Protein AF-A0A1B8G2D7-F1 (afdb_monomer_lite)

Radius of gyration: 38.78 Å; chains: 1; bounding box: 129×129×98 Å

Secondary structure (DSSP, 8-state):
--GGG-------EE-SS-EEEEEE-SS-TTEEEEEE-EE----------------------------EEEEEEEEEEETTEEEEEEEEEESS-EEEEEE-SSSTTEEEEEETTSEEEEEEEE-SSS-EEEEEEEEE-S-TT--EEEEEE-TT-TTEEEEEETTS-EEEEEE-TTSS-EEEEEEEES--TTS-EEEEEEPPPPTTS-S---EEEEEETTS-EEEEE-S-GGGGTS-SSSS----TTGGG-B---SS-EEEEEEE----STT--EEEEEETTSEEEEEEPP-TTT------EEEEEEE-SS-EEEEEESSSSPEE-GGG-EEEEEEEEETTTEEEEEEEEE-SSS-EEEEEEEEE---SS-EEEEEEPPP--S-TT----------TT------EEEEETTT-EE-----SSS-HHHHHHTPPP--PPPTTTT-----HHHHHHHH----TTSSSS-S------------------------------PPPPPPSS-PPPHHHHHHHHHHHHH-B--TTS---SSSTTHHHHHHS-TT-HHHHHHHHHHHHHHHHTSTT-THHHHHHHHHHHHHHHHHHHHTTSTTGGGSHHHHHHHHHHHHHHHHH--TTHHHHHHHHHHHHHHHHHHH-GGGGGSHHHHHHHHHHHHHHHHHHHHH-PPPSS-TGGG-----TT-HHHHHHHHHHHHHHHHHHHHHHTT--S--HHHHHHHHHHHHHHHHHHHHHHHHHHH--GGGS-EEEEEE----TTTTTT-SS-SEEEEE-SSHHHHHHHHHHHHHHHHHHHHHHHHHHHH-TTTTGGGSHHHHHHHHHHHHHHHHHHHHHHHHHT----S-TT-PPP-TTTT-BSS---TT---HHHHHHHHHHHHHHHTBTTS-HHHHHHHHHHHHHHHHTT--HHHHHHHT----BTHHHHHHHHHHHHHHHHTT------PPPP-----------------------------------------------------------------PPPPPGGGGGSS---PPPPHHHHHHHHHHHHHHHHHHHHHHHHHHHHHHHHHHHHTTS-HHHHHHHHHHHHH--------

Foldseek 3Di:
DPQVPDDQLWDKDFDPAFFQEKDAQPVQLQKMKTFGKDFDPPDPDDDDDDDDDDDDDDDDDDDDDGFMKIKIWMWGADPSDIDGFDIDIGRFGWQEKDAQPVHSQWMWTWGLQQKIWIWGFDPPPHTDTHTDDMDNADGGNKGFNYKDDFQQDRQWMKTWIQQQWIWIWGADPSRPDIDTLDTHHDGLPRFGWRDKDFADQAPVSPDGGQWMWTWTFSQAIAIAGHPDPVQSNDDDPPRPRLPLVPNPHQHDGLFTWAEWDWDRQNDPQQKTWIFTWFLLQKTWIKIDDRSVVSDCPDIDTLDMDRQPAGFHYKDWPDPDWDQDPPRKTWTWIWTFGFQFGIWTWIWIDHPPGGIDIDTPYGDRPQLGTFNYKDKRDPDDPDPVPDPDDDDDDDPPPPDDIDMWIAGGQSSMTTFQDDPPAGPVCVVVVHDGPGDDDNVSRPDDPCSVVRSVVRNDDPPPPPDPPPDDDDDDDDDDDDDDDDDDDDDDDDDDDPDDDDDDDDPDDDDDVLVVLLVLCQQFAAWAAPPPLALLQHPLLVVVVVVDPPLLLLSLLSSLLSLLQQLLPPVNVVSNVVSVVSLVVNVVSLVVLCPDLPSLLDLSSLNSLSSSLSSCQLNPDLVNVVVNLVSLVVSLVSDVSNACVLLVDPSSVSSLSNSLVVQLLSLLVVLPQDPPDLPSSQDPDDPLSLSRLLSSLSNVLSNLSNQLLVLLLDQDPDVVSLVSLVVSLVVLVVSVVSLVVSVVVDDPLLDKDWDDAAQDDDLVCLLQDLAHGGTAIDGNELSSLLSQLSNLLSQLSSLLSQLLSLLVNDDVDPSCPDPSNVVSLVSNLVSLVSLRNSLSQLQVHFDPPDPPDTDHHNNPPIRPDDDDPDHHRLNSVVSSLSSLLSSLQEQSDDVSSVSNSLSSLVCSCNPSSRPNSPSSSPDDHYPPVVVSVVSVVSSVVVVVVPDDDPDDDDDDDDDDDDDDDDDDDDDDDDDDDDDDDDDDDDDDDDDDDDDDDDDDDDDDDDDDDDDDDDDDDDDDDDDDDDPPPPPPPDDDDDPDPVVVVVVVVVVVVVVVVVVVVVVVVVVVVVLVVVVVVPPPRPVVVVVVVCVPPVDDDDDDD

Sequence (1097 aa):
MDEGSLKNNAIATTLDLPPSCIEFSQASPEYFVVGTYNLEKGEAGETTHDQENDEDDKPKNEVKAQERNGSLVLYKLENDELSLTYTVTHPAAILDLHFSPFLPQIIAVASSTGSISLYKLEQTPRPHLALLQTFQLFPESTLVLSLAWHPSHSQLLGCTLNTSTVALLSLSPDFTQCTVLRDELSPHDDLEAWTLAFSPARPDGKTMPQALYSGGDDSKLRCLAFSSLASLSHPLPEITAASPGGSRGMRGHEAGVTAILPLPLGTEAGKDILLTGSYDDTVRVFTTYDYRSGQNSNFKVLAEKKLGGGVWRLKFMDKESEKVADGERCFRVLASCMHAGARILEIRGSKEGEWAIEVLARFEEHKSMNYGSDVQPLKKKDWRGNKNLDGEGGDDDAKERIIVSTSFYDRLLCCDETKPTCSQCRKSRRECPGYKDDFDLVFRNETQATEKRAKKPTAKARKAASQAAAPSSRQWNSSAAPPGTNHPDSAMVPSSRPAQVPATISIPVEQVASHYFFTNFVATSDNGASIGLTDYIIPLANASPANKHLTLAFSAASLAAFGNRPSGKALLTKAQEQYSKAIRHVNDALRDPVAQKTDETLASVMLLGMYETILSRPVAMAAWGSHIDGAVMLVKLRGKKQLRTRVGSALFVAVRNLMSINCLSTGKKPDWGIDPWRYDGKDGDIREVVNQLALEMAELRYEINGLMTLAERTPENVSKVQDAMRRAWEMEHKFQDWTAKLPNALRFTTVAWVKSISSDELLDSEVYPGRIDTFPDVWIASVWTLLRVTRMFISGAVVRCAAWLNTSVDYRTTPEYAAAARLGTDSVNDIIAGIPYHLGWKANKGPLQRFAVAGDNCFAFGDNQNTPRALGSYLSTWPIFSASCSDFATDAQRTWLKGRLHYITDVMGINQAGTLALYQLRLPSMTIKRDLMSRAALLTHQLPNQAFTPPSTASVSPPHSTSTVPSSTSYSTSQGTAYNPSSTSSPPPNLPPTSLSPNYPSAYPVPTSATQGNLVNAPQIPPQFAYLLRQESPPDEHLLAAIESSGQKQWDQWERERRKRELERKKEALVEEGTGGDEMLAELLKRYFQVGMMDKE

Structure (mmCIF, N/CA/C/O backbone):
data_AF-A0A1B8G2D7-F1
#
_entry.id   AF-A0A1B8G2D7-F1
#
loop_
_atom_site.group_PDB
_atom_site.id
_atom_site.type_symbol
_atom_site.label_atom_id
_atom_site.label_alt_id
_atom_site.label_comp_id
_atom_site.label_asym_id
_atom_site.label_entity_id
_atom_site.label_seq_id
_atom_site.pdbx_PDB_ins_code
_atom_site.Cartn_x
_atom_site.Cartn_y
_atom_site.Cartn_z
_atom_site.occupancy
_atom_site.B_iso_or_equiv
_atom_site.auth_seq_id
_atom_site.auth_comp_id
_atom_site.auth_asym_id
_atom_site.auth_atom_id
_atom_site.pdbx_PDB_model_num
ATOM 1 N N . MET A 1 1 ? -12.847 10.079 -35.223 1.00 36.81 1 MET A N 1
ATOM 2 C CA . MET A 1 1 ? -12.074 11.312 -34.969 1.00 36.81 1 MET A CA 1
ATOM 3 C C . MET A 1 1 ? -10.629 10.917 -35.126 1.00 36.81 1 MET A C 1
ATOM 5 O O . MET A 1 1 ? -10.244 9.944 -34.493 1.00 36.81 1 MET A O 1
ATOM 9 N N . ASP A 1 2 ? -9.872 11.593 -35.981 1.00 29.33 2 ASP A N 1
ATOM 10 C CA . ASP A 1 2 ? -8.434 11.333 -36.084 1.00 29.33 2 ASP A CA 1
ATOM 11 C C . ASP A 1 2 ? -7.715 11.964 -34.884 1.00 29.33 2 ASP A C 1
ATOM 13 O O . ASP A 1 2 ? -8.200 12.948 -34.320 1.00 29.33 2 ASP A O 1
ATOM 17 N N . GLU A 1 3 ? -6.533 11.460 -34.516 1.00 35.19 3 GLU A N 1
ATOM 18 C CA . GLU A 1 3 ? -5.766 11.973 -33.363 1.00 35.19 3 GLU A CA 1
ATOM 19 C C . GLU A 1 3 ? -5.437 13.480 -33.470 1.00 35.19 3 GLU A C 1
ATOM 21 O O . GLU A 1 3 ? -5.202 14.143 -32.462 1.00 35.19 3 GLU A O 1
ATOM 26 N N . GLY A 1 4 ? -5.499 14.053 -34.678 1.00 32.97 4 GLY A N 1
ATOM 27 C CA . GLY A 1 4 ? -5.352 15.489 -34.931 1.00 32.97 4 GLY A CA 1
ATOM 28 C C . GLY A 1 4 ? -6.561 16.374 -34.583 1.00 32.97 4 GLY A C 1
ATOM 29 O O . GLY A 1 4 ? -6.450 17.589 -34.736 1.00 32.97 4 GLY A O 1
ATOM 30 N N . SER A 1 5 ? -7.706 15.834 -34.135 1.00 40.97 5 SER A N 1
ATOM 31 C CA . SER A 1 5 ? -8.914 16.642 -33.856 1.00 40.97 5 SER A CA 1
ATOM 32 C C . SER A 1 5 ? -9.025 17.183 -32.420 1.00 40.97 5 SER A C 1
ATOM 34 O O . SER A 1 5 ? -10.040 17.789 -32.076 1.00 40.97 5 SER A O 1
ATOM 36 N N . LEU A 1 6 ? -8.017 16.972 -31.567 1.00 48.50 6 LEU A N 1
ATOM 37 C CA . LEU A 1 6 ? -7.941 17.565 -30.226 1.00 48.50 6 LEU A CA 1
ATOM 38 C C . LEU A 1 6 ? -7.349 18.984 -30.291 1.00 48.50 6 LEU A C 1
ATOM 40 O O . LEU A 1 6 ? -6.153 19.167 -30.519 1.00 48.50 6 LEU A O 1
ATOM 44 N N . LYS A 1 7 ? -8.173 20.012 -30.043 1.00 47.69 7 LYS A N 1
ATOM 45 C CA . LYS A 1 7 ? -7.668 21.375 -29.815 1.00 47.69 7 LYS A CA 1
ATOM 46 C C . LYS A 1 7 ? -7.053 21.458 -28.415 1.00 47.69 7 LYS A C 1
ATOM 48 O O . LYS A 1 7 ? -7.777 21.548 -27.427 1.00 47.69 7 LYS A O 1
ATOM 53 N N . ASN A 1 8 ? -5.723 21.481 -28.322 1.00 46.41 8 ASN A N 1
ATOM 54 C CA . ASN A 1 8 ? -4.991 21.539 -27.046 1.00 46.41 8 ASN A CA 1
ATOM 55 C C . ASN A 1 8 ? -5.019 22.934 -26.367 1.00 46.41 8 ASN A C 1
ATOM 57 O O . ASN A 1 8 ? -3.984 23.515 -26.031 1.00 46.41 8 ASN A O 1
ATOM 61 N N . ASN A 1 9 ? -6.220 23.456 -26.107 1.00 50.72 9 ASN A N 1
ATOM 62 C CA . ASN A 1 9 ? -6.479 24.588 -25.212 1.00 50.72 9 ASN A CA 1
ATOM 63 C C . ASN A 1 9 ? -6.627 24.093 -23.757 1.00 50.72 9 ASN A C 1
ATOM 65 O O . ASN A 1 9 ? -7.665 24.264 -23.127 1.00 50.72 9 ASN A O 1
ATOM 69 N N . ALA A 1 10 ? -5.594 23.442 -23.213 1.00 53.97 10 ALA A N 1
ATOM 70 C CA . ALA A 1 10 ? -5.599 22.987 -21.820 1.00 53.97 10 ALA A CA 1
ATOM 71 C C . ALA A 1 10 ? -5.589 24.183 -20.841 1.00 53.97 10 ALA A C 1
ATOM 73 O O . ALA A 1 10 ? -4.655 24.990 -20.849 1.00 53.97 10 ALA A O 1
ATOM 74 N N . ILE A 1 11 ? -6.623 24.289 -19.999 1.00 60.03 11 ILE A N 1
ATOM 75 C CA . ILE A 1 11 ? -6.790 25.352 -18.994 1.00 60.03 11 ILE A CA 1
ATOM 76 C C . ILE A 1 11 ? -6.379 24.806 -17.625 1.00 60.03 11 ILE A C 1
ATOM 78 O O . ILE A 1 11 ? -7.047 23.919 -17.103 1.00 60.03 11 ILE A O 1
ATOM 82 N N . ALA A 1 12 ? -5.310 25.359 -17.047 1.00 64.00 12 ALA A N 1
ATOM 83 C CA . ALA A 1 12 ? -4.708 24.852 -15.817 1.00 64.00 12 ALA A CA 1
ATOM 84 C C . ALA A 1 12 ? -5.310 25.428 -14.530 1.00 64.00 12 ALA A C 1
ATOM 86 O O . ALA A 1 12 ? -5.468 26.643 -14.388 1.00 64.00 12 ALA A O 1
ATOM 87 N N . THR A 1 13 ? -5.561 24.568 -13.541 1.00 70.25 13 THR A N 1
ATOM 88 C CA . THR A 1 13 ? -5.818 24.962 -12.144 1.00 70.25 13 THR A CA 1
ATOM 89 C C . THR A 1 13 ? -5.375 23.873 -11.167 1.00 70.25 13 THR A C 1
ATOM 91 O O . THR A 1 13 ? -5.461 22.683 -11.464 1.00 70.25 13 THR A O 1
ATOM 94 N N . THR A 1 14 ? -4.900 24.295 -9.994 1.00 75.81 14 THR A N 1
ATOM 95 C CA . THR A 1 14 ? -4.532 23.426 -8.867 1.00 75.81 14 THR A CA 1
ATOM 96 C C . THR A 1 14 ? -5.560 23.586 -7.752 1.00 75.81 14 THR A C 1
ATOM 98 O O . THR A 1 14 ? -5.930 24.710 -7.419 1.00 75.81 14 THR A O 1
ATOM 101 N N . LEU A 1 15 ? -5.999 22.477 -7.163 1.00 76.81 15 LEU A N 1
ATOM 102 C CA . LEU A 1 15 ? -6.929 22.444 -6.034 1.00 76.81 15 LEU A CA 1
ATOM 103 C C . LEU A 1 15 ? -6.184 22.403 -4.695 1.00 76.81 15 LEU A C 1
ATOM 105 O O . LEU A 1 15 ? -5.104 21.817 -4.584 1.00 76.81 15 LEU A O 1
ATOM 109 N N . ASP A 1 16 ? -6.805 22.948 -3.647 1.00 76.06 16 ASP A N 1
ATOM 110 C CA . ASP A 1 16 ? -6.258 22.884 -2.288 1.00 76.06 16 ASP A CA 1
ATOM 111 C C . ASP A 1 16 ? -6.148 21.440 -1.781 1.00 76.06 16 ASP A C 1
ATOM 113 O O . ASP A 1 16 ? -5.162 21.091 -1.135 1.00 76.06 16 ASP A O 1
ATOM 117 N N . LEU A 1 17 ? -7.113 20.576 -2.120 1.00 83.81 17 LEU A N 1
ATOM 118 C CA . LEU A 1 17 ? -7.196 19.174 -1.693 1.00 83.81 17 LEU A CA 1
ATOM 119 C C . LEU A 1 17 ? -7.383 18.222 -2.902 1.00 83.81 17 LEU A C 1
ATOM 121 O O . LEU A 1 17 ? -7.972 18.639 -3.901 1.00 83.81 17 LEU A O 1
ATOM 125 N N . PRO A 1 18 ? -6.926 16.954 -2.824 1.00 87.19 18 PRO A N 1
ATOM 126 C CA . PRO A 1 18 ? -7.117 15.929 -3.861 1.00 87.19 18 PRO A CA 1
ATOM 127 C C . PRO A 1 18 ? -8.568 15.780 -4.374 1.00 87.19 18 PRO A C 1
ATOM 129 O O . PRO A 1 18 ? -9.463 15.527 -3.566 1.00 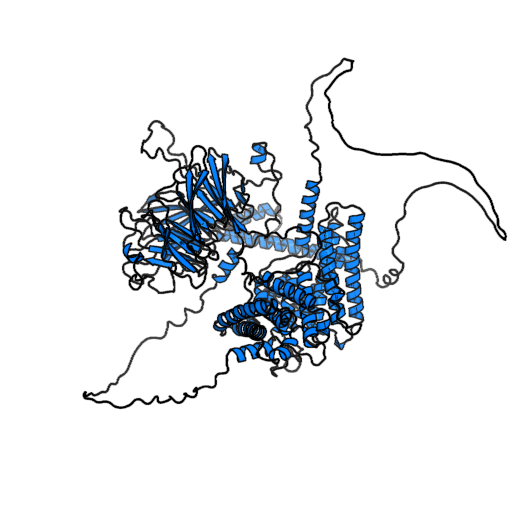87.19 18 PRO A O 1
ATOM 132 N N . PRO A 1 19 ? -8.835 15.892 -5.690 1.00 90.81 19 PRO A N 1
ATOM 133 C CA . PRO A 1 19 ? -10.179 15.747 -6.266 1.00 90.81 19 PRO A CA 1
ATOM 134 C C . PRO A 1 19 ? -10.650 14.286 -6.347 1.00 90.81 19 PRO A C 1
ATOM 136 O O . PRO A 1 19 ? -10.143 13.514 -7.159 1.00 90.81 19 PRO A O 1
ATOM 139 N N . SER A 1 20 ? -11.666 13.918 -5.564 1.00 92.25 20 SER A N 1
ATOM 140 C CA . SER A 1 20 ? -12.228 12.560 -5.490 1.00 92.25 20 SER A CA 1
ATOM 141 C C . SER A 1 20 ? -13.443 12.315 -6.392 1.00 92.25 20 SER A C 1
ATOM 143 O O . SER A 1 20 ? -13.729 11.169 -6.726 1.00 92.25 20 SER A O 1
ATOM 145 N N . CYS A 1 21 ? -14.164 13.359 -6.798 1.00 94.12 21 CYS A N 1
ATOM 146 C CA . CYS A 1 21 ? -15.300 13.254 -7.721 1.00 94.12 21 CYS A CA 1
ATOM 147 C C . CYS A 1 21 ? -15.578 14.602 -8.405 1.00 94.12 21 CYS A C 1
ATOM 149 O O . CYS A 1 21 ? -15.164 15.653 -7.916 1.00 94.12 21 CYS A O 1
ATOM 151 N N . ILE A 1 22 ? -16.258 14.578 -9.555 1.00 95.88 22 ILE A N 1
ATOM 152 C CA . ILE A 1 22 ? -16.592 15.769 -10.349 1.00 95.88 22 ILE A CA 1
ATOM 153 C C . ILE A 1 22 ? -17.919 15.566 -11.090 1.00 95.88 22 ILE A C 1
ATOM 155 O O . ILE A 1 22 ? -18.125 14.510 -11.687 1.00 95.88 22 ILE A O 1
ATOM 159 N N . GLU A 1 23 ? -18.794 16.578 -11.095 1.00 96.06 23 GLU A N 1
ATOM 160 C CA . GLU A 1 23 ? -19.964 16.605 -11.985 1.00 96.06 23 GLU A CA 1
ATOM 161 C C . GLU A 1 23 ? -20.375 18.025 -12.429 1.00 96.06 23 GLU A C 1
ATOM 163 O O . GLU A 1 23 ? -20.430 18.960 -11.624 1.00 96.06 23 GLU A O 1
ATOM 168 N N . PHE A 1 24 ? -20.717 18.175 -13.714 1.00 94.00 24 PHE A N 1
ATOM 169 C CA . PHE A 1 24 ? -21.356 19.361 -14.296 1.00 94.00 24 PHE A CA 1
ATOM 170 C C . PHE A 1 24 ? -22.863 19.432 -14.004 1.00 94.00 24 PHE A C 1
ATOM 172 O O . PHE A 1 24 ? -23.607 18.462 -14.212 1.00 94.00 24 PHE A O 1
ATOM 179 N N . SER A 1 25 ? -23.351 20.627 -13.649 1.00 91.94 25 SER A N 1
ATOM 180 C CA . SER A 1 25 ? -24.786 20.868 -13.473 1.00 91.94 25 SER A CA 1
ATOM 181 C C . SER A 1 25 ? -25.537 20.730 -14.798 1.00 91.94 25 SER A C 1
ATOM 183 O O . SER A 1 25 ? -25.256 21.403 -15.788 1.00 91.94 25 SER A O 1
ATOM 185 N N . GLN A 1 26 ? -26.577 19.897 -14.797 1.00 86.38 26 GLN A N 1
ATOM 186 C CA . GLN A 1 26 ? -27.435 19.695 -15.968 1.00 86.38 26 GLN A CA 1
ATOM 187 C C . GLN A 1 26 ? -28.451 20.833 -16.186 1.00 86.38 26 GLN A C 1
ATOM 189 O O . GLN A 1 26 ? -29.058 20.896 -17.257 1.00 86.38 26 GLN A O 1
ATOM 194 N N . ALA A 1 27 ? -28.644 21.710 -15.191 1.00 86.94 27 ALA A N 1
ATOM 195 C CA . ALA A 1 27 ? -29.435 22.938 -15.311 1.00 86.94 27 ALA A CA 1
ATOM 196 C C . ALA A 1 27 ? -28.585 24.154 -15.711 1.00 86.94 27 ALA A C 1
ATOM 198 O O . ALA A 1 27 ? -29.100 25.048 -16.377 1.00 86.94 27 ALA A O 1
ATOM 199 N N . SER A 1 28 ? -27.309 24.177 -15.311 1.00 89.38 28 SER A N 1
ATOM 200 C CA . SER A 1 28 ? -26.408 25.328 -15.465 1.00 89.38 28 SER A CA 1
ATOM 201 C C . SER A 1 28 ? -25.068 24.847 -16.047 1.00 89.38 28 SER A C 1
ATOM 203 O O . SER A 1 28 ? -24.124 24.647 -15.284 1.00 89.38 28 SER A O 1
ATOM 205 N N . PRO A 1 29 ? -24.974 24.553 -17.362 1.00 88.75 29 PRO A N 1
ATOM 206 C CA . PRO A 1 29 ? -23.827 23.840 -17.940 1.00 88.75 29 PRO A CA 1
ATOM 207 C C . PRO A 1 29 ? -22.476 24.544 -17.780 1.00 88.75 29 PRO A C 1
ATOM 209 O O . PRO A 1 29 ? -21.428 23.910 -17.844 1.00 88.75 29 PRO A O 1
ATOM 212 N N . GLU A 1 30 ? -22.485 25.854 -17.567 1.00 89.38 30 GLU A N 1
ATOM 213 C CA . GLU A 1 30 ? -21.314 26.646 -17.209 1.00 89.38 30 GLU A CA 1
ATOM 214 C C . GLU A 1 30 ? -20.770 26.359 -15.797 1.00 89.38 30 GLU A C 1
ATOM 216 O O . GLU A 1 30 ? -19.674 26.815 -15.504 1.00 89.38 30 GLU A O 1
ATOM 221 N N . TYR A 1 31 ? -21.457 25.593 -14.940 1.00 92.81 31 TYR A N 1
ATOM 222 C CA . TYR A 1 31 ? -20.999 25.242 -13.588 1.00 92.81 31 TYR A CA 1
ATOM 223 C C . TYR A 1 31 ? -20.728 23.744 -13.399 1.00 92.81 31 TYR A C 1
ATOM 225 O O . TYR A 1 31 ? -21.524 22.891 -13.805 1.00 92.81 31 TYR A O 1
ATOM 233 N N . PHE A 1 32 ? -19.659 23.426 -12.666 1.00 94.94 32 PHE A N 1
ATOM 234 C CA . PHE A 1 32 ? -19.384 22.080 -12.155 1.00 94.94 32 PHE A CA 1
ATOM 235 C C . PHE A 1 32 ? -18.904 22.106 -10.703 1.00 94.94 32 PHE A C 1
ATOM 237 O O . PHE A 1 32 ? -18.360 23.105 -10.228 1.00 94.94 32 PHE A O 1
ATOM 244 N N . VAL A 1 33 ? -19.117 20.996 -9.998 1.00 96.50 33 VAL A N 1
ATOM 245 C CA . VAL A 1 33 ? -18.681 20.804 -8.610 1.00 96.50 33 VAL A CA 1
ATOM 246 C C . VAL A 1 33 ? -17.644 19.693 -8.557 1.00 96.50 33 VAL A C 1
ATOM 248 O O . VAL A 1 33 ? -17.859 18.615 -9.108 1.00 96.50 33 VAL A O 1
ATOM 251 N N . VAL A 1 34 ? -16.536 19.959 -7.869 1.00 96.44 34 VAL A N 1
ATOM 252 C CA . VAL A 1 34 ? -15.506 18.978 -7.520 1.00 96.44 34 VAL A CA 1
ATOM 253 C C . VAL A 1 34 ? -15.625 18.661 -6.032 1.00 96.44 34 VAL A C 1
ATOM 255 O O . VAL A 1 34 ? -15.553 19.566 -5.201 1.00 96.44 34 VAL A O 1
ATOM 258 N N . GLY A 1 35 ? -15.802 17.387 -5.692 1.00 96.06 35 GLY A N 1
ATOM 259 C CA . GLY A 1 35 ? -15.635 16.900 -4.325 1.00 96.06 35 GLY A CA 1
ATOM 260 C C . GLY A 1 35 ? -14.179 16.527 -4.080 1.00 96.06 35 GLY A C 1
ATOM 261 O O . GLY A 1 35 ? -13.516 15.997 -4.976 1.00 96.06 35 GLY A O 1
ATOM 262 N N . THR A 1 36 ? -13.666 16.813 -2.884 1.00 94.06 36 THR A N 1
ATOM 263 C CA . THR A 1 36 ? -12.275 16.510 -2.524 1.00 94.06 36 THR A CA 1
ATOM 264 C C . THR A 1 36 ? -12.151 15.577 -1.320 1.00 94.06 36 THR A C 1
ATOM 266 O O . THR A 1 36 ? -13.026 15.499 -0.452 1.00 94.06 36 THR A O 1
ATOM 269 N N . TYR A 1 37 ? -11.027 14.862 -1.280 1.00 89.94 37 TYR A N 1
ATOM 270 C CA . TYR A 1 37 ? -10.647 13.927 -0.230 1.00 89.94 37 TYR A CA 1
ATOM 271 C C . TYR A 1 37 ? -9.319 14.352 0.391 1.00 89.94 37 TYR A C 1
ATOM 273 O O . TYR A 1 37 ? -8.324 14.536 -0.309 1.00 89.94 37 TYR A O 1
ATOM 281 N N . ASN A 1 38 ? -9.266 14.430 1.714 1.00 87.19 38 ASN A N 1
ATOM 282 C CA . ASN A 1 38 ? -8.034 14.640 2.454 1.00 87.19 38 ASN A CA 1
ATOM 283 C C . ASN A 1 38 ? -8.010 13.799 3.735 1.00 87.19 38 ASN A C 1
ATOM 285 O O . ASN A 1 38 ? -9.039 13.436 4.305 1.00 87.19 38 ASN A O 1
ATOM 289 N N . LEU A 1 39 ? -6.797 13.468 4.163 1.00 79.25 39 LEU A N 1
ATOM 290 C CA . LEU A 1 39 ? -6.517 12.605 5.298 1.00 79.25 39 LEU A CA 1
ATOM 291 C C . LEU A 1 39 ? -5.796 13.442 6.349 1.00 79.25 39 LEU A C 1
ATOM 293 O O . LEU A 1 39 ? -4.653 13.853 6.125 1.00 79.25 39 LEU A O 1
ATOM 297 N N . GLU A 1 40 ? -6.463 13.731 7.463 1.00 71.25 40 GLU A N 1
ATOM 298 C CA . GLU A 1 40 ? -5.896 14.622 8.468 1.00 71.25 40 GLU A CA 1
ATOM 299 C C . GLU A 1 40 ? -4.713 13.938 9.160 1.00 71.25 40 GLU A C 1
ATOM 301 O O . GLU A 1 40 ? -4.791 12.814 9.663 1.00 71.25 40 GLU A O 1
ATOM 306 N N . LYS A 1 41 ? -3.569 14.624 9.150 1.00 55.47 41 LYS A N 1
ATOM 307 C CA . LYS A 1 41 ? -2.401 14.246 9.940 1.00 55.47 41 LYS A CA 1
ATOM 308 C C . LYS A 1 41 ? -2.547 14.978 11.266 1.00 55.47 41 LYS A C 1
ATOM 310 O O . LYS A 1 41 ? -2.216 16.157 11.322 1.00 55.47 41 LYS A O 1
ATOM 315 N N . GLY A 1 42 ? -3.091 14.294 12.274 1.00 39.78 42 GLY A N 1
ATOM 316 C CA . GLY A 1 42 ? -3.388 14.891 13.578 1.00 39.78 42 GLY A CA 1
ATOM 317 C C . GLY A 1 42 ? -2.209 15.696 14.133 1.00 39.78 42 GLY A C 1
ATOM 318 O O . GLY A 1 42 ? -1.063 15.243 14.082 1.00 39.78 42 GLY A O 1
ATOM 319 N N . GLU A 1 43 ? -2.499 16.901 14.619 1.00 31.56 43 GLU A N 1
ATOM 320 C CA . GLU A 1 43 ? -1.487 17.874 15.023 1.00 31.56 43 GLU A CA 1
ATOM 321 C C . GLU A 1 43 ? -0.695 17.385 16.243 1.00 31.56 43 GLU A C 1
ATOM 323 O O . GLU A 1 43 ? -1.187 17.354 17.371 1.00 31.56 43 GLU A O 1
ATOM 328 N N . ALA A 1 44 ? 0.575 17.040 16.026 1.00 33.81 44 ALA A N 1
ATOM 329 C CA . ALA A 1 44 ? 1.559 16.950 17.097 1.00 33.81 44 ALA A CA 1
ATOM 330 C C . ALA A 1 44 ? 1.977 18.381 17.476 1.00 33.81 44 ALA A C 1
ATOM 332 O O . ALA A 1 44 ? 2.963 18.900 16.955 1.00 33.81 44 ALA A O 1
ATOM 333 N N . GLY A 1 45 ? 1.156 19.031 18.305 1.00 29.27 45 GLY A N 1
ATOM 334 C CA . GLY A 1 45 ? 1.298 20.445 18.650 1.00 29.27 45 GLY A CA 1
ATOM 335 C C . GLY A 1 45 ? 2.637 20.797 19.306 1.00 29.27 45 GLY A C 1
ATOM 336 O O . GLY A 1 45 ? 3.223 20.007 20.048 1.00 29.27 45 GLY A O 1
ATOM 337 N N . GLU A 1 46 ? 3.104 22.018 19.050 1.00 32.31 46 GLU A N 1
ATOM 338 C CA . GLU A 1 46 ? 4.262 22.594 19.731 1.00 32.31 46 GLU A CA 1
ATOM 339 C C . GLU A 1 46 ? 3.903 22.929 21.187 1.00 32.31 46 GLU A C 1
ATOM 341 O O . GLU A 1 46 ? 3.214 23.911 21.456 1.00 32.31 46 GLU A O 1
ATOM 346 N N . THR A 1 47 ? 4.406 22.151 22.148 1.00 27.78 47 THR A N 1
ATOM 347 C CA . THR A 1 47 ? 4.404 22.544 23.567 1.00 27.78 47 THR A CA 1
ATOM 348 C C . THR A 1 47 ? 5.791 22.422 24.177 1.00 27.78 47 THR A C 1
ATOM 350 O O . THR A 1 47 ? 6.477 21.410 24.028 1.00 27.78 47 THR A O 1
ATOM 353 N N . THR A 1 48 ? 6.196 23.485 24.868 1.00 27.20 48 THR A N 1
ATOM 354 C CA . THR A 1 48 ? 7.461 23.609 25.594 1.00 27.20 48 THR A CA 1
ATOM 355 C C . THR A 1 48 ? 7.488 22.777 26.880 1.00 27.20 48 THR A C 1
ATOM 357 O O . THR A 1 48 ? 6.465 22.292 27.351 1.00 27.20 48 THR A O 1
ATOM 360 N N . HIS A 1 49 ? 8.687 22.632 27.443 1.00 30.67 49 HIS A N 1
ATOM 361 C CA . HIS A 1 49 ? 8.976 21.871 28.660 1.00 30.67 49 HIS A CA 1
ATOM 362 C C . HIS A 1 49 ? 8.256 22.371 29.934 1.00 30.67 49 HIS A C 1
ATOM 364 O O . HIS A 1 49 ? 8.029 23.569 30.079 1.00 30.67 49 HIS A O 1
ATOM 370 N N . ASP A 1 50 ? 8.050 21.420 30.859 1.00 30.33 50 ASP A N 1
ATOM 371 C CA . ASP A 1 50 ? 7.827 21.532 32.318 1.00 30.33 50 ASP A CA 1
ATOM 372 C C . ASP A 1 50 ? 6.578 22.327 32.785 1.00 30.33 50 ASP A C 1
ATOM 374 O O . ASP A 1 50 ? 6.460 23.528 32.575 1.00 30.33 50 ASP A O 1
ATOM 378 N N . GLN A 1 51 ? 5.610 21.730 33.495 1.00 25.42 51 GLN A N 1
ATOM 379 C CA . GLN A 1 51 ? 5.758 21.202 34.866 1.00 25.42 51 GLN A CA 1
ATOM 380 C C . GLN A 1 51 ? 4.720 20.114 35.235 1.00 25.42 51 GLN A C 1
ATOM 382 O O . GLN A 1 51 ? 3.725 19.911 34.544 1.00 25.42 51 GLN A O 1
ATOM 387 N N . GLU A 1 52 ? 4.961 19.427 36.356 1.00 38.94 52 GLU A N 1
ATOM 388 C CA . GLU A 1 52 ? 4.096 18.394 36.948 1.00 38.94 52 GLU A CA 1
ATOM 389 C C . GLU A 1 52 ? 2.915 18.989 37.743 1.00 38.94 52 GLU A C 1
ATOM 391 O O . GLU A 1 52 ? 3.078 20.023 38.395 1.00 38.94 52 GLU A O 1
ATOM 396 N N . ASN A 1 53 ? 1.767 18.297 37.768 1.00 26.17 53 ASN A N 1
ATOM 397 C CA . ASN A 1 53 ? 0.993 17.983 38.985 1.00 26.17 53 ASN A CA 1
ATOM 398 C C . ASN A 1 53 ? -0.149 16.980 38.695 1.00 26.17 53 ASN A C 1
ATOM 400 O O . ASN A 1 53 ? -0.443 16.682 37.538 1.00 26.17 53 ASN A O 1
ATOM 404 N N . ASP A 1 54 ? -0.719 16.426 39.768 1.00 33.91 54 ASP A N 1
ATOM 405 C CA . ASP A 1 54 ? -1.634 15.272 39.794 1.00 33.91 54 ASP A CA 1
ATOM 406 C C . ASP A 1 54 ? -3.121 15.566 39.464 1.00 33.91 54 ASP A C 1
ATOM 408 O O . ASP A 1 54 ? -3.529 16.703 39.244 1.00 33.91 54 ASP A O 1
ATOM 412 N N . GLU A 1 55 ? -3.914 14.483 39.523 1.00 32.00 55 GLU A N 1
ATOM 413 C CA . GLU A 1 55 ? -5.383 14.361 39.449 1.00 32.00 55 GLU A CA 1
ATOM 414 C C . GLU A 1 55 ? -6.042 14.381 38.057 1.00 32.00 55 GLU A C 1
ATOM 416 O O . GLU A 1 55 ? -6.326 15.430 37.488 1.00 32.00 55 GLU A O 1
ATOM 421 N N . ASP A 1 56 ? -6.481 13.195 37.601 1.00 28.91 56 ASP A N 1
ATOM 422 C CA . ASP A 1 56 ? -7.891 13.033 37.211 1.00 28.91 56 ASP A CA 1
ATOM 423 C C . ASP A 1 56 ? -8.375 11.565 37.265 1.00 28.91 56 ASP A C 1
ATOM 425 O O . ASP A 1 56 ? -7.755 10.667 36.690 1.00 28.91 56 ASP A O 1
ATOM 429 N N . ASP A 1 57 ? -9.518 11.319 37.912 1.00 39.41 57 ASP A N 1
ATOM 430 C CA . ASP A 1 57 ? -10.210 10.018 37.928 1.00 39.41 57 ASP A CA 1
ATOM 431 C C . ASP A 1 57 ? -11.301 10.012 36.841 1.00 39.41 57 ASP A C 1
ATOM 433 O O . ASP A 1 57 ? -12.449 10.404 37.075 1.00 39.41 57 ASP A O 1
ATOM 437 N N . LYS A 1 58 ? -10.927 9.644 35.603 1.00 28.50 58 LYS A N 1
ATOM 438 C CA . LYS A 1 58 ? -11.834 9.653 34.437 1.00 28.50 58 LYS A CA 1
ATOM 439 C C . LYS A 1 58 ? -11.745 8.390 33.558 1.00 28.50 58 LYS A C 1
ATOM 441 O O . LYS A 1 58 ? -10.672 7.807 33.390 1.00 28.50 58 LYS A O 1
ATOM 446 N N . PRO A 1 59 ? -12.874 7.936 32.970 1.00 33.16 59 PRO A N 1
ATOM 447 C CA . PRO A 1 59 ? -12.959 6.626 32.328 1.00 33.16 59 PRO A CA 1
ATOM 448 C C . PRO A 1 59 ? -12.431 6.584 30.882 1.00 33.16 59 PRO A C 1
ATOM 450 O O . PRO A 1 59 ? -12.809 7.385 30.039 1.00 33.16 59 PRO A O 1
ATOM 453 N N . LYS A 1 60 ? -11.624 5.548 30.604 1.00 42.56 60 LYS A N 1
ATOM 454 C CA . LYS A 1 60 ? -11.343 4.892 29.303 1.00 42.56 60 LYS A CA 1
ATOM 455 C C . LYS A 1 60 ? -11.753 5.646 28.017 1.00 42.56 60 LYS A C 1
ATOM 457 O O . LYS A 1 60 ? -12.854 5.446 27.513 1.00 42.56 60 LYS A O 1
ATOM 462 N N . ASN A 1 61 ? -10.795 6.328 27.385 1.00 30.97 61 ASN A N 1
ATOM 463 C CA . ASN A 1 61 ? -10.951 6.804 26.005 1.00 30.97 61 ASN A CA 1
ATOM 464 C C . ASN A 1 61 ? -11.012 5.663 24.971 1.00 30.97 61 ASN A C 1
ATOM 466 O O . ASN A 1 61 ? -10.308 4.647 25.069 1.00 30.97 61 ASN A O 1
ATOM 470 N N . GLU A 1 62 ? -11.837 5.893 23.952 1.00 31.75 62 GLU A N 1
ATOM 471 C CA . GLU A 1 62 ? -12.014 5.060 22.763 1.00 31.75 62 GLU A CA 1
ATOM 472 C C . GLU A 1 62 ? -10.861 5.249 21.758 1.00 31.75 62 GLU A C 1
ATOM 474 O O . GLU A 1 62 ? -10.060 6.181 21.856 1.00 31.75 62 GLU A O 1
ATOM 479 N N . VAL A 1 63 ? -10.752 4.352 20.773 1.00 40.69 63 VAL A N 1
ATOM 480 C CA . VAL A 1 63 ? -9.788 4.519 19.674 1.00 40.69 63 VAL A CA 1
ATOM 481 C C . VAL A 1 63 ? -10.393 5.488 18.661 1.00 40.69 63 VAL A C 1
ATOM 483 O O . VAL A 1 63 ? -11.338 5.114 17.969 1.00 40.69 63 VAL A O 1
ATOM 486 N N . LYS A 1 64 ? -9.850 6.712 18.573 1.00 36.59 64 LYS A N 1
ATOM 487 C CA . LYS A 1 64 ? -10.267 7.713 17.576 1.00 36.59 64 LYS A CA 1
ATOM 488 C C . LYS A 1 64 ? -10.326 7.098 16.172 1.00 36.59 64 LYS A C 1
ATOM 490 O O . LYS A 1 64 ? -9.402 6.398 15.749 1.00 36.59 64 LYS A O 1
ATOM 495 N N . ALA A 1 65 ? -11.400 7.402 15.447 1.00 52.78 65 ALA A N 1
ATOM 496 C CA . ALA A 1 65 ? -11.498 7.109 14.025 1.00 52.78 65 ALA A CA 1
ATOM 497 C C . ALA A 1 65 ? -10.416 7.872 13.238 1.00 52.78 65 ALA A C 1
ATOM 499 O O . ALA A 1 65 ? -9.861 8.863 13.708 1.00 52.78 65 ALA A O 1
ATOM 500 N N . GLN A 1 66 ? -10.108 7.405 12.028 1.00 57.50 66 GLN A N 1
ATOM 501 C CA . GLN A 1 66 ? -9.167 8.098 11.153 1.00 57.50 66 GLN A CA 1
ATOM 502 C C . GLN A 1 66 ? -9.814 9.376 10.608 1.00 57.50 66 GLN A C 1
ATOM 504 O O . GLN A 1 66 ? -10.696 9.302 9.752 1.00 57.50 66 GLN A O 1
ATOM 509 N N . GLU A 1 67 ? -9.355 10.522 11.105 1.00 72.75 67 GLU A N 1
ATOM 510 C CA . GLU A 1 67 ? -9.874 11.845 10.760 1.00 72.75 67 GLU A CA 1
ATOM 511 C C . GLU A 1 67 ? -9.595 12.175 9.277 1.00 72.75 67 GLU A C 1
ATOM 513 O O . GLU A 1 67 ? -8.511 11.931 8.729 1.00 72.75 67 GLU A O 1
ATOM 518 N N . ARG A 1 68 ? -10.637 12.641 8.585 1.00 81.69 68 ARG A N 1
ATOM 519 C CA . ARG A 1 68 ? -10.676 12.885 7.137 1.00 81.69 68 ARG A CA 1
ATOM 520 C C . ARG A 1 68 ? -11.527 14.113 6.891 1.00 81.69 68 ARG A C 1
ATOM 522 O O . ARG A 1 68 ? -12.667 14.131 7.333 1.00 81.69 68 ARG A O 1
ATOM 529 N N . ASN A 1 69 ? -11.029 15.072 6.123 1.00 88.81 69 ASN A N 1
ATOM 530 C CA . ASN A 1 69 ? -11.811 16.233 5.709 1.00 88.81 69 ASN A CA 1
ATOM 531 C C . ASN A 1 69 ? -11.888 16.321 4.180 1.00 88.81 69 ASN A C 1
ATOM 533 O O . ASN A 1 69 ? -11.246 15.557 3.452 1.00 88.81 69 ASN A O 1
ATOM 537 N N . GLY A 1 70 ? -12.720 17.224 3.686 1.00 91.88 70 GLY A N 1
ATOM 538 C CA . GLY A 1 70 ? -12.859 17.492 2.263 1.00 91.88 70 GLY A CA 1
ATOM 539 C C . GLY A 1 70 ? -13.478 18.858 2.023 1.00 91.88 70 GLY A C 1
ATOM 540 O O . GLY A 1 70 ? -13.702 19.632 2.952 1.00 91.88 70 GLY A O 1
ATOM 541 N N . SER A 1 71 ? -13.788 19.133 0.765 1.00 94.44 71 SER A N 1
ATOM 542 C CA . SER A 1 71 ? -14.505 20.325 0.326 1.00 94.44 71 SER A CA 1
ATOM 543 C C . SER A 1 71 ? -15.390 19.995 -0.871 1.00 94.44 71 SER A C 1
ATOM 545 O O . SER A 1 71 ? -15.112 19.062 -1.627 1.00 94.44 71 SER A O 1
ATOM 547 N N . LEU A 1 72 ? -16.419 20.813 -1.078 1.00 96.12 72 LEU A N 1
ATOM 548 C CA . LEU A 1 72 ? -17.105 20.943 -2.360 1.00 96.12 72 LEU A CA 1
ATOM 549 C C . LEU A 1 72 ? -16.665 22.264 -2.993 1.00 96.12 72 LEU A C 1
ATOM 551 O O . LEU A 1 72 ? -16.827 23.333 -2.397 1.00 96.12 72 LEU A O 1
ATOM 555 N N . VAL A 1 73 ? -16.087 22.174 -4.187 1.00 95.38 73 VAL A N 1
ATOM 556 C CA . VAL A 1 73 ? -15.477 23.294 -4.909 1.00 95.38 73 VAL A CA 1
ATOM 557 C C . VAL A 1 73 ? -16.275 23.548 -6.187 1.00 95.38 73 VAL A C 1
ATOM 559 O O . VAL A 1 73 ? -16.293 22.716 -7.093 1.00 95.38 73 VAL A O 1
ATOM 562 N N . LEU A 1 74 ? -16.977 24.680 -6.239 1.00 95.44 74 LEU A N 1
ATOM 563 C CA . LEU A 1 74 ? -17.810 25.116 -7.358 1.00 95.44 74 LEU A CA 1
ATOM 564 C C . LEU A 1 74 ? -16.989 25.988 -8.314 1.00 95.44 74 LEU A C 1
ATOM 566 O O . LEU A 1 74 ? -16.565 27.095 -7.961 1.00 95.44 74 LEU A O 1
ATOM 570 N N . TYR A 1 75 ? -16.846 25.514 -9.545 1.00 93.50 75 TYR A N 1
ATOM 571 C CA . TYR A 1 75 ? -16.225 26.242 -10.646 1.00 93.50 75 TYR A CA 1
ATOM 572 C C . TYR A 1 75 ? -17.258 26.719 -11.658 1.00 93.50 75 TYR A C 1
ATOM 574 O O . TYR A 1 75 ? -18.289 26.072 -11.861 1.00 93.50 75 TYR A O 1
ATOM 582 N N . LYS A 1 76 ? -16.930 27.825 -12.333 1.00 91.12 76 LYS A N 1
ATOM 583 C CA . LYS A 1 76 ? -17.596 28.293 -13.546 1.00 91.12 76 LYS A CA 1
ATOM 584 C C . LYS A 1 76 ? -16.626 28.236 -14.730 1.00 91.12 76 LYS A C 1
ATOM 586 O O . LYS A 1 76 ? -15.477 28.657 -14.597 1.00 91.12 76 LYS A O 1
ATOM 591 N N . LEU A 1 77 ? -17.092 27.732 -15.868 1.00 86.69 77 LEU A N 1
ATOM 592 C CA . LEU A 1 77 ? -16.343 27.527 -17.105 1.00 86.69 77 LEU A CA 1
ATOM 593 C C . LEU A 1 77 ? -17.105 28.146 -18.287 1.00 86.69 77 LEU A C 1
ATOM 595 O O . LEU A 1 77 ? -18.124 27.611 -18.738 1.00 86.69 77 LEU A O 1
ATOM 599 N N . GLU A 1 78 ? -16.604 29.276 -18.784 1.00 82.62 78 GLU A N 1
ATOM 600 C CA . GLU A 1 78 ? -17.158 30.019 -19.923 1.00 82.62 78 GLU A CA 1
ATOM 601 C C . GLU A 1 78 ? -16.034 30.487 -20.848 1.00 82.62 78 GLU A C 1
ATOM 603 O O . GLU A 1 78 ? -15.038 31.017 -20.376 1.00 82.62 78 GLU A O 1
ATOM 608 N N . ASN A 1 79 ? -16.223 30.369 -22.167 1.00 74.12 79 ASN A N 1
ATOM 609 C CA . ASN A 1 79 ? -15.324 30.935 -23.186 1.00 74.12 79 ASN A CA 1
ATOM 610 C C . ASN A 1 79 ? -13.841 30.525 -23.017 1.00 74.12 79 ASN A C 1
ATOM 612 O O . ASN A 1 79 ? -12.951 31.359 -23.158 1.00 74.12 79 ASN A O 1
ATOM 616 N N . ASP A 1 80 ? -13.590 29.257 -22.681 1.00 69.94 80 ASP A N 1
ATOM 617 C CA . ASP A 1 80 ? -12.271 28.708 -22.327 1.00 69.94 80 ASP A CA 1
ATOM 618 C C . ASP A 1 80 ? -11.575 29.406 -21.128 1.00 69.94 80 ASP A C 1
ATOM 620 O O . ASP A 1 80 ? -10.362 29.289 -20.941 1.00 69.94 80 ASP A O 1
ATOM 624 N N . GLU A 1 81 ? -12.333 30.087 -20.260 1.00 74.88 81 GLU A N 1
ATOM 625 C CA . GLU A 1 81 ? -11.870 30.598 -18.967 1.00 74.88 81 GLU A CA 1
ATOM 626 C C . GLU A 1 81 ? -12.541 29.862 -17.796 1.00 74.88 81 GLU A C 1
ATOM 628 O O . GLU A 1 81 ? -13.765 29.730 -17.710 1.00 74.88 81 GLU A O 1
ATOM 633 N N . LEU A 1 82 ? -11.705 29.382 -16.872 1.00 82.12 82 LEU A N 1
ATOM 634 C CA . LEU A 1 82 ? -12.101 28.684 -15.654 1.00 82.12 82 LEU A CA 1
ATOM 635 C C . LEU A 1 82 ? -11.971 29.621 -14.448 1.00 82.12 82 LEU A C 1
ATOM 637 O O . LEU A 1 82 ? -10.902 30.180 -14.204 1.00 82.12 82 LEU A O 1
ATOM 641 N N . SER A 1 83 ? -13.033 29.741 -13.653 1.00 85.12 83 SER A N 1
ATOM 642 C CA . SER A 1 83 ? -13.069 30.596 -12.463 1.00 85.12 83 SER A CA 1
ATOM 643 C C . SER A 1 83 ? -13.616 29.858 -11.238 1.00 85.12 83 SER A C 1
ATOM 645 O O . SER A 1 83 ? -14.705 29.277 -11.255 1.00 85.12 83 SER A O 1
ATOM 647 N N . LEU A 1 84 ? -12.851 29.883 -10.143 1.00 88.69 84 LEU A N 1
ATOM 648 C CA . LEU A 1 84 ? -13.314 29.414 -8.839 1.00 88.69 84 LEU A CA 1
ATOM 649 C C . LEU A 1 84 ? -14.418 30.354 -8.343 1.00 88.69 84 LEU A C 1
ATOM 651 O O . LEU A 1 84 ? -14.197 31.559 -8.236 1.00 88.69 84 LEU A O 1
ATOM 655 N N . THR A 1 85 ? -15.602 29.812 -8.053 1.00 89.19 85 THR A N 1
ATOM 656 C CA . THR A 1 85 ? -16.774 30.623 -7.688 1.00 89.19 85 THR A CA 1
ATOM 657 C C . THR A 1 85 ? -17.148 30.494 -6.212 1.00 89.19 85 THR A C 1
ATOM 659 O O . THR A 1 85 ? -17.484 31.495 -5.579 1.00 89.19 85 THR A O 1
ATOM 662 N N . TYR A 1 86 ? -17.079 29.286 -5.645 1.00 89.69 86 TYR A N 1
ATOM 663 C CA . TYR A 1 86 ? -17.404 29.036 -4.238 1.00 89.69 86 TYR A CA 1
ATOM 664 C C . TYR A 1 86 ? -16.706 27.772 -3.724 1.00 89.69 86 TYR A C 1
ATOM 666 O O . TYR A 1 86 ? -16.625 26.781 -4.444 1.00 89.69 86 TYR A O 1
ATOM 674 N N . THR A 1 87 ? -16.268 27.781 -2.466 1.00 91.88 87 THR A N 1
ATOM 675 C CA . THR A 1 87 ? -15.748 26.599 -1.766 1.00 91.88 87 THR A CA 1
ATOM 676 C C . THR A 1 87 ? -16.457 26.480 -0.426 1.00 91.88 87 THR A C 1
ATOM 678 O O . THR A 1 87 ? -16.525 27.457 0.319 1.00 91.88 87 THR A O 1
ATOM 681 N N . VAL A 1 88 ? -16.937 25.282 -0.098 1.00 91.19 88 VAL A N 1
ATOM 682 C CA . VAL A 1 88 ? -17.401 24.931 1.251 1.00 91.19 88 VAL A CA 1
ATOM 683 C C . VAL A 1 88 ? -16.604 23.734 1.753 1.00 91.19 88 VAL A C 1
ATOM 685 O O . VAL A 1 88 ? -16.506 22.717 1.068 1.00 91.19 88 VAL A O 1
ATOM 688 N N . THR A 1 89 ? -15.999 23.870 2.931 1.00 89.88 89 THR A N 1
ATOM 689 C CA . THR A 1 89 ? -15.317 22.772 3.624 1.00 89.88 89 THR A CA 1
ATOM 690 C C . THR A 1 89 ? -16.338 21.796 4.203 1.00 89.88 89 THR A C 1
ATOM 692 O O . THR A 1 89 ? -17.452 22.171 4.569 1.00 89.88 89 THR A O 1
ATOM 695 N N . HIS A 1 90 ? -15.961 20.525 4.284 1.00 85.88 90 HIS A N 1
ATOM 696 C CA . HIS A 1 90 ? -16.795 19.441 4.786 1.00 85.88 90 HIS A CA 1
ATOM 697 C C . HIS A 1 90 ? -16.006 18.646 5.846 1.00 85.88 90 HIS A C 1
ATOM 699 O O . HIS A 1 90 ? -14.857 18.273 5.591 1.00 85.88 90 HIS A O 1
ATOM 705 N N . PRO A 1 91 ? -16.593 18.355 7.026 1.00 82.94 91 PRO A N 1
ATOM 706 C CA . PRO A 1 91 ? -15.902 17.703 8.151 1.00 82.94 91 PRO A CA 1
ATOM 707 C C . PRO A 1 91 ? -15.637 16.202 7.932 1.00 82.94 91 PRO A C 1
ATOM 709 O O . PRO A 1 91 ? -15.158 15.514 8.823 1.00 82.94 91 PRO A O 1
ATOM 712 N N . ALA A 1 92 ? -15.979 15.695 6.750 1.00 90.12 92 ALA A N 1
ATOM 713 C CA . ALA A 1 92 ? -15.703 14.353 6.266 1.00 90.12 92 ALA A CA 1
ATOM 714 C C . ALA A 1 92 ? -15.207 14.464 4.821 1.00 90.12 92 ALA A C 1
ATOM 716 O O . ALA A 1 92 ? -15.688 15.328 4.081 1.00 90.12 92 ALA A O 1
ATOM 717 N N . ALA A 1 93 ? -14.302 13.589 4.387 1.00 92.75 93 ALA A N 1
ATOM 718 C CA . ALA A 1 93 ? -13.899 13.549 2.984 1.00 92.75 93 ALA A CA 1
ATOM 719 C C . ALA A 1 93 ? -15.086 13.188 2.076 1.00 92.75 93 ALA A C 1
ATOM 721 O O . ALA A 1 93 ? -15.927 12.358 2.436 1.00 92.75 93 ALA A O 1
ATOM 722 N N . ILE A 1 94 ? -15.135 13.801 0.891 1.00 96.06 94 ILE A N 1
ATOM 723 C CA . ILE A 1 94 ? -16.152 13.505 -0.121 1.00 96.06 94 ILE A CA 1
ATOM 724 C C . ILE A 1 94 ? -15.704 12.282 -0.923 1.00 96.06 94 ILE A C 1
ATOM 726 O O . ILE A 1 94 ? -14.541 12.204 -1.330 1.00 96.06 94 ILE A O 1
ATOM 730 N N . LEU A 1 95 ? -16.612 11.335 -1.158 1.00 95.25 95 LEU A N 1
ATOM 731 C CA . LEU A 1 95 ? -16.318 10.086 -1.878 1.00 95.25 95 LEU A CA 1
ATOM 732 C C . LEU A 1 95 ? -17.053 9.972 -3.219 1.00 95.25 95 LEU A C 1
ATOM 734 O O . LEU A 1 95 ? -16.507 9.405 -4.162 1.00 95.25 95 LEU A O 1
ATOM 738 N N . ASP A 1 96 ? -18.250 10.549 -3.321 1.00 97.12 96 ASP A N 1
ATOM 739 C CA . ASP A 1 96 ? -19.049 10.601 -4.548 1.00 97.12 96 ASP A CA 1
ATOM 740 C C . ASP A 1 96 ? -20.038 11.775 -4.469 1.00 97.12 96 ASP A C 1
ATOM 742 O O . ASP A 1 96 ? -20.445 12.170 -3.370 1.00 97.12 96 ASP A O 1
ATOM 746 N N . LEU A 1 97 ? -20.454 12.332 -5.607 1.00 97.19 97 LEU A N 1
ATOM 747 C CA . LEU A 1 97 ? -21.522 13.336 -5.662 1.00 97.19 97 LEU A CA 1
ATOM 748 C C . LEU A 1 97 ? -22.317 13.214 -6.959 1.00 97.19 97 LEU A C 1
ATOM 750 O O . LEU A 1 97 ? -21.727 12.979 -8.009 1.00 97.19 97 LEU A O 1
ATOM 754 N N . HIS A 1 98 ? -23.636 13.417 -6.890 1.00 96.56 98 HIS A N 1
ATOM 755 C CA . HIS A 1 98 ? -24.498 13.435 -8.074 1.00 96.56 98 HIS A CA 1
ATOM 756 C C . HIS A 1 98 ? -25.665 14.423 -7.981 1.00 96.56 98 HIS A C 1
ATOM 758 O O . HIS A 1 98 ? -26.422 14.448 -7.001 1.00 96.56 98 HIS A O 1
ATOM 764 N N . PHE A 1 99 ? -25.863 15.183 -9.059 1.00 95.00 99 PHE A N 1
ATOM 765 C CA . PHE A 1 99 ? -27.035 16.033 -9.258 1.00 95.00 99 PHE A CA 1
ATOM 766 C C . PHE A 1 99 ? -28.309 15.190 -9.426 1.00 95.00 99 PHE A C 1
ATOM 768 O O . PHE A 1 99 ? -28.314 14.162 -10.105 1.00 95.00 99 PHE A O 1
ATOM 775 N N . SER A 1 100 ? -29.422 15.641 -8.845 1.00 92.88 100 SER A N 1
ATOM 776 C CA . SER A 1 100 ? -30.712 14.968 -9.004 1.00 92.88 100 SER A CA 1
ATOM 777 C C . SER A 1 100 ? -31.237 15.140 -10.437 1.00 92.88 100 SER A C 1
ATOM 779 O O . SER A 1 100 ? -31.408 16.276 -10.887 1.00 92.88 100 SER A O 1
ATOM 781 N N . PRO A 1 101 ? -31.584 14.058 -11.161 1.00 87.75 101 PRO A N 1
ATOM 782 C CA . PRO A 1 101 ? -32.116 14.168 -12.521 1.00 87.75 101 PRO A CA 1
ATOM 783 C C . PRO A 1 101 ? -33.527 14.785 -12.573 1.00 87.75 101 PRO A C 1
ATOM 785 O O . PRO A 1 101 ? -33.991 15.159 -13.648 1.00 87.75 101 PRO A O 1
ATOM 788 N N . PHE A 1 102 ? -34.200 14.921 -11.423 1.00 88.44 102 PHE A N 1
ATOM 789 C CA . PHE A 1 102 ? -35.534 15.522 -11.292 1.00 88.44 102 PHE A CA 1
ATOM 790 C C . PHE A 1 102 ? -35.486 17.002 -10.904 1.00 88.44 102 PHE A C 1
ATOM 792 O O . PHE A 1 102 ? -36.344 17.778 -11.317 1.00 88.44 102 PHE A O 1
ATOM 799 N N . LEU A 1 103 ? -34.482 17.387 -10.114 1.00 90.12 103 LEU A N 1
ATOM 800 C CA . LEU A 1 103 ? -34.243 18.750 -9.648 1.00 90.12 103 LEU A CA 1
ATOM 801 C C . LEU A 1 103 ? -32.750 19.062 -9.838 1.00 90.12 103 LEU A C 1
ATOM 803 O O . LEU A 1 103 ? -31.990 18.934 -8.880 1.00 90.12 103 LEU A O 1
ATOM 807 N N . PRO A 1 104 ? -32.290 19.448 -11.045 1.00 87.12 104 PRO A N 1
ATOM 808 C CA . PRO A 1 104 ? -30.856 19.504 -11.365 1.00 87.12 104 PRO A CA 1
ATOM 809 C C . PRO A 1 104 ? -30.085 20.691 -10.755 1.00 87.12 104 PRO A C 1
ATOM 811 O O . PRO A 1 104 ? -28.955 20.975 -11.155 1.00 87.12 104 PRO A O 1
ATOM 814 N N . GLN A 1 105 ? -30.695 21.378 -9.788 1.00 89.94 105 GLN A N 1
ATOM 815 C CA . GLN A 1 105 ? -30.056 22.264 -8.816 1.00 89.94 105 GLN A CA 1
ATOM 816 C C . GLN A 1 105 ? -29.689 21.556 -7.496 1.00 89.94 105 GLN A C 1
ATOM 818 O O . GLN A 1 105 ? -28.924 22.109 -6.717 1.00 89.94 105 GLN A O 1
ATOM 823 N N . ILE A 1 106 ? -30.244 20.372 -7.219 1.00 93.75 106 ILE A N 1
ATOM 824 C CA . ILE A 1 106 ? -30.010 19.580 -6.002 1.00 93.75 106 ILE A CA 1
ATOM 825 C C . ILE A 1 106 ? -28.871 18.590 -6.247 1.00 93.75 106 ILE A C 1
ATOM 827 O O . ILE A 1 106 ? -28.849 17.931 -7.285 1.00 93.75 106 ILE A O 1
ATOM 831 N N . ILE A 1 107 ? -27.966 18.451 -5.280 1.00 96.00 107 ILE A N 1
ATOM 832 C CA . ILE A 1 107 ? -26.813 17.541 -5.304 1.00 96.00 107 ILE A CA 1
ATOM 833 C C . ILE A 1 107 ? -26.881 16.647 -4.065 1.00 96.00 107 ILE A C 1
ATOM 835 O O . ILE A 1 107 ? -27.001 17.164 -2.956 1.00 96.00 107 ILE A O 1
ATOM 839 N N . ALA A 1 108 ? -26.776 15.329 -4.241 1.00 97.25 108 ALA A N 1
ATOM 840 C CA . ALA A 1 108 ? -26.498 14.398 -3.148 1.00 97.25 108 ALA A CA 1
ATOM 841 C C . ALA A 1 108 ? -24.996 14.111 -3.075 1.00 97.25 108 ALA A C 1
ATOM 843 O O . ALA A 1 108 ? -24.350 13.948 -4.110 1.00 97.25 108 ALA A O 1
ATOM 844 N N . VAL A 1 109 ? -24.451 14.058 -1.859 1.00 97.75 109 VAL A N 1
ATOM 845 C CA . VAL A 1 109 ? -23.009 13.983 -1.590 1.00 97.75 109 VAL A CA 1
ATOM 846 C C . VAL A 1 109 ? -22.728 12.873 -0.575 1.00 97.75 109 VAL A C 1
ATOM 848 O O . VAL A 1 109 ? -23.267 12.906 0.531 1.00 97.75 109 VAL A O 1
ATOM 851 N N . ALA A 1 110 ? -21.892 11.903 -0.948 1.00 97.00 110 ALA A N 1
ATOM 852 C CA . ALA A 1 110 ? -21.476 10.773 -0.118 1.00 97.00 110 ALA A CA 1
ATOM 853 C C . ALA A 1 110 ? -20.236 11.122 0.721 1.00 97.00 110 ALA A C 1
ATOM 855 O O . ALA A 1 110 ? -19.253 11.650 0.188 1.00 97.00 110 ALA A O 1
ATOM 856 N N . SER A 1 111 ? -20.267 10.803 2.020 1.00 95.19 111 SER A N 1
ATOM 857 C CA . SER A 1 111 ? -19.186 11.116 2.959 1.00 95.19 111 SER A CA 1
ATOM 858 C C . SER A 1 111 ? -18.398 9.891 3.440 1.00 95.19 111 SER A C 1
ATOM 860 O O . SER A 1 111 ? -18.879 8.752 3.470 1.00 95.19 111 SER A O 1
ATOM 862 N N . SER A 1 112 ? -17.183 10.157 3.920 1.00 93.38 112 SER A N 1
ATOM 863 C CA . SER A 1 112 ? -16.343 9.190 4.628 1.00 93.38 112 SER A CA 1
ATOM 864 C C . SER A 1 112 ? -16.716 8.961 6.105 1.00 93.38 112 SER A C 1
ATOM 866 O O . SER A 1 112 ? -15.863 8.476 6.850 1.00 93.38 112 SER A O 1
ATOM 868 N N . THR A 1 113 ? -17.915 9.362 6.546 1.00 92.31 113 THR A N 1
ATOM 869 C CA . THR A 1 113 ? -18.399 9.217 7.937 1.00 92.31 113 THR A CA 1
ATOM 870 C C . THR A 1 113 ? -19.859 8.751 8.015 1.00 92.31 113 THR A C 1
ATOM 872 O O . THR A 1 113 ? -20.619 9.196 8.868 1.00 92.31 113 THR A O 1
ATOM 875 N N . GLY A 1 114 ? -20.297 7.863 7.120 1.00 92.56 114 GLY A N 1
ATOM 876 C CA . GLY A 1 114 ? -21.625 7.234 7.193 1.00 92.56 114 GLY A CA 1
ATOM 877 C C . GLY A 1 114 ? -22.807 8.177 6.931 1.00 92.56 114 GLY A C 1
ATOM 878 O O . GLY A 1 114 ? -23.949 7.840 7.254 1.00 92.56 114 GLY A O 1
ATOM 879 N N . SER A 1 115 ? -22.549 9.354 6.356 1.00 95.56 115 SER A N 1
ATOM 880 C CA . SER A 1 115 ? -23.549 10.393 6.109 1.00 95.56 115 SER A CA 1
ATOM 881 C C . SER A 1 115 ? -23.717 10.735 4.630 1.00 95.56 115 SER A C 1
ATOM 883 O O . SER A 1 115 ? -22.821 10.542 3.804 1.00 95.56 115 SER A O 1
ATOM 885 N N . ILE A 1 116 ? -24.901 11.255 4.302 1.00 96.69 116 ILE A N 1
ATOM 886 C CA . ILE A 1 116 ? -25.209 11.839 2.995 1.00 96.69 116 ILE A CA 1
ATOM 887 C C . ILE A 1 116 ? -25.720 13.262 3.208 1.00 96.69 116 ILE A C 1
ATOM 889 O O . ILE A 1 116 ? -26.666 13.483 3.966 1.00 96.69 116 ILE A O 1
ATOM 893 N N . SER A 1 117 ? -25.104 14.220 2.520 1.00 96.56 117 SER A N 1
ATOM 894 C CA . SER A 1 117 ? -25.491 15.634 2.546 1.00 96.56 117 SER A CA 1
ATOM 895 C C . SER A 1 117 ? -26.219 16.013 1.256 1.00 96.56 117 SER A C 1
ATOM 897 O O . SER A 1 117 ? -25.809 15.614 0.165 1.00 96.56 117 SER A O 1
ATOM 899 N N . LEU A 1 118 ? -27.292 16.797 1.375 1.00 96.62 118 LEU A N 1
ATOM 900 C CA . LEU A 1 118 ? -28.007 17.397 0.251 1.00 96.62 118 LEU A CA 1
ATOM 901 C C . LEU A 1 118 ? -27.680 18.886 0.154 1.00 96.62 118 LEU A C 1
ATOM 903 O O . LEU A 1 118 ? -27.924 19.645 1.092 1.00 96.62 118 LEU A O 1
ATOM 907 N N . TYR A 1 119 ? -27.182 19.306 -1.004 1.00 95.88 119 TYR A N 1
ATOM 908 C CA . TYR A 1 119 ? -26.887 20.701 -1.327 1.00 95.88 119 TYR A CA 1
ATOM 909 C C . TYR A 1 119 ? -27.787 21.210 -2.452 1.00 95.88 119 TYR A C 1
ATOM 911 O O . TYR A 1 119 ? -28.282 20.439 -3.275 1.00 95.88 119 TYR A O 1
ATOM 919 N N . LYS A 1 120 ? -27.954 22.530 -2.516 1.00 94.62 120 LYS A N 1
ATOM 920 C CA . LYS A 1 120 ? -28.635 23.258 -3.585 1.00 94.62 120 LYS A CA 1
ATOM 921 C C . LYS A 1 120 ? -27.676 24.275 -4.199 1.00 94.62 120 LYS A C 1
ATOM 923 O O . LYS A 1 120 ? -27.155 25.140 -3.500 1.00 94.62 120 LYS A O 1
ATOM 928 N N . LEU A 1 121 ? -27.471 24.192 -5.509 1.00 94.44 121 LEU A N 1
ATOM 929 C CA . LEU A 1 121 ? -26.793 25.219 -6.292 1.00 94.44 121 LEU A CA 1
ATOM 930 C C . LEU A 1 121 ? -27.741 26.413 -6.471 1.00 94.44 121 LEU A C 1
ATOM 932 O O . LEU A 1 121 ? -28.736 26.324 -7.193 1.00 94.44 121 LEU A O 1
ATOM 936 N N . GLU A 1 122 ? -27.435 27.530 -5.816 1.00 91.38 122 GLU A N 1
ATOM 937 C CA . GLU A 1 122 ? -28.174 28.788 -5.949 1.00 91.38 122 GLU A CA 1
ATOM 938 C C . GLU A 1 122 ? -27.312 29.828 -6.659 1.00 91.38 122 GLU A C 1
ATOM 940 O O . GLU A 1 122 ? -26.221 30.136 -6.193 1.00 91.38 122 GLU A O 1
ATOM 945 N N . GLN A 1 123 ? -27.793 30.383 -7.778 1.00 84.31 123 GLN A N 1
ATOM 946 C CA . GLN A 1 123 ? -27.032 31.334 -8.605 1.00 84.31 123 GLN A CA 1
ATOM 947 C C . GLN A 1 123 ? -27.076 32.791 -8.099 1.00 84.31 123 GLN A C 1
ATOM 949 O O . GLN A 1 123 ? -26.212 33.595 -8.448 1.00 84.31 123 GLN A O 1
ATOM 954 N N . THR A 1 124 ? -28.086 33.154 -7.304 1.00 72.88 124 THR A N 1
ATOM 955 C CA . THR A 1 124 ? -28.423 34.543 -6.948 1.00 72.88 124 THR A CA 1
ATOM 956 C C . THR A 1 124 ? -28.503 34.723 -5.429 1.00 72.88 124 THR A C 1
ATOM 958 O O . THR A 1 124 ? -29.144 33.895 -4.789 1.00 72.88 124 THR A O 1
ATOM 961 N N . PRO A 1 125 ? -27.946 35.800 -4.836 1.00 73.50 125 PRO A N 1
ATOM 962 C CA . PRO A 1 125 ? -27.283 36.939 -5.483 1.00 73.50 125 PRO A CA 1
ATOM 963 C C . PRO A 1 125 ? -25.847 36.651 -5.957 1.00 73.50 125 PRO A C 1
ATOM 965 O O . PRO A 1 125 ? -25.278 37.468 -6.676 1.00 73.50 125 PRO A O 1
ATOM 968 N N . ARG A 1 126 ? -25.264 35.509 -5.568 1.00 83.88 126 ARG A N 1
ATOM 969 C CA . ARG A 1 126 ? -24.004 34.967 -6.102 1.00 83.88 126 ARG A CA 1
ATOM 970 C C . ARG A 1 126 ? -24.093 33.435 -6.180 1.00 83.88 126 ARG A C 1
ATOM 972 O O . ARG A 1 126 ? -24.787 32.861 -5.335 1.00 83.88 126 ARG A O 1
ATOM 979 N N . PRO A 1 127 ? -23.387 32.771 -7.116 1.00 89.69 127 PRO A N 1
ATOM 980 C CA . PRO A 1 127 ? -23.415 31.318 -7.221 1.00 89.69 127 PRO A CA 1
ATOM 981 C C . PRO A 1 127 ? -22.730 30.659 -6.024 1.00 89.69 127 PRO A C 1
ATOM 983 O O . PRO A 1 127 ? -21.567 30.941 -5.745 1.00 89.69 127 PRO A O 1
ATOM 986 N N . HIS A 1 128 ? -23.450 29.793 -5.315 1.00 92.56 128 HIS A N 1
ATOM 987 C CA . HIS A 1 128 ? -22.941 29.071 -4.150 1.00 92.56 128 HIS A CA 1
ATOM 988 C C . HIS A 1 128 ? -23.690 27.747 -3.928 1.00 92.56 128 HIS A C 1
ATOM 990 O O . HIS A 1 128 ? -24.724 27.486 -4.548 1.00 92.56 128 HIS A O 1
ATOM 996 N N . LEU A 1 129 ? -23.150 26.901 -3.045 1.00 94.56 129 LEU A N 1
ATOM 997 C CA . LEU A 1 129 ? -23.759 25.632 -2.639 1.00 94.56 129 LEU A CA 1
ATOM 998 C C . LEU A 1 129 ? -24.377 25.784 -1.245 1.00 94.56 129 LEU A C 1
ATOM 1000 O O . LEU A 1 129 ? -23.680 25.688 -0.237 1.00 94.56 129 LEU A O 1
ATOM 1004 N N . ALA A 1 130 ? -25.688 26.009 -1.186 1.00 93.94 130 ALA A N 1
ATOM 1005 C CA . ALA A 1 130 ? -26.435 26.041 0.066 1.00 93.94 130 ALA A CA 1
ATOM 1006 C C . ALA A 1 130 ? -26.659 24.608 0.579 1.00 93.94 130 ALA A C 1
ATOM 1008 O O . ALA A 1 130 ? -27.241 23.784 -0.128 1.00 93.94 130 ALA A O 1
ATOM 1009 N N . LEU A 1 131 ? -26.209 24.295 1.797 1.00 95.00 131 LEU A N 1
ATOM 1010 C CA . LEU A 1 131 ? -26.554 23.034 2.462 1.00 95.00 131 LEU A CA 1
ATOM 1011 C C . LEU A 1 131 ? -28.051 23.048 2.807 1.00 95.00 131 LEU A C 1
ATOM 1013 O O . LEU A 1 131 ? -28.522 23.988 3.443 1.00 95.00 131 LEU A O 1
ATOM 1017 N N . LEU A 1 132 ? -28.785 22.011 2.398 1.00 94.12 132 LEU A N 1
ATOM 1018 C CA . LEU A 1 132 ? -30.188 21.824 2.772 1.00 94.12 132 LEU A CA 1
ATOM 1019 C C . LEU A 1 132 ? -30.310 20.986 4.043 1.00 94.12 132 LEU A C 1
ATOM 1021 O O . LEU A 1 132 ? -30.972 21.400 4.988 1.00 94.12 132 LEU A O 1
ATOM 1025 N N . GLN A 1 133 ? -29.677 19.811 4.052 1.00 94.31 133 GLN A N 1
ATOM 1026 C CA . GLN A 1 133 ? -29.736 18.861 5.161 1.00 94.31 133 GLN A CA 1
ATOM 1027 C C . GLN A 1 133 ? -28.582 17.855 5.065 1.00 94.31 133 GLN A C 1
ATOM 1029 O O . GLN A 1 133 ? -28.220 17.425 3.969 1.00 94.31 133 GLN A O 1
ATOM 1034 N N . THR A 1 134 ? -28.051 17.428 6.210 1.00 95.75 134 THR A N 1
ATOM 1035 C CA . THR A 1 134 ? -27.160 16.261 6.316 1.00 95.75 134 THR A CA 1
ATOM 1036 C C . THR A 1 134 ? -27.874 15.144 7.066 1.00 95.75 134 THR A C 1
ATOM 1038 O O . THR A 1 134 ? -28.524 15.383 8.086 1.00 95.75 134 THR A O 1
ATOM 1041 N N . PHE A 1 135 ? -27.758 13.918 6.565 1.00 96.00 135 PHE A N 1
ATOM 1042 C CA . PHE A 1 135 ? -28.337 12.725 7.168 1.00 96.00 135 PHE A CA 1
ATOM 1043 C C . PHE A 1 135 ? -27.226 11.798 7.650 1.00 96.00 135 PHE A C 1
ATOM 1045 O O . PHE A 1 135 ? -26.478 11.259 6.835 1.00 96.00 135 PHE A O 1
ATOM 1052 N N . GLN A 1 136 ? -27.140 11.591 8.963 1.00 95.44 136 GLN A N 1
ATOM 1053 C CA . GLN A 1 136 ? -26.311 10.545 9.555 1.00 95.44 136 GLN A CA 1
ATOM 1054 C C . GLN A 1 136 ? -27.089 9.225 9.477 1.00 95.44 136 GLN A C 1
ATOM 1056 O O . GLN A 1 136 ? -28.031 9.018 10.239 1.00 95.44 136 GLN A O 1
ATOM 1061 N N . LEU A 1 137 ? -26.757 8.381 8.497 1.00 93.62 137 LEU A N 1
ATOM 1062 C CA . LEU A 1 137 ? -27.536 7.180 8.156 1.00 93.62 137 LEU A CA 1
ATOM 1063 C C . LEU A 1 137 ? -26.886 5.891 8.671 1.00 93.62 137 LEU A C 1
ATOM 1065 O O . LEU A 1 137 ? -27.583 4.923 8.961 1.00 93.62 137 LEU A O 1
ATOM 1069 N N . PHE A 1 138 ? -25.561 5.897 8.804 1.00 94.75 138 PHE A N 1
ATOM 1070 C CA . PHE A 1 138 ? -24.741 4.765 9.229 1.00 94.75 138 PHE A CA 1
ATOM 1071 C C . PHE A 1 138 ? -23.764 5.208 10.338 1.00 94.75 138 PHE A C 1
ATOM 1073 O O . PHE A 1 138 ? -23.594 6.412 10.553 1.00 94.75 138 PHE A O 1
ATOM 1080 N N . PRO A 1 139 ? -23.094 4.285 11.053 1.00 91.69 139 PRO A N 1
ATOM 1081 C CA . PRO A 1 139 ? -22.033 4.644 11.997 1.00 91.69 139 PRO A CA 1
ATOM 1082 C C . PRO A 1 139 ? -20.906 5.440 11.324 1.00 91.69 139 PRO A C 1
ATOM 1084 O O . PRO A 1 139 ? -20.557 5.149 10.181 1.00 91.69 139 PRO A O 1
ATOM 1087 N N . GLU A 1 140 ? -20.277 6.375 12.042 1.00 88.00 140 GLU A N 1
ATOM 1088 C CA . GLU A 1 140 ? -19.206 7.251 11.517 1.00 88.00 140 GLU A CA 1
ATOM 1089 C C . GLU A 1 140 ? -17.955 6.501 11.014 1.00 88.00 140 GLU A C 1
ATOM 1091 O O . GLU A 1 140 ? -17.160 7.040 10.250 1.00 88.00 140 GLU A O 1
ATOM 1096 N N . SER A 1 141 ? -17.786 5.233 11.396 1.00 83.50 141 SER A N 1
ATOM 1097 C CA . SER A 1 141 ? -16.754 4.325 10.878 1.00 83.50 141 SER A CA 1
ATOM 1098 C C . SER A 1 141 ? -17.072 3.724 9.496 1.00 83.50 141 SER A C 1
ATOM 1100 O O . SER A 1 141 ? -16.221 3.052 8.904 1.00 83.50 141 SER A O 1
ATOM 1102 N N . THR A 1 142 ? -18.279 3.956 8.978 1.00 91.69 142 THR A N 1
ATOM 1103 C CA . THR A 1 142 ? -18.761 3.472 7.676 1.00 91.69 142 THR A CA 1
ATOM 1104 C C . THR A 1 142 ? -18.424 4.488 6.588 1.00 91.69 142 THR A C 1
ATOM 1106 O O . THR A 1 142 ? -18.603 5.690 6.770 1.00 91.69 142 THR A O 1
ATOM 1109 N N . LEU A 1 143 ? -17.975 4.025 5.427 1.00 94.19 143 LEU A N 1
ATOM 1110 C CA . LEU A 1 143 ? -17.783 4.864 4.245 1.00 94.19 143 LEU A CA 1
ATOM 1111 C C . LEU A 1 143 ? -18.975 4.678 3.309 1.00 94.19 143 LEU A C 1
ATOM 1113 O O . LEU A 1 143 ? -19.296 3.538 2.971 1.00 94.19 143 LEU A O 1
ATOM 1117 N N . VAL A 1 144 ? -19.584 5.775 2.853 1.00 96.38 144 VAL A N 1
ATOM 1118 C CA . VAL A 1 144 ? -20.525 5.743 1.725 1.00 96.38 144 VAL A CA 1
ATOM 1119 C C . VAL A 1 144 ? -19.688 5.883 0.451 1.00 96.38 144 VAL A C 1
ATOM 1121 O O . VAL A 1 144 ? -19.163 6.956 0.171 1.00 96.38 144 VAL A O 1
ATOM 1124 N N . LEU A 1 145 ? -19.478 4.782 -0.273 1.00 95.19 145 LEU A N 1
ATOM 1125 C CA . LEU A 1 145 ? -18.470 4.684 -1.339 1.00 95.19 145 LEU A CA 1
ATOM 1126 C C . LEU A 1 145 ? -18.961 5.206 -2.698 1.00 95.19 145 LEU A C 1
ATOM 1128 O O . LEU A 1 145 ? -18.170 5.757 -3.460 1.00 95.19 145 LEU A O 1
ATOM 1132 N N . SER A 1 146 ? -20.253 5.051 -2.989 1.00 96.50 146 SER A N 1
ATOM 1133 C CA . SER A 1 146 ? -20.915 5.619 -4.168 1.00 96.50 146 SER A CA 1
ATOM 1134 C C . SER A 1 146 ? -22.410 5.820 -3.904 1.00 96.50 146 SER A C 1
ATOM 1136 O O . SER A 1 146 ? -22.975 5.140 -3.040 1.00 96.50 146 SER A O 1
ATOM 1138 N N . LEU A 1 147 ? -23.062 6.739 -4.625 1.00 96.00 147 LEU A N 1
ATOM 1139 C CA . LEU A 1 147 ? -24.518 6.938 -4.585 1.00 96.00 147 LEU A CA 1
ATOM 1140 C C . LEU A 1 147 ? -25.133 7.055 -5.988 1.00 96.00 147 LEU A C 1
ATOM 1142 O O . LEU A 1 147 ? -24.482 7.488 -6.930 1.00 96.00 147 LEU A O 1
ATOM 1146 N N . ALA A 1 148 ? -26.404 6.679 -6.137 1.00 95.19 148 ALA A N 1
ATOM 1147 C CA . ALA A 1 148 ? -27.130 6.793 -7.402 1.00 95.19 148 ALA A CA 1
ATOM 1148 C C . ALA A 1 148 ? -28.602 7.163 -7.184 1.00 95.19 148 ALA A C 1
ATOM 1150 O O . ALA A 1 148 ? -29.310 6.534 -6.394 1.00 95.19 148 ALA A O 1
ATOM 1151 N N . TRP A 1 149 ? -29.086 8.156 -7.934 1.00 93.12 149 TRP A N 1
ATOM 1152 C CA . TRP A 1 149 ? -30.506 8.5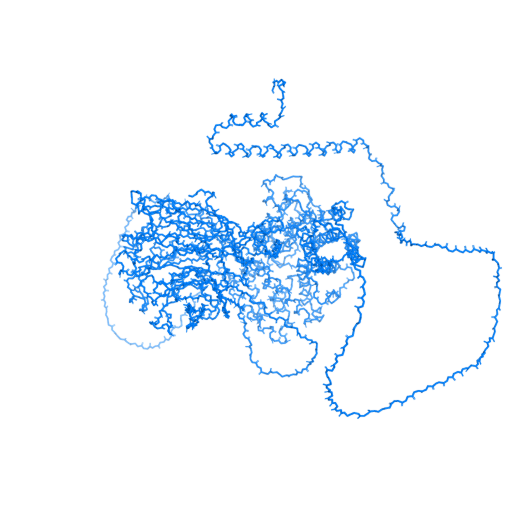10 -7.998 1.00 93.12 149 TRP A CA 1
ATOM 1153 C C . TRP A 1 149 ? -31.291 7.467 -8.800 1.00 93.12 149 TRP A C 1
ATOM 1155 O O . TRP A 1 149 ? -30.883 7.076 -9.895 1.00 93.12 149 TRP A O 1
ATOM 1165 N N . HIS A 1 150 ? -32.450 7.044 -8.296 1.00 90.12 150 HIS A N 1
ATOM 1166 C CA . HIS A 1 150 ? -33.329 6.132 -9.026 1.00 90.12 150 HIS A CA 1
ATOM 1167 C C . HIS A 1 150 ? -33.978 6.856 -10.228 1.00 90.12 150 HIS A C 1
ATOM 1169 O O . HIS A 1 150 ? -34.754 7.796 -10.024 1.00 90.12 150 HIS A O 1
ATOM 1175 N N . PRO A 1 151 ? -33.752 6.425 -11.488 1.00 85.12 151 PRO A N 1
ATOM 1176 C CA . PRO A 1 151 ? -34.025 7.228 -12.690 1.00 85.12 151 PRO A CA 1
ATOM 1177 C C . PRO A 1 151 ? -35.515 7.425 -13.028 1.00 85.12 151 PRO A C 1
ATOM 1179 O O . PRO A 1 151 ? -35.847 8.020 -14.050 1.00 85.12 151 PRO A O 1
ATOM 1182 N N . SER A 1 152 ? -36.435 6.949 -12.184 1.00 80.75 152 SER A N 1
ATOM 1183 C CA . SER A 1 152 ? -37.880 7.216 -12.308 1.00 80.75 152 SER A CA 1
ATOM 1184 C C . SER A 1 152 ? -38.581 7.521 -10.975 1.00 80.75 152 SER A C 1
ATOM 1186 O O . SER A 1 152 ? -39.803 7.449 -10.910 1.00 80.75 152 SER A O 1
ATOM 1188 N N . HIS A 1 153 ? -37.845 7.821 -9.895 1.00 83.00 153 HIS A N 1
ATOM 1189 C CA . HIS A 1 153 ? -38.445 8.145 -8.592 1.00 83.00 153 HIS A CA 1
ATOM 1190 C C . HIS A 1 153 ? -37.571 9.146 -7.827 1.00 83.00 153 HIS A C 1
ATOM 1192 O O . HIS A 1 153 ? -36.526 8.780 -7.297 1.00 83.00 153 HIS A O 1
ATOM 1198 N N . SER A 1 154 ? -38.012 10.403 -7.748 1.00 84.88 154 SER A N 1
ATOM 1199 C CA . SER A 1 154 ? -37.234 11.536 -7.211 1.00 84.88 154 SER A CA 1
ATOM 1200 C C . SER A 1 154 ? -36.814 11.414 -5.749 1.00 84.88 154 SER A C 1
ATOM 1202 O O . SER A 1 154 ? -35.897 12.105 -5.318 1.00 84.88 154 SER A O 1
ATOM 1204 N N . GLN A 1 155 ? -37.472 10.533 -4.999 1.00 86.44 155 GLN A N 1
ATOM 1205 C CA . GLN A 1 155 ? -37.232 10.311 -3.576 1.00 86.44 155 GLN A CA 1
ATOM 1206 C C . GLN A 1 155 ? -36.350 9.093 -3.270 1.00 86.44 155 GLN A C 1
ATOM 1208 O O . GLN A 1 155 ? -36.036 8.879 -2.105 1.00 86.44 155 GLN A O 1
ATOM 1213 N N . LEU A 1 156 ? -35.979 8.271 -4.261 1.00 88.12 156 LEU A N 1
ATOM 1214 C CA . LEU A 1 156 ? -35.178 7.065 -4.017 1.00 88.12 156 LEU A CA 1
ATOM 1215 C C . LEU A 1 156 ? -33.716 7.264 -4.421 1.00 88.12 156 LEU A C 1
ATOM 1217 O O . LEU A 1 156 ? -33.408 7.647 -5.554 1.00 88.12 156 LEU A O 1
ATOM 1221 N N . LEU A 1 157 ? -32.829 6.936 -3.486 1.00 92.31 157 LEU A N 1
ATOM 1222 C CA . LEU A 1 157 ? -31.379 6.961 -3.640 1.00 92.31 157 LEU A CA 1
ATOM 1223 C C . LEU A 1 157 ? -30.828 5.596 -3.208 1.00 92.31 157 LEU A C 1
ATOM 1225 O O . LEU A 1 157 ? -31.198 5.092 -2.150 1.00 92.31 157 LEU A O 1
ATOM 1229 N N . GLY A 1 158 ? -29.967 4.982 -4.012 1.00 93.50 158 GLY A N 1
ATOM 1230 C CA . GLY A 1 158 ? -29.155 3.845 -3.571 1.00 93.50 158 GLY A CA 1
ATOM 1231 C C . GLY A 1 158 ? -27.744 4.311 -3.219 1.00 93.50 158 GLY A C 1
ATOM 1232 O O . GLY A 1 158 ? -27.269 5.288 -3.800 1.00 93.50 158 GLY A O 1
ATOM 1233 N N . CYS A 1 159 ? -27.058 3.621 -2.311 1.00 96.38 159 CYS A N 1
ATOM 1234 C CA . CYS A 1 159 ? -25.636 3.850 -2.048 1.00 96.38 159 CYS A CA 1
ATOM 1235 C C . CYS A 1 159 ? -24.900 2.559 -1.665 1.00 96.38 159 CYS A C 1
ATOM 1237 O O . CYS A 1 159 ? -25.511 1.621 -1.158 1.00 96.38 159 CYS A O 1
ATOM 1239 N N . THR A 1 160 ? -23.593 2.486 -1.923 1.00 96.62 160 THR A N 1
ATOM 1240 C CA . THR A 1 160 ? -22.751 1.346 -1.521 1.00 96.62 160 THR A CA 1
ATOM 1241 C C . THR A 1 160 ? -21.887 1.677 -0.310 1.00 96.62 160 THR A C 1
ATOM 1243 O O . THR A 1 160 ? -21.511 2.832 -0.101 1.00 96.62 160 THR A O 1
ATOM 1246 N N . LEU A 1 161 ? -21.570 0.661 0.496 1.00 93.38 161 LEU A N 1
ATOM 1247 C CA . LEU A 1 161 ? -20.858 0.802 1.765 1.00 93.38 161 LEU A CA 1
ATOM 1248 C C . LEU A 1 161 ? -19.562 -0.024 1.797 1.00 93.38 161 LEU A C 1
ATOM 1250 O O . LEU A 1 161 ? -19.464 -1.099 1.196 1.00 93.38 161 LEU A O 1
ATOM 1254 N N . ASN A 1 162 ? -18.579 0.424 2.586 1.00 92.25 162 ASN A N 1
ATOM 1255 C CA . ASN A 1 162 ? -17.377 -0.376 2.883 1.00 92.25 162 ASN A CA 1
ATOM 1256 C C . ASN A 1 162 ? -17.667 -1.640 3.714 1.00 92.25 162 ASN A C 1
ATOM 1258 O O . ASN A 1 162 ? -16.835 -2.538 3.766 1.00 92.25 162 ASN A O 1
ATOM 1262 N N . THR A 1 163 ? -18.857 -1.764 4.305 1.00 88.75 163 THR A N 1
ATOM 1263 C CA . THR A 1 163 ? -19.368 -2.976 4.974 1.00 88.75 163 THR A CA 1
ATOM 1264 C C . THR A 1 163 ? -19.807 -4.079 3.990 1.00 88.75 163 THR A C 1
ATOM 1266 O O . THR A 1 163 ? -20.612 -4.943 4.326 1.00 88.75 163 THR A O 1
ATOM 1269 N N . SER A 1 164 ? -19.260 -4.078 2.769 1.00 85.50 164 SER A N 1
ATOM 1270 C CA . SER A 1 164 ? -19.519 -5.009 1.654 1.00 85.50 164 SER A CA 1
ATOM 1271 C C . SER A 1 164 ? -20.928 -5.014 1.052 1.00 85.50 164 SER A C 1
ATOM 1273 O O . SER A 1 164 ? -21.253 -5.893 0.258 1.00 85.50 164 SER A O 1
ATOM 1275 N N . THR A 1 165 ? -21.775 -4.045 1.393 1.00 87.62 165 THR A N 1
ATOM 1276 C CA . THR A 1 165 ? -23.218 -4.092 1.112 1.00 87.62 165 THR A CA 1
ATOM 1277 C C . THR A 1 165 ? -23.743 -2.821 0.437 1.00 87.62 165 THR A C 1
ATOM 1279 O O . THR A 1 165 ? -23.060 -1.795 0.377 1.00 87.62 165 THR A O 1
ATOM 1282 N N . VAL A 1 166 ? -24.959 -2.900 -0.103 1.00 90.62 166 VAL A N 1
ATOM 1283 C CA . VAL A 1 166 ? -25.692 -1.800 -0.735 1.00 90.62 166 VAL A CA 1
ATOM 1284 C C . VAL A 1 166 ? -26.899 -1.430 0.125 1.00 90.62 166 VAL A C 1
ATOM 1286 O O . VAL A 1 166 ? -27.658 -2.296 0.557 1.00 90.62 166 VAL A O 1
ATOM 1289 N N . ALA A 1 167 ? -27.120 -0.134 0.312 1.00 91.62 167 ALA A N 1
ATOM 1290 C CA . ALA A 1 167 ? -28.308 0.408 0.947 1.00 91.62 167 ALA A CA 1
ATOM 1291 C C . ALA A 1 167 ? -29.254 1.065 -0.070 1.00 91.62 167 ALA A C 1
ATOM 1293 O O . ALA A 1 167 ? -28.840 1.573 -1.116 1.00 91.62 167 ALA A O 1
ATOM 1294 N N . LEU A 1 168 ? -30.544 1.077 0.265 1.00 90.81 168 LEU A N 1
ATOM 1295 C CA . LEU A 1 168 ? -31.588 1.821 -0.430 1.00 90.81 168 LEU A CA 1
ATOM 1296 C C . LEU A 1 168 ? -32.270 2.773 0.552 1.00 90.81 168 LEU A C 1
ATOM 1298 O O . LEU A 1 168 ? -32.657 2.379 1.654 1.00 90.81 168 LEU A O 1
ATOM 1302 N N . LEU A 1 169 ? -32.433 4.020 0.129 1.00 92.44 169 LEU A N 1
ATOM 1303 C CA . LEU A 1 169 ? -32.837 5.149 0.954 1.00 92.44 169 LEU A CA 1
ATOM 1304 C C . LEU A 1 169 ? -34.069 5.837 0.358 1.00 92.44 169 LEU A C 1
ATOM 1306 O O . LEU A 1 169 ? -34.175 5.967 -0.864 1.00 92.44 169 LEU A O 1
ATOM 1310 N N . SER A 1 170 ? -34.967 6.318 1.220 1.00 90.69 170 SER A N 1
ATOM 1311 C CA . SER A 1 170 ? -36.138 7.113 0.834 1.00 90.69 170 SER A CA 1
ATOM 1312 C C . SER A 1 170 ? -36.115 8.494 1.482 1.00 90.69 170 SER A C 1
ATOM 1314 O O . SER A 1 170 ? -36.103 8.617 2.709 1.00 90.69 170 SER A O 1
ATOM 1316 N N . LEU A 1 171 ? -36.161 9.523 0.639 1.00 91.25 171 LEU A N 1
ATOM 1317 C CA . LEU A 1 171 ? -36.226 10.939 0.990 1.00 91.25 171 LEU A CA 1
ATOM 1318 C C . LEU A 1 171 ? -37.680 11.424 1.102 1.00 91.25 171 LEU A C 1
ATOM 1320 O O . LEU A 1 171 ? -38.563 10.986 0.358 1.00 91.25 171 LEU A O 1
ATOM 1324 N N . SER A 1 172 ? -37.939 12.375 1.994 1.00 90.50 172 SER A N 1
ATOM 1325 C CA . SER A 1 172 ? -39.215 13.095 2.032 1.00 90.50 172 SER A CA 1
ATOM 1326 C C . SER A 1 172 ? -39.354 14.065 0.838 1.00 90.50 172 SER A C 1
ATOM 1328 O O . SER A 1 172 ? -38.347 14.436 0.231 1.00 90.50 172 SER A O 1
ATOM 1330 N N . PRO A 1 173 ? -40.580 14.478 0.443 1.00 85.88 173 PRO A N 1
ATOM 1331 C CA . PRO A 1 173 ? -40.794 15.326 -0.745 1.00 85.88 173 PRO A CA 1
ATOM 1332 C C . PRO A 1 173 ? -40.149 16.720 -0.651 1.00 85.88 173 PRO A C 1
ATOM 1334 O O . PRO A 1 173 ? -39.917 17.373 -1.665 1.00 85.88 173 PRO A O 1
ATOM 1337 N N . ASP A 1 174 ? -39.911 17.172 0.576 1.00 87.38 174 ASP A N 1
ATOM 1338 C CA . ASP A 1 174 ? -39.322 18.447 0.985 1.00 87.38 174 ASP A CA 1
ATOM 1339 C C . ASP A 1 174 ? -37.828 18.334 1.349 1.00 87.38 174 ASP A C 1
ATOM 1341 O O . ASP A 1 174 ? -37.216 19.335 1.711 1.00 87.38 174 ASP A O 1
ATOM 1345 N N . PHE A 1 175 ? -37.239 17.135 1.246 1.00 89.19 175 PHE A N 1
ATOM 1346 C CA . PHE A 1 175 ? -35.839 16.831 1.572 1.00 89.19 175 PHE A CA 1
ATOM 1347 C C . PHE A 1 175 ? -35.419 17.089 3.034 1.00 89.19 175 PHE A C 1
ATOM 1349 O O . PHE A 1 175 ? -34.225 17.165 3.321 1.00 89.19 175 PHE A O 1
ATOM 1356 N N . THR A 1 176 ? -36.368 17.174 3.972 1.00 89.00 176 THR A N 1
ATOM 1357 C CA . THR A 1 176 ? -36.085 17.328 5.414 1.00 89.00 176 THR A CA 1
ATOM 1358 C C . THR A 1 176 ? -35.794 16.006 6.130 1.00 89.00 176 THR A C 1
ATOM 1360 O O . THR A 1 176 ? -35.175 16.008 7.193 1.00 89.00 176 THR A O 1
ATOM 1363 N N . GLN A 1 177 ? -36.205 14.867 5.563 1.00 89.06 177 GLN A N 1
ATOM 1364 C CA . GLN A 1 177 ? -36.003 13.534 6.134 1.00 89.06 177 GLN A CA 1
ATOM 1365 C C . GLN A 1 177 ? -35.428 12.561 5.099 1.00 89.06 177 GLN A C 1
ATOM 1367 O O . GLN A 1 177 ? -35.786 12.587 3.921 1.00 89.06 177 GLN A O 1
ATOM 1372 N N . CYS A 1 178 ? -34.574 11.654 5.569 1.00 92.06 178 CYS A N 1
ATOM 1373 C CA . CYS A 1 178 ? -34.082 10.501 4.828 1.00 92.06 178 CYS A CA 1
ATOM 1374 C C . CYS A 1 178 ? -34.215 9.266 5.716 1.00 92.06 178 CYS A C 1
ATOM 1376 O O . CYS A 1 178 ? -33.925 9.323 6.911 1.00 92.06 178 CYS A O 1
ATOM 1378 N N . THR A 1 179 ? -34.663 8.158 5.139 1.00 88.06 179 THR A N 1
ATOM 1379 C CA . THR A 1 179 ? -34.878 6.892 5.844 1.00 88.06 179 THR A CA 1
ATOM 1380 C C . THR A 1 179 ? -34.138 5.772 5.131 1.00 88.06 179 THR A C 1
ATOM 1382 O O . THR A 1 179 ? -34.249 5.627 3.913 1.00 88.06 179 THR A O 1
ATOM 1385 N N . VAL A 1 180 ? -33.388 4.967 5.884 1.00 89.50 180 VAL A N 1
ATOM 1386 C CA . VAL A 1 180 ? -32.820 3.717 5.369 1.00 89.50 180 VAL A CA 1
ATOM 1387 C C . VAL A 1 180 ? -33.973 2.730 5.201 1.00 89.50 180 VAL A C 1
ATOM 1389 O O . VAL A 1 180 ? -34.585 2.318 6.184 1.00 89.50 180 VAL A O 1
ATOM 1392 N N . LEU A 1 181 ? -34.301 2.371 3.957 1.00 83.31 181 LEU A N 1
ATOM 1393 C CA . LEU A 1 181 ? -35.273 1.310 3.693 1.00 83.31 181 LEU A CA 1
ATOM 1394 C C . LEU A 1 181 ? -34.627 -0.048 3.965 1.00 83.31 181 LEU A C 1
ATOM 1396 O O . LEU A 1 181 ? -35.208 -0.877 4.657 1.00 83.31 181 LEU A O 1
ATOM 1400 N N . ARG A 1 182 ? -33.426 -0.273 3.424 1.00 80.06 182 ARG A N 1
ATOM 1401 C CA . ARG A 1 182 ? -32.600 -1.477 3.611 1.00 80.06 182 ARG A CA 1
ATOM 1402 C C . ARG A 1 182 ? -31.126 -1.095 3.493 1.00 80.06 182 ARG A C 1
ATOM 1404 O O . ARG A 1 182 ? -30.809 -0.149 2.780 1.00 80.06 182 ARG A O 1
ATOM 1411 N N . ASP A 1 183 ? -30.256 -1.858 4.132 1.00 75.94 183 ASP A N 1
ATOM 1412 C CA . ASP A 1 183 ? -28.799 -1.680 4.196 1.00 75.94 183 ASP A CA 1
ATOM 1413 C C . ASP A 1 183 ? -28.012 -2.971 3.896 1.00 75.94 183 ASP A C 1
ATOM 1415 O O . ASP A 1 183 ? -26.899 -2.898 3.382 1.00 75.94 183 ASP A O 1
ATOM 1419 N N . GLU A 1 184 ? -28.596 -4.152 4.122 1.00 76.56 184 GLU A N 1
ATOM 1420 C CA . GLU A 1 184 ? -28.000 -5.466 3.806 1.00 76.56 184 GLU A CA 1
ATOM 1421 C C . GLU A 1 184 ? -28.336 -6.001 2.384 1.00 76.56 184 GLU A C 1
ATOM 1423 O O . GLU A 1 184 ? -28.626 -7.188 2.202 1.00 76.56 184 GLU A O 1
ATOM 1428 N N . LEU A 1 185 ? -28.347 -5.154 1.340 1.00 72.31 185 LEU A N 1
ATOM 1429 C CA . LEU A 1 185 ? -28.616 -5.602 -0.039 1.00 72.31 185 LEU A CA 1
ATOM 1430 C C . LEU A 1 185 ? -27.337 -6.033 -0.785 1.00 72.31 185 LEU A C 1
ATOM 1432 O O . LEU A 1 185 ? -26.337 -5.324 -0.815 1.00 72.31 185 LEU A O 1
ATOM 1436 N N . SER A 1 186 ? -27.413 -7.161 -1.501 1.00 68.75 186 SER A N 1
ATOM 1437 C CA . SER A 1 186 ? -26.383 -7.638 -2.449 1.00 68.75 186 SER A CA 1
ATOM 1438 C C . SER A 1 186 ? -24.938 -7.749 -1.899 1.00 68.75 186 SER A C 1
ATOM 1440 O O . SER A 1 186 ? -24.016 -7.265 -2.555 1.00 68.75 186 SER A O 1
ATOM 1442 N N . PRO A 1 187 ? -24.688 -8.426 -0.759 1.00 76.44 187 PRO A N 1
ATOM 1443 C CA . PRO A 1 187 ? -23.368 -8.447 -0.116 1.00 76.44 187 PRO A CA 1
ATOM 1444 C C . PRO A 1 187 ? -22.244 -9.061 -0.976 1.00 76.44 187 PRO A C 1
ATOM 1446 O O . PRO A 1 187 ? -22.406 -10.138 -1.567 1.00 76.44 187 PRO A O 1
ATOM 1449 N N . HIS A 1 188 ? -21.087 -8.395 -0.991 1.00 80.12 188 HIS A N 1
ATOM 1450 C CA . HIS A 1 188 ? -19.891 -8.657 -1.804 1.00 80.12 188 HIS A CA 1
ATOM 1451 C C . HIS A 1 188 ? -18.787 -9.435 -1.048 1.00 80.12 188 HIS A C 1
ATOM 1453 O O . HIS A 1 188 ? -17.632 -9.027 -1.026 1.00 80.12 188 HIS A O 1
ATOM 1459 N N . ASP A 1 189 ? -19.123 -10.587 -0.452 1.00 79.88 189 ASP A N 1
ATOM 1460 C CA . ASP A 1 189 ? -18.160 -11.540 0.151 1.00 79.88 189 ASP A CA 1
ATOM 1461 C C . ASP A 1 189 ? -17.148 -10.893 1.139 1.00 79.88 189 ASP A C 1
ATOM 1463 O O . ASP A 1 189 ? -15.946 -11.148 1.060 1.00 79.88 189 ASP A O 1
ATOM 1467 N N . ASP A 1 190 ? -17.635 -10.053 2.062 1.00 77.69 190 ASP A N 1
ATOM 1468 C CA . ASP A 1 190 ? -16.844 -9.307 3.061 1.00 77.69 190 ASP A CA 1
ATOM 1469 C C . ASP A 1 190 ? -15.809 -8.311 2.473 1.00 77.69 190 ASP A C 1
ATOM 1471 O O . ASP A 1 190 ? -14.860 -7.916 3.156 1.00 77.69 190 ASP A O 1
ATOM 1475 N N . LEU A 1 191 ? -15.987 -7.890 1.213 1.00 80.75 191 LEU A N 1
ATOM 1476 C CA . LEU A 1 191 ? -15.145 -6.922 0.497 1.00 80.75 191 LEU A CA 1
ATOM 1477 C C . LEU A 1 191 ? -15.941 -5.696 0.026 1.00 80.75 191 LEU A C 1
ATOM 1479 O O . LEU A 1 191 ? -17.135 -5.784 -0.247 1.00 80.75 191 LEU A O 1
ATOM 1483 N N . GLU A 1 192 ? -15.272 -4.550 -0.098 1.00 86.38 192 GLU A N 1
ATOM 1484 C CA . GLU A 1 192 ? -15.880 -3.250 -0.397 1.00 86.38 192 GLU A CA 1
ATOM 1485 C C . GLU A 1 192 ? -16.757 -3.252 -1.668 1.00 86.38 192 GLU A C 1
ATOM 1487 O O . GLU A 1 192 ? -16.346 -3.713 -2.738 1.00 86.38 192 GLU A O 1
ATOM 1492 N N . ALA A 1 193 ? -17.967 -2.687 -1.555 1.00 90.00 193 ALA A N 1
ATOM 1493 C CA . ALA A 1 193 ? -18.870 -2.446 -2.678 1.00 90.00 193 ALA A CA 1
ATOM 1494 C C . ALA A 1 193 ? -18.602 -1.041 -3.252 1.00 90.00 193 ALA A C 1
ATOM 1496 O O . ALA A 1 193 ? -18.931 -0.027 -2.638 1.00 90.00 193 ALA A O 1
ATOM 1497 N N . TRP A 1 194 ? -17.979 -0.966 -4.426 1.00 92.94 194 TRP A N 1
ATOM 1498 C CA . TRP A 1 194 ? -17.449 0.276 -5.000 1.00 92.94 194 TRP A CA 1
ATOM 1499 C C . TRP A 1 194 ? -18.461 1.103 -5.792 1.00 92.94 194 TRP A C 1
ATOM 1501 O O . TRP A 1 194 ? -18.298 2.315 -5.897 1.00 92.94 194 TRP A O 1
ATOM 1511 N N . THR A 1 195 ? -19.468 0.471 -6.393 1.00 95.19 195 THR A N 1
ATOM 1512 C CA . THR A 1 195 ? -20.363 1.141 -7.348 1.00 95.19 195 THR A CA 1
ATOM 1513 C C . THR A 1 195 ? -21.735 0.476 -7.407 1.00 95.19 195 THR A C 1
ATOM 1515 O O . THR A 1 195 ? -21.859 -0.737 -7.203 1.00 95.19 195 THR A O 1
ATOM 1518 N N . LEU A 1 196 ? -22.765 1.260 -7.733 1.00 95.38 196 LEU A N 1
ATOM 1519 C CA . LEU A 1 196 ? -24.099 0.774 -8.071 1.00 95.38 196 LEU A CA 1
ATOM 1520 C C . LEU A 1 196 ? -24.663 1.475 -9.314 1.00 95.38 196 LEU A C 1
ATOM 1522 O O . LEU A 1 196 ? -24.279 2.596 -9.634 1.00 95.38 196 LEU A O 1
ATOM 1526 N N . ALA A 1 197 ? -25.637 0.842 -9.966 1.00 93.62 197 ALA A N 1
ATOM 1527 C CA . ALA A 1 197 ? -26.472 1.481 -10.982 1.00 93.62 197 ALA A CA 1
ATOM 1528 C C . ALA A 1 197 ? -27.873 0.855 -11.020 1.00 93.62 197 ALA A C 1
ATOM 1530 O O . ALA A 1 197 ? -28.022 -0.360 -10.903 1.00 93.62 197 ALA A O 1
ATOM 1531 N N . PHE A 1 198 ? -28.913 1.660 -11.237 1.00 90.25 198 PHE A N 1
ATOM 1532 C CA . PHE A 1 198 ? -30.259 1.150 -11.523 1.00 90.25 198 PHE A CA 1
ATOM 1533 C C . PHE A 1 198 ? -30.410 0.808 -13.012 1.00 90.25 198 PHE A C 1
ATOM 1535 O O . PHE A 1 198 ? -29.861 1.507 -13.863 1.00 90.25 198 PHE A O 1
ATOM 1542 N N . SER A 1 199 ? -31.200 -0.220 -13.337 1.00 85.44 199 SER A N 1
ATOM 1543 C CA . SER A 1 199 ? -31.635 -0.496 -14.717 1.00 85.44 199 SER A CA 1
ATOM 1544 C C . SER A 1 199 ? -32.266 0.755 -15.355 1.00 85.44 199 SER A C 1
ATOM 1546 O O . SER A 1 199 ? -32.976 1.474 -14.640 1.00 85.44 199 SER A O 1
ATOM 1548 N N . PRO A 1 200 ? -32.097 1.009 -16.668 1.00 79.56 200 PRO A N 1
ATOM 1549 C CA . PRO A 1 200 ? -32.676 2.178 -17.324 1.00 79.56 200 PRO A CA 1
ATOM 1550 C C . PRO A 1 200 ? -34.196 2.284 -17.140 1.00 79.56 200 PRO A C 1
ATOM 1552 O O . PRO A 1 200 ? -34.910 1.279 -17.093 1.00 79.56 200 PRO A O 1
ATOM 1555 N N . ALA A 1 201 ? -34.707 3.517 -17.115 1.00 73.06 201 ALA A N 1
ATOM 1556 C CA . ALA A 1 201 ? -36.134 3.763 -17.301 1.00 73.06 201 ALA A CA 1
ATOM 1557 C C . ALA A 1 201 ? -36.576 3.230 -18.678 1.00 73.06 201 ALA A C 1
ATOM 1559 O O . ALA A 1 201 ? -35.841 3.351 -19.663 1.00 73.06 201 ALA A O 1
ATOM 1560 N N . ARG A 1 202 ? -37.767 2.626 -18.767 1.00 69.12 202 ARG A N 1
ATOM 1561 C CA . ARG A 1 202 ? -38.239 2.044 -20.033 1.00 69.12 202 ARG A CA 1
ATOM 1562 C C . ARG A 1 202 ? -38.708 3.102 -21.039 1.00 69.12 202 ARG A C 1
ATOM 1564 O O . ARG A 1 202 ? -39.117 4.188 -20.633 1.00 69.12 202 ARG A O 1
ATOM 1571 N N . PRO A 1 203 ? -38.753 2.766 -22.347 1.00 58.88 203 PRO A N 1
ATOM 1572 C CA . PRO A 1 203 ? -39.281 3.657 -23.388 1.00 58.88 203 PRO A CA 1
ATOM 1573 C C . PRO A 1 203 ? -40.742 4.100 -23.191 1.00 58.88 203 PRO A C 1
ATOM 1575 O O . PRO A 1 203 ? -41.176 5.051 -23.831 1.00 58.88 203 PRO A O 1
ATOM 1578 N N . ASP A 1 204 ? -41.503 3.429 -22.320 1.00 60.91 204 ASP A N 1
ATOM 1579 C CA . ASP A 1 204 ? -42.863 3.829 -21.932 1.00 60.91 204 ASP A CA 1
ATOM 1580 C C . ASP A 1 204 ? -42.907 5.040 -20.970 1.00 60.91 204 ASP A C 1
ATOM 1582 O O . ASP A 1 204 ? -43.982 5.605 -20.752 1.00 60.91 204 ASP A O 1
ATOM 1586 N N . GLY A 1 205 ? -41.762 5.430 -20.389 1.00 53.47 205 GLY A N 1
ATOM 1587 C CA . GLY A 1 205 ? -41.625 6.512 -19.408 1.00 53.47 205 GLY A CA 1
ATOM 1588 C C . GLY A 1 205 ? -42.382 6.293 -18.091 1.00 53.47 205 GLY A C 1
ATOM 1589 O O . GLY A 1 205 ? -42.563 7.247 -17.334 1.00 53.47 205 GLY A O 1
ATOM 1590 N N . LYS A 1 206 ? -42.886 5.077 -17.838 1.00 50.44 206 LYS A N 1
ATOM 1591 C CA . LYS A 1 206 ? -43.883 4.774 -16.794 1.00 50.44 206 LYS A CA 1
ATOM 1592 C C . LYS A 1 206 ? -43.601 3.500 -16.004 1.00 50.44 206 LYS A C 1
ATOM 1594 O O . LYS A 1 206 ? -44.002 3.434 -14.843 1.00 50.44 206 LYS A O 1
ATOM 1599 N N . THR A 1 207 ? -42.948 2.486 -16.579 1.00 61.88 207 THR A N 1
ATOM 1600 C CA . THR A 1 207 ? -42.528 1.313 -15.803 1.00 61.88 207 THR A CA 1
ATOM 1601 C C . THR A 1 207 ? -41.202 1.585 -15.107 1.00 61.88 207 THR A C 1
ATOM 1603 O O . THR A 1 207 ? -40.212 1.974 -15.727 1.00 61.88 207 THR A O 1
ATOM 1606 N N . MET A 1 208 ? -41.205 1.382 -13.788 1.00 64.38 208 MET A N 1
ATOM 1607 C CA . MET A 1 208 ? -40.026 1.551 -12.944 1.00 64.38 208 MET A CA 1
ATOM 1608 C C . MET A 1 208 ? -38.851 0.672 -13.414 1.00 64.38 208 MET A C 1
ATOM 1610 O O . MET A 1 208 ? -39.086 -0.427 -13.936 1.00 64.38 208 MET A O 1
ATOM 1614 N N . PRO A 1 209 ? -37.602 1.106 -13.162 1.00 67.19 209 PRO A N 1
ATOM 1615 C CA . PRO A 1 209 ? -36.443 0.231 -13.042 1.00 67.19 209 PRO A CA 1
ATOM 1616 C C . PRO A 1 209 ? -36.783 -1.072 -12.310 1.00 67.19 209 PRO A C 1
ATOM 1618 O O . PRO A 1 209 ? -37.434 -1.062 -11.265 1.00 67.19 209 PRO A O 1
ATOM 1621 N N . GLN A 1 210 ? -36.359 -2.199 -12.879 1.00 72.75 210 GLN A N 1
ATOM 1622 C CA . GLN A 1 210 ? -36.637 -3.537 -12.345 1.00 72.75 210 GLN A CA 1
ATOM 1623 C C . GLN A 1 210 ? -35.381 -4.261 -11.861 1.00 72.75 210 GLN A C 1
ATOM 1625 O O . GLN A 1 210 ? -35.499 -5.390 -11.396 1.00 72.75 210 GLN A O 1
ATOM 1630 N N . ALA A 1 211 ? -34.210 -3.621 -11.917 1.00 81.12 211 ALA A N 1
ATOM 1631 C CA . ALA A 1 211 ? -32.999 -4.116 -11.281 1.00 81.12 211 ALA A CA 1
ATOM 1632 C C . ALA A 1 211 ? -32.144 -2.989 -10.678 1.00 81.12 211 ALA A C 1
ATOM 1634 O O . ALA A 1 211 ? -32.125 -1.857 -11.170 1.00 81.12 211 ALA A O 1
ATOM 1635 N N . LEU A 1 212 ? -31.401 -3.334 -9.628 1.00 86.88 212 LEU A N 1
ATOM 1636 C CA . LEU A 1 212 ? -30.213 -2.627 -9.160 1.00 86.88 212 LEU A CA 1
ATOM 1637 C C . LEU A 1 212 ? -28.999 -3.539 -9.363 1.00 86.88 212 LEU A C 1
ATOM 1639 O O . LEU A 1 212 ? -29.011 -4.709 -8.977 1.00 86.88 212 LEU A O 1
ATOM 1643 N N . TYR A 1 213 ? -27.953 -2.984 -9.955 1.00 89.75 213 TYR A N 1
ATOM 1644 C CA . TYR A 1 213 ? -26.658 -3.610 -10.173 1.00 89.75 213 TYR A CA 1
ATOM 1645 C C . TYR A 1 213 ? -25.648 -3.065 -9.167 1.00 89.75 213 TYR A C 1
ATOM 1647 O O . TYR A 1 213 ? -25.692 -1.876 -8.852 1.00 89.75 213 TYR A O 1
ATOM 1655 N N . SER A 1 214 ? -24.722 -3.901 -8.695 1.00 92.62 214 SER A N 1
ATOM 1656 C CA . SER A 1 214 ? -23.602 -3.456 -7.856 1.00 92.62 214 SER A CA 1
ATOM 1657 C C . SER A 1 214 ? -22.301 -4.189 -8.170 1.00 92.62 214 SER A C 1
ATOM 1659 O O . SER A 1 214 ? -22.304 -5.340 -8.620 1.00 92.62 214 SER A O 1
ATOM 1661 N N . GLY A 1 215 ? -21.188 -3.490 -7.964 1.00 91.50 215 GLY A N 1
ATOM 1662 C CA . GLY A 1 215 ? -19.827 -3.959 -8.204 1.00 91.50 215 GLY A CA 1
ATOM 1663 C C . GLY A 1 215 ? -18.948 -3.746 -6.975 1.00 91.50 215 GLY A C 1
ATOM 1664 O O . GLY A 1 215 ? -19.120 -2.761 -6.258 1.00 91.50 215 GLY A O 1
ATOM 1665 N N . GLY A 1 216 ? -18.019 -4.668 -6.724 1.00 87.62 216 GLY A N 1
ATOM 1666 C CA . GLY A 1 216 ? -17.132 -4.632 -5.559 1.00 87.62 216 GLY A CA 1
ATOM 1667 C C . GLY A 1 216 ? -15.817 -5.379 -5.776 1.00 87.62 216 GLY A C 1
ATOM 1668 O O . GLY A 1 216 ? -15.576 -5.934 -6.854 1.00 87.62 216 GLY A O 1
ATOM 1669 N N . ASP A 1 217 ? -14.962 -5.384 -4.750 1.00 87.50 217 ASP A N 1
ATOM 1670 C CA . ASP A 1 217 ? -13.612 -5.984 -4.781 1.00 87.50 217 ASP A CA 1
ATOM 1671 C C . ASP A 1 217 ? -13.632 -7.517 -4.982 1.00 87.50 217 ASP A C 1
ATOM 1673 O O . ASP A 1 217 ? -12.658 -8.105 -5.456 1.00 87.50 217 ASP A O 1
ATOM 1677 N N . ASP A 1 218 ? -14.773 -8.170 -4.722 1.00 84.44 218 ASP A N 1
ATOM 1678 C CA . ASP A 1 218 ? -15.007 -9.603 -4.967 1.00 84.44 218 ASP A CA 1
ATOM 1679 C C . ASP A 1 218 ? -14.979 -10.011 -6.455 1.00 84.44 218 ASP A C 1
ATOM 1681 O O . ASP A 1 218 ? -15.092 -11.199 -6.777 1.00 84.44 218 ASP A O 1
ATOM 1685 N N . SER A 1 219 ? -14.790 -9.040 -7.358 1.00 86.69 219 SER A N 1
ATOM 1686 C CA . SER A 1 219 ? -14.719 -9.214 -8.818 1.00 86.69 219 SER A CA 1
ATOM 1687 C C . SER A 1 219 ? -16.005 -9.795 -9.418 1.00 86.69 219 SER A C 1
ATOM 1689 O O . SER A 1 219 ? -15.980 -10.485 -10.442 1.00 86.69 219 SER A O 1
ATOM 1691 N N . LYS A 1 220 ? -17.146 -9.533 -8.767 1.00 84.06 220 LYS A N 1
ATOM 1692 C CA . LYS A 1 220 ? -18.474 -9.920 -9.246 1.00 84.06 220 LYS A CA 1
ATOM 1693 C C . LYS A 1 220 ? -19.315 -8.693 -9.552 1.00 84.06 220 LYS A C 1
ATOM 1695 O O . LYS A 1 220 ? -19.347 -7.723 -8.797 1.00 84.06 220 LYS A O 1
ATOM 1700 N N . LEU A 1 221 ? -20.108 -8.820 -10.605 1.00 86.25 221 LEU A N 1
ATOM 1701 C CA . LEU A 1 221 ? -21.283 -7.991 -10.817 1.00 86.25 221 LEU A CA 1
ATOM 1702 C C . LEU A 1 221 ? -22.484 -8.687 -10.151 1.00 86.25 221 LEU A C 1
ATOM 1704 O O . LEU A 1 221 ? -22.782 -9.854 -10.435 1.00 86.25 221 LEU A O 1
ATOM 1708 N N . ARG A 1 222 ? -23.158 -7.996 -9.231 1.00 85.25 222 ARG A N 1
ATOM 1709 C CA . ARG A 1 222 ? -24.418 -8.439 -8.610 1.00 85.25 222 ARG A CA 1
ATOM 1710 C C . ARG A 1 222 ? -25.597 -7.777 -9.321 1.00 85.25 222 ARG A C 1
ATOM 1712 O O . ARG A 1 222 ? -25.455 -6.710 -9.915 1.00 85.25 222 ARG A O 1
ATOM 1719 N N . CYS A 1 223 ? -26.761 -8.413 -9.244 1.00 82.12 223 CYS A N 1
ATOM 1720 C CA . CYS A 1 223 ? -28.023 -7.887 -9.748 1.00 82.12 223 CYS A CA 1
ATOM 1721 C C . CYS A 1 223 ? -29.152 -8.305 -8.798 1.00 82.12 223 CYS A C 1
ATOM 1723 O O . CYS A 1 223 ? -29.326 -9.493 -8.509 1.00 82.12 223 CYS A O 1
ATOM 1725 N N . LEU A 1 224 ? -29.908 -7.319 -8.320 1.00 79.00 224 LEU A N 1
ATOM 1726 C CA . LEU A 1 224 ? -31.075 -7.471 -7.461 1.00 79.00 224 LEU A CA 1
ATOM 1727 C C . LEU A 1 224 ? -32.303 -6.983 -8.229 1.00 79.00 224 LEU A C 1
ATOM 1729 O O . LEU A 1 224 ? -32.404 -5.799 -8.537 1.00 79.00 224 LEU A O 1
ATOM 1733 N N . ALA A 1 225 ? -33.214 -7.898 -8.554 1.00 75.38 225 ALA A N 1
ATOM 1734 C CA . ALA A 1 225 ? -34.426 -7.587 -9.302 1.00 75.38 225 ALA A CA 1
ATOM 1735 C C . ALA A 1 225 ? -35.592 -7.184 -8.382 1.00 75.38 225 ALA A C 1
ATOM 1737 O O . ALA A 1 225 ? -35.726 -7.706 -7.274 1.00 75.38 225 ALA A O 1
ATOM 1738 N N . PHE A 1 226 ? -36.464 -6.297 -8.869 1.00 71.56 226 PHE A N 1
ATOM 1739 C CA . PHE A 1 226 ? -37.613 -5.760 -8.133 1.00 71.56 226 PHE A CA 1
ATOM 1740 C C . PHE A 1 226 ? -38.924 -5.993 -8.892 1.00 71.56 226 PHE A C 1
ATOM 1742 O O . PHE A 1 226 ? -39.029 -5.695 -10.084 1.00 71.56 226 PHE A O 1
ATOM 1749 N N . SER A 1 227 ? -39.953 -6.476 -8.190 1.00 62.16 227 SER A N 1
ATOM 1750 C CA . SER A 1 227 ? -41.298 -6.668 -8.754 1.00 62.16 227 SER A CA 1
ATOM 1751 C C . SER A 1 227 ? -42.185 -5.426 -8.615 1.00 62.16 227 SER A C 1
ATOM 1753 O O . SER A 1 227 ? -43.012 -5.158 -9.484 1.00 62.16 227 SER A O 1
ATOM 1755 N N . SER A 1 228 ? -42.016 -4.658 -7.534 1.00 61.53 228 SER A N 1
ATOM 1756 C CA . SER A 1 228 ? -42.753 -3.416 -7.260 1.00 61.53 228 SER A CA 1
ATOM 1757 C C . SER A 1 228 ? -42.068 -2.569 -6.186 1.00 61.53 228 SER A C 1
ATOM 1759 O O . SER A 1 228 ? -41.307 -3.100 -5.382 1.00 61.53 228 SER A O 1
ATOM 1761 N N . LEU A 1 229 ? -42.415 -1.282 -6.083 1.00 58.31 229 LEU A N 1
ATOM 1762 C CA . LEU A 1 229 ? -41.987 -0.429 -4.964 1.00 58.31 229 LEU A CA 1
ATOM 1763 C C . LEU A 1 229 ? -42.448 -0.977 -3.599 1.00 58.31 229 LEU A C 1
ATOM 1765 O O . LEU A 1 229 ? -41.707 -0.890 -2.626 1.00 58.31 229 LEU A O 1
ATOM 1769 N N . ALA A 1 230 ? -43.623 -1.612 -3.528 1.00 57.25 230 ALA A N 1
ATOM 1770 C CA . ALA A 1 230 ? -44.127 -2.230 -2.298 1.00 57.25 230 ALA A CA 1
ATOM 1771 C C . ALA A 1 230 ? -43.282 -3.431 -1.830 1.00 57.25 230 ALA A C 1
ATOM 1773 O O . ALA A 1 230 ? -43.204 -3.700 -0.635 1.00 57.25 230 ALA A O 1
ATOM 1774 N N . SER A 1 231 ? -42.590 -4.131 -2.734 1.00 57.72 231 SER A N 1
ATOM 1775 C CA . SER A 1 231 ? -41.682 -5.216 -2.329 1.00 57.72 231 SER A CA 1
ATOM 1776 C C . SER A 1 231 ? -40.469 -4.731 -1.516 1.00 57.72 231 SER A C 1
ATOM 1778 O O . SER A 1 231 ? -39.880 -5.512 -0.775 1.00 57.72 231 SER A O 1
ATOM 1780 N N . LEU A 1 232 ? -40.129 -3.439 -1.597 1.00 57.00 232 LEU A N 1
ATOM 1781 C CA . LEU A 1 232 ? -38.988 -2.837 -0.899 1.00 57.00 232 LEU A CA 1
ATOM 1782 C C . LEU A 1 232 ? -39.284 -2.521 0.578 1.00 57.00 232 LEU A C 1
ATOM 1784 O O . LEU A 1 232 ? -38.354 -2.430 1.379 1.00 57.00 232 LEU A O 1
ATOM 1788 N N . SER A 1 233 ? -40.558 -2.348 0.954 1.00 49.28 233 SER A N 1
ATOM 1789 C CA . SER A 1 233 ? -40.956 -1.931 2.307 1.00 49.28 233 SER A CA 1
ATOM 1790 C C . SER A 1 233 ? -41.219 -3.098 3.266 1.00 49.28 233 SER A C 1
ATOM 1792 O O . SER A 1 233 ? -40.943 -2.973 4.462 1.00 49.28 233 SER A O 1
ATOM 1794 N N . HIS A 1 234 ? -41.672 -4.256 2.777 1.00 47.44 234 HIS A N 1
ATOM 1795 C CA . HIS A 1 234 ? -41.925 -5.442 3.608 1.00 47.44 234 HIS A CA 1
ATOM 1796 C C . HIS A 1 234 ? -40.636 -6.211 3.974 1.00 47.44 234 HIS A C 1
ATOM 1798 O O . HIS A 1 234 ? -39.694 -6.235 3.175 1.00 47.44 234 HIS A O 1
ATOM 1804 N N . PRO A 1 235 ? -40.547 -6.831 5.172 1.00 42.16 235 PRO A N 1
ATOM 1805 C CA . PRO A 1 235 ? -39.443 -7.736 5.509 1.00 42.16 235 PRO A CA 1
ATOM 1806 C C . PRO A 1 235 ? -39.397 -8.904 4.513 1.00 42.16 235 PRO A C 1
ATOM 1808 O O . PRO A 1 235 ? -40.428 -9.288 3.966 1.00 42.16 235 PRO A O 1
ATOM 1811 N N . LEU A 1 236 ? -38.201 -9.439 4.246 1.00 48.06 236 LEU A N 1
ATOM 1812 C CA . LEU A 1 236 ? -37.901 -10.123 2.982 1.00 48.06 236 LEU A CA 1
ATOM 1813 C C . LEU A 1 236 ? -37.786 -11.660 3.091 1.00 48.06 236 LEU A C 1
ATOM 1815 O O . LEU A 1 236 ? -36.691 -12.174 3.311 1.00 48.06 236 LEU A O 1
ATOM 1819 N N . PRO A 1 237 ? -38.878 -12.405 2.831 1.00 38.88 237 PRO A N 1
ATOM 1820 C CA . PRO A 1 237 ? -38.809 -13.778 2.332 1.00 38.88 237 PRO A CA 1
ATOM 1821 C C . PRO A 1 237 ? -39.231 -13.903 0.852 1.00 38.88 237 PRO A C 1
ATOM 1823 O O . PRO A 1 237 ? -38.903 -14.901 0.219 1.00 38.88 237 PRO A O 1
ATOM 1826 N N . GLU A 1 238 ? -39.951 -12.914 0.295 1.00 35.47 238 GLU A N 1
ATOM 1827 C CA . GLU A 1 238 ? -40.661 -13.037 -0.996 1.00 35.47 238 GLU A CA 1
ATOM 1828 C C . GLU A 1 238 ? -40.192 -12.106 -2.129 1.00 35.47 238 GLU A C 1
ATOM 1830 O O . GLU A 1 238 ? -40.634 -12.285 -3.266 1.00 35.47 238 GLU A O 1
ATOM 1835 N N . ILE A 1 239 ? -39.224 -11.198 -1.914 1.00 42.34 239 ILE A N 1
ATOM 1836 C CA . ILE A 1 239 ? -38.361 -10.860 -3.057 1.00 42.34 239 ILE A CA 1
ATOM 1837 C C . ILE A 1 239 ? -37.529 -12.110 -3.314 1.00 42.34 239 ILE A C 1
ATOM 1839 O O . ILE A 1 239 ? -36.531 -12.363 -2.638 1.00 42.34 239 ILE A O 1
ATOM 1843 N N . THR A 1 240 ? -37.913 -12.867 -4.341 1.00 39.16 240 THR A N 1
ATOM 1844 C CA . THR A 1 240 ? -36.961 -13.706 -5.057 1.00 39.16 240 THR A CA 1
ATOM 1845 C C . THR A 1 240 ? -35.868 -12.783 -5.570 1.00 39.16 240 THR A C 1
ATOM 1847 O O . THR A 1 240 ? -36.014 -12.160 -6.625 1.00 39.16 240 THR A O 1
ATOM 1850 N N . ALA A 1 241 ? -34.776 -12.682 -4.810 1.00 41.34 241 ALA A N 1
ATOM 1851 C CA . ALA A 1 241 ? -33.530 -12.104 -5.272 1.00 41.34 241 ALA A CA 1
ATOM 1852 C C . ALA A 1 241 ? -33.035 -13.013 -6.398 1.00 41.34 241 ALA A C 1
ATOM 1854 O O . ALA A 1 241 ? -32.291 -13.971 -6.181 1.00 41.34 241 ALA A O 1
ATOM 1855 N N . ALA A 1 242 ? -33.545 -12.751 -7.601 1.00 41.25 242 ALA A N 1
ATOM 1856 C CA . ALA A 1 242 ? -33.239 -13.479 -8.809 1.00 41.25 242 ALA A CA 1
ATOM 1857 C C . ALA A 1 242 ? -31.801 -13.145 -9.202 1.00 41.25 242 ALA A C 1
ATOM 1859 O O . ALA A 1 242 ? -31.557 -12.343 -10.095 1.00 41.25 242 ALA A O 1
ATOM 1860 N N . SER A 1 243 ? -30.860 -13.781 -8.510 1.00 47.94 243 SER A N 1
ATOM 1861 C CA . SER A 1 243 ? -29.546 -14.163 -9.004 1.00 47.94 243 SER A CA 1
ATOM 1862 C C . SER A 1 243 ? -29.644 -15.647 -9.385 1.00 47.94 243 SER A C 1
ATOM 1864 O O . SER A 1 243 ? -29.404 -16.504 -8.527 1.00 47.94 243 SER A O 1
ATOM 1866 N N . PRO A 1 244 ? -30.042 -15.999 -10.626 1.00 36.78 244 PRO A N 1
ATOM 1867 C CA . PRO A 1 244 ? -30.082 -17.386 -11.084 1.00 36.78 244 PRO A CA 1
ATOM 1868 C C . PRO A 1 244 ? -28.641 -17.920 -11.116 1.00 36.78 244 PRO A C 1
ATOM 1870 O O . PRO A 1 244 ? -27.838 -17.564 -11.976 1.00 36.78 244 PRO A O 1
ATOM 1873 N N . GLY A 1 245 ? -28.273 -18.672 -10.073 1.00 39.44 245 GLY A N 1
ATOM 1874 C CA . GLY A 1 245 ? -26.878 -18.997 -9.737 1.00 39.44 245 GLY A CA 1
ATOM 1875 C C . GLY A 1 245 ? -26.488 -18.789 -8.262 1.00 39.44 245 GLY A C 1
ATOM 1876 O O . GLY A 1 245 ? -25.417 -19.246 -7.852 1.00 39.44 245 GLY A O 1
ATOM 1877 N N . GLY A 1 246 ? -27.340 -18.153 -7.450 1.00 46.91 246 GLY A N 1
ATOM 1878 C CA . GLY A 1 246 ? -27.126 -17.924 -6.014 1.00 46.91 246 GLY A CA 1
ATOM 1879 C C . GLY A 1 246 ? -26.020 -16.903 -5.714 1.00 46.91 246 GLY A C 1
ATOM 1880 O O . GLY A 1 246 ? -25.750 -16.009 -6.513 1.00 46.91 246 GLY A O 1
ATOM 1881 N N . SER A 1 247 ? -25.315 -17.068 -4.588 1.00 46.91 247 SER A N 1
ATOM 1882 C CA . SER A 1 247 ? -24.228 -16.189 -4.090 1.00 46.91 247 SER A CA 1
ATOM 1883 C C . SER A 1 247 ? -22.975 -16.081 -4.989 1.00 46.91 247 SER A C 1
ATOM 1885 O O . SER A 1 247 ? -21.937 -15.533 -4.604 1.00 46.91 247 SER A O 1
ATOM 1887 N N . ARG A 1 248 ? -23.031 -16.623 -6.209 1.00 51.56 248 ARG A N 1
ATOM 1888 C CA . ARG A 1 248 ? -21.886 -16.769 -7.117 1.00 51.56 248 ARG A CA 1
ATOM 1889 C C . ARG A 1 248 ? -21.584 -15.541 -7.970 1.00 51.56 248 ARG A C 1
ATOM 1891 O O . ARG A 1 248 ? -20.441 -15.468 -8.431 1.00 51.56 248 ARG A O 1
ATOM 1898 N N . GLY A 1 249 ? -22.556 -14.631 -8.126 1.00 59.25 249 GLY A N 1
ATOM 1899 C CA . GLY A 1 249 ? -22.497 -13.410 -8.945 1.00 59.25 249 GLY A CA 1
ATOM 1900 C C . GLY A 1 249 ? -22.387 -13.661 -10.456 1.00 59.25 249 GLY A C 1
ATOM 1901 O O . GLY A 1 249 ? -22.084 -14.776 -10.889 1.00 59.25 249 GLY A O 1
ATOM 1902 N N . MET A 1 250 ? -22.596 -12.616 -11.262 1.00 70.75 250 MET A N 1
ATOM 1903 C CA . MET A 1 250 ? -22.139 -12.608 -12.656 1.00 70.75 250 MET A CA 1
ATOM 1904 C C . MET A 1 250 ? -20.610 -12.486 -12.657 1.00 70.75 250 MET A C 1
ATOM 1906 O O . MET A 1 250 ? -20.041 -11.717 -11.879 1.00 70.75 250 MET A O 1
ATOM 1910 N N . ARG A 1 251 ? -19.943 -13.274 -13.506 1.00 67.38 251 ARG A N 1
ATOM 1911 C CA . ARG A 1 251 ? -18.476 -13.388 -13.571 1.00 67.38 251 ARG A CA 1
ATOM 1912 C C . ARG A 1 251 ? -17.989 -13.067 -14.979 1.00 67.38 251 ARG A C 1
ATOM 1914 O O . ARG A 1 251 ? -18.671 -13.382 -15.946 1.00 67.38 251 ARG A O 1
ATOM 1921 N N . GLY A 1 252 ? -16.803 -12.484 -15.095 1.00 74.88 252 GLY A N 1
ATOM 1922 C CA . GLY A 1 252 ? -16.215 -12.111 -16.387 1.00 74.88 252 GLY A CA 1
ATOM 1923 C C . GLY A 1 252 ? -15.126 -11.050 -16.262 1.00 74.88 252 GLY A C 1
ATOM 1924 O O . GLY A 1 252 ? -14.261 -10.965 -17.122 1.00 74.88 252 GLY A O 1
ATOM 1925 N N . HIS A 1 253 ? -15.139 -10.289 -15.169 1.00 87.19 253 HIS A N 1
ATOM 1926 C CA . HIS A 1 253 ? -14.041 -9.421 -14.759 1.00 87.19 253 HIS A CA 1
ATOM 1927 C C . HIS A 1 253 ? -12.897 -10.230 -14.138 1.00 87.19 253 HIS A C 1
ATOM 1929 O O . HIS A 1 253 ? -13.134 -11.216 -13.435 1.00 87.19 253 HIS A O 1
ATOM 1935 N N . GLU A 1 254 ? -11.664 -9.784 -14.369 1.00 83.12 254 GLU A N 1
ATOM 1936 C CA . GLU A 1 254 ? -10.450 -10.279 -13.711 1.00 83.12 254 GLU A CA 1
ATOM 1937 C C . GLU A 1 254 ? -10.020 -9.378 -12.537 1.00 83.12 254 GLU A C 1
ATOM 1939 O O . GLU A 1 254 ? -8.928 -9.560 -12.005 1.00 83.12 254 GLU A O 1
ATOM 1944 N N . ALA A 1 255 ? -10.841 -8.400 -12.131 1.00 87.56 255 ALA A N 1
ATOM 1945 C CA . ALA A 1 255 ? -10.669 -7.623 -10.902 1.00 87.56 255 ALA A CA 1
ATOM 1946 C C . ALA A 1 255 ? -11.977 -6.994 -10.405 1.00 87.56 255 ALA A C 1
ATOM 1948 O O . ALA A 1 255 ? -13.034 -7.148 -11.024 1.00 87.56 255 ALA A O 1
ATOM 1949 N N . GLY A 1 256 ? -11.894 -6.279 -9.277 1.00 88.88 256 GLY A N 1
ATOM 1950 C CA . GLY A 1 256 ? -13.026 -5.577 -8.678 1.00 88.88 256 GLY A CA 1
ATOM 1951 C C . GLY A 1 256 ? -13.757 -4.687 -9.687 1.00 88.88 256 GLY A C 1
ATOM 1952 O O . GLY A 1 256 ? -13.132 -4.093 -10.572 1.00 88.88 256 GLY A O 1
ATOM 1953 N N . VAL A 1 257 ? -15.085 -4.649 -9.592 1.00 94.12 257 VAL A N 1
ATOM 1954 C CA . VAL A 1 257 ? -15.950 -3.933 -10.542 1.00 94.12 257 VAL A CA 1
ATOM 1955 C C . VAL A 1 257 ? -16.172 -2.514 -10.028 1.00 94.12 257 VAL A C 1
ATOM 1957 O O . VAL A 1 257 ? -16.756 -2.330 -8.965 1.00 94.12 257 VAL A O 1
ATOM 1960 N N . THR A 1 258 ? -15.683 -1.527 -10.777 1.00 94.62 258 THR A N 1
ATOM 1961 C CA . THR A 1 258 ? -15.500 -0.137 -10.322 1.00 94.62 258 THR A CA 1
ATOM 1962 C C . THR A 1 258 ? -16.437 0.866 -10.980 1.00 94.62 258 THR A C 1
ATOM 1964 O O . THR A 1 258 ? -16.691 1.919 -10.406 1.00 94.62 258 THR A O 1
ATOM 1967 N N . ALA A 1 259 ? -16.986 0.545 -12.154 1.00 96.06 259 ALA A N 1
ATOM 1968 C CA . ALA A 1 259 ? -17.991 1.372 -12.817 1.00 96.06 259 ALA A CA 1
ATOM 1969 C C . ALA A 1 259 ? -19.055 0.507 -13.504 1.00 96.06 259 ALA A C 1
ATOM 1971 O O . ALA A 1 259 ? -18.727 -0.496 -14.142 1.00 96.06 259 ALA A O 1
ATOM 1972 N N . ILE A 1 260 ? -20.323 0.917 -13.422 1.00 95.81 260 ILE A N 1
ATOM 1973 C CA . ILE A 1 260 ? -21.451 0.285 -14.121 1.00 95.81 260 ILE A CA 1
ATOM 1974 C C . ILE A 1 260 ? -22.260 1.386 -14.816 1.00 95.81 260 ILE A C 1
ATOM 1976 O O . ILE A 1 260 ? -22.787 2.277 -14.159 1.00 95.81 260 ILE A O 1
ATOM 1980 N N . LEU A 1 261 ? -22.376 1.312 -16.142 1.00 94.12 261 LEU A N 1
ATOM 1981 C CA . LEU A 1 261 ? -23.129 2.247 -16.976 1.00 94.12 261 LEU A CA 1
ATOM 1982 C C . LEU A 1 261 ? -24.134 1.469 -17.853 1.00 94.12 261 LEU A C 1
ATOM 1984 O O . LEU A 1 261 ? -23.762 0.940 -18.905 1.00 94.12 261 LEU A O 1
ATOM 1988 N N . PRO A 1 262 ? -25.404 1.347 -17.428 1.00 91.38 262 PRO A N 1
ATOM 1989 C CA . PRO A 1 262 ? -26.437 0.649 -18.191 1.00 91.38 262 PRO A CA 1
ATOM 1990 C C . PRO A 1 262 ? -26.776 1.360 -19.511 1.00 91.38 262 PRO A C 1
ATOM 1992 O O . PRO A 1 262 ? -27.018 2.567 -19.529 1.00 91.38 262 PRO A O 1
ATOM 1995 N N . LEU A 1 263 ? -26.824 0.616 -20.621 1.00 87.44 263 LEU A N 1
ATOM 1996 C CA . LEU A 1 263 ? -27.101 1.159 -21.953 1.00 87.44 263 LEU A CA 1
ATOM 1997 C C . LEU A 1 263 ? -28.624 1.238 -22.210 1.00 87.44 263 LEU A C 1
ATOM 1999 O O . LEU A 1 263 ? -29.298 0.204 -22.166 1.00 87.44 263 LEU A O 1
ATOM 2003 N N . PRO A 1 264 ? -29.198 2.420 -22.520 1.00 79.69 264 PRO A N 1
ATOM 2004 C CA . PRO A 1 264 ? -30.646 2.621 -22.682 1.00 79.69 264 PRO A CA 1
ATOM 2005 C C . PRO A 1 264 ? -31.198 2.090 -24.026 1.00 79.69 264 PRO A C 1
ATOM 2007 O O . PRO A 1 264 ? -31.776 2.819 -24.829 1.00 79.69 264 PRO A O 1
ATOM 2010 N N . LEU A 1 265 ? -31.041 0.789 -24.280 1.00 74.94 265 LEU A N 1
ATOM 2011 C CA . LEU A 1 265 ? -31.449 0.121 -25.527 1.00 74.94 265 LEU A CA 1
ATOM 2012 C C . LEU A 1 265 ? -32.934 -0.271 -25.592 1.00 74.94 265 LEU A C 1
ATOM 2014 O O . LEU A 1 265 ? -33.394 -0.740 -26.637 1.00 74.94 265 LEU A O 1
ATOM 2018 N N . GLY A 1 266 ? -33.677 -0.127 -24.488 1.00 59.44 266 GLY A N 1
ATOM 2019 C CA . GLY A 1 266 ? -35.094 -0.496 -24.408 1.00 59.44 266 GLY A CA 1
ATOM 2020 C C . GLY A 1 266 ? -35.333 -1.957 -24.799 1.00 59.44 266 GLY A C 1
ATOM 2021 O O . GLY A 1 266 ? -36.033 -2.238 -25.773 1.00 59.44 266 GLY A O 1
ATOM 2022 N N . THR A 1 267 ? -34.667 -2.886 -24.118 1.00 57.50 267 THR A N 1
ATOM 2023 C CA . THR A 1 267 ? -34.762 -4.328 -24.372 1.00 57.50 267 THR A CA 1
ATOM 2024 C C . THR A 1 267 ? -36.096 -4.910 -23.908 1.00 57.50 267 THR A C 1
ATOM 2026 O O . THR A 1 267 ? -36.729 -4.435 -22.962 1.00 57.50 267 THR A O 1
ATOM 2029 N N . GLU A 1 268 ? -36.536 -5.957 -24.601 1.00 56.44 268 GLU A N 1
ATOM 2030 C CA . GLU A 1 268 ? -37.693 -6.747 -24.186 1.00 56.44 268 GLU A CA 1
ATOM 2031 C C . GLU A 1 268 ? -37.255 -7.829 -23.188 1.00 56.44 268 GLU A C 1
ATOM 2033 O O . GLU A 1 268 ? -36.087 -8.211 -23.150 1.00 56.44 268 GLU A O 1
ATOM 2038 N N . ALA A 1 269 ? -38.195 -8.302 -22.363 1.00 53.88 269 ALA A N 1
ATOM 2039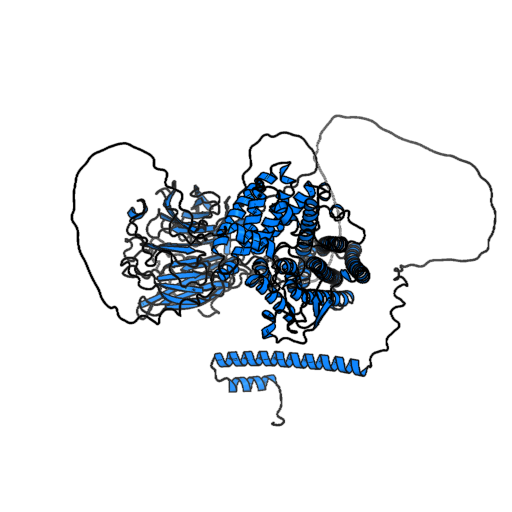 C CA . ALA A 1 269 ? -37.999 -9.415 -21.427 1.00 53.88 269 ALA A CA 1
ATOM 2040 C C . ALA A 1 269 ? -36.695 -9.369 -20.590 1.00 53.88 269 ALA A C 1
ATOM 2042 O O . ALA A 1 269 ? -35.887 -10.291 -20.619 1.00 53.88 269 ALA A O 1
ATOM 2043 N N . GLY A 1 270 ? -36.510 -8.292 -19.817 1.00 58.72 270 GLY A N 1
ATOM 2044 C CA . GLY A 1 270 ? -35.666 -8.311 -18.613 1.00 58.72 270 GLY A CA 1
ATOM 2045 C C . GLY A 1 270 ? -34.158 -8.510 -18.811 1.00 58.72 270 GLY A C 1
ATOM 2046 O O . GLY A 1 270 ? -33.485 -8.863 -17.849 1.00 58.72 270 GLY A O 1
ATOM 2047 N N . LYS A 1 271 ? -33.623 -8.305 -20.020 1.00 73.56 271 LYS A N 1
ATOM 2048 C CA . LYS A 1 271 ? -32.181 -8.392 -20.307 1.00 73.56 271 LYS A CA 1
ATOM 2049 C C . LYS A 1 271 ? -31.604 -7.013 -20.578 1.00 73.56 271 LYS A C 1
ATOM 2051 O O . LYS A 1 271 ? -31.750 -6.503 -21.687 1.00 73.56 271 LYS A O 1
ATOM 2056 N N . ASP A 1 272 ? -30.940 -6.412 -19.604 1.00 81.62 272 ASP A N 1
ATOM 2057 C CA . ASP A 1 272 ? -30.232 -5.154 -19.834 1.00 81.62 272 ASP A CA 1
ATOM 2058 C C . ASP A 1 272 ? -28.871 -5.427 -20.501 1.00 81.62 272 ASP A C 1
ATOM 2060 O O . ASP A 1 272 ? -28.320 -6.534 -20.432 1.00 81.62 272 ASP A O 1
ATOM 2064 N N . ILE A 1 273 ? -28.325 -4.411 -21.171 1.00 87.31 273 ILE A N 1
ATOM 2065 C CA . ILE A 1 273 ? -26.937 -4.409 -21.640 1.00 87.31 273 ILE A CA 1
ATOM 2066 C C . ILE A 1 273 ? -26.196 -3.329 -20.858 1.00 87.31 273 ILE A C 1
ATOM 2068 O O . ILE A 1 273 ? -26.678 -2.206 -20.719 1.00 87.31 273 ILE A O 1
ATOM 2072 N N . LEU A 1 274 ? -25.044 -3.690 -20.304 1.00 91.00 274 LEU A N 1
ATOM 2073 C CA . LEU A 1 274 ? -24.288 -2.891 -19.348 1.00 91.00 274 LEU A CA 1
ATOM 2074 C C . LEU A 1 274 ? -22.877 -2.676 -19.885 1.00 91.00 274 LEU A C 1
ATOM 2076 O O . LEU A 1 274 ? -22.189 -3.647 -20.202 1.00 91.00 274 LEU A O 1
ATOM 2080 N N . LEU A 1 275 ? -22.416 -1.429 -19.934 1.00 94.88 275 LEU A N 1
ATOM 2081 C CA . LEU A 1 275 ? -20.991 -1.145 -20.034 1.00 94.88 275 LEU A CA 1
ATOM 2082 C C . LEU A 1 275 ? -20.414 -1.146 -18.613 1.00 94.88 275 LEU A C 1
ATOM 2084 O O . LEU A 1 275 ? -20.958 -0.500 -17.721 1.00 94.88 275 LEU A O 1
ATOM 2088 N N . THR A 1 276 ? -19.332 -1.880 -18.378 1.00 96.50 276 THR A N 1
ATOM 2089 C CA . THR A 1 276 ? -18.708 -1.985 -17.050 1.00 96.50 276 THR A CA 1
ATOM 2090 C C . THR A 1 276 ? -17.217 -1.707 -17.113 1.00 96.50 276 THR A C 1
ATOM 2092 O O . THR A 1 276 ? -16.549 -2.114 -18.064 1.00 96.50 276 THR A O 1
ATOM 2095 N N . GLY A 1 277 ? -16.712 -1.026 -16.088 1.00 96.12 277 GLY A N 1
ATOM 2096 C CA . GLY A 1 277 ? -15.294 -0.821 -15.827 1.00 96.12 277 GLY A CA 1
ATOM 2097 C C . GLY A 1 277 ? -14.836 -1.662 -14.639 1.00 96.12 277 GLY A C 1
ATOM 2098 O O . GLY A 1 277 ? -15.609 -1.929 -13.715 1.00 96.12 277 GLY A O 1
ATOM 2099 N N . SER A 1 278 ? -13.580 -2.091 -14.675 1.00 93.69 278 SER A N 1
ATOM 2100 C CA . SER A 1 278 ? -12.940 -2.856 -13.609 1.00 93.69 278 SER A CA 1
ATOM 2101 C C . SER A 1 278 ? -11.508 -2.379 -13.394 1.00 93.69 278 SER A C 1
ATOM 2103 O O . SER A 1 278 ? -10.893 -1.771 -14.276 1.00 93.69 278 SER A O 1
ATOM 2105 N N . TYR A 1 279 ? -10.964 -2.697 -12.221 1.00 90.94 279 TYR A N 1
ATOM 2106 C CA . TYR A 1 279 ? -9.547 -2.543 -11.908 1.00 90.94 279 TYR A CA 1
ATOM 2107 C C . TYR A 1 279 ? -8.610 -3.266 -12.895 1.00 90.94 279 TYR A C 1
ATOM 2109 O O . TYR A 1 279 ? -7.461 -2.863 -13.005 1.00 90.94 279 TYR A O 1
ATOM 2117 N N . ASP A 1 280 ? -9.073 -4.277 -13.643 1.00 90.44 280 ASP A N 1
ATOM 2118 C CA . ASP A 1 280 ? -8.261 -5.113 -14.549 1.00 90.44 280 ASP A CA 1
ATOM 2119 C C . ASP A 1 280 ? -7.849 -4.452 -15.884 1.00 90.44 280 ASP A C 1
ATOM 2121 O O . ASP A 1 280 ? -7.526 -5.151 -16.852 1.00 90.44 280 ASP A O 1
ATOM 2125 N N . ASP A 1 281 ? -7.856 -3.119 -15.926 1.00 93.62 281 ASP A N 1
ATOM 2126 C CA . ASP A 1 281 ? -7.669 -2.238 -17.089 1.00 93.62 281 ASP A CA 1
ATOM 2127 C C . ASP A 1 281 ? -8.714 -2.383 -18.205 1.00 93.62 281 ASP A C 1
ATOM 2129 O O . ASP A 1 281 ? -8.553 -1.774 -19.268 1.00 93.62 281 ASP A O 1
ATOM 2133 N N . THR A 1 282 ? -9.764 -3.190 -18.016 1.00 94.75 282 THR A N 1
ATOM 2134 C CA . THR A 1 282 ? -10.639 -3.626 -19.113 1.00 94.75 282 THR A CA 1
ATOM 2135 C C . THR A 1 282 ? -12.059 -3.077 -18.971 1.00 94.75 282 THR A C 1
ATOM 2137 O O . THR A 1 282 ? -12.771 -3.360 -18.005 1.00 94.75 282 THR A O 1
ATOM 2140 N N . VAL A 1 283 ? -12.509 -2.333 -19.986 1.00 96.81 283 VAL A N 1
ATOM 2141 C CA . VAL A 1 283 ? -13.924 -1.979 -20.165 1.00 96.81 283 VAL A CA 1
ATOM 2142 C C . VAL A 1 283 ? -14.631 -3.084 -20.954 1.00 96.81 283 VAL A C 1
ATOM 2144 O O . VAL A 1 283 ? -14.065 -3.642 -21.897 1.00 96.81 283 VAL A O 1
ATOM 2147 N N . ARG A 1 284 ? -15.862 -3.430 -20.565 1.00 95.00 284 ARG A N 1
ATOM 2148 C CA . ARG A 1 284 ? -16.616 -4.559 -21.138 1.00 95.00 284 ARG A CA 1
ATOM 2149 C C . ARG A 1 284 ? -18.085 -4.238 -21.351 1.00 95.00 284 ARG A C 1
ATOM 2151 O O . ARG A 1 284 ? -18.712 -3.669 -20.460 1.00 95.00 284 ARG A O 1
ATOM 2158 N N . VAL A 1 285 ? -18.643 -4.698 -22.468 1.00 93.00 285 VAL A N 1
ATOM 2159 C CA . VAL A 1 285 ? -20.093 -4.771 -22.696 1.00 93.00 285 VAL A CA 1
ATOM 2160 C C . VAL A 1 285 ? -20.593 -6.141 -22.234 1.00 93.00 285 VAL A C 1
ATOM 2162 O O . VAL A 1 285 ? -20.148 -7.171 -22.739 1.00 93.00 285 VAL A O 1
ATOM 2165 N N . PHE A 1 286 ? -21.537 -6.162 -21.298 1.00 86.50 286 PHE A N 1
ATOM 2166 C CA . PHE A 1 286 ? -22.215 -7.357 -20.790 1.00 86.50 286 PHE A CA 1
ATOM 2167 C C . PHE A 1 286 ? -23.692 -7.360 -21.183 1.00 86.50 286 PHE A C 1
ATOM 2169 O O . PHE A 1 286 ? -24.338 -6.319 -21.139 1.00 86.50 286 PHE A O 1
ATOM 2176 N N . THR A 1 287 ? -24.260 -8.538 -21.443 1.00 83.38 287 THR A N 1
ATOM 2177 C CA . THR A 1 287 ? -25.717 -8.764 -21.377 1.00 83.38 287 THR A CA 1
ATOM 2178 C C . THR A 1 287 ? -26.090 -9.495 -20.085 1.00 83.38 287 THR A C 1
ATOM 2180 O O . THR A 1 287 ? -25.395 -10.432 -19.670 1.00 83.38 287 THR A O 1
ATOM 2183 N N . THR A 1 288 ? -27.174 -9.063 -19.435 1.00 75.50 288 THR A N 1
ATOM 2184 C CA . THR A 1 288 ? -27.735 -9.748 -18.263 1.00 75.50 288 THR A CA 1
ATOM 2185 C C . THR A 1 288 ? -28.611 -10.932 -18.674 1.00 75.50 288 THR A C 1
ATOM 2187 O O . THR A 1 288 ? -29.113 -11.020 -19.794 1.00 75.50 288 THR A O 1
ATOM 2190 N N . TYR A 1 289 ? -28.829 -11.850 -17.735 1.00 69.62 289 TYR A N 1
ATOM 2191 C CA . TYR A 1 289 ? -29.903 -12.838 -17.831 1.00 69.62 289 TYR A CA 1
ATOM 2192 C C . TYR A 1 289 ? -31.272 -12.139 -17.800 1.00 69.62 289 TYR A C 1
ATOM 2194 O O . TYR A 1 289 ? -31.373 -10.997 -17.348 1.00 69.62 289 TYR A O 1
ATOM 2202 N N . ASP A 1 290 ? -32.320 -12.834 -18.251 1.00 67.62 290 ASP A N 1
ATOM 2203 C CA . ASP A 1 290 ? -33.695 -12.362 -18.064 1.00 67.62 290 ASP A CA 1
ATOM 2204 C C . ASP A 1 290 ? -34.115 -12.573 -16.603 1.00 67.62 290 ASP A C 1
ATOM 2206 O O . ASP A 1 290 ? -34.407 -13.694 -16.175 1.00 67.62 290 ASP A O 1
ATOM 2210 N N . TYR A 1 291 ? -34.157 -11.487 -15.830 1.00 59.72 291 TYR A N 1
ATOM 2211 C CA . TYR A 1 291 ? -34.557 -11.533 -14.421 1.00 59.72 291 TYR A CA 1
ATOM 2212 C C . TYR A 1 291 ? -36.054 -11.822 -14.196 1.00 59.72 291 TYR A C 1
ATOM 2214 O O . TYR A 1 291 ? -36.466 -11.968 -13.046 1.00 59.72 291 TYR A O 1
ATOM 2222 N N . ARG A 1 292 ? -36.876 -11.923 -15.253 1.00 57.56 292 ARG A N 1
ATOM 2223 C CA . ARG A 1 292 ? -38.325 -12.193 -15.169 1.00 57.56 292 ARG A CA 1
ATOM 2224 C C . ARG A 1 292 ? -38.684 -13.670 -15.325 1.00 57.56 292 ARG A C 1
ATOM 2226 O O . ARG A 1 292 ? -39.576 -14.137 -14.625 1.00 57.56 292 ARG A O 1
ATOM 2233 N N . SER A 1 293 ? -38.025 -14.410 -16.221 1.00 54.84 293 SER A N 1
ATOM 2234 C CA . SER A 1 293 ? -38.298 -15.848 -16.415 1.00 54.84 293 SER A CA 1
ATOM 2235 C C . SER A 1 293 ? -37.567 -16.765 -15.432 1.00 54.84 293 SER A C 1
ATOM 2237 O O . SER A 1 293 ? -37.893 -17.948 -15.345 1.00 54.84 293 SER A O 1
ATOM 2239 N N . GLY A 1 294 ? -36.569 -16.250 -14.703 1.00 50.59 294 GLY A N 1
ATOM 2240 C CA . GLY A 1 294 ? -35.830 -16.999 -13.680 1.00 50.59 294 GLY A CA 1
ATOM 2241 C C . GLY A 1 294 ? -34.962 -18.146 -14.215 1.00 50.59 294 GLY A C 1
ATOM 2242 O O . GLY A 1 294 ? -34.377 -18.889 -13.427 1.00 50.59 294 GLY A O 1
ATOM 2243 N N . GLN A 1 295 ? -34.865 -18.309 -15.537 1.00 47.34 295 GLN A N 1
ATOM 2244 C CA . GLN A 1 295 ? -34.058 -19.352 -16.161 1.00 47.34 295 GLN A CA 1
ATOM 2245 C C . GLN A 1 295 ? -32.578 -18.957 -16.218 1.00 47.34 295 GLN A C 1
ATOM 2247 O O . GLN A 1 295 ? -32.228 -17.797 -16.429 1.00 47.34 295 GLN A O 1
ATOM 2252 N N . ASN A 1 296 ? -31.693 -19.952 -16.109 1.00 48.09 296 ASN A N 1
ATOM 2253 C CA . ASN A 1 296 ? -30.243 -19.787 -16.260 1.00 48.09 296 ASN A CA 1
ATOM 2254 C C . ASN A 1 296 ? -29.843 -19.567 -17.738 1.00 48.09 296 ASN A C 1
ATOM 2256 O O . ASN A 1 296 ? -29.093 -20.358 -18.312 1.00 48.09 296 ASN A O 1
ATOM 2260 N N . SER A 1 297 ? -30.328 -18.498 -18.376 1.00 49.81 297 SER A N 1
ATOM 2261 C CA . SER A 1 297 ? -29.737 -18.021 -19.629 1.00 49.81 297 SER A CA 1
ATOM 2262 C C . SER A 1 297 ? -28.373 -17.406 -19.314 1.00 49.81 297 SER A C 1
ATOM 2264 O O . SER A 1 297 ? -28.315 -16.402 -18.603 1.00 49.81 297 SER A O 1
ATOM 2266 N N . ASN A 1 298 ? -27.289 -18.003 -19.816 1.00 59.44 298 ASN A N 1
ATOM 2267 C CA . ASN A 1 298 ? -25.928 -17.529 -19.552 1.00 59.44 298 ASN A CA 1
ATOM 2268 C C . ASN A 1 298 ? -25.777 -16.039 -19.900 1.00 59.44 298 ASN A C 1
ATOM 2270 O O . ASN A 1 298 ? -26.067 -15.631 -21.025 1.00 59.44 298 ASN A O 1
ATOM 2274 N N . PHE A 1 299 ? -25.258 -15.253 -18.955 1.00 71.69 299 PHE A N 1
ATOM 2275 C CA . PHE A 1 299 ? -24.704 -13.934 -19.254 1.00 71.69 299 PHE A CA 1
ATOM 2276 C C . PHE A 1 299 ? -23.537 -14.073 -20.245 1.00 71.69 299 PHE A C 1
ATOM 2278 O O . PHE A 1 299 ? -22.858 -15.105 -20.285 1.00 71.69 299 PHE A O 1
ATOM 2285 N N . LYS A 1 300 ? -23.277 -13.030 -21.036 1.00 79.94 300 LYS A N 1
ATOM 2286 C CA . LYS A 1 300 ? -22.202 -13.023 -22.040 1.00 79.94 300 LYS A CA 1
ATOM 2287 C C . LYS A 1 300 ? -21.489 -11.668 -22.040 1.00 79.94 300 LYS A C 1
ATOM 2289 O O . LYS A 1 300 ? -22.145 -10.629 -22.002 1.00 79.94 300 LYS A O 1
ATOM 2294 N N . VAL A 1 301 ? -20.156 -11.694 -22.117 1.00 87.94 301 VAL A N 1
ATOM 2295 C CA . VAL A 1 301 ? -19.352 -10.537 -22.542 1.00 87.94 301 VAL A CA 1
ATOM 2296 C C . VAL A 1 301 ? -19.509 -10.421 -24.057 1.00 87.94 301 VAL A C 1
ATOM 2298 O O . VAL A 1 301 ? -19.168 -11.351 -24.790 1.00 87.94 301 VAL A O 1
ATOM 2301 N N . LEU A 1 302 ? -20.106 -9.325 -24.515 1.00 89.31 302 LEU A N 1
ATOM 2302 C CA . LEU A 1 302 ? -20.370 -9.063 -25.931 1.00 89.31 302 LEU A CA 1
ATOM 2303 C C . LEU A 1 302 ? -19.158 -8.425 -26.617 1.00 89.31 302 LEU A C 1
ATOM 2305 O O . LEU A 1 302 ? -18.883 -8.752 -27.765 1.00 89.31 302 LEU A O 1
ATOM 2309 N N . ALA A 1 303 ? -18.427 -7.575 -25.892 1.00 92.94 303 ALA A N 1
ATOM 2310 C CA . ALA A 1 303 ? -17.175 -6.957 -26.318 1.00 92.94 303 ALA A CA 1
ATOM 2311 C C . ALA A 1 303 ? -16.317 -6.590 -25.098 1.00 92.94 303 ALA A C 1
ATOM 2313 O O . ALA A 1 303 ? -16.860 -6.289 -24.032 1.00 92.94 303 ALA A O 1
ATOM 2314 N N . GLU A 1 304 ? -14.993 -6.553 -25.255 1.00 94.88 304 GLU A N 1
ATOM 2315 C CA . GLU A 1 304 ? -14.072 -6.031 -24.241 1.00 94.88 304 GLU A CA 1
ATOM 2316 C C . GLU A 1 304 ? -12.876 -5.290 -24.855 1.00 94.88 304 GLU A C 1
ATOM 2318 O O . GLU A 1 304 ? -12.473 -5.558 -25.987 1.00 94.88 304 GLU A O 1
ATOM 2323 N N . LYS A 1 305 ? -12.319 -4.327 -24.110 1.00 96.75 305 LYS A N 1
ATOM 2324 C CA . LYS A 1 305 ? -11.172 -3.511 -24.531 1.00 96.75 305 LYS A CA 1
ATOM 2325 C C . LYS A 1 305 ? -10.311 -3.144 -23.328 1.00 96.75 305 LYS A C 1
ATOM 2327 O O . LYS A 1 305 ? -10.819 -2.613 -22.342 1.00 96.75 305 LYS A O 1
ATOM 2332 N N . LYS A 1 306 ? -9.001 -3.379 -23.419 1.00 95.00 306 LYS A N 1
ATOM 2333 C CA . LYS A 1 306 ? -8.030 -2.873 -22.438 1.00 95.00 306 LYS A CA 1
ATOM 2334 C C . LYS A 1 306 ? -7.713 -1.409 -22.732 1.00 95.00 306 LYS A C 1
ATOM 2336 O O . LYS A 1 306 ? -7.411 -1.070 -23.875 1.00 95.00 306 LYS A O 1
ATOM 2341 N N . LEU A 1 307 ? -7.804 -0.560 -21.710 1.00 92.12 307 LEU A N 1
ATOM 2342 C CA . LEU A 1 307 ? -7.613 0.893 -21.806 1.00 92.12 307 LEU A CA 1
ATOM 2343 C C . LEU A 1 307 ? -6.266 1.374 -21.239 1.00 92.12 307 LEU A C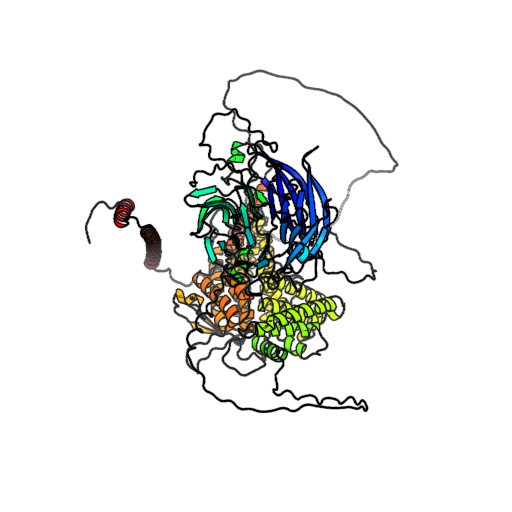 1
ATOM 2345 O O . LEU A 1 307 ? -5.915 2.534 -21.437 1.00 92.12 307 LEU A O 1
ATOM 2349 N N . GLY A 1 308 ? -5.514 0.487 -20.576 1.00 81.69 308 GLY A N 1
ATOM 2350 C CA . GLY A 1 308 ? -4.174 0.751 -20.028 1.00 81.69 308 GLY A CA 1
ATOM 2351 C C . GLY A 1 308 ? -4.137 1.161 -18.551 1.00 81.69 308 GLY A C 1
ATOM 2352 O O . GLY A 1 308 ? -3.057 1.383 -18.014 1.00 81.69 308 GLY A O 1
ATOM 2353 N N . GLY A 1 309 ? -5.294 1.264 -17.894 1.00 83.69 309 GLY A N 1
ATOM 2354 C CA . GLY A 1 309 ? -5.411 1.544 -16.464 1.00 83.69 309 GLY A CA 1
ATOM 2355 C C . GLY A 1 309 ? -6.828 1.269 -15.960 1.00 83.69 309 GLY A C 1
ATOM 2356 O O . GLY A 1 309 ? -7.789 1.497 -16.698 1.00 83.69 309 GLY A O 1
ATOM 2357 N N . GLY A 1 310 ? -6.958 0.804 -14.713 1.00 89.62 310 GLY A N 1
ATOM 2358 C CA . GLY A 1 310 ? -8.238 0.471 -14.069 1.00 89.62 310 GLY A CA 1
ATOM 2359 C C . GLY A 1 310 ? -9.351 1.508 -14.294 1.00 89.62 310 GLY A C 1
ATOM 2360 O O . GLY A 1 310 ? -9.160 2.707 -14.082 1.00 89.62 310 GLY A O 1
ATOM 2361 N N . VAL A 1 311 ? -10.515 1.040 -14.747 1.00 95.75 311 VAL A N 1
ATOM 2362 C CA . VAL A 1 311 ? -11.587 1.870 -15.323 1.00 95.75 311 VAL A CA 1
ATOM 2363 C C . VAL A 1 311 ? -12.571 2.298 -14.227 1.00 95.75 311 VAL A C 1
ATOM 2365 O O . VAL A 1 311 ? -13.477 1.550 -13.854 1.00 95.75 311 VAL A O 1
ATOM 2368 N N . TRP A 1 312 ? -12.365 3.493 -13.674 1.00 94.06 312 TRP A N 1
ATOM 2369 C CA . TRP A 1 312 ? -12.915 3.933 -12.383 1.00 94.06 312 TRP A CA 1
ATOM 2370 C C . TRP A 1 312 ? -14.262 4.668 -12.452 1.00 94.06 312 TRP A C 1
ATOM 2372 O O . TRP A 1 312 ? -15.084 4.556 -11.542 1.00 94.06 312 TRP A O 1
ATOM 2382 N N . ARG A 1 313 ? -14.511 5.413 -13.533 1.00 94.50 313 ARG A N 1
ATOM 2383 C CA . ARG A 1 313 ? -15.806 6.052 -13.826 1.00 94.50 313 ARG A CA 1
ATOM 2384 C C . ARG A 1 313 ? -16.101 5.953 -15.323 1.00 94.50 313 ARG A C 1
ATOM 2386 O O . ARG A 1 313 ? -15.186 6.021 -16.144 1.00 94.50 313 ARG A O 1
ATOM 2393 N N . LEU A 1 314 ? -17.380 5.797 -15.661 1.00 95.44 314 LEU A N 1
ATOM 2394 C CA . LEU A 1 314 ? -17.916 5.738 -17.024 1.00 95.44 314 LEU A CA 1
ATOM 2395 C C . LEU A 1 314 ? -19.110 6.691 -17.115 1.00 95.44 314 LEU A C 1
ATOM 2397 O O . LEU A 1 314 ? -20.018 6.589 -16.290 1.00 95.44 314 LEU A O 1
ATOM 2401 N N . LYS A 1 315 ? -19.137 7.586 -18.108 1.00 92.50 315 LYS A N 1
ATOM 2402 C CA . LYS A 1 315 ? -20.232 8.554 -18.279 1.00 92.50 315 LYS A CA 1
ATOM 2403 C C . LYS A 1 315 ? -20.551 8.808 -19.752 1.00 92.50 315 LYS A C 1
ATOM 2405 O O . LYS A 1 315 ? -19.649 8.946 -20.573 1.00 92.50 315 LYS A O 1
ATOM 2410 N N . PHE A 1 316 ? -21.837 8.862 -20.101 1.00 90.38 316 PHE A N 1
ATOM 2411 C CA . PHE A 1 316 ? -22.271 9.187 -21.464 1.00 90.38 316 PHE A CA 1
ATOM 2412 C C . PHE A 1 316 ? -21.891 10.623 -21.840 1.00 90.38 316 PHE A C 1
ATOM 2414 O O . PHE A 1 316 ? -22.149 11.550 -21.072 1.00 90.38 316 PHE A O 1
ATOM 2421 N N . MET A 1 317 ? -21.330 10.804 -23.037 1.00 85.81 317 MET A N 1
ATOM 2422 C CA . MET A 1 317 ? -21.028 12.131 -23.585 1.00 85.81 317 MET A CA 1
ATOM 2423 C C . MET A 1 317 ? -22.210 12.760 -24.326 1.00 85.81 317 MET A C 1
ATOM 2425 O O . MET A 1 317 ? -22.367 13.980 -24.327 1.00 85.81 317 MET A O 1
ATOM 2429 N N . ASP A 1 318 ? -23.049 11.919 -24.926 1.00 75.38 318 ASP A N 1
ATOM 2430 C CA . ASP A 1 318 ? -24.246 12.304 -25.663 1.00 75.38 318 ASP A CA 1
ATOM 2431 C C . ASP A 1 318 ? -25.479 11.673 -24.992 1.00 75.38 318 ASP A C 1
ATOM 2433 O O . ASP A 1 318 ? -25.432 10.537 -24.520 1.00 75.38 318 ASP A O 1
ATOM 2437 N N . LYS A 1 319 ? -26.588 12.420 -24.901 1.00 59.22 319 LYS A N 1
ATOM 2438 C CA . LYS A 1 319 ? -27.788 12.000 -24.139 1.00 59.22 319 LYS A CA 1
ATOM 2439 C C . LYS A 1 319 ? -28.677 10.987 -24.860 1.00 59.22 319 LYS A C 1
ATOM 2441 O O . LYS A 1 319 ? -29.565 10.411 -24.239 1.00 59.22 319 LYS A O 1
ATOM 2446 N N . GLU A 1 320 ? -28.441 10.778 -26.148 1.00 62.53 320 GLU A N 1
ATOM 2447 C CA . GLU A 1 320 ? -29.154 9.822 -26.987 1.00 62.53 320 GLU A CA 1
ATOM 2448 C C . GLU A 1 320 ? -28.135 9.013 -27.789 1.00 62.53 320 GLU A C 1
ATOM 2450 O O . GLU A 1 320 ? -27.113 9.541 -28.224 1.00 62.53 320 GLU A O 1
ATOM 2455 N N . SER A 1 321 ? -28.419 7.727 -27.987 1.00 67.81 321 SER A N 1
ATOM 2456 C CA . SER A 1 321 ? -27.633 6.870 -28.873 1.00 67.81 321 SER A CA 1
ATOM 2457 C C . SER A 1 321 ? -27.888 7.240 -30.331 1.00 67.81 321 SER A C 1
ATOM 2459 O O . SER A 1 321 ? -29.047 7.203 -30.767 1.00 67.81 321 SER A O 1
ATOM 2461 N N . GLU A 1 322 ? -26.841 7.493 -31.108 1.00 67.00 322 GLU A N 1
ATOM 2462 C CA . GLU A 1 322 ? -26.988 7.652 -32.554 1.00 67.00 322 GLU A CA 1
ATOM 2463 C C . GLU A 1 322 ? -27.442 6.318 -33.170 1.00 67.00 322 GLU A C 1
ATOM 2465 O O . GLU A 1 322 ? -26.951 5.241 -32.812 1.00 67.00 322 GLU A O 1
ATOM 2470 N N . LYS A 1 323 ? -28.439 6.374 -34.063 1.00 66.00 323 LYS A N 1
ATOM 2471 C CA . LYS A 1 323 ? -28.889 5.208 -34.832 1.00 66.00 323 LYS A CA 1
ATOM 2472 C C . LYS A 1 323 ? -27.998 5.065 -36.056 1.00 66.00 323 LYS A C 1
ATOM 2474 O O . LYS A 1 323 ? -27.967 5.968 -36.888 1.00 66.00 323 LYS A O 1
ATOM 2479 N N . VAL A 1 324 ? -27.328 3.928 -36.165 1.00 67.56 324 VAL A N 1
ATOM 2480 C CA . VAL A 1 324 ? -26.541 3.553 -37.345 1.00 67.56 324 VAL A CA 1
ATOM 2481 C C . VAL A 1 324 ? -27.438 2.712 -38.277 1.00 67.56 324 VAL A C 1
ATOM 2483 O O . VAL A 1 324 ? -28.607 2.451 -37.961 1.00 67.56 324 VAL A O 1
ATOM 2486 N N . ALA A 1 325 ? -26.933 2.332 -39.451 1.00 66.12 325 ALA A N 1
ATOM 2487 C CA . ALA A 1 325 ? -27.603 1.399 -40.356 1.00 66.12 325 ALA A CA 1
ATOM 2488 C C . ALA A 1 325 ? -27.984 0.074 -39.656 1.00 66.12 325 ALA A C 1
ATOM 2490 O O . ALA A 1 325 ? -27.467 -0.265 -38.591 1.00 66.12 325 ALA A O 1
ATOM 2491 N N . ASP A 1 326 ? -28.951 -0.643 -40.232 1.00 63.06 326 ASP A N 1
ATOM 2492 C CA . ASP A 1 326 ? -29.443 -1.954 -39.774 1.00 63.06 326 ASP A CA 1
ATOM 2493 C C . ASP A 1 326 ? -29.859 -2.039 -38.287 1.00 63.06 326 ASP A C 1
ATOM 2495 O O . ASP A 1 326 ? -29.963 -3.110 -37.690 1.00 63.06 326 ASP A O 1
ATOM 2499 N N . GLY A 1 327 ? -30.184 -0.889 -37.683 1.00 69.38 327 GLY A N 1
ATOM 2500 C CA . GLY A 1 327 ? -30.739 -0.787 -36.332 1.00 69.38 327 GLY A CA 1
ATOM 2501 C C . GLY A 1 327 ? -29.707 -0.766 -35.200 1.00 69.38 327 GLY A C 1
ATOM 2502 O O . GLY A 1 327 ? -30.110 -0.678 -34.033 1.00 69.38 327 GLY A O 1
ATOM 2503 N N . GLU A 1 328 ? -28.412 -0.792 -35.526 1.00 79.06 328 GLU A N 1
ATOM 2504 C CA . GLU A 1 328 ? -27.304 -0.605 -34.584 1.00 79.06 328 GLU A CA 1
ATOM 2505 C C . GLU A 1 328 ? -27.429 0.719 -33.797 1.00 79.06 328 GLU A C 1
ATOM 2507 O O . GLU A 1 328 ? -28.068 1.693 -34.225 1.00 79.06 328 GLU A O 1
ATOM 2512 N N . ARG A 1 329 ? -26.838 0.745 -32.597 1.00 83.56 329 ARG A N 1
ATOM 2513 C CA . ARG A 1 329 ? -26.661 1.946 -31.780 1.00 83.56 329 ARG A CA 1
ATOM 2514 C C . ARG A 1 329 ? -25.195 2.249 -31.551 1.00 83.56 329 ARG A C 1
ATOM 2516 O O . ARG A 1 329 ? -24.421 1.359 -31.219 1.00 83.56 329 ARG A O 1
ATOM 2523 N N . CYS A 1 330 ? -24.873 3.532 -31.643 1.00 86.94 330 CYS A N 1
ATOM 2524 C CA . CYS A 1 330 ? -23.607 4.107 -31.229 1.00 86.94 330 CYS A CA 1
ATOM 2525 C C . CYS A 1 330 ? -23.793 4.899 -29.921 1.00 86.94 330 CYS A C 1
ATOM 2527 O O . CYS A 1 330 ? -24.747 5.671 -29.783 1.00 86.94 330 CYS A O 1
ATOM 2529 N N . PHE A 1 331 ? -22.879 4.715 -28.965 1.00 88.81 331 PHE A N 1
ATOM 2530 C CA . PHE A 1 331 ? -22.781 5.493 -27.729 1.00 88.81 331 PHE A CA 1
ATOM 2531 C C . PHE A 1 331 ? -21.367 6.052 -27.571 1.00 88.81 331 PHE A C 1
ATOM 2533 O O . PHE A 1 331 ? -20.403 5.285 -27.571 1.00 88.81 331 PHE A O 1
ATOM 2540 N N . ARG A 1 332 ? -21.241 7.361 -27.328 1.00 90.56 332 ARG A N 1
ATOM 2541 C CA . ARG A 1 332 ? -19.972 7.972 -26.908 1.00 90.56 332 ARG A CA 1
ATOM 2542 C C . ARG A 1 332 ? -19.894 8.029 -25.390 1.00 90.56 332 ARG A C 1
ATOM 2544 O O . ARG A 1 332 ? -20.808 8.539 -24.735 1.00 90.56 332 ARG A O 1
ATOM 2551 N N . VAL A 1 333 ? -18.818 7.485 -24.832 1.00 93.38 333 VAL A N 1
ATOM 2552 C CA . VAL A 1 333 ? -18.623 7.336 -23.384 1.00 93.38 333 VAL A CA 1
ATOM 2553 C C . VAL A 1 333 ? -17.250 7.861 -22.985 1.00 93.38 333 VAL A C 1
ATOM 2555 O O . VAL A 1 333 ? -16.230 7.434 -23.520 1.00 93.38 333 VAL A O 1
ATOM 2558 N N . LEU A 1 334 ? -17.230 8.758 -22.005 1.00 94.50 334 LEU A N 1
ATOM 2559 C CA . LEU A 1 334 ? -16.026 9.208 -21.323 1.00 94.50 334 LEU A CA 1
ATOM 2560 C C . LEU A 1 334 ? -15.671 8.193 -20.229 1.00 94.50 334 LEU A C 1
ATOM 2562 O O . LEU A 1 334 ? -16.505 7.879 -19.375 1.00 94.50 334 LEU A O 1
ATOM 2566 N N . ALA A 1 335 ? -14.440 7.683 -20.250 1.00 96.00 335 ALA A N 1
ATOM 2567 C CA . ALA A 1 335 ? -13.926 6.751 -19.251 1.00 96.00 335 ALA A CA 1
ATOM 2568 C C . ALA A 1 335 ? -12.727 7.347 -18.498 1.00 96.00 335 ALA A C 1
ATOM 2570 O O . ALA A 1 335 ? -11.713 7.703 -19.104 1.00 96.00 335 ALA A O 1
ATOM 2571 N N . SER A 1 336 ? -12.843 7.422 -17.171 1.00 95.25 336 SER A N 1
ATOM 2572 C CA . SER A 1 336 ? -11.756 7.788 -16.250 1.00 95.25 336 SER A CA 1
ATOM 2573 C C . SER A 1 336 ? -10.919 6.541 -15.957 1.00 95.25 336 SER A C 1
ATOM 2575 O O . SER A 1 336 ? -11.412 5.613 -15.310 1.00 95.25 336 SER A O 1
ATOM 2577 N N . CYS A 1 337 ? -9.687 6.481 -16.464 1.00 93.06 337 CYS A N 1
ATOM 2578 C CA . CYS A 1 337 ? -8.823 5.300 -16.379 1.00 93.06 337 CYS A CA 1
ATOM 2579 C C . CYS A 1 337 ? -7.608 5.622 -15.499 1.00 93.06 337 CYS A C 1
ATOM 2581 O O . CYS A 1 337 ? -6.745 6.403 -15.898 1.00 93.06 337 CYS A O 1
ATOM 2583 N N . MET A 1 338 ? -7.535 5.023 -14.305 1.00 85.62 338 MET A N 1
ATOM 2584 C CA . MET A 1 338 ? -6.701 5.485 -13.185 1.00 85.62 338 MET A CA 1
ATOM 2585 C C . MET A 1 338 ? -5.287 5.920 -13.586 1.00 85.62 338 MET A C 1
ATOM 2587 O O . MET A 1 338 ? -4.965 7.096 -13.476 1.00 85.62 338 MET A O 1
ATOM 2591 N N . HIS A 1 339 ? -4.460 5.007 -14.095 1.00 80.69 339 HIS A N 1
ATOM 2592 C CA . HIS A 1 339 ? -3.052 5.286 -14.444 1.00 80.69 339 HIS A CA 1
ATOM 2593 C C . HIS A 1 339 ? -2.837 5.511 -15.943 1.00 80.69 339 HIS A C 1
ATOM 2595 O O . HIS A 1 339 ? -1.729 5.353 -16.443 1.00 80.69 339 HIS A O 1
ATOM 2601 N N . ALA A 1 340 ? -3.914 5.837 -16.660 1.00 83.69 340 ALA A N 1
ATOM 2602 C CA . ALA A 1 340 ? -3.927 5.977 -18.111 1.00 83.69 340 ALA A CA 1
ATOM 2603 C C . ALA A 1 340 ? -4.583 7.285 -18.588 1.00 83.69 340 ALA A C 1
ATOM 2605 O O . ALA A 1 340 ? -4.534 7.576 -19.782 1.00 83.69 340 ALA A O 1
ATOM 2606 N N . GLY A 1 341 ? -5.187 8.072 -17.693 1.00 87.06 341 GLY A N 1
ATOM 2607 C CA . GLY A 1 341 ? -5.857 9.329 -18.021 1.00 87.06 341 GLY A CA 1
ATOM 2608 C C . GLY A 1 341 ? -7.302 9.137 -18.496 1.00 87.06 341 GLY A C 1
ATOM 2609 O O . GLY A 1 341 ? -7.973 8.175 -18.117 1.00 87.06 341 GLY A O 1
ATOM 2610 N N . ALA A 1 342 ? -7.811 10.058 -19.314 1.00 90.62 342 ALA A N 1
ATOM 2611 C CA . ALA A 1 342 ? -9.168 9.962 -19.855 1.00 90.62 342 ALA A CA 1
ATOM 2612 C C . ALA A 1 342 ? -9.190 9.262 -21.226 1.00 90.62 342 ALA A C 1
ATOM 2614 O O . ALA A 1 342 ? -8.230 9.324 -22.003 1.00 90.62 342 ALA A O 1
ATOM 2615 N N . ARG A 1 343 ? -10.301 8.594 -21.543 1.00 92.50 343 ARG A N 1
ATOM 2616 C CA . ARG A 1 343 ? -10.568 7.988 -22.858 1.00 92.50 343 ARG A CA 1
ATOM 2617 C C . ARG A 1 343 ? -11.939 8.424 -23.359 1.00 92.50 343 ARG A C 1
ATOM 2619 O O . ARG A 1 343 ? -12.907 8.347 -22.604 1.00 92.50 343 ARG A O 1
ATOM 2626 N N . ILE A 1 344 ? -12.027 8.807 -24.631 1.00 92.62 344 ILE A N 1
ATOM 2627 C CA . ILE A 1 344 ? -13.302 8.843 -25.353 1.00 92.62 344 ILE A CA 1
ATOM 2628 C C . ILE A 1 344 ? -13.458 7.485 -26.029 1.00 92.62 344 ILE A C 1
ATOM 2630 O O . ILE A 1 344 ? -12.634 7.098 -26.858 1.00 92.62 344 ILE A O 1
ATOM 2634 N N . LEU A 1 345 ? -14.503 6.760 -25.650 1.00 94.31 345 LEU A N 1
ATOM 2635 C CA . LEU A 1 345 ? -14.867 5.466 -26.207 1.00 94.31 345 LEU A CA 1
ATOM 2636 C C . LEU A 1 345 ? -16.062 5.623 -27.142 1.00 94.31 345 LEU A C 1
ATOM 2638 O O . LEU A 1 345 ? -16.994 6.366 -26.825 1.00 94.31 345 LEU A O 1
ATOM 2642 N N . GLU A 1 346 ? -16.074 4.859 -28.229 1.00 92.56 346 GLU A N 1
ATOM 2643 C CA . GLU A 1 346 ? -17.285 4.626 -29.012 1.00 92.56 346 GLU A CA 1
ATOM 2644 C C . GLU A 1 346 ? -17.705 3.164 -28.860 1.00 92.56 346 GLU A C 1
ATOM 2646 O O . GLU A 1 346 ? -16.939 2.242 -29.147 1.00 92.56 346 GLU A O 1
ATOM 2651 N N . ILE A 1 347 ? -18.915 2.960 -28.343 1.00 92.44 347 ILE A N 1
ATOM 2652 C CA . ILE A 1 347 ? -19.512 1.643 -28.137 1.00 92.44 347 ILE A CA 1
ATOM 2653 C C . ILE A 1 347 ? -20.568 1.453 -29.220 1.00 92.44 347 ILE A C 1
ATOM 2655 O O . ILE A 1 347 ? -21.570 2.174 -29.231 1.00 92.44 347 ILE A O 1
ATOM 2659 N N . ARG A 1 348 ? -20.347 0.496 -30.120 1.00 89.94 348 ARG A N 1
ATOM 2660 C CA . ARG A 1 348 ? -21.278 0.161 -31.205 1.00 89.94 348 ARG A CA 1
ATOM 2661 C C . ARG A 1 348 ? -21.847 -1.240 -31.018 1.00 89.94 348 ARG A C 1
ATOM 2663 O O . ARG A 1 348 ? -21.146 -2.122 -30.520 1.00 89.94 348 ARG A O 1
ATOM 2670 N N . GLY A 1 349 ? -23.102 -1.437 -31.401 1.00 87.12 349 GLY A N 1
ATOM 2671 C CA . GLY A 1 349 ? -23.719 -2.758 -31.506 1.00 87.12 349 GLY A CA 1
ATOM 2672 C C . GLY A 1 349 ? -25.246 -2.727 -31.554 1.00 87.12 349 GLY A C 1
ATOM 2673 O O . GLY A 1 349 ? -25.893 -1.693 -31.351 1.00 87.12 349 GLY A O 1
ATOM 2674 N N . SER A 1 350 ? -25.849 -3.882 -31.832 1.00 77.00 350 SER A N 1
ATOM 2675 C CA . SER A 1 350 ? -27.308 -4.063 -31.870 1.00 77.00 350 SER A CA 1
ATOM 2676 C C . SER A 1 350 ? -27.784 -5.067 -30.809 1.00 77.00 350 SER A C 1
ATOM 2678 O O . SER A 1 350 ? -26.987 -5.671 -30.095 1.00 77.00 350 SER A O 1
ATOM 2680 N N . LYS A 1 351 ? -29.104 -5.248 -30.657 1.00 66.50 351 LYS A N 1
ATOM 2681 C CA . LYS A 1 351 ? -29.666 -6.172 -29.649 1.00 66.50 351 LYS A CA 1
ATOM 2682 C C . LYS A 1 351 ? -29.282 -7.643 -29.879 1.00 66.50 351 LYS A C 1
ATOM 2684 O O . LYS A 1 351 ? -29.282 -8.412 -28.924 1.00 66.50 351 LYS A O 1
ATOM 2689 N N . GLU A 1 352 ? -28.985 -8.017 -31.124 1.00 65.94 352 GLU A N 1
ATOM 2690 C CA . GLU A 1 352 ? -28.768 -9.409 -31.553 1.00 65.94 352 GLU A CA 1
ATOM 2691 C C . GLU A 1 352 ? -27.456 -9.608 -32.334 1.00 65.94 352 GLU A C 1
ATOM 2693 O O . GLU A 1 352 ? -27.001 -10.740 -32.485 1.00 65.94 352 GLU A O 1
ATOM 2698 N N . GLY A 1 353 ? -26.839 -8.520 -32.808 1.00 69.62 353 GLY A N 1
ATOM 2699 C CA . GLY A 1 353 ? -25.570 -8.531 -33.531 1.00 69.62 353 GLY A CA 1
ATOM 2700 C C . GLY A 1 353 ? -24.334 -8.486 -32.631 1.00 69.62 353 GLY A C 1
ATOM 2701 O O . GLY A 1 353 ? -24.398 -8.623 -31.405 1.00 69.62 353 GLY A O 1
ATOM 2702 N N . GLU A 1 354 ? -23.184 -8.286 -33.267 1.00 81.00 354 GLU A N 1
ATOM 2703 C CA . GLU A 1 354 ? -21.906 -8.116 -32.577 1.00 81.00 354 GLU A CA 1
ATOM 2704 C C . GLU A 1 354 ? -21.796 -6.733 -31.913 1.00 81.00 354 GLU A C 1
ATOM 2706 O O . GLU A 1 354 ? -22.610 -5.837 -32.147 1.00 81.00 354 GLU A O 1
ATOM 2711 N N . TRP A 1 355 ? -20.808 -6.590 -31.029 1.00 90.88 355 TRP A N 1
ATOM 2712 C CA . TRP A 1 355 ? -20.522 -5.353 -30.307 1.00 90.88 355 TRP A CA 1
ATOM 2713 C C . TRP A 1 355 ? -19.051 -4.985 -30.472 1.00 90.88 355 TRP A C 1
ATOM 2715 O O . TRP A 1 355 ? -18.178 -5.853 -30.445 1.00 90.88 355 TRP A O 1
ATOM 2725 N N . ALA A 1 356 ? -18.776 -3.691 -30.597 1.00 91.56 356 ALA A N 1
ATOM 2726 C CA . ALA A 1 356 ? -17.439 -3.138 -30.760 1.00 91.56 356 ALA A CA 1
ATOM 2727 C C . ALA A 1 356 ? -17.164 -2.039 -29.726 1.00 91.56 356 ALA A C 1
ATOM 2729 O O . ALA A 1 356 ? -18.068 -1.327 -29.284 1.00 91.56 356 ALA A O 1
ATOM 2730 N N . ILE A 1 357 ? -15.889 -1.910 -29.347 1.00 95.50 357 ILE A N 1
ATOM 2731 C CA . ILE A 1 357 ? -15.378 -0.853 -28.468 1.00 95.50 357 ILE A CA 1
ATOM 2732 C C . ILE A 1 357 ? -14.164 -0.214 -29.149 1.00 95.50 357 ILE A C 1
ATOM 2734 O O . ILE A 1 357 ? -13.070 -0.796 -29.208 1.00 95.50 357 ILE A O 1
ATOM 2738 N N . GLU A 1 358 ? -14.367 0.996 -29.653 1.00 93.31 358 GLU A N 1
ATOM 2739 C CA . GLU A 1 358 ? -13.332 1.841 -30.242 1.00 93.31 358 GLU A CA 1
ATOM 2740 C C . GLU A 1 358 ? -12.856 2.889 -29.224 1.00 93.31 358 GLU A C 1
ATOM 2742 O O . GLU A 1 358 ? -13.590 3.268 -28.311 1.00 93.31 358 GLU A O 1
ATOM 2747 N N . VAL A 1 359 ? -11.610 3.349 -29.360 1.00 93.19 359 VAL A N 1
ATOM 2748 C CA . VAL A 1 359 ? -11.039 4.435 -28.550 1.00 93.19 359 VAL A CA 1
ATOM 2749 C C . VAL A 1 359 ? -10.799 5.609 -29.492 1.00 93.19 359 VAL A C 1
ATOM 2751 O O . VAL A 1 359 ? -9.800 5.616 -30.202 1.00 93.19 359 VAL A O 1
ATOM 2754 N N . LEU A 1 360 ? -11.725 6.570 -29.513 1.00 86.06 360 LEU A N 1
ATOM 2755 C CA . LEU A 1 360 ? -11.690 7.715 -30.432 1.00 86.06 360 LEU A CA 1
ATOM 2756 C C . LEU A 1 360 ? -10.647 8.766 -30.044 1.00 86.06 360 LEU A C 1
ATOM 2758 O O . LEU A 1 360 ? -10.158 9.488 -30.903 1.00 86.06 360 LEU A O 1
ATOM 2762 N N . ALA A 1 361 ? -10.366 8.908 -28.746 1.00 84.12 361 ALA A N 1
ATOM 2763 C CA . ALA A 1 361 ? -9.404 9.881 -28.240 1.00 84.12 361 ALA A CA 1
ATOM 2764 C C . ALA A 1 361 ? -8.852 9.471 -26.872 1.00 84.12 361 ALA A C 1
ATOM 2766 O O . ALA A 1 361 ? -9.470 8.701 -26.122 1.00 84.12 361 ALA A O 1
ATOM 2767 N N . ARG A 1 362 ? -7.697 10.039 -26.527 1.00 86.50 362 ARG A N 1
ATOM 2768 C CA . ARG A 1 362 ? -7.002 9.841 -25.252 1.00 86.50 362 ARG A CA 1
ATOM 2769 C C . ARG A 1 362 ? -6.552 11.190 -24.706 1.00 86.50 362 ARG A C 1
ATOM 2771 O O . ARG A 1 362 ? -6.226 12.085 -25.475 1.00 86.50 362 ARG A O 1
ATOM 2778 N N . PHE A 1 363 ? -6.499 11.305 -23.387 1.00 82.56 363 PHE A N 1
ATOM 2779 C CA . PHE A 1 363 ? -5.845 12.414 -22.703 1.00 82.56 363 PHE A CA 1
ATOM 2780 C C . PHE A 1 363 ? -4.963 11.834 -21.603 1.00 82.56 363 PHE A C 1
ATOM 2782 O O . PHE A 1 363 ? -5.482 11.250 -20.651 1.00 82.56 363 PHE A O 1
ATOM 2789 N N . GLU A 1 364 ? -3.645 11.925 -21.780 1.00 79.50 364 GLU A N 1
ATOM 2790 C CA . GLU A 1 364 ? -2.643 11.198 -20.981 1.00 79.50 364 GLU A CA 1
ATOM 2791 C C . GLU A 1 364 ? -1.716 12.145 -20.181 1.00 79.50 364 GLU A C 1
ATOM 2793 O O . GLU A 1 364 ? -0.843 11.679 -19.461 1.00 79.50 364 GLU A O 1
ATOM 2798 N N . GLU A 1 365 ? -1.966 13.463 -20.211 1.00 70.25 365 GLU A N 1
ATOM 2799 C CA . GLU A 1 365 ? -1.187 14.517 -19.515 1.00 70.25 365 GLU A CA 1
ATOM 2800 C C . GLU A 1 365 ? -1.284 14.475 -17.971 1.00 70.25 365 GLU A C 1
ATOM 2802 O O . GLU A 1 365 ? -0.720 15.314 -17.266 1.00 70.25 365 GLU A O 1
ATOM 2807 N N . HIS A 1 366 ? -2.037 13.527 -17.406 1.00 65.94 366 HIS A N 1
ATOM 2808 C CA . HIS A 1 366 ? -2.147 13.362 -15.959 1.00 65.94 366 HIS A CA 1
ATOM 2809 C C . HIS A 1 366 ? -0.893 12.672 -15.411 1.00 65.94 366 HIS A C 1
ATOM 2811 O O . HIS A 1 366 ? -0.694 11.473 -15.593 1.00 65.94 366 HIS A O 1
ATOM 2817 N N . LYS A 1 367 ? -0.095 13.412 -14.635 1.00 61.31 367 LYS A N 1
ATOM 2818 C CA . LYS A 1 367 ? 1.043 12.868 -13.870 1.00 61.31 367 LYS A CA 1
ATOM 2819 C C . LYS A 1 367 ? 0.638 11.964 -12.706 1.00 61.31 367 LYS A C 1
ATOM 2821 O O . LYS A 1 367 ? 1.500 11.370 -12.058 1.00 61.31 367 LYS A O 1
ATOM 2826 N N . SER A 1 368 ? -0.653 11.881 -12.405 1.00 72.38 368 SER A N 1
ATOM 2827 C CA . SER A 1 368 ? -1.178 11.083 -11.309 1.00 72.38 368 SER A CA 1
ATOM 2828 C C . SER A 1 368 ? -2.520 10.441 -11.670 1.00 72.38 368 SER A C 1
ATOM 2830 O O . SER A 1 368 ? -2.956 10.460 -12.818 1.00 72.38 368 SER A O 1
ATOM 2832 N N . MET A 1 369 ? -3.167 9.814 -10.691 1.00 80.50 369 MET A N 1
ATOM 2833 C CA . MET A 1 369 ? -4.359 9.014 -10.920 1.00 80.50 369 MET A CA 1
ATOM 2834 C C . MET A 1 369 ? -5.541 9.864 -11.425 1.00 80.50 369 MET A C 1
ATOM 2836 O O . MET A 1 369 ? -5.987 10.776 -10.728 1.00 80.50 369 MET A O 1
ATOM 2840 N N . ASN A 1 370 ? -6.080 9.544 -12.606 1.00 86.56 370 ASN A N 1
ATOM 2841 C CA . ASN A 1 370 ? -7.350 10.089 -13.088 1.00 86.56 370 ASN A CA 1
ATOM 2842 C C . ASN A 1 370 ? -8.497 9.457 -12.286 1.00 86.56 370 ASN A C 1
ATOM 2844 O O . ASN A 1 370 ? -8.809 8.275 -12.451 1.00 86.56 370 ASN A O 1
ATOM 2848 N N . TYR A 1 371 ? -9.073 10.241 -11.375 1.00 83.44 371 TYR A N 1
ATOM 2849 C CA . TYR A 1 371 ? -10.067 9.772 -10.401 1.00 83.44 371 TYR A CA 1
ATOM 2850 C C . TYR A 1 371 ? -11.481 10.301 -10.688 1.00 83.44 371 TYR A C 1
ATOM 2852 O O . TYR A 1 371 ? -12.459 9.835 -10.108 1.00 83.44 371 TYR A O 1
ATOM 2860 N N . GLY A 1 372 ? -11.600 11.229 -11.636 1.00 88.50 372 GLY A N 1
ATOM 2861 C CA . GLY A 1 372 ? -12.858 11.696 -12.190 1.00 88.50 372 GLY A CA 1
ATOM 2862 C C . GLY A 1 372 ? -12.627 12.444 -13.500 1.00 88.50 372 GLY A C 1
ATOM 2863 O O . GLY A 1 372 ? -11.574 13.038 -13.731 1.00 88.50 372 GLY A O 1
ATOM 2864 N N . SER A 1 373 ? -13.606 12.402 -14.393 1.00 92.56 373 SER A N 1
ATOM 2865 C CA . SER A 1 373 ? -13.656 13.217 -15.606 1.00 92.56 373 SER A CA 1
ATOM 2866 C C . SER A 1 373 ? -15.116 13.391 -16.006 1.00 92.56 373 SER A C 1
ATOM 2868 O O . SER A 1 373 ? -15.866 12.414 -15.996 1.00 92.56 373 SER A O 1
ATOM 2870 N N . ASP A 1 374 ? -15.514 14.605 -16.374 1.00 93.62 374 ASP A N 1
ATOM 2871 C CA . ASP A 1 374 ? -16.868 14.900 -16.843 1.00 93.62 374 ASP A CA 1
ATOM 2872 C C . ASP A 1 374 ? -16.857 15.856 -18.045 1.00 93.62 374 ASP A C 1
ATOM 2874 O O . ASP A 1 374 ? -15.888 16.574 -18.292 1.00 93.62 374 ASP A O 1
ATOM 2878 N N . VAL A 1 375 ? -17.941 15.842 -18.813 1.00 90.31 375 VAL A N 1
ATOM 2879 C CA . VAL A 1 375 ? -18.126 16.627 -20.035 1.00 90.31 375 VAL A CA 1
ATOM 2880 C C . VAL A 1 375 ? -19.089 17.784 -19.785 1.00 90.31 375 VAL A C 1
ATOM 2882 O O . VAL A 1 375 ? -20.138 17.616 -19.159 1.00 90.31 375 VAL A O 1
ATOM 2885 N N . GLN A 1 376 ? -18.764 18.961 -20.317 1.00 89.00 376 GLN A N 1
ATOM 2886 C CA . GLN A 1 376 ? -19.657 20.107 -20.250 1.00 89.00 376 GLN A CA 1
ATOM 2887 C C . GLN A 1 376 ? -20.934 19.824 -21.066 1.00 89.00 376 GLN A C 1
ATOM 2889 O O . GLN A 1 376 ? -20.842 19.528 -22.264 1.00 89.00 376 GLN A O 1
ATOM 2894 N N . PRO A 1 377 ? -22.140 19.919 -20.472 1.00 85.69 377 PRO A N 1
ATOM 2895 C CA . PRO A 1 377 ? -23.376 19.709 -21.210 1.00 85.69 377 PRO A CA 1
ATOM 2896 C C . PRO A 1 377 ? -23.541 20.766 -22.306 1.00 85.69 377 PRO A C 1
ATOM 2898 O O . PRO A 1 377 ? -23.347 21.958 -22.070 1.00 85.69 377 PRO A O 1
ATOM 2901 N N . LEU A 1 378 ? -23.968 20.357 -23.502 1.00 78.69 378 LEU A N 1
ATOM 2902 C CA . LEU A 1 378 ? -24.304 21.319 -24.551 1.00 78.69 378 LEU A CA 1
ATOM 2903 C C . LEU A 1 378 ? -25.414 22.265 -24.068 1.00 78.69 378 LEU A C 1
ATOM 2905 O O . LEU A 1 378 ? -26.468 21.813 -23.603 1.00 78.69 378 LEU A O 1
ATOM 2909 N N . LYS A 1 379 ? -25.196 23.578 -24.222 1.00 65.62 379 LYS A N 1
ATOM 2910 C CA . LYS A 1 379 ? -26.211 24.606 -23.955 1.00 65.62 379 LYS A CA 1
ATOM 2911 C C . LYS A 1 379 ? -27.434 24.331 -24.837 1.00 65.62 379 LYS A C 1
ATOM 2913 O O . LYS A 1 379 ? -27.376 24.455 -26.059 1.00 65.62 379 LYS A O 1
ATOM 2918 N N . LYS A 1 380 ? -28.551 23.932 -24.221 1.00 54.28 380 LYS A N 1
ATOM 2919 C CA . LYS A 1 380 ? -29.835 23.777 -24.918 1.00 54.28 380 LYS A CA 1
ATOM 2920 C C . LYS A 1 380 ? -30.261 25.138 -25.488 1.00 54.28 380 LYS A C 1
ATOM 2922 O O . LYS A 1 380 ? -30.305 26.101 -24.728 1.00 54.28 380 LYS A O 1
ATOM 2927 N N . LYS A 1 381 ? -30.696 25.200 -26.759 1.00 44.06 381 LYS A N 1
ATOM 2928 C CA . LYS A 1 381 ? -31.697 26.217 -27.155 1.00 44.06 381 LYS A CA 1
ATOM 2929 C C . LYS A 1 381 ? -32.900 26.040 -26.213 1.00 44.06 381 LYS A C 1
ATOM 2931 O O . LYS A 1 381 ? -33.258 24.900 -25.922 1.00 44.06 381 LYS A O 1
ATOM 2936 N N . ASP A 1 382 ? -33.422 27.147 -25.685 1.00 34.84 382 ASP A N 1
ATOM 2937 C CA . ASP A 1 382 ? -34.072 27.242 -24.366 1.00 34.84 382 ASP A CA 1
ATOM 2938 C C . ASP A 1 382 ? -34.961 26.071 -23.919 1.00 34.84 382 ASP A C 1
ATOM 2940 O O . ASP A 1 382 ? -35.738 25.506 -24.686 1.00 34.84 382 ASP A O 1
ATOM 2944 N N . TRP A 1 383 ? -34.988 25.824 -22.602 1.00 36.00 383 TRP A N 1
ATOM 2945 C CA . TRP A 1 383 ? -35.909 24.882 -21.936 1.00 36.00 383 TRP A CA 1
ATOM 2946 C C . TRP A 1 383 ? -37.405 25.124 -22.252 1.00 36.00 383 TRP A C 1
ATOM 2948 O O . TRP A 1 383 ? -38.231 24.240 -22.046 1.00 36.00 383 TRP A O 1
ATOM 2958 N N . ARG A 1 384 ? -37.765 26.295 -22.800 1.00 35.50 384 ARG A N 1
ATOM 2959 C CA . ARG A 1 384 ? -39.115 26.623 -23.298 1.00 35.50 384 ARG A CA 1
ATOM 2960 C C . ARG A 1 384 ? -39.421 26.110 -24.716 1.00 35.50 384 ARG A C 1
ATOM 2962 O O . ARG A 1 384 ? -40.542 26.287 -25.176 1.00 35.50 384 ARG A O 1
ATOM 2969 N N . GLY A 1 385 ? -38.466 25.485 -25.408 1.00 32.16 385 GLY A N 1
ATOM 2970 C CA . GLY A 1 385 ? -38.676 24.838 -26.709 1.00 32.16 385 GLY A CA 1
ATOM 2971 C C . GLY A 1 385 ? -38.672 25.767 -27.928 1.00 32.16 385 GLY A C 1
ATOM 2972 O O . GLY A 1 385 ? -38.956 25.304 -29.033 1.00 32.16 385 GLY A O 1
ATOM 2973 N N . ASN A 1 386 ? -38.330 27.051 -27.772 1.00 31.42 386 ASN A N 1
ATOM 2974 C CA . ASN A 1 386 ? -38.221 27.964 -28.908 1.00 31.42 386 ASN A CA 1
ATOM 2975 C C . ASN A 1 386 ? -37.017 27.591 -29.786 1.00 31.42 386 ASN A C 1
ATOM 2977 O O . ASN A 1 386 ? -35.857 27.838 -29.447 1.00 31.42 386 ASN A O 1
ATOM 2981 N N . LYS A 1 387 ? -37.299 27.046 -30.972 1.00 34.88 387 LYS A N 1
ATOM 2982 C CA . LYS A 1 387 ? -36.353 27.102 -32.083 1.00 34.88 387 LYS A CA 1
ATOM 2983 C C . LYS A 1 387 ? -36.272 28.552 -32.552 1.00 34.88 387 LYS A C 1
ATOM 2985 O O . LYS A 1 387 ? -37.114 28.981 -33.335 1.00 34.88 387 LYS A O 1
ATOM 2990 N N . ASN A 1 388 ? -35.221 29.265 -32.153 1.00 30.06 388 ASN A N 1
ATOM 2991 C CA . ASN A 1 388 ? -34.745 30.361 -32.988 1.00 30.06 388 ASN A CA 1
ATOM 2992 C C . ASN A 1 388 ? -34.344 29.754 -34.338 1.00 30.06 388 ASN A C 1
ATOM 2994 O O . ASN A 1 388 ? -33.353 29.013 -34.426 1.00 30.06 388 ASN A O 1
ATOM 2998 N N . LEU A 1 389 ? -35.193 30.036 -35.327 1.00 36.75 389 LEU A N 1
ATOM 2999 C CA . LEU A 1 389 ? -34.836 30.234 -36.728 1.00 36.75 389 LEU A CA 1
ATOM 3000 C C . LEU A 1 389 ? -33.808 31.383 -36.829 1.00 36.75 389 LEU A C 1
ATOM 3002 O O . LEU A 1 389 ? -33.387 31.926 -35.808 1.00 36.75 389 LEU A O 1
ATOM 3006 N N . ASP A 1 390 ? -33.429 31.733 -38.054 1.00 34.94 390 ASP A N 1
ATOM 3007 C CA . ASP A 1 390 ? -32.425 32.748 -38.395 1.00 34.94 390 ASP A CA 1
ATOM 3008 C C . ASP A 1 390 ? -30.992 32.298 -38.045 1.00 34.94 390 ASP A C 1
ATOM 3010 O O . ASP A 1 390 ? -30.564 32.262 -36.890 1.00 34.94 390 ASP A O 1
ATOM 3014 N N . GLY A 1 391 ? -30.255 31.891 -39.084 1.00 31.86 391 GLY A N 1
ATOM 3015 C CA . GLY A 1 391 ? -28.924 31.290 -38.971 1.00 31.86 391 GLY A CA 1
ATOM 3016 C C . GLY A 1 391 ? -28.679 30.222 -40.035 1.00 31.86 391 GLY A C 1
ATOM 3017 O O . GLY A 1 391 ? -28.530 29.049 -39.704 1.00 31.86 391 GLY A O 1
ATOM 3018 N N . GLU A 1 392 ? -28.671 30.613 -41.312 1.00 39.56 392 GLU A N 1
ATOM 3019 C CA . GLU A 1 392 ? -28.177 29.747 -42.389 1.00 39.56 392 GLU A CA 1
ATOM 3020 C C . GLU A 1 392 ? -26.647 29.642 -42.294 1.00 39.56 392 GLU A C 1
ATOM 3022 O O . GLU A 1 392 ? -25.945 30.642 -42.446 1.00 39.56 392 GLU A O 1
ATOM 3027 N N . GLY A 1 393 ? -26.120 28.442 -42.036 1.00 29.88 393 GLY A N 1
ATOM 3028 C CA . GLY A 1 393 ? -24.676 28.211 -41.998 1.00 29.88 393 GLY A CA 1
ATOM 3029 C C . GLY A 1 393 ? -24.286 26.796 -41.568 1.00 29.88 393 GLY A C 1
ATOM 3030 O O . GLY A 1 393 ? -24.590 26.398 -40.452 1.00 29.88 393 GLY A O 1
ATOM 3031 N N . GLY A 1 394 ? -23.586 26.083 -42.459 1.00 30.58 394 GLY A N 1
ATOM 3032 C CA . GLY A 1 394 ? -22.711 24.937 -42.166 1.00 30.58 394 GLY A CA 1
ATOM 3033 C C . GLY A 1 394 ? -23.322 23.712 -41.471 1.00 30.58 394 GLY A C 1
ATOM 3034 O O . GLY A 1 394 ? -23.341 23.640 -40.249 1.00 30.58 394 GLY A O 1
ATOM 3035 N N . ASP A 1 395 ? -23.644 22.666 -42.239 1.00 33.56 395 ASP A N 1
ATOM 3036 C CA . ASP A 1 395 ? -23.947 21.315 -41.713 1.00 33.56 395 ASP A CA 1
ATOM 3037 C C . ASP A 1 395 ? -22.662 20.501 -41.390 1.00 33.56 395 ASP A C 1
ATOM 3039 O O . ASP A 1 395 ? -22.680 19.276 -41.341 1.00 33.56 395 ASP A O 1
ATOM 3043 N N . ASP A 1 396 ? -21.530 21.196 -41.198 1.00 32.84 396 ASP A N 1
ATOM 3044 C CA . ASP A 1 396 ? -20.159 20.651 -41.124 1.00 32.84 396 ASP A CA 1
ATOM 3045 C C . ASP A 1 396 ? -19.426 20.979 -39.802 1.00 32.84 396 ASP A C 1
ATOM 3047 O O . ASP A 1 396 ? -18.317 20.497 -39.562 1.00 32.84 396 ASP A O 1
ATOM 3051 N N . ASP A 1 397 ? -20.018 21.788 -38.912 1.00 33.88 397 ASP A N 1
ATOM 3052 C CA . ASP A 1 397 ? -19.397 22.129 -37.624 1.00 33.88 397 ASP A CA 1
ATOM 3053 C C . ASP A 1 397 ? -19.441 20.919 -36.669 1.00 33.88 397 ASP A C 1
ATOM 3055 O O . ASP A 1 397 ? -20.423 20.662 -35.957 1.00 33.88 397 ASP A O 1
ATOM 3059 N N . ALA A 1 398 ? -18.346 20.154 -36.660 1.00 43.44 398 ALA A N 1
ATOM 3060 C CA . ALA A 1 398 ? -18.124 19.006 -35.788 1.00 43.44 398 ALA A CA 1
ATOM 3061 C C . ALA A 1 398 ? -18.183 19.427 -34.308 1.00 43.44 398 ALA A C 1
ATOM 3063 O O . ALA A 1 398 ? -17.187 19.843 -33.716 1.00 43.44 398 ALA A O 1
ATOM 3064 N N . LYS A 1 399 ? -19.387 19.328 -33.725 1.00 60.00 399 LYS A N 1
ATOM 3065 C CA . LYS A 1 399 ? -19.763 19.877 -32.411 1.00 60.00 399 LYS A CA 1
ATOM 3066 C C . LYS A 1 399 ? -18.715 19.588 -31.340 1.00 60.00 399 LYS A C 1
ATOM 3068 O O . LYS A 1 399 ? -18.656 18.476 -30.811 1.00 60.00 399 LYS A O 1
ATOM 3073 N N . GLU A 1 400 ? -17.973 20.623 -30.976 1.00 68.00 400 GLU A N 1
ATOM 3074 C CA . GLU A 1 400 ? -16.945 20.599 -29.943 1.00 68.00 400 GLU A CA 1
ATOM 3075 C C . GLU A 1 400 ? -17.510 20.113 -28.589 1.00 68.00 400 GLU A C 1
ATOM 3077 O O . GLU A 1 400 ? -18.706 20.246 -28.289 1.00 68.00 400 GLU A O 1
ATOM 3082 N N . ARG A 1 401 ? -16.663 19.476 -27.774 1.00 77.31 401 ARG A N 1
ATOM 3083 C CA . ARG A 1 401 ? -16.984 19.048 -26.404 1.00 77.31 401 ARG A CA 1
ATOM 3084 C C . ARG A 1 401 ? -15.848 19.474 -25.495 1.00 77.31 401 ARG A C 1
ATOM 3086 O O . ARG A 1 401 ? -14.718 19.037 -25.684 1.00 77.31 401 ARG A O 1
ATOM 3093 N N . ILE A 1 402 ? -16.173 20.269 -24.486 1.00 83.44 402 ILE A N 1
ATOM 3094 C CA . ILE A 1 402 ? -15.237 20.610 -23.421 1.00 83.44 402 ILE A CA 1
ATOM 3095 C C . ILE A 1 402 ? -15.335 19.513 -22.356 1.00 83.44 402 ILE A C 1
ATOM 3097 O O . ILE A 1 402 ? -16.430 19.168 -21.911 1.00 83.44 402 ILE A O 1
ATOM 3101 N N . ILE A 1 403 ? -14.196 18.933 -21.986 1.00 87.44 403 ILE A N 1
ATOM 3102 C CA . ILE A 1 403 ? -14.071 17.892 -20.959 1.00 87.44 403 ILE A CA 1
ATOM 3103 C C . ILE A 1 403 ? -13.169 18.434 -19.856 1.00 87.44 403 ILE A C 1
ATOM 3105 O O . ILE A 1 403 ? -12.138 19.042 -20.136 1.00 87.44 403 ILE A O 1
ATOM 3109 N N . VAL A 1 404 ? -13.547 18.184 -18.606 1.00 88.50 404 VAL A N 1
ATOM 3110 C CA . VAL A 1 404 ? -12.741 18.494 -17.427 1.00 88.50 404 VAL A CA 1
ATOM 3111 C C . VAL A 1 404 ? -12.367 17.180 -16.752 1.00 88.50 404 VAL A C 1
ATOM 3113 O O . VAL A 1 404 ? -13.239 16.430 -16.313 1.00 88.50 404 VAL A O 1
ATOM 3116 N N . SER A 1 405 ? -11.069 16.896 -16.672 1.00 88.00 405 SER A N 1
ATOM 3117 C CA . SER A 1 405 ? -10.512 15.705 -16.028 1.00 88.00 405 SER A CA 1
ATOM 3118 C C . SER A 1 405 ? -9.675 16.080 -14.807 1.00 88.00 405 SER A C 1
ATOM 3120 O O . SER A 1 405 ? -8.945 17.070 -14.826 1.00 88.00 405 SER A O 1
ATOM 3122 N N . THR A 1 406 ? -9.778 15.288 -13.739 1.00 85.88 406 THR A N 1
ATOM 3123 C CA . THR A 1 406 ? -9.090 15.540 -12.467 1.00 85.88 406 THR A CA 1
ATOM 3124 C C . THR A 1 406 ? -7.913 14.591 -12.265 1.00 85.88 406 THR A C 1
ATOM 3126 O O . THR A 1 406 ? -8.021 13.381 -12.487 1.00 85.88 406 THR A O 1
ATOM 3129 N N . SER A 1 407 ? -6.773 15.131 -11.838 1.00 78.62 407 SER A N 1
ATOM 3130 C CA . SER A 1 407 ? -5.607 14.352 -11.423 1.00 78.62 407 SER A CA 1
ATOM 3131 C C . SER A 1 407 ? -5.494 14.421 -9.894 1.00 78.62 407 SER A C 1
ATOM 3133 O O . SER A 1 407 ? -5.520 15.493 -9.287 1.00 78.62 407 SER A O 1
ATOM 3135 N N . PHE A 1 408 ? -5.508 13.253 -9.247 1.00 66.75 408 PHE A N 1
ATOM 3136 C CA . PHE A 1 408 ? -5.812 13.135 -7.816 1.00 66.75 408 PHE A CA 1
ATOM 3137 C C . PHE A 1 408 ? -4.706 13.696 -6.908 1.00 66.75 408 PHE A C 1
ATOM 3139 O O . PHE A 1 408 ? -4.985 14.405 -5.943 1.00 66.75 408 PHE A O 1
ATOM 3146 N N . TYR A 1 409 ? -3.442 13.380 -7.189 1.00 41.78 409 TYR A N 1
ATOM 3147 C CA . TYR A 1 409 ? -2.346 13.580 -6.235 1.00 41.78 409 TYR A CA 1
ATOM 3148 C C . TYR A 1 409 ? -1.534 14.864 -6.450 1.00 41.78 409 TYR A C 1
ATOM 3150 O O . TYR A 1 409 ? -1.118 15.495 -5.478 1.00 41.78 409 TYR A O 1
ATOM 3158 N N . ASP A 1 410 ? -1.338 15.273 -7.704 1.00 54.19 410 ASP A N 1
ATOM 3159 C CA . ASP A 1 410 ? -0.815 16.603 -8.058 1.00 54.19 410 ASP A CA 1
ATOM 3160 C C . ASP A 1 410 ? -1.840 17.727 -7.776 1.00 54.19 410 ASP A C 1
ATOM 3162 O O . ASP A 1 410 ? -1.451 18.892 -7.648 1.00 54.19 410 ASP A O 1
ATOM 3166 N N . ARG A 1 411 ? -3.117 17.347 -7.593 1.00 57.03 411 ARG A N 1
ATOM 3167 C CA . ARG A 1 411 ? -4.304 18.199 -7.408 1.00 57.03 411 ARG A CA 1
ATOM 3168 C C . ARG A 1 411 ? -4.641 19.029 -8.653 1.00 57.03 411 ARG A C 1
ATOM 3170 O O . ARG A 1 411 ? -5.233 20.100 -8.524 1.00 57.03 411 ARG A O 1
ATOM 3177 N N . LEU A 1 412 ? -4.234 18.571 -9.839 1.00 51.47 412 LEU A N 1
ATOM 3178 C CA . LEU A 1 412 ? -4.312 19.338 -11.083 1.00 51.47 412 LEU A CA 1
ATOM 3179 C C . LEU A 1 412 ? -5.582 19.094 -11.903 1.00 51.47 412 LEU A C 1
ATOM 3181 O O . LEU A 1 412 ? -6.206 18.029 -11.888 1.00 51.47 412 LEU A O 1
ATOM 3185 N N . LEU A 1 413 ? -5.877 20.119 -12.696 1.00 49.69 413 LEU A N 1
ATOM 3186 C CA . LEU A 1 413 ? -6.892 20.195 -13.731 1.00 49.69 413 LEU A CA 1
ATOM 3187 C C . LEU A 1 413 ? -6.185 20.708 -15.010 1.00 49.69 413 LEU A C 1
ATOM 3189 O O . LEU A 1 413 ? -6.020 21.911 -15.141 1.00 49.69 413 LEU A O 1
ATOM 3193 N N . CYS A 1 414 ? -5.698 19.803 -15.877 1.00 52.81 414 CYS A N 1
ATOM 3194 C CA . CYS A 1 414 ? -5.095 20.009 -17.225 1.00 52.81 414 CYS A CA 1
ATOM 3195 C C . CYS A 1 414 ? -3.910 21.010 -17.422 1.00 52.81 414 CYS A C 1
ATOM 3197 O O . CYS A 1 414 ? -4.055 22.209 -17.238 1.00 52.81 414 CYS A O 1
ATOM 3199 N N . CYS A 1 415 ? -2.750 20.573 -17.947 1.00 48.88 415 CYS A N 1
ATOM 3200 C CA . CYS A 1 415 ? -1.584 21.437 -18.267 1.00 48.88 415 CYS A CA 1
ATOM 3201 C C . CYS A 1 415 ? -0.876 21.012 -19.582 1.00 48.88 415 CYS A C 1
ATOM 3203 O O . CYS A 1 415 ? -1.100 19.894 -20.030 1.00 48.88 415 CYS A O 1
ATOM 3205 N N . ASP A 1 416 ? -0.036 21.875 -20.190 1.00 49.47 416 ASP A N 1
ATOM 3206 C CA . ASP A 1 416 ? 0.690 21.617 -21.463 1.00 49.47 416 ASP A CA 1
ATOM 3207 C C . ASP A 1 416 ? 2.231 21.482 -21.354 1.00 49.47 416 ASP A C 1
ATOM 3209 O O . ASP A 1 416 ? 2.921 21.420 -22.368 1.00 49.47 416 ASP A O 1
ATOM 3213 N N . GLU A 1 417 ? 2.781 21.430 -20.134 1.00 45.53 417 GLU A N 1
ATOM 3214 C CA . GLU A 1 417 ? 4.118 20.885 -19.786 1.00 45.53 417 GLU A CA 1
ATOM 3215 C C . GLU A 1 417 ? 5.396 21.434 -20.485 1.00 45.53 417 GLU A C 1
ATOM 3217 O O . GLU A 1 417 ? 6.505 21.023 -20.122 1.00 45.53 417 GLU A O 1
ATOM 3222 N N . THR A 1 418 ? 5.334 22.390 -21.426 1.00 48.91 418 THR A N 1
ATOM 3223 C CA . THR A 1 418 ? 6.549 22.876 -22.117 1.00 48.91 418 THR A CA 1
ATOM 3224 C C . THR A 1 418 ? 7.557 23.504 -21.150 1.00 48.91 418 THR A C 1
ATOM 3226 O O . THR A 1 418 ? 7.213 24.386 -20.363 1.00 48.91 418 THR A O 1
ATOM 3229 N N . LYS A 1 419 ? 8.829 23.098 -21.208 1.00 51.88 419 LYS A N 1
ATOM 3230 C CA . LYS A 1 419 ? 9.887 23.603 -20.311 1.00 51.88 419 LYS A CA 1
ATOM 3231 C C . LYS A 1 419 ? 10.660 24.766 -20.965 1.00 51.88 419 LYS A C 1
ATOM 3233 O O . LYS A 1 419 ? 10.887 24.720 -22.173 1.00 51.88 419 LYS A O 1
ATOM 3238 N N . PRO A 1 420 ? 11.075 25.808 -20.212 1.00 53.38 420 PRO A N 1
ATOM 3239 C CA . PRO A 1 420 ? 10.943 25.968 -18.758 1.00 53.38 420 PRO A CA 1
ATOM 3240 C C . PRO A 1 420 ? 9.569 26.477 -18.281 1.00 53.38 420 PRO A C 1
ATOM 3242 O O . PRO A 1 420 ? 9.267 26.330 -17.103 1.00 53.38 420 PRO A O 1
ATOM 3245 N N . THR A 1 421 ? 8.738 27.050 -19.158 1.00 50.31 421 THR A N 1
ATOM 3246 C CA . THR A 1 421 ? 7.405 27.583 -18.817 1.00 50.31 421 THR A CA 1
ATOM 3247 C C . THR A 1 421 ? 6.355 27.158 -19.842 1.00 50.31 421 THR A C 1
ATOM 3249 O O . THR A 1 421 ? 6.642 27.105 -21.043 1.00 50.31 421 THR A O 1
ATOM 3252 N N . CYS A 1 422 ? 5.146 26.832 -19.369 1.00 69.62 422 CYS A N 1
ATOM 3253 C CA . CYS A 1 422 ? 4.086 26.260 -20.205 1.00 69.62 422 CYS A CA 1
ATOM 3254 C C . CYS A 1 422 ? 3.634 27.245 -21.300 1.00 69.62 422 CYS A C 1
ATOM 3256 O O . CYS A 1 422 ? 3.748 28.473 -21.135 1.00 69.62 422 CYS A O 1
ATOM 3258 N N . SER A 1 423 ? 3.133 26.749 -22.438 1.00 52.81 423 SER A N 1
ATOM 3259 C CA . SER A 1 423 ? 2.841 27.628 -23.580 1.00 52.81 423 SER A CA 1
ATOM 3260 C C . SER A 1 423 ? 1.765 28.645 -23.240 1.00 52.81 423 SER A C 1
ATOM 3262 O O . SER A 1 423 ? 1.816 29.768 -23.746 1.00 52.81 423 SER A O 1
ATOM 3264 N N . GLN A 1 424 ? 0.826 28.275 -22.369 1.00 51.28 424 GLN A N 1
ATOM 3265 C CA . GLN A 1 424 ? -0.305 29.116 -21.993 1.00 51.28 424 GLN A CA 1
ATOM 3266 C C . GLN A 1 424 ? 0.077 30.205 -20.973 1.00 51.28 424 GLN A C 1
ATOM 3268 O O . GLN A 1 424 ? -0.364 31.348 -21.124 1.00 51.28 424 GLN A O 1
ATOM 3273 N N . CYS A 1 425 ? 0.969 29.939 -20.009 1.00 63.62 425 CYS A N 1
ATOM 3274 C CA . CYS A 1 425 ? 1.566 30.985 -19.160 1.00 63.62 425 CYS A CA 1
ATOM 3275 C C . CYS A 1 425 ? 2.361 31.986 -20.012 1.00 63.62 425 CYS A C 1
ATOM 3277 O O . CYS A 1 425 ? 2.139 33.196 -19.926 1.00 63.62 425 CYS A O 1
ATOM 3279 N N . ARG A 1 426 ? 3.203 31.475 -20.923 1.00 58.03 426 ARG A N 1
ATOM 3280 C CA . ARG A 1 426 ? 3.993 32.283 -21.867 1.00 58.03 426 ARG A CA 1
ATOM 3281 C C . ARG A 1 426 ? 3.121 33.153 -22.784 1.00 58.03 426 ARG A C 1
ATOM 3283 O O . ARG A 1 426 ? 3.441 34.323 -22.976 1.00 58.03 426 ARG A O 1
ATOM 3290 N N . LYS A 1 427 ? 2.014 32.622 -23.323 1.00 46.19 427 LYS A N 1
ATOM 3291 C CA . LYS A 1 427 ? 1.050 33.384 -24.146 1.00 46.19 427 LYS A CA 1
ATOM 3292 C C . LYS A 1 427 ? 0.263 34.414 -23.328 1.00 46.19 427 LYS A C 1
ATOM 3294 O O . LYS A 1 427 ? 0.142 35.557 -23.756 1.00 46.19 427 LYS A O 1
ATOM 3299 N N . SER A 1 428 ? -0.246 34.032 -22.153 1.00 44.03 428 SER A N 1
ATOM 3300 C CA . SER A 1 428 ? -1.084 34.901 -21.306 1.00 44.03 428 SER A CA 1
ATOM 3301 C C . SER A 1 428 ? -0.302 35.904 -20.445 1.00 44.03 428 SER A C 1
ATOM 3303 O O . SER A 1 428 ? -0.913 36.646 -19.681 1.00 44.03 428 SER A O 1
ATOM 3305 N N . ARG A 1 429 ? 1.034 35.960 -20.580 1.00 43.78 429 ARG A N 1
ATOM 3306 C CA . ARG A 1 429 ? 1.943 36.839 -19.813 1.00 43.78 429 ARG A CA 1
ATOM 3307 C C . ARG A 1 429 ? 1.814 36.682 -18.288 1.00 43.78 429 ARG A C 1
ATOM 3309 O O . ARG A 1 429 ? 2.072 37.629 -17.548 1.00 43.78 429 ARG A O 1
ATOM 3316 N N . ARG A 1 430 ? 1.423 35.492 -17.824 1.00 46.66 430 ARG A N 1
ATOM 3317 C CA . ARG A 1 430 ? 1.320 35.147 -16.400 1.00 46.66 430 ARG A CA 1
ATOM 3318 C C . ARG A 1 430 ? 2.558 34.377 -15.959 1.00 46.66 430 ARG A C 1
ATOM 3320 O O . ARG A 1 430 ? 3.075 33.548 -16.707 1.00 46.66 430 ARG A O 1
ATOM 3327 N N . GLU A 1 431 ? 3.023 34.654 -14.746 1.00 41.97 431 GLU A N 1
ATOM 3328 C CA . GLU A 1 431 ? 4.154 33.945 -14.155 1.00 41.97 431 GLU A CA 1
ATOM 3329 C C . GLU A 1 431 ? 3.792 32.467 -13.943 1.00 41.97 431 GLU A C 1
ATOM 3331 O O . GLU A 1 431 ? 2.721 32.133 -13.437 1.00 41.97 431 GLU A O 1
ATOM 3336 N N . CYS A 1 432 ? 4.657 31.571 -14.416 1.00 49.75 432 CYS A N 1
ATOM 3337 C CA . CYS A 1 432 ? 4.438 30.131 -14.341 1.00 49.75 432 CYS A CA 1
ATOM 3338 C C . CYS A 1 432 ? 4.986 29.637 -12.993 1.00 49.75 432 CYS A C 1
ATOM 3340 O O . CYS A 1 432 ? 6.186 29.802 -12.776 1.00 49.75 432 CYS A O 1
ATOM 3342 N N . PRO A 1 433 ? 4.196 28.982 -12.119 1.00 49.22 433 PRO A N 1
ATOM 3343 C CA . PRO A 1 433 ? 4.627 28.572 -10.772 1.00 49.22 433 PRO A CA 1
ATOM 3344 C C . PRO A 1 433 ? 5.643 27.406 -10.751 1.00 49.22 433 PRO A C 1
ATOM 3346 O O . PRO A 1 433 ? 5.823 26.750 -9.728 1.00 49.22 433 PRO A O 1
ATOM 3349 N N . GLY A 1 434 ? 6.299 27.133 -11.882 1.00 52.03 434 GLY A N 1
ATOM 3350 C CA . GLY A 1 434 ? 7.180 25.990 -12.091 1.00 52.03 434 GLY A CA 1
ATOM 3351 C C . GLY A 1 434 ? 6.443 24.654 -12.227 1.00 52.03 434 GLY A C 1
ATOM 3352 O O . GLY A 1 434 ? 5.248 24.528 -11.965 1.00 52.03 434 GLY A O 1
ATOM 3353 N N . TYR A 1 435 ? 7.192 23.636 -12.644 1.00 51.41 435 TYR A N 1
ATOM 3354 C CA . TYR A 1 435 ? 6.753 22.246 -12.575 1.00 51.41 435 TYR A CA 1
ATOM 3355 C C . TYR A 1 435 ? 7.252 21.656 -11.262 1.00 51.41 435 TYR A C 1
ATOM 3357 O O . TYR A 1 435 ? 8.454 21.701 -10.998 1.00 51.41 435 TYR A O 1
ATOM 3365 N N . LYS A 1 436 ? 6.346 21.101 -10.449 1.00 40.00 436 LYS A N 1
ATOM 3366 C CA . LYS A 1 436 ? 6.742 20.324 -9.268 1.00 40.00 436 LYS A CA 1
ATOM 3367 C C . LYS A 1 436 ? 7.564 19.114 -9.693 1.00 40.00 436 LYS A C 1
ATOM 3369 O O . LYS A 1 436 ? 7.335 18.544 -10.761 1.00 40.00 436 LYS A O 1
ATOM 3374 N N . ASP A 1 437 ? 8.524 18.764 -8.852 1.00 41.56 437 ASP A N 1
ATOM 3375 C CA . ASP A 1 437 ? 9.539 17.778 -9.186 1.00 41.56 437 ASP A CA 1
ATOM 3376 C C . ASP A 1 437 ? 9.019 16.342 -9.005 1.00 41.56 437 ASP A C 1
ATOM 3378 O O . ASP A 1 437 ? 8.178 16.082 -8.140 1.00 41.56 437 ASP A O 1
ATOM 3382 N N . ASP A 1 438 ? 9.534 15.390 -9.791 1.00 34.31 438 ASP A N 1
ATOM 3383 C CA . ASP A 1 438 ? 8.954 14.035 -9.933 1.00 34.31 438 ASP A CA 1
ATOM 3384 C C . ASP A 1 438 ? 8.907 13.223 -8.612 1.00 34.31 438 ASP A C 1
ATOM 3386 O O . ASP A 1 438 ? 8.299 12.154 -8.546 1.00 34.31 438 ASP A O 1
ATOM 3390 N N . PHE A 1 439 ? 9.571 13.699 -7.553 1.00 36.22 439 PHE A N 1
ATOM 3391 C CA . PHE A 1 439 ? 9.662 13.047 -6.241 1.00 36.22 439 PHE A CA 1
ATOM 3392 C C . PHE A 1 439 ? 8.552 13.448 -5.258 1.00 36.22 439 PHE A C 1
ATOM 3394 O O . PHE A 1 439 ? 8.306 12.697 -4.314 1.00 36.22 439 PHE A O 1
ATOM 3401 N N . ASP A 1 440 ? 7.828 14.546 -5.498 1.00 31.70 440 ASP A N 1
ATOM 3402 C CA . ASP A 1 440 ? 6.599 14.855 -4.744 1.00 31.70 440 ASP A CA 1
ATOM 3403 C C . ASP A 1 440 ? 5.414 13.975 -5.193 1.00 31.70 440 ASP A C 1
ATOM 3405 O O . ASP A 1 440 ? 4.383 13.924 -4.527 1.00 31.70 440 ASP A O 1
ATOM 3409 N N . LEU A 1 441 ? 5.576 13.236 -6.298 1.00 33.12 441 LEU A N 1
ATOM 3410 C CA . LEU A 1 441 ? 4.596 12.319 -6.890 1.00 33.12 441 LEU A CA 1
ATOM 3411 C C . LEU A 1 441 ? 4.769 10.845 -6.464 1.00 33.12 441 LEU A C 1
ATOM 3413 O O . LEU A 1 441 ? 4.226 9.942 -7.103 1.00 33.12 441 LEU A O 1
ATOM 3417 N N . VAL A 1 442 ? 5.484 10.566 -5.366 1.00 33.38 442 VAL A N 1
ATOM 3418 C CA . VAL A 1 442 ? 5.652 9.197 -4.833 1.00 33.38 442 VAL A CA 1
ATOM 3419 C C . VAL A 1 442 ? 4.363 8.714 -4.154 1.00 33.38 442 VAL A C 1
ATOM 3421 O O . VAL A 1 442 ? 4.226 8.719 -2.929 1.00 33.38 442 VAL A O 1
ATOM 3424 N N . PHE A 1 443 ? 3.412 8.261 -4.970 1.00 25.52 443 PHE A N 1
ATOM 3425 C CA . PHE A 1 443 ? 2.110 7.778 -4.519 1.00 25.52 443 PHE A CA 1
ATOM 3426 C C . PHE A 1 443 ? 1.933 6.269 -4.663 1.00 25.52 443 PHE A C 1
ATOM 3428 O O . PHE A 1 443 ? 2.427 5.623 -5.588 1.00 25.52 443 PHE A O 1
ATOM 3435 N N . ARG A 1 444 ? 1.206 5.691 -3.701 1.00 32.97 444 ARG A N 1
ATOM 3436 C CA . ARG A 1 444 ? 0.845 4.274 -3.709 1.00 32.97 444 ARG A CA 1
ATOM 3437 C C . ARG A 1 444 ? -0.214 4.023 -4.773 1.00 32.97 444 ARG A C 1
ATOM 3439 O O . ARG A 1 444 ? -1.366 4.407 -4.618 1.00 32.97 444 ARG A O 1
ATOM 3446 N N . ASN A 1 445 ? 0.174 3.309 -5.820 1.00 28.06 445 ASN A N 1
ATOM 3447 C CA . ASN A 1 445 ? -0.760 2.687 -6.744 1.00 28.06 445 ASN A CA 1
ATOM 3448 C C . ASN A 1 445 ? -1.433 1.488 -6.039 1.00 28.06 445 ASN A C 1
ATOM 3450 O O . ASN A 1 445 ? -0.892 0.381 -6.024 1.00 28.06 445 ASN A O 1
ATOM 3454 N N . GLU A 1 446 ? -2.588 1.723 -5.409 1.00 32.53 446 GLU A N 1
ATOM 3455 C CA . GLU A 1 446 ? -3.364 0.664 -4.739 1.00 32.53 446 GLU A CA 1
ATOM 3456 C C . GLU A 1 446 ? -4.204 -0.163 -5.737 1.00 32.53 446 GLU A C 1
ATOM 3458 O O . GLU A 1 446 ? -4.485 -1.331 -5.476 1.00 32.53 446 GLU A O 1
ATOM 3463 N N . THR A 1 447 ? -4.459 0.367 -6.942 1.00 36.16 447 THR A N 1
ATOM 3464 C CA . THR A 1 447 ? -5.051 -0.322 -8.111 1.00 36.16 447 THR A CA 1
ATOM 3465 C C . THR A 1 447 ? -4.390 -1.685 -8.367 1.00 36.16 447 THR A C 1
ATOM 3467 O O . THR A 1 447 ? -5.079 -2.702 -8.468 1.00 36.16 447 THR A O 1
ATOM 3470 N N . GLN A 1 448 ? -3.050 -1.743 -8.363 1.00 35.47 448 GLN A N 1
ATOM 3471 C CA . GLN A 1 448 ? -2.300 -2.993 -8.564 1.00 35.47 448 GLN A CA 1
ATOM 3472 C C . GLN A 1 448 ? -2.517 -4.048 -7.466 1.00 35.47 448 GLN A C 1
ATOM 3474 O O . GLN A 1 448 ? -2.274 -5.236 -7.706 1.00 35.47 448 GLN A O 1
ATOM 3479 N N . ALA A 1 449 ? -2.924 -3.655 -6.254 1.00 33.34 449 ALA A N 1
ATOM 3480 C CA . ALA A 1 449 ? -3.247 -4.610 -5.196 1.00 33.34 449 ALA A CA 1
ATOM 3481 C C . ALA A 1 449 ? -4.584 -5.308 -5.487 1.00 33.34 449 ALA A C 1
ATOM 3483 O O . ALA A 1 449 ? -4.683 -6.527 -5.309 1.00 33.34 449 ALA A O 1
ATOM 3484 N N . THR A 1 450 ? -5.570 -4.568 -6.003 1.00 35.53 450 THR A N 1
ATOM 3485 C CA . THR A 1 450 ? -6.877 -5.112 -6.392 1.00 35.53 450 THR A CA 1
ATOM 3486 C C . THR A 1 450 ? -6.801 -5.944 -7.674 1.00 35.53 450 THR A C 1
ATOM 3488 O O . THR A 1 450 ? -7.373 -7.031 -7.725 1.00 35.53 450 THR A O 1
ATOM 3491 N N . GLU A 1 451 ? -6.001 -5.542 -8.666 1.00 31.94 451 GLU A N 1
ATOM 3492 C CA . GLU A 1 451 ? -5.712 -6.387 -9.838 1.00 31.94 451 GLU A CA 1
ATOM 3493 C C . GLU A 1 451 ? -5.119 -7.755 -9.458 1.00 31.94 451 GLU A C 1
ATOM 3495 O O . GLU A 1 451 ? -5.581 -8.811 -9.902 1.00 31.94 451 GLU A O 1
ATOM 3500 N N . LYS A 1 452 ? -4.080 -7.759 -8.608 1.00 39.06 452 LYS A N 1
ATOM 3501 C CA . LYS A 1 452 ? -3.339 -8.979 -8.233 1.00 39.06 452 LYS A CA 1
ATOM 3502 C C . LYS A 1 452 ? -4.143 -9.938 -7.351 1.00 39.06 452 LYS A C 1
ATOM 3504 O O . LYS A 1 452 ? -3.779 -11.115 -7.254 1.00 39.06 452 LYS A O 1
ATOM 3509 N N . ARG A 1 453 ? -5.234 -9.475 -6.728 1.00 38.69 453 ARG A N 1
ATOM 3510 C CA . ARG A 1 453 ? -6.198 -10.341 -6.026 1.00 38.69 453 ARG A CA 1
ATOM 3511 C C . ARG A 1 453 ? -6.970 -11.254 -6.980 1.00 38.69 453 ARG A C 1
ATOM 3513 O O . ARG A 1 453 ? -7.388 -12.330 -6.553 1.00 38.69 453 ARG A O 1
ATOM 3520 N N . ALA A 1 454 ? -7.129 -10.852 -8.239 1.00 36.44 454 ALA A N 1
ATOM 3521 C CA . ALA A 1 454 ? -8.215 -11.341 -9.078 1.00 36.44 454 ALA A CA 1
ATOM 3522 C C . ALA A 1 454 ? -7.796 -11.822 -10.482 1.00 36.44 454 ALA A C 1
ATOM 3524 O O . ALA A 1 454 ? -8.403 -12.773 -10.979 1.00 36.44 454 ALA A O 1
ATOM 3525 N N . LYS A 1 455 ? -6.674 -11.336 -11.044 1.00 30.92 455 LYS A N 1
ATOM 3526 C CA . LYS A 1 455 ? -6.008 -11.898 -12.246 1.00 30.92 455 LYS A CA 1
ATOM 3527 C C . LYS A 1 455 ? -5.365 -13.290 -11.985 1.00 30.92 455 LYS A C 1
ATOM 3529 O O . LYS A 1 455 ? -4.266 -13.581 -12.454 1.00 30.92 455 LYS A O 1
ATOM 3534 N N . LYS A 1 456 ? -6.011 -14.172 -11.198 1.00 35.81 456 LYS A N 1
ATOM 3535 C CA . LYS A 1 456 ? -5.566 -15.548 -10.868 1.00 35.81 456 LYS A CA 1
ATOM 3536 C C . LYS A 1 456 ? -6.424 -16.611 -11.589 1.00 35.81 456 LYS A C 1
ATOM 3538 O O . LYS A 1 456 ? -7.550 -16.866 -11.159 1.00 35.81 456 LYS A O 1
ATOM 3543 N N . PRO A 1 457 ? -5.906 -17.292 -12.635 1.00 37.16 457 PRO A N 1
ATOM 3544 C CA . PRO A 1 457 ? -6.707 -18.188 -13.478 1.00 37.16 457 PRO A CA 1
ATOM 3545 C C . PRO A 1 457 ? -7.240 -19.453 -12.783 1.00 37.16 457 PRO A C 1
ATOM 3547 O O . PRO A 1 457 ? -6.538 -20.146 -12.044 1.00 37.16 457 PRO A O 1
ATOM 3550 N N . THR A 1 458 ? -8.476 -19.839 -13.107 1.00 38.28 458 THR A N 1
ATOM 3551 C CA . THR A 1 458 ? -9.203 -20.983 -12.517 1.00 38.28 458 THR A CA 1
ATOM 3552 C C . THR A 1 458 ? -8.907 -22.332 -13.202 1.00 38.28 458 THR A C 1
ATOM 3554 O O . THR A 1 458 ? -9.799 -23.126 -13.509 1.00 38.28 458 THR A O 1
ATOM 3557 N N . ALA A 1 459 ? -7.622 -22.646 -13.395 1.00 31.97 459 ALA A N 1
ATOM 3558 C CA . ALA A 1 459 ? -7.115 -23.761 -14.214 1.00 31.97 459 ALA A CA 1
ATOM 3559 C C . ALA A 1 459 ? -7.398 -25.209 -13.714 1.00 31.97 459 ALA A C 1
ATOM 3561 O O . ALA A 1 459 ? -6.731 -26.150 -14.140 1.00 31.97 459 ALA A O 1
ATOM 3562 N N . LYS A 1 460 ? -8.378 -25.434 -12.822 1.00 35.12 460 LYS A N 1
ATOM 3563 C CA . LYS A 1 460 ? -8.739 -26.769 -12.285 1.00 35.12 460 LYS A CA 1
ATOM 3564 C C . LYS A 1 460 ? -10.171 -27.246 -12.569 1.00 35.12 460 LYS A C 1
ATOM 3566 O O . LYS A 1 460 ? -10.513 -28.362 -12.193 1.00 35.12 460 LYS A O 1
ATOM 3571 N N . ALA A 1 461 ? -10.992 -26.473 -13.282 1.00 35.12 461 ALA A N 1
ATOM 3572 C CA . ALA A 1 461 ? -12.402 -26.815 -13.525 1.00 35.12 461 ALA A CA 1
ATOM 3573 C C . ALA A 1 461 ? -12.672 -27.775 -14.714 1.00 35.12 461 ALA A C 1
ATOM 3575 O O . ALA A 1 461 ? -13.824 -28.122 -14.957 1.00 35.12 461 ALA A O 1
ATOM 3576 N N . ARG A 1 462 ? -11.652 -28.198 -15.482 1.00 29.80 462 ARG A N 1
ATOM 3577 C CA . ARG A 1 462 ? -11.845 -28.768 -16.839 1.00 29.80 462 ARG A CA 1
ATOM 3578 C C . ARG A 1 462 ? -11.401 -30.229 -17.044 1.00 29.80 462 ARG A C 1
ATOM 3580 O O . ARG A 1 462 ? -11.133 -30.620 -18.175 1.00 29.80 462 ARG A O 1
ATOM 3587 N N . LYS A 1 463 ? -11.318 -31.046 -15.982 1.00 31.30 463 LYS A N 1
ATOM 3588 C CA . LYS A 1 463 ? -10.895 -32.469 -16.075 1.00 31.30 463 LYS A CA 1
ATOM 3589 C C . LYS A 1 463 ? -11.754 -33.467 -15.272 1.00 31.30 463 LYS A C 1
ATOM 3591 O O . LYS A 1 463 ? -11.248 -34.482 -14.812 1.00 31.30 463 LYS A O 1
ATOM 3596 N N . ALA A 1 464 ? -13.047 -33.171 -15.106 1.00 31.73 464 ALA A N 1
ATOM 3597 C CA . ALA A 1 464 ? -14.008 -33.998 -14.358 1.00 31.73 464 ALA A CA 1
ATOM 3598 C C . ALA A 1 464 ? -15.370 -34.150 -15.079 1.00 31.73 464 ALA A C 1
ATOM 3600 O O . ALA A 1 464 ? -16.415 -34.209 -14.441 1.00 31.73 464 ALA A O 1
ATOM 3601 N N . ALA A 1 465 ? -15.367 -34.171 -16.418 1.00 30.00 465 ALA A N 1
ATOM 3602 C CA . ALA A 1 465 ? -16.578 -34.177 -17.249 1.00 30.00 465 ALA A CA 1
ATOM 3603 C C . ALA A 1 465 ? -16.481 -35.182 -18.418 1.00 30.00 465 ALA A C 1
ATOM 3605 O O . ALA A 1 465 ? -16.771 -34.847 -19.563 1.00 30.00 465 ALA A O 1
ATOM 3606 N N . SER A 1 466 ? -16.008 -36.404 -18.145 1.00 33.56 466 SER A N 1
ATOM 3607 C CA . SER A 1 466 ? -15.788 -37.425 -19.184 1.00 33.56 466 SER A CA 1
ATOM 3608 C C . SER A 1 466 ? -15.835 -38.872 -18.661 1.00 33.56 466 SER A C 1
ATOM 3610 O O . SER A 1 466 ? -14.944 -39.657 -18.976 1.00 33.56 466 SER A O 1
ATOM 3612 N N . GLN A 1 467 ? -16.835 -39.223 -17.839 1.00 33.41 467 GLN A N 1
ATOM 3613 C CA . GLN A 1 467 ? -17.166 -40.615 -17.464 1.00 33.41 467 GLN A CA 1
ATOM 3614 C C . GLN A 1 467 ? -18.545 -40.696 -16.772 1.00 33.41 467 GLN A C 1
ATOM 3616 O O . GLN A 1 467 ? -18.645 -40.696 -15.549 1.00 33.41 467 GLN A O 1
ATOM 3621 N N . ALA A 1 468 ? -19.626 -40.734 -17.560 1.00 29.41 468 ALA A N 1
ATOM 3622 C CA . ALA A 1 468 ? -20.988 -40.977 -17.068 1.00 29.41 468 ALA A CA 1
ATOM 3623 C C . ALA A 1 468 ? -21.892 -41.496 -18.205 1.00 29.41 468 ALA A C 1
ATOM 3625 O O . ALA A 1 468 ? -22.521 -40.708 -18.907 1.00 29.41 468 ALA A O 1
ATOM 3626 N N . ALA A 1 469 ? -21.936 -42.817 -18.416 1.00 28.25 469 ALA A N 1
ATOM 3627 C CA . ALA A 1 469 ? -22.777 -43.434 -19.446 1.00 28.25 469 ALA A CA 1
ATOM 3628 C C . ALA A 1 469 ? -23.212 -44.868 -19.075 1.00 28.25 469 ALA A C 1
ATOM 3630 O O . ALA A 1 469 ? -22.511 -45.821 -19.397 1.00 28.25 469 ALA A O 1
ATOM 3631 N N . ALA A 1 470 ? -24.412 -44.985 -18.483 1.00 30.12 470 ALA A N 1
ATOM 3632 C CA . ALA A 1 470 ? -25.224 -46.210 -18.345 1.00 30.12 470 ALA A CA 1
ATOM 3633 C C . ALA A 1 470 ? -24.640 -47.397 -17.522 1.00 30.12 470 ALA A C 1
ATOM 3635 O O . ALA A 1 470 ? -23.447 -47.448 -17.238 1.00 30.12 470 ALA A O 1
ATOM 3636 N N . PRO A 1 471 ? -25.462 -48.412 -17.176 1.00 38.78 471 PRO A N 1
ATOM 3637 C CA . PRO A 1 471 ? -26.822 -48.328 -16.625 1.00 38.78 471 PRO A CA 1
ATOM 3638 C C . PRO A 1 471 ? -26.966 -49.082 -15.277 1.00 38.78 471 PRO A C 1
ATOM 3640 O O . PRO A 1 471 ? -26.044 -49.740 -14.801 1.00 38.78 471 PRO A O 1
ATOM 3643 N N . SER A 1 472 ? -28.145 -49.003 -14.649 1.00 35.72 472 SER A N 1
ATOM 3644 C CA . SER A 1 472 ? -28.455 -49.657 -13.366 1.00 35.72 472 SER A CA 1
ATOM 3645 C C . SER A 1 472 ? -28.962 -51.105 -13.496 1.00 35.72 472 SER A C 1
ATOM 3647 O O . SER A 1 472 ? -29.426 -51.536 -14.552 1.00 35.72 472 SER A O 1
ATOM 3649 N N . SER A 1 473 ? -28.941 -51.847 -12.380 1.00 28.20 473 SER A N 1
ATOM 3650 C CA . SER A 1 473 ? -29.644 -53.130 -12.215 1.00 28.20 473 SER A CA 1
ATOM 3651 C C . SER A 1 473 ? -30.462 -53.176 -10.905 1.00 28.20 473 SER A C 1
ATOM 3653 O O . SER A 1 473 ? -30.265 -52.360 -10.007 1.00 28.20 473 SER A O 1
ATOM 3655 N N . ARG A 1 474 ? -31.466 -54.068 -10.872 1.00 30.94 474 ARG A N 1
ATOM 3656 C CA . ARG A 1 474 ? -32.540 -54.236 -9.853 1.00 30.94 474 ARG A CA 1
ATOM 3657 C C . ARG A 1 474 ? -31.987 -54.936 -8.577 1.00 30.94 474 ARG A C 1
ATOM 3659 O O . ARG A 1 474 ? -30.844 -55.362 -8.612 1.00 30.94 474 ARG A O 1
ATOM 3666 N N . GLN A 1 475 ? -32.659 -55.129 -7.428 1.00 26.94 475 GLN A N 1
ATOM 3667 C CA . GLN A 1 475 ? -34.075 -55.265 -6.982 1.00 26.94 475 GLN A CA 1
ATOM 3668 C C . GLN A 1 475 ? -34.212 -54.599 -5.578 1.00 26.94 475 GLN A C 1
ATOM 3670 O O . GLN A 1 475 ? -33.191 -54.370 -4.944 1.00 26.94 475 GLN A O 1
ATOM 3675 N N . TRP A 1 476 ? -35.343 -54.151 -5.006 1.00 25.38 476 TRP A N 1
ATOM 3676 C CA . TRP A 1 476 ? -36.773 -54.544 -4.964 1.00 25.38 476 TRP A CA 1
ATOM 3677 C C . TRP A 1 476 ? -37.138 -55.676 -3.974 1.00 25.38 476 TRP A C 1
ATOM 3679 O O . TRP A 1 476 ? -37.155 -56.838 -4.368 1.00 25.38 476 TRP A O 1
ATOM 3689 N N . ASN A 1 477 ? -37.516 -55.310 -2.729 1.00 29.44 477 ASN A N 1
ATOM 3690 C CA . ASN A 1 477 ? -38.670 -55.806 -1.920 1.00 29.44 477 ASN A CA 1
ATOM 3691 C C . ASN A 1 477 ? -38.570 -55.381 -0.429 1.00 29.44 477 ASN A C 1
ATOM 3693 O O . ASN A 1 477 ? -37.458 -55.174 0.039 1.00 29.44 477 ASN A O 1
ATOM 3697 N N . SER A 1 478 ? -39.621 -55.341 0.413 1.00 31.19 478 SER A N 1
ATOM 3698 C CA . SER A 1 478 ? -41.068 -55.002 0.292 1.00 31.19 478 SER A CA 1
ATOM 3699 C C . SER A 1 478 ? -41.747 -55.176 1.675 1.00 31.19 478 SER A C 1
ATOM 3701 O O . SER A 1 478 ? -41.262 -55.980 2.465 1.00 31.19 478 SER A O 1
ATOM 3703 N N . SER A 1 479 ? -42.908 -54.530 1.906 1.00 31.08 479 SER A N 1
ATOM 3704 C CA . SER A 1 479 ? -43.856 -54.778 3.033 1.00 31.08 479 SER A CA 1
ATOM 3705 C C . SER A 1 479 ? -43.408 -54.347 4.451 1.00 31.08 479 SER A C 1
ATOM 3707 O O . SER A 1 479 ? -42.222 -54.352 4.748 1.00 31.08 479 SER A O 1
ATOM 3709 N N . ALA A 1 480 ? -44.282 -54.011 5.417 1.00 29.94 480 ALA A N 1
ATOM 3710 C CA . ALA A 1 480 ? -45.682 -53.533 5.408 1.00 29.94 480 ALA A CA 1
ATOM 3711 C C . ALA A 1 480 ? -46.025 -52.885 6.786 1.00 29.94 480 ALA A C 1
ATOM 3713 O O . ALA A 1 480 ? -45.295 -53.088 7.753 1.00 29.94 480 ALA A O 1
ATOM 3714 N N . ALA A 1 481 ? -47.122 -52.117 6.889 1.00 33.44 481 ALA A N 1
ATOM 3715 C CA . ALA A 1 481 ? -47.602 -51.494 8.143 1.00 33.44 481 ALA A CA 1
ATOM 3716 C C . ALA A 1 481 ? -48.530 -52.423 8.969 1.00 33.44 481 ALA A C 1
ATOM 3718 O O . ALA A 1 481 ? -49.000 -53.430 8.434 1.00 33.44 481 ALA A O 1
ATOM 3719 N N . PRO A 1 482 ? -48.821 -52.095 10.251 1.00 42.03 482 PRO A N 1
ATOM 3720 C CA . PRO A 1 482 ? -50.112 -51.446 10.572 1.00 42.03 482 PRO A CA 1
ATOM 3721 C C . PRO A 1 482 ? -50.064 -50.380 11.717 1.00 42.03 482 PRO A C 1
ATOM 3723 O O . PRO A 1 482 ? -49.008 -50.195 12.319 1.00 42.03 482 PRO A O 1
ATOM 3726 N N . PRO A 1 483 ? -51.175 -49.653 12.017 1.00 47.78 483 PRO A N 1
ATOM 3727 C CA . PRO A 1 483 ? -51.193 -48.491 12.934 1.00 47.78 483 PRO A CA 1
ATOM 3728 C C . PRO A 1 483 ? -52.072 -48.622 14.214 1.00 47.78 483 PRO A C 1
ATOM 3730 O O . PRO A 1 483 ? -52.975 -49.452 14.268 1.00 47.78 483 PRO A O 1
ATOM 3733 N N . GLY A 1 484 ? -51.892 -47.697 15.180 1.00 30.50 484 GLY A N 1
ATOM 3734 C CA . GLY A 1 484 ? -52.781 -47.464 16.350 1.00 30.50 484 GLY A CA 1
ATOM 3735 C C . GLY A 1 484 ? -52.387 -48.193 17.653 1.00 30.50 484 GLY A C 1
ATOM 3736 O O . GLY A 1 484 ? -51.662 -49.176 17.585 1.00 30.50 484 GLY A O 1
ATOM 3737 N N . THR A 1 485 ? -52.795 -47.806 18.879 1.00 30.70 485 THR A N 1
ATOM 3738 C CA . THR A 1 485 ? -53.532 -46.624 19.421 1.00 30.70 485 THR A CA 1
ATOM 3739 C C . THR A 1 485 ? -53.416 -46.574 20.974 1.00 30.70 485 THR A C 1
ATOM 3741 O O . THR A 1 485 ? -53.232 -47.624 21.581 1.00 30.70 485 THR A O 1
ATOM 3744 N N . ASN A 1 486 ? -53.695 -45.408 21.593 1.00 30.19 486 ASN A N 1
ATOM 3745 C CA . ASN A 1 486 ? -54.115 -45.161 23.005 1.00 30.19 486 ASN A CA 1
ATOM 3746 C C . ASN A 1 486 ? -53.080 -44.874 24.138 1.00 30.19 486 ASN A C 1
ATOM 3748 O O . ASN A 1 486 ? -51.907 -45.218 24.068 1.00 30.19 486 ASN A O 1
ATOM 3752 N N . HIS A 1 487 ? -53.598 -44.158 25.157 1.00 30.20 487 HIS A N 1
ATOM 3753 C CA . HIS A 1 487 ? -53.005 -43.509 26.357 1.00 30.20 487 HIS A CA 1
ATOM 3754 C C . HIS A 1 487 ? -52.902 -44.459 27.596 1.00 30.20 487 HIS A C 1
ATOM 3756 O O . HIS A 1 487 ? -53.323 -45.608 27.437 1.00 30.20 487 HIS A O 1
ATOM 3762 N N . PRO A 1 488 ? -52.475 -44.049 28.834 1.00 45.00 488 PRO A N 1
ATOM 3763 C CA . PRO A 1 488 ? -52.044 -42.724 29.351 1.00 45.00 488 PRO A CA 1
ATOM 3764 C C . PRO A 1 488 ? -50.741 -42.681 30.209 1.00 45.00 488 PRO A C 1
ATOM 3766 O O . PRO A 1 488 ? -50.106 -43.693 30.482 1.00 45.00 488 PRO A O 1
ATOM 3769 N N . ASP A 1 489 ? -50.384 -41.456 30.621 1.00 33.50 489 ASP A N 1
ATOM 3770 C CA . ASP A 1 489 ? -49.604 -40.976 31.785 1.00 33.50 489 ASP A CA 1
ATOM 3771 C C . ASP A 1 489 ? -48.858 -41.961 32.718 1.00 33.50 489 ASP A C 1
ATOM 3773 O O . ASP A 1 489 ? -49.474 -42.810 33.360 1.00 33.50 489 ASP A O 1
ATOM 3777 N N . SER A 1 490 ? -47.571 -41.672 32.999 1.00 31.09 490 SER A N 1
ATOM 3778 C CA . SER A 1 490 ? -47.149 -41.189 34.339 1.00 31.09 490 SER A CA 1
ATOM 3779 C C . SER A 1 490 ? -45.678 -40.709 34.410 1.00 31.09 490 SER A C 1
ATOM 3781 O O . SER A 1 490 ? -44.827 -41.179 33.664 1.00 31.09 490 SER A O 1
ATOM 3783 N N . ALA A 1 491 ? -45.409 -39.828 35.385 1.00 31.94 491 ALA A N 1
ATOM 3784 C CA . ALA A 1 491 ? -44.130 -39.488 36.038 1.00 31.94 491 ALA A CA 1
ATOM 3785 C C . ALA A 1 491 ? -42.908 -38.988 35.217 1.00 31.94 491 ALA A C 1
ATOM 3787 O O . ALA A 1 491 ? -42.371 -39.644 34.330 1.00 31.94 491 ALA A O 1
ATOM 3788 N N . MET A 1 492 ? -42.363 -37.840 35.643 1.00 41.75 492 MET A N 1
ATOM 3789 C CA . MET A 1 492 ? -41.087 -37.284 35.167 1.00 41.75 492 MET A CA 1
ATOM 3790 C C . MET A 1 492 ? -39.878 -37.933 35.861 1.00 41.75 492 MET A C 1
ATOM 3792 O O . MET A 1 492 ? -39.814 -37.944 37.089 1.00 41.75 492 MET A O 1
ATOM 3796 N N . VAL A 1 493 ? -38.850 -38.322 35.095 1.00 40.22 493 VAL A N 1
ATOM 3797 C CA . VAL A 1 493 ? -37.468 -38.486 35.593 1.00 40.22 493 VAL A CA 1
ATOM 3798 C C . VAL A 1 493 ? -36.486 -37.958 34.534 1.00 40.22 493 VAL A C 1
ATOM 3800 O O . VAL A 1 493 ? -36.530 -38.426 33.394 1.00 40.22 493 VAL A O 1
ATOM 3803 N N . PRO A 1 494 ? -35.581 -37.012 34.856 1.00 39.91 494 PRO A N 1
ATOM 3804 C CA . PRO A 1 494 ? -34.576 -36.533 33.909 1.00 39.91 494 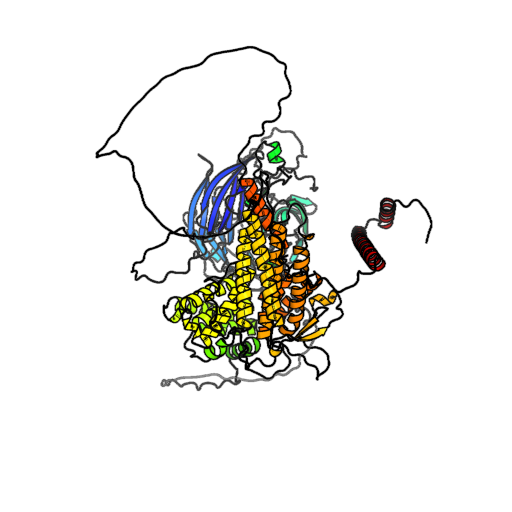PRO A CA 1
ATOM 3805 C C . PRO A 1 494 ? -33.446 -37.563 33.758 1.00 39.91 494 PRO A C 1
ATOM 3807 O O . PRO A 1 494 ? -32.473 -37.559 34.511 1.00 39.91 494 PRO A O 1
ATOM 3810 N N . SER A 1 495 ? -33.565 -38.460 32.777 1.00 35.62 495 SER A N 1
ATOM 3811 C CA . SER A 1 495 ? -32.495 -39.409 32.447 1.00 35.62 495 SER A CA 1
ATOM 3812 C C . SER A 1 495 ? -31.300 -38.680 31.824 1.00 35.62 495 SER A C 1
ATOM 3814 O O . SER A 1 495 ? -31.388 -38.119 30.729 1.00 35.62 495 SER A O 1
ATOM 3816 N N . SER A 1 496 ? -30.166 -38.691 32.522 1.00 46.31 496 SER A N 1
ATOM 3817 C CA . SER A 1 496 ? -28.894 -38.189 32.012 1.00 46.31 496 SER A CA 1
ATOM 3818 C C . SER A 1 496 ? -28.393 -39.086 30.876 1.00 46.31 496 SER A C 1
ATOM 3820 O O . SER A 1 496 ? -28.015 -40.239 31.086 1.00 46.31 496 SER A O 1
ATOM 3822 N N . ARG A 1 497 ? -28.350 -38.549 29.648 1.00 39.03 497 ARG A N 1
ATOM 3823 C CA . ARG A 1 497 ? -27.679 -39.225 28.528 1.00 39.03 497 ARG A CA 1
ATOM 3824 C C . ARG A 1 497 ? -26.211 -39.487 28.906 1.00 39.03 497 ARG A C 1
ATOM 3826 O O . ARG A 1 497 ? -25.514 -38.520 29.220 1.00 39.03 497 ARG A O 1
ATOM 3833 N N . PRO A 1 498 ? -25.710 -40.735 28.835 1.00 46.97 498 PRO A N 1
ATOM 3834 C CA . PRO A 1 498 ? -24.282 -40.984 28.973 1.00 46.97 498 PRO A CA 1
ATOM 3835 C C . PRO A 1 498 ? -23.540 -40.282 27.830 1.00 46.97 498 PRO A C 1
ATOM 3837 O O . PRO A 1 498 ? -23.979 -40.317 26.677 1.00 46.97 498 PRO A O 1
ATOM 3840 N N . ALA A 1 499 ? -22.424 -39.625 28.150 1.00 47.00 499 ALA A N 1
ATOM 3841 C CA . ALA A 1 499 ? -21.623 -38.922 27.157 1.00 47.00 499 ALA A CA 1
ATOM 3842 C C . ALA A 1 499 ? -21.080 -39.916 26.118 1.00 47.00 499 ALA A C 1
ATOM 3844 O O . ALA A 1 499 ? -20.383 -40.870 26.464 1.00 47.00 499 ALA A O 1
ATOM 3845 N N . GLN A 1 500 ? -21.399 -39.699 24.839 1.00 52.88 500 GLN A N 1
ATOM 3846 C CA . GLN A 1 500 ? -20.868 -40.524 23.758 1.00 52.88 500 GLN A CA 1
ATOM 3847 C C . GLN A 1 500 ? -19.364 -40.269 23.622 1.00 52.88 500 GLN A C 1
ATOM 3849 O O . GLN A 1 500 ? -18.942 -39.153 23.323 1.00 52.88 500 GLN A O 1
ATOM 3854 N N . VAL A 1 501 ? -18.559 -41.310 23.840 1.00 55.66 501 VAL A N 1
ATOM 3855 C CA . VAL A 1 501 ? -17.108 -41.256 23.626 1.00 55.66 501 VAL A CA 1
ATOM 3856 C C . VAL A 1 501 ? -16.842 -41.015 22.130 1.00 55.66 501 VAL A C 1
ATOM 3858 O O . VAL A 1 501 ? -17.376 -41.765 21.308 1.00 55.66 501 VAL A O 1
ATOM 3861 N N . PRO A 1 502 ? -16.048 -39.997 21.742 1.00 55.75 502 PRO A N 1
ATOM 3862 C CA . PRO A 1 502 ? -15.747 -39.738 20.337 1.00 55.75 502 PRO A CA 1
ATOM 3863 C C . PRO A 1 502 ? -15.063 -40.934 19.666 1.00 55.75 502 PRO A C 1
ATOM 3865 O O . PRO A 1 502 ? -14.079 -41.461 20.178 1.00 55.75 502 PRO A O 1
ATOM 3868 N N . ALA A 1 503 ? -15.544 -41.324 18.482 1.00 58.19 503 ALA A N 1
ATOM 3869 C CA . ALA A 1 503 ? -15.030 -42.479 17.735 1.00 58.19 503 ALA A CA 1
ATOM 3870 C C . ALA A 1 503 ? -13.593 -42.302 17.192 1.00 58.19 503 ALA A C 1
ATOM 3872 O O . ALA A 1 503 ? -13.012 -43.244 16.660 1.00 58.19 503 ALA A O 1
ATOM 3873 N N . THR A 1 504 ? -13.014 -41.104 17.315 1.00 60.12 504 THR A N 1
ATOM 3874 C CA . THR A 1 504 ? -11.653 -40.768 16.878 1.00 60.12 504 THR A CA 1
ATOM 3875 C C . THR A 1 504 ? -10.993 -39.814 17.868 1.00 60.12 504 THR A C 1
ATOM 3877 O O . THR A 1 504 ? -11.559 -38.763 18.176 1.00 60.12 504 THR A O 1
ATOM 3880 N N . ILE A 1 505 ? -9.768 -40.119 18.302 1.00 61.22 505 ILE A N 1
ATOM 3881 C CA . ILE A 1 505 ? -8.938 -39.186 19.079 1.00 61.22 505 ILE A CA 1
ATOM 3882 C C . ILE A 1 505 ? -8.335 -38.157 18.112 1.00 61.22 505 ILE A C 1
ATOM 3884 O O . ILE A 1 505 ? -7.309 -38.404 17.480 1.00 61.22 505 ILE A O 1
ATOM 3888 N N . SER A 1 506 ? -8.985 -37.002 17.973 1.00 69.19 506 SER A N 1
ATOM 3889 C CA . SER A 1 506 ? -8.478 -35.868 17.193 1.00 69.19 506 SER A CA 1
ATOM 3890 C C . SER A 1 506 ? -7.670 -34.914 18.074 1.00 69.19 506 SER A C 1
ATOM 3892 O O . SER A 1 506 ? -8.212 -34.352 19.027 1.00 69.19 506 SER A O 1
ATOM 3894 N N . ILE A 1 507 ? -6.401 -34.675 17.734 1.00 79.19 507 ILE A N 1
ATOM 3895 C CA . ILE A 1 507 ? -5.584 -33.638 18.384 1.00 79.19 507 ILE A CA 1
ATOM 3896 C C . ILE A 1 507 ? -6.157 -32.251 18.014 1.00 79.19 507 ILE A C 1
ATOM 3898 O O . ILE A 1 507 ? -6.381 -32.009 16.824 1.00 79.19 507 ILE A O 1
ATOM 3902 N N . PRO A 1 508 ? -6.385 -31.330 18.975 1.00 83.94 508 PRO A N 1
ATOM 3903 C CA . PRO A 1 508 ? -6.848 -29.972 18.687 1.00 83.94 508 PRO A CA 1
ATOM 3904 C C . PRO A 1 508 ? -5.940 -29.241 17.692 1.00 83.94 508 PRO A C 1
ATOM 3906 O O . PRO A 1 508 ? -4.712 -29.269 17.813 1.00 83.94 508 PRO A O 1
ATOM 3909 N N . VAL A 1 509 ? -6.530 -28.545 16.716 1.00 84.81 509 VAL A N 1
ATOM 3910 C CA . VAL A 1 509 ? -5.761 -27.903 15.634 1.00 84.81 509 VAL A CA 1
ATOM 3911 C C . VAL A 1 509 ? -4.844 -26.787 16.150 1.00 84.81 509 VAL A C 1
ATOM 3913 O O . VAL A 1 509 ? -3.766 -26.570 15.606 1.00 84.81 509 VAL A O 1
ATOM 3916 N N . GLU A 1 510 ? -5.217 -26.143 17.254 1.00 83.81 510 GLU A N 1
ATOM 3917 C CA . GLU A 1 510 ? -4.411 -25.178 18.002 1.00 83.81 510 GLU A CA 1
ATOM 3918 C C . GLU A 1 510 ? -3.128 -25.806 18.561 1.00 83.81 510 GLU A C 1
ATOM 3920 O O . GLU A 1 510 ? -2.071 -25.177 18.522 1.00 83.81 510 GLU A O 1
ATOM 3925 N N . GLN A 1 511 ? -3.193 -27.055 19.034 1.00 84.69 511 GLN A N 1
ATOM 3926 C CA . GLN A 1 511 ? -2.035 -27.788 19.549 1.00 84.69 511 GLN A CA 1
ATOM 3927 C C . GLN A 1 511 ? -1.107 -28.209 18.399 1.00 84.69 511 GLN A C 1
ATOM 3929 O O . GLN A 1 511 ? 0.111 -28.058 18.506 1.00 84.69 511 GLN A O 1
ATOM 3934 N N . VAL A 1 512 ? -1.675 -28.650 17.269 1.00 86.50 512 VAL A N 1
ATOM 3935 C CA . VAL A 1 512 ? -0.913 -28.959 16.043 1.00 86.50 512 VAL A CA 1
ATOM 3936 C C . VAL A 1 512 ? -0.222 -27.707 15.491 1.00 86.50 512 VAL A C 1
ATOM 3938 O O . VAL A 1 512 ? 0.964 -27.753 15.164 1.00 86.50 512 VAL A O 1
ATOM 3941 N N . ALA A 1 513 ? -0.929 -26.576 15.436 1.00 88.50 513 ALA A N 1
ATOM 3942 C CA . ALA A 1 513 ? -0.384 -25.295 14.997 1.00 88.50 513 ALA A CA 1
ATOM 3943 C C . ALA A 1 513 ? 0.720 -24.783 15.938 1.00 88.50 513 ALA A C 1
ATOM 3945 O O . ALA A 1 513 ? 1.768 -24.351 15.465 1.00 88.50 513 ALA A O 1
ATOM 3946 N N . SER A 1 514 ? 0.523 -24.892 17.257 1.00 88.50 514 SER A N 1
ATOM 3947 C CA . SER A 1 514 ? 1.536 -24.529 18.264 1.00 88.50 514 SER A CA 1
ATOM 3948 C C . SER A 1 514 ? 2.814 -25.354 18.101 1.00 88.50 514 SER A C 1
ATOM 3950 O O . SER A 1 514 ? 3.912 -24.804 18.062 1.00 88.50 514 SER A O 1
ATOM 3952 N N . HIS A 1 515 ? 2.681 -26.676 17.939 1.00 85.06 515 HIS A N 1
ATOM 3953 C CA . HIS A 1 515 ? 3.823 -27.558 17.697 1.00 85.06 515 HIS A CA 1
ATOM 3954 C C . HIS A 1 515 ? 4.527 -27.222 16.373 1.00 85.06 515 HIS A C 1
ATOM 3956 O O . HIS A 1 515 ? 5.749 -27.104 16.343 1.00 85.06 515 HIS A O 1
ATOM 3962 N N . TYR A 1 516 ? 3.770 -26.965 15.300 1.00 86.00 516 TYR A N 1
ATOM 3963 C CA . TYR A 1 516 ? 4.326 -26.514 14.021 1.00 86.00 516 TYR A CA 1
ATOM 3964 C C . TYR A 1 516 ? 5.111 -25.199 14.151 1.00 86.00 516 TYR A C 1
ATOM 3966 O O . TYR A 1 516 ? 6.171 -25.066 13.537 1.00 86.00 516 TYR A O 1
ATOM 3974 N N . PHE A 1 517 ? 4.626 -24.249 14.956 1.00 88.38 517 PHE A N 1
ATOM 3975 C CA . PHE A 1 517 ? 5.327 -22.993 15.216 1.00 88.38 517 PHE A CA 1
ATOM 3976 C C . PHE A 1 517 ? 6.644 -23.230 15.964 1.00 88.38 517 PHE A C 1
ATOM 3978 O O . PHE A 1 517 ? 7.690 -22.800 15.478 1.00 88.38 517 PHE A O 1
ATOM 3985 N N . PHE A 1 518 ? 6.632 -23.990 17.068 1.00 85.06 518 PHE A N 1
ATOM 3986 C CA . PHE A 1 518 ? 7.864 -24.360 17.779 1.00 85.06 518 PHE A CA 1
ATOM 3987 C C . PHE A 1 518 ? 8.886 -25.030 16.846 1.00 85.06 518 PHE A C 1
ATOM 3989 O O . PHE A 1 518 ? 10.030 -24.591 16.767 1.00 85.06 518 PHE A O 1
ATOM 3996 N N . THR A 1 519 ? 8.466 -26.035 16.075 1.00 80.06 519 THR A N 1
ATOM 3997 C CA . THR A 1 519 ? 9.348 -26.820 15.194 1.00 80.06 519 THR A CA 1
ATOM 3998 C C . THR A 1 519 ? 9.957 -26.023 14.031 1.00 80.06 519 THR A C 1
ATOM 4000 O O . THR A 1 519 ? 10.997 -26.430 13.515 1.00 80.06 519 THR A O 1
ATOM 4003 N N . ASN A 1 520 ? 9.348 -24.912 13.593 1.00 82.62 520 ASN A N 1
ATOM 4004 C CA . ASN A 1 520 ? 9.808 -24.163 12.410 1.00 82.62 520 ASN A CA 1
ATOM 4005 C C . ASN A 1 520 ? 10.326 -22.750 12.698 1.00 82.62 520 ASN A C 1
ATOM 4007 O O . ASN A 1 520 ? 11.131 -22.249 11.912 1.00 82.62 520 ASN A O 1
ATOM 4011 N N . PHE A 1 521 ? 9.891 -22.126 13.793 1.00 85.25 521 PHE A N 1
ATOM 4012 C CA . PHE A 1 521 ? 10.233 -20.747 14.146 1.00 85.25 521 PHE A CA 1
ATOM 4013 C C . PHE A 1 521 ? 11.001 -20.607 15.464 1.00 85.25 521 PHE A C 1
ATOM 4015 O O . PHE A 1 521 ? 11.612 -19.566 15.666 1.00 85.25 521 PHE A O 1
ATOM 4022 N N . VAL A 1 522 ? 11.015 -21.614 16.346 1.00 83.81 522 VAL A N 1
ATOM 4023 C CA . VAL A 1 522 ? 11.643 -21.493 17.673 1.00 83.81 522 VAL A CA 1
ATOM 4024 C C . VAL A 1 522 ? 12.897 -22.357 17.766 1.00 83.81 522 VAL A C 1
ATOM 4026 O O . VAL A 1 522 ? 12.834 -23.552 18.053 1.00 83.81 522 VAL A O 1
ATOM 4029 N N . ALA A 1 523 ? 14.050 -21.725 17.549 1.00 76.88 523 ALA A N 1
ATOM 4030 C CA . ALA A 1 523 ? 15.344 -22.346 17.796 1.00 76.88 523 ALA A CA 1
ATOM 4031 C C . ALA A 1 523 ? 15.801 -22.172 19.256 1.00 76.88 523 ALA A C 1
ATOM 4033 O O . ALA A 1 523 ? 15.549 -21.146 19.894 1.00 76.88 523 ALA A O 1
ATOM 4034 N N . THR A 1 524 ? 16.521 -23.172 19.755 1.00 69.12 524 THR A N 1
ATOM 4035 C CA . THR A 1 524 ? 17.331 -23.141 20.981 1.00 69.12 524 THR A CA 1
ATOM 4036 C C . THR A 1 524 ? 18.815 -23.144 20.601 1.00 69.12 524 THR A C 1
ATOM 4038 O O . THR A 1 524 ? 19.165 -23.398 19.452 1.00 69.12 524 THR A O 1
ATOM 4041 N N . SER A 1 525 ? 19.719 -22.840 21.537 1.00 61.69 525 SER A N 1
ATOM 4042 C CA . SER A 1 525 ? 21.159 -22.997 21.293 1.00 61.69 525 SER A CA 1
ATOM 4043 C C . SER A 1 525 ? 21.870 -23.532 22.532 1.00 61.69 525 SER A C 1
ATOM 4045 O O . SER A 1 525 ? 21.925 -22.856 23.566 1.00 61.69 525 SER A O 1
ATOM 4047 N N . ASP A 1 526 ? 22.465 -24.711 22.409 1.00 51.50 526 ASP A N 1
ATOM 4048 C CA . ASP A 1 526 ? 23.106 -25.409 23.530 1.00 51.50 526 ASP A CA 1
ATOM 4049 C C . ASP A 1 526 ? 24.512 -24.849 23.828 1.00 51.50 526 ASP A C 1
ATOM 4051 O O . ASP A 1 526 ? 25.033 -24.984 24.932 1.00 51.50 526 ASP A O 1
ATOM 4055 N N . ASN A 1 527 ? 25.090 -24.123 22.866 1.00 51.22 527 ASN A N 1
ATOM 4056 C CA . ASN A 1 527 ? 26.345 -23.372 22.979 1.00 51.22 527 ASN A CA 1
ATOM 4057 C C . ASN A 1 527 ? 26.198 -21.996 23.676 1.00 51.22 527 ASN A C 1
ATOM 4059 O O . ASN A 1 527 ? 27.188 -21.284 23.837 1.00 51.22 527 ASN A O 1
ATOM 4063 N N . GLY A 1 528 ? 24.980 -21.586 24.058 1.00 50.00 528 GLY A N 1
ATOM 4064 C CA . GLY A 1 528 ? 24.703 -20.263 24.642 1.00 50.00 528 GLY A CA 1
ATOM 4065 C C . GLY A 1 528 ? 24.797 -19.073 23.667 1.00 50.00 528 GLY A C 1
ATOM 4066 O O . GLY A 1 528 ? 24.720 -17.920 24.106 1.00 50.00 528 GLY A O 1
ATOM 4067 N N . ALA A 1 529 ? 24.940 -19.324 22.360 1.00 49.19 529 ALA A N 1
ATOM 4068 C CA . ALA A 1 529 ? 25.088 -18.301 21.320 1.00 49.19 529 ALA A CA 1
ATOM 4069 C C . ALA A 1 529 ? 23.771 -17.616 20.903 1.00 49.19 529 ALA A C 1
ATOM 4071 O O . ALA A 1 529 ? 23.817 -16.646 20.146 1.00 49.19 529 ALA A O 1
ATOM 4072 N N . SER A 1 530 ? 22.618 -18.067 21.415 1.00 56.56 530 SER A N 1
ATOM 4073 C CA . SER A 1 530 ? 21.289 -17.484 21.173 1.00 56.56 530 SER A CA 1
ATOM 4074 C C . SER A 1 530 ? 21.315 -15.954 21.177 1.00 56.56 530 SER A C 1
ATOM 4076 O O . SER A 1 530 ? 21.873 -15.324 22.081 1.00 56.56 530 SER A O 1
ATOM 4078 N N . ILE A 1 531 ? 20.692 -15.357 20.161 1.00 57.97 531 ILE A N 1
ATOM 4079 C CA . ILE A 1 531 ? 20.522 -13.903 20.015 1.00 57.97 531 ILE A CA 1
ATOM 4080 C C . ILE A 1 531 ? 19.167 -13.418 20.555 1.00 57.97 531 ILE A C 1
ATOM 4082 O O . ILE A 1 531 ? 18.687 -12.357 20.160 1.00 57.97 531 ILE A O 1
ATOM 4086 N N . GLY A 1 532 ? 18.521 -14.207 21.419 1.00 57.50 532 GLY A N 1
ATOM 4087 C CA . GLY A 1 532 ? 17.311 -13.821 22.147 1.00 57.50 532 GLY A CA 1
ATOM 4088 C C . GLY A 1 532 ? 16.013 -13.782 21.331 1.00 57.50 532 GLY A C 1
ATOM 4089 O O . GLY A 1 532 ? 14.961 -13.504 21.888 1.00 57.50 532 GLY A O 1
ATOM 4090 N N . LEU A 1 533 ? 16.050 -14.011 20.012 1.00 65.88 533 LEU A N 1
ATOM 4091 C CA . LEU A 1 533 ? 14.958 -13.598 19.115 1.00 65.88 533 LEU A CA 1
ATOM 4092 C C . LEU A 1 533 ? 13.647 -14.391 19.286 1.00 65.88 533 LEU A C 1
ATOM 4094 O O . LEU A 1 533 ? 12.570 -13.838 19.061 1.00 65.88 533 LEU A O 1
ATOM 4098 N N . THR A 1 534 ? 13.735 -15.668 19.669 1.00 74.94 534 THR A N 1
ATOM 4099 C CA . THR A 1 534 ? 12.576 -16.577 19.809 1.00 74.94 534 THR A CA 1
ATOM 4100 C C . THR A 1 534 ? 12.674 -17.531 21.000 1.00 74.94 534 THR A C 1
ATOM 4102 O O . THR A 1 534 ? 11.707 -18.219 21.316 1.00 74.94 534 THR A O 1
ATOM 4105 N N . ASP A 1 535 ? 13.823 -17.625 21.668 1.00 74.75 535 ASP A N 1
ATOM 4106 C CA . ASP A 1 535 ? 14.060 -18.599 22.741 1.00 74.75 535 ASP A CA 1
ATOM 4107 C C . ASP A 1 535 ? 13.309 -18.264 24.041 1.00 74.75 535 ASP A C 1
ATOM 4109 O O . ASP A 1 535 ? 13.020 -19.174 24.817 1.00 74.75 535 ASP A O 1
ATOM 4113 N N . TYR A 1 536 ? 12.892 -17.006 24.240 1.00 82.38 536 TYR A N 1
ATOM 4114 C CA . TYR A 1 536 ? 11.943 -16.613 25.296 1.00 82.38 536 TYR A CA 1
ATOM 4115 C C . TYR A 1 536 ? 10.553 -17.254 25.146 1.00 82.38 536 TYR A C 1
ATOM 4117 O O . TYR A 1 536 ? 9.816 -17.339 26.128 1.00 82.38 536 TYR A O 1
ATOM 4125 N N . ILE A 1 537 ? 10.178 -17.726 23.950 1.00 85.19 537 ILE A N 1
ATOM 4126 C CA . ILE A 1 537 ? 8.829 -18.249 23.688 1.00 85.19 537 ILE A CA 1
ATOM 4127 C C . ILE A 1 537 ? 8.602 -19.573 24.435 1.00 85.19 537 ILE A C 1
ATOM 4129 O O . ILE A 1 537 ? 7.509 -19.796 24.943 1.00 85.19 537 ILE A O 1
ATOM 4133 N N . ILE A 1 538 ? 9.626 -20.424 24.582 1.00 82.81 538 ILE A N 1
ATOM 4134 C CA . ILE A 1 538 ? 9.514 -21.699 25.318 1.00 82.81 538 ILE A CA 1
ATOM 4135 C C . ILE A 1 538 ? 9.231 -21.489 26.822 1.00 82.81 538 ILE A C 1
ATOM 4137 O O . ILE A 1 538 ? 8.226 -22.018 27.301 1.00 82.81 538 ILE A O 1
ATOM 4141 N N . PRO A 1 539 ? 10.050 -20.746 27.601 1.00 82.06 539 PRO A N 1
ATOM 4142 C CA . PRO A 1 539 ? 9.774 -20.539 29.020 1.00 82.06 539 PRO A CA 1
ATOM 4143 C C . PRO A 1 539 ? 8.472 -19.766 29.253 1.00 82.06 539 PRO A C 1
ATOM 4145 O O . PRO A 1 539 ? 7.761 -20.101 30.194 1.00 82.06 539 PRO A O 1
ATOM 4148 N N . LEU A 1 540 ? 8.117 -18.800 28.395 1.00 82.94 540 LEU A N 1
ATOM 4149 C CA . LEU A 1 540 ? 6.869 -18.046 28.543 1.00 82.94 540 LEU A CA 1
ATOM 4150 C C . LEU A 1 540 ? 5.618 -18.862 28.177 1.00 82.94 540 LEU A C 1
ATOM 4152 O O . LEU A 1 540 ? 4.619 -18.768 28.881 1.00 82.94 540 LEU A O 1
ATOM 4156 N N . ALA A 1 541 ? 5.662 -19.724 27.157 1.00 77.44 541 ALA A N 1
ATOM 4157 C CA . ALA A 1 541 ? 4.548 -20.631 26.850 1.00 77.44 541 ALA A CA 1
ATOM 4158 C C . ALA A 1 541 ? 4.322 -21.694 27.945 1.00 77.44 541 ALA A C 1
ATOM 4160 O O . ALA A 1 541 ? 3.198 -22.155 28.134 1.00 77.44 541 ALA A O 1
ATOM 4161 N N . ASN A 1 542 ? 5.374 -22.051 28.690 1.00 75.88 542 ASN A N 1
ATOM 4162 C CA . ASN A 1 542 ? 5.287 -22.920 29.866 1.00 75.88 542 ASN A CA 1
ATOM 4163 C C . ASN A 1 542 ? 4.868 -22.162 31.149 1.00 75.88 542 ASN A C 1
ATOM 4165 O O . ASN A 1 542 ? 4.477 -22.794 32.133 1.00 75.88 542 ASN A O 1
ATOM 4169 N N . ALA A 1 543 ? 4.935 -20.826 31.166 1.00 66.62 543 ALA A N 1
ATOM 4170 C CA . ALA A 1 543 ? 4.650 -19.992 32.332 1.00 66.62 543 ALA A CA 1
ATOM 4171 C C . ALA A 1 543 ? 3.174 -19.555 32.393 1.00 66.62 543 ALA A C 1
ATOM 4173 O O . ALA A 1 543 ? 2.813 -18.455 31.992 1.00 66.62 543 ALA A O 1
ATOM 4174 N N . SER A 1 544 ? 2.341 -20.418 32.986 1.00 55.91 544 SER A N 1
ATOM 4175 C CA . SER A 1 544 ? 0.943 -20.167 33.381 1.00 55.91 544 SER A CA 1
ATOM 4176 C C . SER A 1 544 ? -0.027 -19.717 32.261 1.00 55.91 544 SER A C 1
ATOM 4178 O O . SER A 1 544 ? -0.019 -18.556 31.843 1.00 55.91 544 SER A O 1
ATOM 4180 N N . PRO A 1 545 ? -1.004 -20.559 31.855 1.00 64.44 545 PRO A N 1
ATOM 4181 C CA . PRO A 1 545 ? -2.012 -20.197 30.845 1.00 64.44 545 PRO A CA 1
ATOM 4182 C C . PRO A 1 545 ? -3.023 -19.119 31.301 1.00 64.44 545 PRO A C 1
ATOM 4184 O O . PRO A 1 545 ? -4.003 -18.856 30.606 1.00 64.44 545 PRO A O 1
ATOM 4187 N N . ALA A 1 546 ? -2.810 -18.479 32.457 1.00 69.44 546 ALA A N 1
ATOM 4188 C CA . ALA A 1 546 ? -3.576 -17.314 32.899 1.00 69.44 546 ALA A CA 1
ATOM 4189 C C . ALA A 1 546 ? -3.303 -16.053 32.048 1.00 69.44 546 ALA A C 1
ATOM 4191 O O . ALA A 1 546 ? -4.177 -15.188 31.934 1.00 69.44 546 ALA A O 1
ATOM 4192 N N . ASN A 1 547 ? -2.122 -15.948 31.424 1.00 83.12 547 ASN A N 1
ATOM 4193 C CA . ASN A 1 547 ? -1.710 -14.794 30.619 1.00 83.12 547 ASN A CA 1
ATOM 4194 C C . ASN A 1 547 ? -2.393 -14.759 29.239 1.00 83.12 547 ASN A C 1
ATOM 4196 O O . ASN A 1 547 ? -1.802 -15.079 28.206 1.00 83.12 547 ASN A O 1
ATOM 4200 N N . LYS A 1 548 ? -3.658 -14.314 29.219 1.00 88.12 548 LYS A N 1
ATOM 4201 C CA . LYS A 1 548 ? -4.527 -14.294 28.024 1.00 88.12 548 LYS A CA 1
ATOM 4202 C C . LYS A 1 548 ? -3.891 -13.622 26.804 1.00 88.12 548 LYS A C 1
ATOM 4204 O O . LYS A 1 548 ? -3.970 -14.175 25.713 1.00 88.12 548 LYS A O 1
ATOM 4209 N N . HIS A 1 549 ? -3.274 -12.451 26.974 1.00 90.69 549 HIS A N 1
ATOM 4210 C CA . HIS A 1 549 ? -2.658 -11.689 25.881 1.00 90.69 549 HIS A CA 1
ATOM 4211 C C . HIS A 1 549 ? -1.568 -12.506 25.167 1.00 90.69 549 HIS A C 1
ATOM 4213 O O . HIS A 1 549 ? -1.642 -12.682 23.949 1.00 90.69 549 HIS A O 1
ATOM 4219 N N . LEU A 1 550 ? -0.655 -13.112 25.933 1.00 91.88 550 LEU A N 1
ATOM 4220 C CA . LEU A 1 550 ? 0.398 -13.991 25.425 1.00 91.88 550 LEU A CA 1
ATOM 4221 C C . LEU A 1 550 ? -0.167 -15.252 24.765 1.00 91.88 550 LEU A C 1
ATOM 4223 O O . LEU A 1 550 ? 0.214 -15.578 23.641 1.00 91.88 550 LEU A O 1
ATOM 4227 N N . THR A 1 551 ? -1.100 -15.945 25.426 1.00 91.31 551 THR A N 1
ATOM 4228 C CA . THR A 1 551 ? -1.714 -17.169 24.882 1.00 91.31 551 THR A CA 1
ATOM 4229 C C . THR A 1 551 ? -2.414 -16.905 23.545 1.00 91.31 551 THR A C 1
ATOM 4231 O O . THR A 1 551 ? -2.284 -17.698 22.611 1.00 91.31 551 THR A O 1
ATOM 4234 N N . LEU A 1 552 ? -3.117 -15.776 23.419 1.00 93.56 552 LEU A N 1
ATOM 4235 C CA . LEU A 1 552 ? -3.811 -15.384 22.190 1.00 93.56 552 LEU A CA 1
ATOM 4236 C C . LEU A 1 552 ? -2.838 -14.933 21.091 1.00 93.56 552 LEU A C 1
ATOM 4238 O O . LEU A 1 552 ? -3.011 -15.345 19.946 1.00 93.56 552 LEU A O 1
ATOM 4242 N N . ALA A 1 553 ? -1.801 -14.153 21.421 1.00 93.94 553 ALA A N 1
ATOM 4243 C CA . ALA A 1 553 ? -0.780 -13.722 20.461 1.00 93.94 553 ALA A CA 1
ATOM 4244 C C . ALA A 1 553 ? 0.015 -14.917 19.901 1.00 93.94 553 ALA A C 1
ATOM 4246 O O . ALA A 1 553 ? 0.180 -15.049 18.687 1.00 93.94 553 ALA A O 1
ATOM 4247 N N . PHE A 1 554 ? 0.426 -15.843 20.774 1.00 92.81 554 PHE A N 1
ATOM 4248 C CA . PHE A 1 554 ? 1.088 -17.086 20.379 1.00 92.81 554 PHE A CA 1
ATOM 4249 C C . PHE A 1 554 ? 0.171 -17.987 19.537 1.00 92.81 554 PHE A C 1
ATOM 4251 O O . PHE A 1 554 ? 0.600 -18.520 18.510 1.00 92.81 554 PHE A O 1
ATOM 4258 N N . SER A 1 555 ? -1.107 -18.118 19.917 1.00 92.62 555 SER A N 1
ATOM 4259 C CA . SER A 1 555 ? -2.099 -18.873 19.140 1.00 92.62 555 SER A CA 1
ATOM 4260 C C . SER A 1 555 ? -2.326 -18.261 17.753 1.00 92.62 555 SER A C 1
ATOM 4262 O O . SER A 1 555 ? -2.370 -18.997 16.768 1.00 92.62 555 SER A O 1
ATOM 4264 N N . ALA A 1 556 ? -2.392 -16.929 17.648 1.00 93.44 556 ALA A N 1
ATOM 4265 C CA . ALA A 1 556 ? -2.519 -16.216 16.380 1.00 93.44 556 ALA A CA 1
ATOM 4266 C C . ALA A 1 556 ? -1.323 -16.480 15.452 1.00 93.44 556 ALA A C 1
ATOM 4268 O O . ALA A 1 556 ? -1.517 -16.948 14.329 1.00 93.44 556 ALA A O 1
ATOM 4269 N N . ALA A 1 557 ? -0.094 -16.250 15.929 1.00 92.69 557 ALA A N 1
ATOM 4270 C CA . ALA A 1 557 ? 1.131 -16.490 15.161 1.00 92.69 557 ALA A CA 1
ATOM 4271 C C . ALA A 1 557 ? 1.267 -17.965 14.731 1.00 92.69 557 ALA A C 1
ATOM 4273 O O . ALA A 1 557 ? 1.619 -18.256 13.586 1.00 92.69 557 ALA A O 1
ATOM 4274 N N . SER A 1 558 ? 0.895 -18.898 15.612 1.00 92.31 558 SER A N 1
ATOM 4275 C CA . SER A 1 558 ? 0.906 -20.339 15.333 1.00 92.31 558 SER A CA 1
ATOM 4276 C C . SER A 1 558 ? -0.119 -20.754 14.273 1.00 92.31 558 SER A C 1
ATOM 4278 O O . SER A 1 558 ? 0.215 -21.472 13.327 1.00 92.31 558 SER A O 1
ATOM 4280 N N . LEU A 1 559 ? -1.368 -20.289 14.394 1.00 91.88 559 LEU A N 1
ATOM 4281 C CA . LEU A 1 559 ? -2.436 -20.574 13.428 1.00 91.88 559 LEU A CA 1
ATOM 4282 C C . LEU A 1 559 ? -2.175 -19.908 12.070 1.00 91.88 559 LEU A C 1
ATOM 4284 O O . LEU A 1 559 ? -2.510 -20.497 11.045 1.00 91.88 559 LEU A O 1
ATOM 4288 N N . ALA A 1 560 ? -1.531 -18.738 12.043 1.00 91.62 560 ALA A N 1
ATOM 4289 C CA . ALA A 1 560 ? -1.062 -18.093 10.819 1.00 91.62 560 ALA A CA 1
ATOM 4290 C C . ALA A 1 560 ? 0.018 -18.928 10.110 1.00 91.62 560 ALA A C 1
ATOM 4292 O O . ALA A 1 560 ? -0.151 -19.304 8.948 1.00 91.62 560 ALA A O 1
ATOM 4293 N N . ALA A 1 561 ? 1.084 -19.287 10.835 1.00 89.44 561 ALA A N 1
ATOM 4294 C CA . ALA A 1 561 ? 2.190 -20.101 10.328 1.00 89.44 561 ALA A CA 1
ATOM 4295 C C . ALA A 1 561 ? 1.720 -21.440 9.739 1.00 89.44 561 ALA A C 1
ATOM 4297 O O . ALA A 1 561 ? 2.160 -21.851 8.665 1.00 89.44 561 ALA A O 1
ATOM 4298 N N . PHE A 1 562 ? 0.812 -22.127 10.436 1.00 88.94 562 PHE A N 1
ATOM 4299 C CA . PHE A 1 562 ? 0.267 -23.406 9.985 1.00 88.94 562 PHE A CA 1
ATOM 4300 C C . PHE A 1 562 ? -0.810 -23.236 8.893 1.00 88.94 562 PHE A C 1
ATOM 4302 O O . PHE A 1 562 ? -0.898 -24.056 7.976 1.00 88.94 562 PHE A O 1
ATOM 4309 N N . GLY A 1 563 ? -1.597 -22.156 8.955 1.00 86.00 563 GLY A N 1
ATOM 4310 C CA . GLY A 1 563 ? -2.700 -21.849 8.040 1.00 86.00 563 GLY A CA 1
ATOM 4311 C C . GLY A 1 563 ? -2.279 -21.392 6.640 1.00 86.00 563 GLY A C 1
ATOM 4312 O O . GLY A 1 563 ? -3.028 -21.615 5.689 1.00 86.00 563 GLY A O 1
ATOM 4313 N N . ASN A 1 564 ? -1.074 -20.829 6.482 1.00 83.31 564 ASN A N 1
ATOM 4314 C CA . ASN A 1 564 ? -0.513 -20.470 5.169 1.00 83.31 564 ASN A CA 1
ATOM 4315 C C . ASN A 1 564 ? -0.226 -21.696 4.271 1.00 83.31 564 ASN A C 1
ATOM 4317 O O . ASN A 1 564 ? -0.072 -21.551 3.058 1.00 83.31 564 ASN A O 1
ATOM 4321 N N . ARG A 1 565 ? -0.203 -22.919 4.823 1.00 74.50 565 ARG A N 1
ATOM 4322 C CA . ARG A 1 565 ? -0.054 -24.159 4.038 1.00 74.50 565 ARG A CA 1
ATOM 4323 C C . ARG A 1 565 ? -1.272 -24.375 3.114 1.00 74.50 565 ARG A C 1
ATOM 4325 O O . ARG A 1 565 ? -2.385 -24.015 3.494 1.00 74.50 565 ARG A O 1
ATOM 4332 N N . PRO A 1 566 ? -1.139 -25.040 1.945 1.00 62.88 566 PRO A N 1
ATOM 4333 C CA . PRO A 1 566 ? -2.226 -25.144 0.957 1.00 62.88 566 PRO A CA 1
ATOM 4334 C C . PRO A 1 566 ? -3.565 -25.706 1.468 1.00 62.88 566 PRO A C 1
ATOM 4336 O O . PRO A 1 566 ? -4.617 -25.303 0.976 1.00 62.88 566 PRO A O 1
ATOM 4339 N N . SER A 1 567 ? -3.540 -26.607 2.456 1.00 61.97 567 SER A N 1
ATOM 4340 C CA . SER A 1 567 ? -4.723 -27.180 3.119 1.00 61.97 567 SER A CA 1
ATOM 4341 C C . SER A 1 567 ? -5.194 -26.407 4.362 1.00 61.97 567 SER A C 1
ATOM 4343 O O . SER A 1 567 ? -6.257 -26.708 4.898 1.00 61.97 567 SER A O 1
ATOM 4345 N N . GLY A 1 568 ? -4.421 -25.427 4.838 1.00 65.12 568 GLY A N 1
ATOM 4346 C CA . GLY A 1 568 ? -4.617 -24.750 6.122 1.00 65.12 568 GLY A CA 1
ATOM 4347 C C . GLY A 1 568 ? -5.488 -23.492 6.080 1.00 65.12 568 GLY A C 1
ATOM 4348 O O . GLY A 1 568 ? -5.788 -22.947 7.136 1.00 65.12 568 GLY A O 1
ATOM 4349 N N . LYS A 1 569 ? -5.923 -23.025 4.900 1.00 74.75 569 LYS A N 1
ATOM 4350 C CA . LYS A 1 569 ? -6.500 -21.675 4.721 1.00 74.75 569 LYS A CA 1
ATOM 4351 C C . LYS A 1 569 ? -7.688 -21.333 5.629 1.00 74.75 569 LYS A C 1
ATOM 4353 O O . LYS A 1 569 ? -7.811 -20.184 6.036 1.00 74.75 569 LYS A O 1
ATOM 4358 N N . ALA A 1 570 ? -8.524 -22.306 6.000 1.00 76.69 570 ALA A N 1
ATOM 4359 C CA . ALA A 1 570 ? -9.635 -22.094 6.939 1.00 76.69 570 ALA A CA 1
ATOM 4360 C C . ALA A 1 570 ? -9.174 -21.662 8.352 1.00 76.69 570 ALA A C 1
ATOM 4362 O O . ALA A 1 570 ? -9.936 -21.064 9.107 1.00 76.69 570 ALA A O 1
ATOM 4363 N N . LEU A 1 571 ? -7.915 -21.932 8.710 1.00 83.75 571 LEU A N 1
ATOM 4364 C CA . LEU A 1 571 ? -7.311 -21.526 9.979 1.00 83.75 571 LEU A CA 1
ATOM 4365 C C . LEU A 1 571 ? -6.863 -20.060 9.980 1.00 83.75 571 LEU A C 1
ATOM 4367 O O . LEU A 1 571 ? -6.632 -19.517 11.055 1.00 83.75 571 LEU A O 1
ATOM 4371 N N . LEU A 1 572 ? -6.777 -19.402 8.818 1.00 86.69 572 LEU A N 1
ATOM 4372 C CA . LEU A 1 572 ? -6.373 -17.995 8.717 1.00 86.69 572 LEU A CA 1
ATOM 4373 C C . LEU A 1 572 ? -7.430 -17.054 9.312 1.00 86.69 572 LEU A C 1
ATOM 4375 O O . LEU A 1 572 ? -7.074 -16.117 10.023 1.00 86.69 572 LEU A O 1
ATOM 4379 N N . THR A 1 573 ? -8.720 -17.351 9.123 1.00 86.25 573 THR A N 1
ATOM 4380 C CA . THR A 1 573 ? -9.824 -16.645 9.800 1.00 86.25 573 THR A CA 1
ATOM 4381 C C . THR A 1 573 ? -9.700 -16.778 11.318 1.00 86.25 573 THR A C 1
ATOM 4383 O O . THR A 1 573 ? -9.756 -15.788 12.044 1.00 86.25 573 THR A O 1
ATOM 4386 N N . LYS A 1 574 ? -9.416 -17.994 11.804 1.00 88.38 574 LYS A N 1
ATOM 4387 C CA . LYS A 1 574 ? -9.209 -18.269 13.232 1.00 88.38 574 LYS A CA 1
ATOM 4388 C C . LYS A 1 574 ? -7.946 -17.586 13.775 1.00 88.38 574 LYS A C 1
ATOM 4390 O O . LYS A 1 574 ? -7.958 -17.089 14.896 1.00 88.38 574 LYS A O 1
ATOM 4395 N N . ALA A 1 575 ? -6.875 -17.498 12.985 1.00 90.81 575 ALA A N 1
ATOM 4396 C CA . ALA A 1 575 ? -5.669 -16.748 13.333 1.00 90.81 575 ALA A CA 1
ATOM 4397 C C . ALA A 1 575 ? -5.969 -15.244 13.484 1.00 90.81 575 ALA A C 1
ATOM 4399 O O . ALA A 1 575 ? -5.562 -14.641 14.478 1.00 90.81 575 ALA A O 1
ATOM 4400 N N . GLN A 1 576 ? -6.750 -14.668 12.559 1.00 90.00 576 GLN A N 1
ATOM 4401 C CA . GLN A 1 576 ? -7.226 -13.283 12.633 1.00 90.00 576 GLN A CA 1
ATOM 4402 C C . GLN A 1 576 ? -8.115 -13.042 13.860 1.00 90.00 576 GLN A C 1
ATOM 4404 O O . GLN A 1 576 ? -7.942 -12.035 14.543 1.00 90.00 576 GLN A O 1
ATOM 4409 N N . GLU A 1 577 ? -9.018 -13.966 14.197 1.00 90.75 577 GLU A N 1
ATOM 4410 C CA . GLU A 1 577 ? -9.794 -13.874 15.437 1.00 90.75 577 GLU A CA 1
ATOM 4411 C C . GLU A 1 577 ? -8.902 -13.808 16.683 1.00 90.75 577 GLU A C 1
ATOM 4413 O O . GLU A 1 577 ? -9.131 -12.959 17.546 1.00 90.75 577 GLU A O 1
ATOM 4418 N N . GLN A 1 578 ? -7.908 -14.700 16.803 1.00 92.88 578 GLN A N 1
ATOM 4419 C CA . GLN A 1 578 ? -7.016 -14.703 17.967 1.00 92.88 578 GLN A CA 1
ATOM 4420 C C . GLN A 1 578 ? -6.155 -13.438 18.008 1.00 92.88 578 GLN A C 1
ATOM 4422 O O . GLN A 1 578 ? -6.013 -12.851 19.075 1.00 92.88 578 GLN A O 1
ATOM 4427 N N . TYR A 1 579 ? -5.679 -12.950 16.860 1.00 92.81 579 TYR A N 1
ATOM 4428 C CA . TYR A 1 579 ? -4.969 -11.674 16.730 1.00 92.81 579 TYR A CA 1
ATOM 4429 C C . TYR A 1 579 ? -5.822 -10.485 17.216 1.00 92.81 579 TYR A C 1
ATOM 4431 O O . TYR A 1 579 ? -5.403 -9.715 18.082 1.00 92.81 579 TYR A O 1
ATOM 4439 N N . SER A 1 580 ? -7.075 -10.385 16.759 1.00 91.19 580 SER A N 1
ATOM 4440 C CA . SER A 1 580 ? -8.014 -9.332 17.177 1.00 91.19 580 SER A CA 1
ATOM 4441 C C . SER A 1 580 ? -8.521 -9.478 18.621 1.00 91.19 580 SER A C 1
ATOM 4443 O O . SER A 1 580 ? -9.121 -8.540 19.154 1.00 91.19 580 SER A O 1
ATOM 4445 N N . LYS A 1 581 ? -8.321 -10.630 19.274 1.00 94.25 581 LYS A N 1
ATOM 4446 C CA . LYS A 1 581 ? -8.536 -10.826 20.724 1.00 94.25 581 LYS A CA 1
ATOM 4447 C C . LYS A 1 581 ? -7.260 -10.491 21.516 1.00 94.25 581 LYS A C 1
ATOM 4449 O O . LYS A 1 581 ? -7.346 -9.848 22.560 1.00 94.25 581 LYS A O 1
ATOM 4454 N N . ALA A 1 582 ? -6.089 -10.847 20.989 1.00 94.75 582 ALA A N 1
ATOM 4455 C CA . ALA A 1 582 ? -4.780 -10.552 21.564 1.00 94.75 582 ALA A CA 1
ATOM 4456 C C . ALA A 1 582 ? -4.528 -9.043 21.669 1.00 94.75 582 ALA A C 1
ATOM 4458 O O . ALA A 1 582 ? -4.217 -8.580 22.759 1.00 94.75 582 ALA A O 1
ATOM 4459 N N . ILE A 1 583 ? -4.755 -8.266 20.598 1.00 92.69 583 ILE A N 1
ATOM 4460 C CA . ILE A 1 583 ? -4.592 -6.797 20.622 1.00 92.69 583 ILE A CA 1
ATOM 4461 C C . ILE A 1 583 ? -5.433 -6.149 21.725 1.00 92.69 583 ILE A C 1
ATOM 4463 O O . ILE A 1 583 ? -4.942 -5.271 22.426 1.00 92.69 583 ILE A O 1
ATOM 4467 N N . ARG A 1 584 ? -6.679 -6.598 21.930 1.00 94.25 584 ARG A N 1
ATOM 4468 C CA . ARG A 1 584 ? -7.530 -6.078 23.013 1.00 94.25 584 ARG A CA 1
ATOM 4469 C C . ARG A 1 584 ? -6.905 -6.327 24.386 1.00 94.25 584 ARG A C 1
ATOM 4471 O O . ARG A 1 584 ? -6.740 -5.382 25.145 1.00 94.25 584 ARG A O 1
ATOM 4478 N N . HIS A 1 585 ? -6.466 -7.554 24.663 1.00 93.81 585 HIS A N 1
ATOM 4479 C CA . HIS A 1 585 ? -5.832 -7.872 25.945 1.00 93.81 585 HIS A CA 1
ATOM 4480 C C . HIS A 1 585 ? -4.415 -7.298 26.117 1.00 93.81 585 HIS A C 1
ATOM 4482 O O . HIS A 1 585 ? -4.021 -7.037 27.250 1.00 93.81 585 HIS A O 1
ATOM 4488 N N . VAL A 1 586 ? -3.667 -7.052 25.035 1.00 94.94 586 VAL A N 1
ATOM 4489 C CA . VAL A 1 586 ? -2.426 -6.260 25.084 1.00 94.94 586 VAL A CA 1
ATOM 4490 C C . VAL A 1 586 ? -2.756 -4.810 25.441 1.00 94.94 586 VAL A C 1
ATOM 4492 O O . VAL A 1 586 ? -2.165 -4.280 26.370 1.00 94.94 586 VAL A O 1
ATOM 4495 N N . ASN A 1 587 ? -3.758 -4.192 24.810 1.00 94.12 587 ASN A N 1
ATOM 4496 C CA . ASN A 1 587 ? -4.196 -2.828 25.135 1.00 94.12 587 ASN A CA 1
ATOM 4497 C C . ASN A 1 587 ? -4.781 -2.690 26.554 1.00 94.12 587 ASN A C 1
ATOM 4499 O O . ASN A 1 587 ? -4.768 -1.596 27.114 1.00 94.12 587 ASN A O 1
ATOM 4503 N N . ASP A 1 588 ? -5.298 -3.767 27.148 1.00 94.25 588 ASP A N 1
ATOM 4504 C CA . ASP A 1 588 ? -5.654 -3.797 28.571 1.00 94.25 588 ASP A CA 1
ATOM 4505 C C . ASP A 1 588 ? -4.394 -3.872 29.453 1.00 94.25 588 ASP A C 1
ATOM 4507 O O . ASP A 1 588 ? -4.250 -3.078 30.379 1.00 94.25 588 ASP A O 1
ATOM 4511 N N . ALA A 1 589 ? -3.443 -4.759 29.132 1.00 93.62 589 ALA A N 1
ATOM 4512 C CA . ALA A 1 589 ? -2.179 -4.896 29.865 1.00 93.62 589 ALA A CA 1
ATOM 4513 C C . ALA A 1 589 ? -1.289 -3.639 29.783 1.00 93.62 589 ALA A C 1
ATOM 4515 O O . ALA A 1 589 ? -0.616 -3.304 30.752 1.00 93.62 589 ALA A O 1
ATOM 4516 N N . LEU A 1 590 ? -1.328 -2.905 28.665 1.00 94.19 590 LEU A N 1
ATOM 4517 C CA . LEU A 1 590 ? -0.632 -1.626 28.477 1.00 94.19 590 LEU A CA 1
ATOM 4518 C C . LEU A 1 590 ? -1.186 -0.495 29.363 1.00 94.19 590 LEU A C 1
ATOM 4520 O O . LEU A 1 590 ? -0.462 0.453 29.656 1.00 94.19 590 LEU A O 1
ATOM 4524 N N . ARG A 1 591 ? -2.448 -0.585 29.805 1.00 94.12 591 ARG A N 1
ATOM 4525 C CA . ARG A 1 591 ? -3.071 0.399 30.711 1.00 94.12 591 ARG A CA 1
ATOM 4526 C C . ARG A 1 591 ? -2.778 0.131 32.189 1.00 94.12 591 ARG A C 1
ATOM 4528 O O . ARG A 1 591 ? -2.961 1.025 33.006 1.00 94.12 591 ARG A O 1
ATOM 4535 N N . ASP A 1 592 ? -2.322 -1.069 32.539 1.00 93.38 592 ASP A N 1
ATOM 4536 C CA . ASP A 1 592 ? -1.915 -1.431 33.898 1.00 93.38 592 ASP A CA 1
ATOM 4537 C C . ASP A 1 592 ? -0.425 -1.058 34.120 1.00 93.38 592 ASP A C 1
ATOM 4539 O O . ASP A 1 592 ? 0.454 -1.561 33.409 1.00 93.38 592 ASP A O 1
ATOM 4543 N N . PRO A 1 593 ? -0.092 -0.189 35.102 1.00 92.62 593 PRO A N 1
ATOM 4544 C CA . PRO A 1 593 ? 1.284 0.212 35.429 1.00 92.62 593 PRO A CA 1
ATOM 4545 C C . PRO A 1 593 ? 2.258 -0.927 35.770 1.00 92.62 593 PRO A C 1
ATOM 4547 O O . PRO A 1 593 ? 3.479 -0.712 35.701 1.00 92.62 593 PRO A O 1
ATOM 4550 N N . VAL A 1 594 ? 1.741 -2.098 36.149 1.00 92.88 594 VAL A N 1
ATOM 4551 C CA . VAL A 1 594 ? 2.485 -3.327 36.448 1.00 92.88 594 VAL A CA 1
ATOM 4552 C C . VAL A 1 594 ? 2.516 -4.243 35.225 1.00 92.88 594 VAL A C 1
ATOM 4554 O O . VAL A 1 594 ? 3.612 -4.588 34.771 1.00 92.88 594 VAL A O 1
ATOM 4557 N N . ALA A 1 595 ? 1.359 -4.607 34.655 1.00 91.44 595 ALA A N 1
ATOM 4558 C CA . ALA A 1 595 ? 1.309 -5.576 33.554 1.00 91.44 595 ALA A CA 1
ATOM 4559 C C . ALA A 1 595 ? 2.091 -5.111 32.315 1.00 91.44 595 ALA A C 1
ATOM 4561 O O . ALA A 1 595 ? 2.794 -5.925 31.715 1.00 91.44 595 ALA A O 1
ATOM 4562 N N . GLN A 1 596 ? 2.107 -3.810 32.000 1.00 93.81 596 GLN A N 1
ATOM 4563 C CA . GLN A 1 596 ? 2.876 -3.289 30.860 1.00 93.81 596 GLN A CA 1
ATOM 4564 C C . GLN A 1 596 ? 4.399 -3.519 30.969 1.00 93.81 596 GLN A C 1
ATOM 4566 O O . GLN A 1 596 ? 5.114 -3.450 29.971 1.00 93.81 596 GLN A O 1
ATOM 4571 N N . LYS A 1 597 ? 4.921 -3.816 32.169 1.00 94.00 597 LYS A N 1
ATOM 4572 C CA . LYS A 1 597 ? 6.350 -4.094 32.417 1.00 94.00 597 LYS A CA 1
ATOM 4573 C C . LYS A 1 597 ? 6.693 -5.592 32.424 1.00 94.00 597 LYS A C 1
ATOM 4575 O O . LYS A 1 597 ? 7.864 -5.937 32.592 1.00 94.00 597 LYS A O 1
ATOM 4580 N N . THR A 1 598 ? 5.708 -6.472 32.238 1.00 93.31 598 THR A N 1
ATOM 4581 C CA . THR A 1 598 ? 5.897 -7.935 32.216 1.00 93.31 598 THR A CA 1
ATOM 4582 C C . THR A 1 598 ? 6.659 -8.418 30.980 1.00 93.31 598 THR A C 1
ATOM 4584 O O . THR A 1 598 ? 6.722 -7.737 29.951 1.00 93.31 598 THR A O 1
ATOM 4587 N N . ASP A 1 599 ? 7.239 -9.614 31.076 1.00 92.50 599 ASP A N 1
ATOM 4588 C CA . ASP A 1 599 ? 7.910 -10.269 29.951 1.00 92.50 599 ASP A CA 1
ATOM 4589 C C . ASP A 1 599 ? 6.856 -10.755 28.931 1.00 92.50 599 ASP A C 1
ATOM 4591 O O . ASP A 1 599 ? 7.064 -10.672 27.720 1.00 92.50 599 ASP A O 1
ATOM 4595 N N . GLU A 1 600 ? 5.681 -11.164 29.416 1.00 93.00 600 GLU A N 1
ATOM 4596 C CA . GLU A 1 600 ? 4.529 -11.632 28.641 1.00 93.00 600 GLU A CA 1
ATOM 4597 C C . GLU A 1 600 ? 3.903 -10.546 27.756 1.00 93.00 600 GLU A C 1
ATOM 4599 O O . GLU A 1 600 ? 3.571 -10.821 26.597 1.00 93.00 600 GLU A O 1
ATOM 4604 N N . THR A 1 601 ? 3.788 -9.304 28.245 1.00 94.44 601 THR A N 1
ATOM 4605 C CA . THR A 1 601 ? 3.268 -8.187 27.433 1.00 94.44 601 THR A CA 1
ATOM 4606 C C . THR A 1 601 ? 4.215 -7.856 26.282 1.00 94.44 601 THR A C 1
ATOM 4608 O O . THR A 1 601 ? 3.772 -7.755 25.136 1.00 94.44 601 THR A O 1
ATOM 4611 N N . LEU A 1 602 ? 5.526 -7.781 26.538 1.00 94.62 602 LEU A N 1
ATOM 4612 C CA . LEU A 1 602 ? 6.508 -7.523 25.481 1.00 94.62 602 LEU A CA 1
ATOM 4613 C C . LEU A 1 602 ? 6.600 -8.686 24.478 1.00 94.62 602 LEU A C 1
ATOM 4615 O O . LEU A 1 602 ? 6.593 -8.456 23.268 1.00 94.62 602 LEU A O 1
ATOM 4619 N N . ALA A 1 603 ? 6.613 -9.933 24.957 1.00 92.81 603 ALA A N 1
ATOM 4620 C CA . ALA A 1 603 ? 6.577 -11.115 24.095 1.00 92.81 603 ALA A CA 1
ATOM 4621 C C . ALA A 1 603 ? 5.310 -11.159 23.221 1.00 92.81 603 ALA A C 1
ATOM 4623 O O . ALA A 1 603 ? 5.376 -11.585 22.068 1.00 92.81 603 ALA A O 1
ATOM 4624 N N . SER A 1 604 ? 4.172 -10.670 23.726 1.00 93.94 604 SER A N 1
ATOM 4625 C CA . SER A 1 604 ? 2.932 -10.568 22.947 1.00 93.94 604 SER A CA 1
ATOM 4626 C C . SER A 1 604 ? 3.057 -9.582 21.787 1.00 93.94 604 SER A C 1
ATOM 4628 O O . SER A 1 604 ? 2.701 -9.938 20.669 1.00 93.94 604 SER A O 1
ATOM 4630 N N . VAL A 1 605 ? 3.609 -8.382 22.012 1.00 94.31 605 VAL A N 1
ATOM 4631 C CA . VAL A 1 605 ? 3.857 -7.396 20.937 1.00 94.31 605 VAL A CA 1
ATOM 4632 C C . VAL A 1 605 ? 4.786 -7.982 19.865 1.00 94.31 605 VAL A C 1
ATOM 4634 O O . VAL A 1 605 ? 4.486 -7.910 18.674 1.00 94.31 605 VAL A O 1
ATOM 4637 N N . MET A 1 606 ? 5.861 -8.660 20.280 1.00 91.69 606 MET A N 1
ATOM 4638 C CA . MET A 1 606 ? 6.799 -9.322 19.363 1.00 91.69 606 MET A CA 1
ATOM 4639 C C . MET A 1 606 ? 6.128 -10.431 18.530 1.00 91.69 606 MET A C 1
ATOM 4641 O O . MET A 1 606 ? 6.348 -10.518 17.321 1.00 91.69 606 MET A O 1
ATOM 4645 N N . LEU A 1 607 ? 5.261 -11.245 19.143 1.00 92.06 607 LEU A N 1
ATOM 4646 C CA . LEU A 1 607 ? 4.489 -12.289 18.454 1.00 92.06 607 LEU A CA 1
ATOM 4647 C C . LEU A 1 607 ? 3.433 -11.719 17.490 1.00 92.06 607 LEU A C 1
ATOM 4649 O O . LEU A 1 607 ? 3.185 -12.322 16.444 1.00 92.06 607 LEU A O 1
ATOM 4653 N N . LEU A 1 608 ? 2.837 -10.562 17.797 1.00 91.62 608 LEU A N 1
ATOM 4654 C CA . LEU A 1 608 ? 1.889 -9.880 16.906 1.00 91.62 608 LEU A CA 1
ATOM 4655 C C . LEU A 1 608 ? 2.594 -9.295 15.671 1.00 91.62 608 LEU A C 1
ATOM 4657 O O . LEU A 1 608 ? 2.145 -9.546 14.552 1.00 91.62 608 LEU A O 1
ATOM 4661 N N . GLY A 1 609 ? 3.747 -8.640 15.842 1.00 89.19 609 GLY A N 1
ATOM 4662 C CA . GLY A 1 609 ? 4.586 -8.216 14.713 1.00 89.19 609 GLY A CA 1
ATOM 4663 C C . GLY A 1 609 ? 5.079 -9.396 13.859 1.00 89.19 609 GLY A C 1
ATOM 4664 O O . GLY A 1 609 ? 5.136 -9.307 12.632 1.00 89.19 609 GLY A O 1
ATOM 4665 N N . MET A 1 610 ? 5.365 -10.546 14.480 1.00 89.38 610 MET A N 1
ATOM 4666 C CA . MET A 1 610 ? 5.743 -11.771 13.765 1.00 89.38 610 MET A CA 1
ATOM 4667 C C . MET A 1 610 ? 4.572 -12.382 12.972 1.00 89.38 610 MET A C 1
ATOM 4669 O O . MET A 1 610 ? 4.762 -12.809 11.831 1.00 89.38 610 MET A O 1
ATOM 4673 N N . TYR A 1 611 ? 3.355 -12.376 13.528 1.00 91.19 611 TYR A N 1
ATOM 4674 C CA . TYR A 1 611 ? 2.122 -12.751 12.823 1.00 91.19 611 TYR A CA 1
ATOM 4675 C C . TYR A 1 611 ? 1.890 -11.883 11.572 1.00 91.19 611 TYR A C 1
ATOM 4677 O O . TYR A 1 611 ? 1.542 -12.410 10.511 1.00 91.19 611 TYR A O 1
ATOM 4685 N N . GLU A 1 612 ? 2.134 -10.571 11.661 1.00 87.81 612 GLU A N 1
ATOM 4686 C CA . GLU A 1 612 ? 2.003 -9.654 10.522 1.00 87.81 612 GLU A CA 1
ATOM 4687 C C . GLU A 1 612 ? 3.020 -9.947 9.415 1.00 87.81 612 GLU A C 1
ATOM 4689 O O . GLU A 1 612 ? 2.645 -9.961 8.243 1.00 87.81 612 GLU A O 1
ATOM 4694 N N . THR A 1 613 ? 4.273 -10.254 9.760 1.00 86.88 613 THR A N 1
ATOM 4695 C CA . THR A 1 613 ? 5.295 -10.688 8.789 1.00 86.88 613 THR A CA 1
ATOM 4696 C C . THR A 1 613 ? 4.931 -12.020 8.116 1.00 86.88 613 THR A C 1
ATOM 4698 O O . THR A 1 613 ? 5.158 -12.196 6.915 1.00 86.88 613 THR A O 1
ATOM 4701 N N . ILE A 1 614 ? 4.320 -12.953 8.854 1.00 88.75 614 ILE A N 1
ATOM 4702 C CA . ILE A 1 614 ? 3.893 -14.258 8.323 1.00 88.75 614 ILE A CA 1
ATOM 4703 C C . ILE A 1 614 ? 2.708 -14.110 7.351 1.00 88.75 614 ILE A C 1
ATOM 4705 O O . ILE A 1 614 ? 2.751 -14.669 6.254 1.00 88.75 614 ILE A O 1
ATOM 4709 N N . LEU A 1 615 ? 1.661 -13.347 7.699 1.00 83.06 615 LEU A N 1
ATOM 4710 C CA . LEU A 1 615 ? 0.465 -13.215 6.846 1.00 83.06 615 LEU A CA 1
ATOM 4711 C C . LEU A 1 615 ? 0.533 -12.103 5.793 1.00 83.06 615 LEU A C 1
ATOM 4713 O O . LEU A 1 615 ? -0.097 -12.254 4.748 1.00 83.06 615 LEU A O 1
ATOM 4717 N N . SER A 1 616 ? 1.255 -11.017 6.074 1.00 66.56 616 SER A N 1
ATOM 4718 C CA . SER A 1 616 ? 1.482 -9.810 5.263 1.00 66.56 616 SER A CA 1
ATOM 4719 C C . SER A 1 616 ? 0.350 -9.390 4.316 1.00 66.56 616 SER A C 1
ATOM 4721 O O . SER A 1 616 ? 0.285 -9.782 3.150 1.00 66.56 616 SER A O 1
ATOM 4723 N N . ARG A 1 617 ? -0.511 -8.488 4.800 1.00 56.72 617 ARG A N 1
ATOM 4724 C CA . ARG A 1 617 ? -1.378 -7.658 3.940 1.00 56.72 617 ARG A CA 1
ATOM 4725 C C . ARG A 1 617 ? -0.560 -6.476 3.383 1.00 56.72 617 ARG A C 1
ATOM 4727 O O . ARG A 1 617 ? 0.424 -6.109 4.019 1.00 56.72 617 ARG A O 1
ATOM 4734 N N . PRO A 1 618 ? -0.954 -5.811 2.277 1.00 41.97 618 PRO A N 1
ATOM 4735 C CA . PRO A 1 618 ? -0.173 -4.710 1.681 1.00 41.97 618 PRO A CA 1
ATOM 4736 C C . PRO A 1 618 ? 0.191 -3.549 2.633 1.00 41.97 618 PRO A C 1
ATOM 4738 O O . PRO A 1 618 ? 1.177 -2.852 2.420 1.00 41.97 618 PRO A O 1
ATOM 4741 N N . VAL A 1 619 ? -0.569 -3.368 3.718 1.00 39.78 619 VAL A N 1
ATOM 4742 C CA . VAL A 1 619 ? -0.339 -2.360 4.771 1.00 39.78 619 VAL A CA 1
ATOM 4743 C C . VAL A 1 619 ? 0.832 -2.724 5.716 1.00 39.78 619 VAL A C 1
ATOM 4745 O O . VAL A 1 619 ? 1.383 -1.854 6.394 1.00 39.78 619 VAL A O 1
ATOM 4748 N N . ALA A 1 620 ? 1.249 -3.996 5.764 1.00 43.00 620 ALA A N 1
ATOM 4749 C CA . ALA A 1 620 ? 1.992 -4.585 6.885 1.00 43.00 620 ALA A CA 1
ATOM 4750 C C . ALA A 1 620 ? 3.413 -4.043 7.129 1.00 43.00 620 ALA A C 1
ATOM 4752 O O . ALA A 1 620 ? 3.917 -4.190 8.238 1.00 43.00 620 ALA A O 1
ATOM 4753 N N . MET A 1 621 ? 4.066 -3.382 6.164 1.00 49.53 621 MET A N 1
ATOM 4754 C CA . MET A 1 621 ? 5.388 -2.779 6.418 1.00 49.53 621 MET A CA 1
ATOM 4755 C C . MET A 1 621 ? 5.341 -1.648 7.457 1.00 49.53 621 MET A C 1
ATOM 4757 O O . MET A 1 621 ? 6.283 -1.491 8.230 1.00 49.53 621 MET A O 1
ATOM 4761 N N . ALA A 1 622 ? 4.248 -0.877 7.497 1.00 51.97 622 ALA A N 1
ATOM 4762 C CA . ALA A 1 622 ? 4.058 0.160 8.512 1.00 51.97 622 ALA A CA 1
ATOM 4763 C C . ALA A 1 622 ? 3.636 -0.443 9.862 1.00 51.97 622 ALA A C 1
ATOM 4765 O O . ALA A 1 622 ? 4.107 -0.002 10.908 1.00 51.97 622 ALA A O 1
ATOM 4766 N N . ALA A 1 623 ? 2.792 -1.479 9.829 1.00 57.50 623 ALA A N 1
ATOM 4767 C CA . ALA A 1 623 ? 2.306 -2.160 11.024 1.00 57.50 623 ALA A CA 1
ATOM 4768 C C . ALA A 1 623 ? 3.451 -2.864 11.781 1.00 57.50 623 ALA A C 1
ATOM 4770 O O . ALA A 1 623 ? 3.657 -2.572 12.961 1.00 57.50 623 ALA A O 1
ATOM 4771 N N . TRP A 1 624 ? 4.306 -3.624 11.079 1.00 71.38 624 TRP A N 1
ATOM 4772 C CA . TRP A 1 624 ? 5.505 -4.239 11.664 1.00 71.38 624 TRP A CA 1
ATOM 4773 C C . TRP A 1 624 ? 6.393 -3.194 12.350 1.00 71.38 624 TRP A C 1
ATOM 4775 O O . TRP A 1 624 ? 6.749 -3.354 13.516 1.00 71.38 624 TRP A O 1
ATOM 4785 N N . GLY A 1 625 ? 6.675 -2.078 11.663 1.00 76.62 625 GLY A N 1
ATOM 4786 C CA . GLY A 1 625 ? 7.454 -0.969 12.220 1.00 76.62 625 GLY A CA 1
ATOM 4787 C C . GLY A 1 625 ? 6.837 -0.374 13.491 1.00 76.62 625 GLY A C 1
ATOM 4788 O O . GLY A 1 625 ? 7.573 -0.058 14.423 1.00 76.62 625 GLY A O 1
ATOM 4789 N N . SER A 1 626 ? 5.504 -0.294 13.574 1.00 84.56 626 SER A N 1
ATOM 4790 C CA . SER A 1 626 ? 4.805 0.190 14.773 1.00 84.56 626 SER A CA 1
ATOM 4791 C C . SER A 1 626 ? 4.900 -0.770 15.968 1.00 84.56 626 SER A C 1
ATOM 4793 O O . SER A 1 626 ? 5.055 -0.304 17.098 1.00 84.56 626 SER A O 1
ATOM 4795 N N . HIS A 1 627 ? 4.920 -2.094 15.745 1.00 88.38 627 HIS A N 1
ATOM 4796 C CA . HIS A 1 627 ? 5.216 -3.060 16.816 1.00 88.38 627 HIS A CA 1
ATOM 4797 C C . HIS A 1 627 ? 6.662 -2.940 17.301 1.00 88.38 627 HIS A C 1
ATOM 4799 O O . HIS A 1 627 ? 6.896 -3.064 18.500 1.00 88.38 627 HIS A O 1
ATOM 4805 N N . ILE A 1 628 ? 7.627 -2.656 16.414 1.00 88.88 628 ILE A N 1
ATOM 4806 C CA . ILE A 1 628 ? 9.024 -2.429 16.824 1.00 88.88 628 ILE A CA 1
ATOM 4807 C C . ILE A 1 628 ? 9.153 -1.135 17.636 1.00 88.88 628 ILE A C 1
ATOM 4809 O O . ILE A 1 628 ? 9.725 -1.165 18.724 1.00 88.88 628 ILE A O 1
ATOM 4813 N N . ASP A 1 629 ? 8.588 -0.024 17.155 1.00 89.25 629 ASP A N 1
ATOM 4814 C CA . ASP A 1 629 ? 8.614 1.263 17.863 1.00 89.25 629 ASP A CA 1
ATOM 4815 C C . ASP A 1 629 ? 7.913 1.154 19.247 1.00 89.25 629 ASP A C 1
ATOM 4817 O O . ASP A 1 629 ? 8.415 1.665 20.252 1.00 89.25 629 ASP A O 1
ATOM 4821 N N . GLY A 1 630 ? 6.804 0.405 19.342 1.00 92.00 630 GLY A N 1
ATOM 4822 C CA . GLY A 1 630 ? 6.120 0.107 20.609 1.00 92.00 630 GLY A CA 1
ATOM 4823 C C . GLY A 1 630 ? 6.910 -0.821 21.544 1.00 92.00 630 GLY A C 1
ATOM 4824 O O . GLY A 1 630 ? 7.015 -0.557 22.744 1.00 92.00 630 GLY A O 1
ATOM 4825 N N . ALA A 1 631 ? 7.529 -1.878 21.012 1.00 93.62 631 ALA A N 1
ATOM 4826 C CA . ALA A 1 631 ? 8.382 -2.787 21.779 1.00 93.62 631 ALA A CA 1
ATOM 4827 C C . ALA A 1 631 ? 9.637 -2.080 22.326 1.00 93.62 631 ALA A C 1
ATOM 4829 O O . ALA A 1 631 ? 10.048 -2.335 23.461 1.00 93.62 631 ALA A O 1
ATOM 4830 N N . VAL A 1 632 ? 10.201 -1.137 21.563 1.00 93.62 632 VAL A N 1
ATOM 4831 C CA . VAL A 1 632 ? 11.266 -0.227 22.009 1.00 93.62 632 VAL A CA 1
ATOM 4832 C C . VAL A 1 632 ? 10.810 0.607 23.208 1.00 93.62 632 VAL A C 1
ATOM 4834 O O . VAL A 1 632 ? 11.518 0.652 24.216 1.00 93.62 632 VAL A O 1
ATOM 4837 N N . MET A 1 633 ? 9.609 1.196 23.162 1.00 92.94 633 MET A N 1
ATOM 4838 C CA . MET A 1 633 ? 9.067 1.960 24.293 1.00 92.94 633 MET A CA 1
ATOM 4839 C C . MET A 1 633 ? 8.889 1.096 25.554 1.00 92.94 633 MET A C 1
ATOM 4841 O O . MET A 1 633 ? 9.261 1.513 26.653 1.00 92.94 633 MET A O 1
ATOM 4845 N N . LEU A 1 634 ? 8.407 -0.142 25.407 1.00 94.62 634 LEU A N 1
ATOM 4846 C CA . LEU A 1 634 ? 8.302 -1.097 26.518 1.00 94.62 634 LEU A CA 1
ATOM 4847 C C . LEU A 1 634 ? 9.668 -1.498 27.094 1.00 94.62 634 LEU A C 1
ATOM 4849 O O . LEU A 1 634 ? 9.806 -1.649 28.310 1.00 94.62 634 LEU A O 1
ATOM 4853 N N . VAL A 1 635 ? 10.701 -1.636 26.257 1.00 94.19 635 VAL A N 1
ATOM 4854 C CA . VAL A 1 635 ? 12.074 -1.871 26.727 1.00 94.19 635 VAL A CA 1
ATOM 4855 C C . VAL A 1 635 ? 12.609 -0.671 27.513 1.00 94.19 635 VAL A C 1
ATOM 4857 O O . VAL A 1 635 ? 13.158 -0.882 28.600 1.00 94.19 635 VAL A O 1
ATOM 4860 N N . LYS A 1 636 ? 12.387 0.563 27.036 1.00 92.50 636 LYS A N 1
ATOM 4861 C CA . LYS A 1 636 ? 12.739 1.802 27.758 1.00 92.50 636 LYS A CA 1
ATOM 4862 C C . LYS A 1 636 ? 12.062 1.847 29.133 1.00 92.50 636 LYS A C 1
ATOM 4864 O O . LYS A 1 636 ? 12.740 2.016 30.145 1.00 92.50 636 LYS A O 1
ATOM 4869 N N . LEU A 1 637 ? 10.752 1.592 29.182 1.00 93.00 637 LEU A N 1
ATOM 4870 C CA . LEU A 1 637 ? 9.947 1.598 30.411 1.00 93.00 637 LEU A CA 1
ATOM 4871 C C . LEU A 1 637 ? 10.345 0.504 31.422 1.00 93.00 637 LEU A C 1
ATOM 4873 O O . LEU A 1 637 ? 10.286 0.723 32.635 1.00 93.00 637 LEU A O 1
ATOM 4877 N N . ARG A 1 638 ? 10.754 -0.678 30.943 1.00 92.81 638 ARG A N 1
ATOM 4878 C CA . ARG A 1 638 ? 11.250 -1.782 31.790 1.00 92.81 638 ARG A CA 1
ATOM 4879 C C . ARG A 1 638 ? 12.676 -1.525 32.305 1.00 92.81 638 ARG A C 1
ATOM 4881 O O . ARG A 1 638 ? 13.041 -2.020 33.375 1.00 92.81 638 ARG A O 1
ATOM 4888 N N . GLY A 1 639 ? 13.468 -0.721 31.588 1.00 90.12 639 GLY A N 1
ATOM 4889 C CA . GLY A 1 639 ? 14.821 -0.297 31.967 1.00 90.12 639 GLY A CA 1
ATOM 4890 C C . GLY A 1 639 ? 15.832 -1.451 32.062 1.00 90.12 639 GLY A C 1
ATOM 4891 O O . GLY A 1 639 ? 15.486 -2.619 31.871 1.00 90.12 639 GLY A O 1
ATOM 4892 N N . LYS A 1 640 ? 17.091 -1.175 32.443 1.00 86.62 640 LYS A N 1
ATOM 4893 C CA . LYS A 1 640 ? 18.116 -2.235 32.617 1.00 86.62 640 LYS A CA 1
ATOM 4894 C C . LYS A 1 640 ? 17.761 -3.306 33.673 1.00 86.62 640 LYS A C 1
ATOM 4896 O O . LYS A 1 640 ? 18.416 -4.341 33.732 1.00 86.62 640 LYS A O 1
ATOM 4901 N N . LYS A 1 641 ? 16.690 -3.139 34.466 1.00 87.69 641 LYS A N 1
ATOM 4902 C CA . LYS A 1 641 ? 16.185 -4.173 35.395 1.00 87.69 641 LYS A CA 1
ATOM 4903 C C . LYS A 1 641 ? 15.795 -5.477 34.679 1.00 87.69 641 LYS A C 1
ATOM 4905 O O . LYS A 1 641 ? 16.013 -6.542 35.252 1.00 87.69 641 LYS A O 1
ATOM 4910 N N . GLN A 1 642 ? 15.300 -5.408 33.437 1.00 86.81 642 GLN A N 1
ATOM 4911 C CA . GLN A 1 642 ? 14.927 -6.592 32.640 1.00 86.81 642 GLN A CA 1
ATOM 4912 C C . GLN A 1 642 ? 16.110 -7.530 32.342 1.00 86.81 642 GLN A C 1
ATOM 4914 O O . GLN A 1 642 ? 15.929 -8.734 32.192 1.00 86.81 642 GLN A O 1
ATOM 4919 N N . LEU A 1 643 ? 17.335 -6.995 32.324 1.00 86.75 643 LEU A N 1
ATOM 4920 C CA . LEU A 1 643 ? 18.563 -7.735 32.016 1.00 86.75 643 LEU A CA 1
ATOM 4921 C C . LEU A 1 643 ? 18.948 -8.756 33.102 1.00 86.75 643 LEU A C 1
ATOM 4923 O O . LEU A 1 643 ? 19.831 -9.585 32.890 1.00 86.75 643 LEU A O 1
ATOM 4927 N N . ARG A 1 644 ? 18.282 -8.696 34.265 1.00 86.69 644 ARG A N 1
ATOM 4928 C CA . ARG A 1 644 ? 18.489 -9.595 35.411 1.00 86.69 644 ARG A CA 1
ATOM 4929 C C . ARG A 1 644 ? 17.820 -10.962 35.245 1.00 86.69 644 ARG A C 1
ATOM 4931 O O . ARG A 1 644 ? 18.170 -11.881 35.979 1.00 86.69 644 ARG A O 1
ATOM 4938 N N . THR A 1 645 ? 16.870 -11.114 34.318 1.00 86.81 645 THR A N 1
ATOM 4939 C CA . THR A 1 645 ? 16.240 -12.408 34.006 1.00 86.81 645 THR A CA 1
ATOM 4940 C C . THR A 1 645 ? 16.690 -12.890 32.628 1.00 86.81 645 THR A C 1
ATOM 4942 O O . THR A 1 645 ? 16.935 -12.094 31.721 1.00 86.81 645 THR A O 1
ATOM 4945 N N . ARG A 1 646 ? 16.793 -14.214 32.439 1.00 83.31 646 ARG A N 1
ATOM 4946 C CA . ARG A 1 646 ? 17.162 -14.793 31.132 1.00 83.31 646 ARG A CA 1
ATOM 4947 C C . ARG A 1 646 ? 16.151 -14.419 30.040 1.00 83.31 646 ARG A C 1
ATOM 4949 O O . ARG A 1 646 ? 16.549 -14.145 28.915 1.00 83.31 646 ARG A O 1
ATOM 4956 N N . VAL A 1 647 ? 14.865 -14.385 30.390 1.00 86.25 647 VAL A N 1
ATOM 4957 C CA . VAL A 1 647 ? 13.752 -14.050 29.488 1.00 86.25 647 VAL A CA 1
ATOM 4958 C C . VAL A 1 647 ? 13.750 -12.557 29.143 1.00 86.25 647 VAL A C 1
ATOM 4960 O O . VAL A 1 647 ? 13.731 -12.205 27.966 1.00 86.25 647 VAL A O 1
ATOM 4963 N N . GLY A 1 648 ? 13.870 -11.677 30.139 1.00 88.69 648 GLY A N 1
ATOM 4964 C CA . GLY A 1 648 ? 13.925 -10.230 29.939 1.00 88.69 648 GLY A CA 1
ATOM 4965 C C . GLY A 1 648 ? 15.169 -9.770 29.175 1.00 88.69 648 GLY A C 1
ATOM 4966 O O . GLY A 1 648 ? 15.066 -8.855 28.360 1.00 88.69 648 GLY A O 1
ATOM 4967 N N . SER A 1 649 ? 16.311 -10.440 29.366 1.00 85.56 649 SER A N 1
ATOM 4968 C CA . SER A 1 649 ? 17.529 -10.229 28.572 1.00 85.56 649 SER A CA 1
ATOM 4969 C C . SER A 1 649 ? 17.373 -10.713 27.120 1.00 85.56 649 SER A C 1
ATOM 4971 O O . SER A 1 649 ? 17.701 -9.978 26.191 1.00 85.56 649 SER A O 1
ATOM 4973 N N . ALA A 1 650 ? 16.786 -11.897 26.895 1.00 84.00 650 ALA A N 1
ATOM 4974 C CA . ALA A 1 650 ? 16.482 -12.386 25.545 1.00 84.00 650 ALA A CA 1
ATOM 4975 C C . ALA A 1 650 ? 15.555 -11.421 24.781 1.00 84.00 650 ALA A C 1
ATOM 4977 O O . ALA A 1 650 ? 15.881 -11.001 23.671 1.00 84.00 650 ALA A O 1
ATOM 4978 N N . LEU A 1 651 ? 14.459 -10.985 25.416 1.00 88.56 651 LEU A N 1
ATOM 4979 C CA . LEU A 1 651 ? 13.533 -9.990 24.864 1.00 88.56 651 LEU A CA 1
ATOM 4980 C C . LEU A 1 651 ? 14.221 -8.650 24.551 1.00 88.56 651 LEU A C 1
ATOM 4982 O O . LEU A 1 651 ? 13.968 -8.074 23.496 1.00 88.56 651 LEU A O 1
ATOM 4986 N N . PHE A 1 652 ? 15.115 -8.169 25.421 1.00 89.06 652 PHE A N 1
ATOM 4987 C CA . PHE A 1 652 ? 15.891 -6.946 25.180 1.00 89.06 652 PHE A CA 1
ATOM 4988 C C . PHE A 1 652 ? 16.737 -7.046 23.903 1.00 89.06 652 PHE A C 1
ATOM 4990 O O . PHE A 1 652 ? 16.672 -6.163 23.045 1.00 89.06 652 PHE A O 1
ATOM 4997 N N . VAL A 1 653 ? 17.490 -8.141 23.738 1.00 84.81 653 VAL A N 1
ATOM 4998 C CA . VAL A 1 653 ? 18.324 -8.363 22.544 1.00 84.81 653 VAL A CA 1
ATOM 4999 C C . VAL A 1 653 ? 17.455 -8.554 21.294 1.00 84.81 653 VAL A C 1
ATOM 5001 O O . VAL A 1 653 ? 17.785 -8.013 20.240 1.00 84.81 653 VAL A O 1
ATOM 5004 N N . ALA A 1 654 ? 16.309 -9.233 21.406 1.00 85.62 654 ALA A N 1
ATOM 5005 C CA . ALA A 1 654 ? 15.348 -9.391 20.314 1.00 85.62 654 ALA A CA 1
ATOM 5006 C C . ALA A 1 654 ? 14.827 -8.040 19.794 1.00 85.62 654 ALA A C 1
ATOM 5008 O O . ALA A 1 654 ? 14.898 -7.774 18.592 1.00 85.62 654 ALA A O 1
ATOM 5009 N N . VAL A 1 655 ? 14.353 -7.171 20.695 1.00 90.81 655 VAL A N 1
ATOM 5010 C CA . VAL A 1 655 ? 13.870 -5.823 20.352 1.00 90.81 655 VAL A CA 1
ATOM 5011 C C . VAL A 1 655 ? 14.996 -4.979 19.762 1.00 90.81 655 VAL A C 1
ATOM 5013 O O . VAL A 1 655 ? 14.799 -4.361 18.718 1.00 90.81 655 VAL A O 1
ATOM 5016 N N . ARG A 1 656 ? 16.195 -5.008 20.361 1.00 89.50 656 ARG A N 1
ATOM 5017 C CA . ARG A 1 656 ? 17.373 -4.288 19.854 1.00 89.50 656 ARG A CA 1
ATOM 5018 C C . ARG A 1 656 ? 17.729 -4.702 18.424 1.00 89.50 656 ARG A C 1
ATOM 5020 O O . ARG A 1 656 ? 17.924 -3.835 17.578 1.00 89.50 656 ARG A O 1
ATOM 5027 N N . ASN A 1 657 ? 17.755 -6.005 18.132 1.00 86.19 657 ASN A N 1
ATOM 5028 C CA . ASN A 1 657 ? 18.054 -6.520 16.793 1.00 86.19 657 ASN A CA 1
ATOM 5029 C C . ASN A 1 657 ? 17.028 -6.021 15.750 1.00 86.19 657 ASN A C 1
ATOM 5031 O O . ASN A 1 657 ? 17.416 -5.569 14.671 1.00 86.19 657 ASN A O 1
ATOM 5035 N N . LEU A 1 658 ? 15.725 -6.065 16.066 1.00 88.19 658 LEU A N 1
ATOM 5036 C CA . LEU A 1 658 ? 14.671 -5.595 15.153 1.00 88.19 658 LEU A CA 1
ATOM 5037 C C . LEU A 1 658 ? 14.645 -4.060 15.021 1.00 88.19 658 LEU A C 1
ATOM 5039 O O . LEU A 1 658 ? 14.398 -3.549 13.928 1.00 88.19 658 LEU A O 1
ATOM 5043 N N . MET A 1 659 ? 14.972 -3.323 16.088 1.00 90.75 659 MET A N 1
ATOM 5044 C CA . MET A 1 659 ? 15.159 -1.870 16.051 1.00 90.75 659 MET A CA 1
ATOM 5045 C C . MET A 1 659 ? 16.321 -1.485 15.127 1.00 90.75 659 MET A C 1
ATOM 5047 O O . MET A 1 659 ? 16.129 -0.645 14.252 1.00 90.75 659 MET A O 1
ATOM 5051 N N . SER A 1 660 ? 17.487 -2.132 15.244 1.00 88.50 660 SER A N 1
ATOM 5052 C CA . SER A 1 660 ? 18.632 -1.904 14.345 1.00 88.50 660 SER A CA 1
ATOM 5053 C C . SER A 1 660 ? 18.244 -2.090 12.873 1.00 88.50 660 SER A C 1
ATOM 5055 O O . SER A 1 660 ? 18.571 -1.250 12.036 1.00 88.50 660 SER A O 1
ATOM 5057 N N . ILE A 1 661 ? 17.475 -3.140 12.561 1.00 88.75 661 ILE A N 1
ATOM 5058 C CA . ILE A 1 661 ? 16.936 -3.406 11.215 1.00 88.75 661 ILE A CA 1
ATOM 5059 C C . ILE A 1 661 ? 15.975 -2.291 10.756 1.00 88.75 661 ILE A C 1
ATOM 5061 O O . ILE A 1 661 ? 16.088 -1.803 9.626 1.00 88.75 661 ILE A O 1
ATOM 5065 N N . ASN A 1 662 ? 15.056 -1.852 11.623 1.00 89.69 662 ASN A N 1
ATOM 5066 C CA . ASN A 1 662 ? 14.100 -0.776 11.335 1.00 89.69 662 ASN A CA 1
ATOM 5067 C C . ASN A 1 662 ? 14.816 0.564 11.066 1.00 89.69 662 ASN A C 1
ATOM 5069 O O . ASN A 1 662 ? 14.580 1.206 10.039 1.00 89.69 662 ASN A O 1
ATOM 5073 N N . CYS A 1 663 ? 15.749 0.955 11.939 1.00 90.25 663 CYS A N 1
ATOM 5074 C CA . CYS A 1 663 ? 16.543 2.180 11.828 1.00 90.25 663 CYS A CA 1
ATOM 5075 C C . CYS A 1 663 ? 17.452 2.171 10.586 1.00 90.25 663 CYS A C 1
ATOM 5077 O O . CYS A 1 663 ? 17.411 3.120 9.800 1.00 90.25 663 CYS A O 1
ATOM 5079 N N . LEU A 1 664 ? 18.189 1.079 10.325 1.00 90.44 664 LEU A N 1
ATOM 5080 C CA . LEU A 1 664 ? 18.999 0.937 9.104 1.00 90.44 664 LEU A CA 1
ATOM 5081 C C . LEU A 1 664 ? 18.150 1.054 7.833 1.00 90.44 664 LEU A C 1
ATOM 5083 O O . LEU A 1 664 ? 18.568 1.729 6.895 1.00 90.44 664 LEU A O 1
ATOM 5087 N N . SER A 1 665 ? 16.948 0.468 7.811 1.00 87.94 665 SER A N 1
ATOM 5088 C CA . SER A 1 665 ? 16.038 0.516 6.655 1.00 87.94 665 SER A CA 1
ATOM 5089 C C . SER A 1 665 ? 15.462 1.913 6.420 1.00 87.94 665 SER A C 1
ATOM 5091 O O . SER A 1 665 ? 15.629 2.500 5.346 1.00 87.94 665 SER A O 1
ATOM 5093 N N . THR A 1 666 ? 14.808 2.471 7.439 1.00 86.38 666 THR A N 1
ATOM 5094 C CA . THR A 1 666 ? 14.081 3.749 7.358 1.00 86.38 666 THR A CA 1
ATOM 5095 C C . THR A 1 666 ? 15.003 4.965 7.342 1.00 86.38 666 THR A C 1
ATOM 5097 O O . THR A 1 666 ? 14.634 6.006 6.806 1.00 86.38 666 THR A O 1
ATOM 5100 N N . GLY A 1 667 ? 16.211 4.846 7.898 1.00 87.31 667 GLY A N 1
ATOM 5101 C CA . GLY A 1 667 ? 17.110 5.976 8.119 1.00 87.31 667 GLY A CA 1
ATOM 5102 C C . GLY A 1 667 ? 16.721 6.834 9.326 1.00 87.31 667 GLY A C 1
ATOM 5103 O O . GLY A 1 667 ? 17.206 7.960 9.423 1.00 87.31 667 GLY A O 1
ATOM 5104 N N . LYS A 1 668 ? 15.858 6.326 10.222 1.00 88.06 668 LYS A N 1
ATOM 5105 C CA . LYS A 1 668 ? 15.661 6.859 11.580 1.00 88.06 668 LYS A CA 1
ATOM 5106 C C . LYS A 1 668 ? 16.925 6.614 12.417 1.00 88.06 668 LYS A C 1
ATOM 5108 O O . LYS A 1 668 ? 17.513 5.537 12.320 1.00 88.06 668 LYS A O 1
ATOM 5113 N N . LYS A 1 669 ? 17.277 7.543 13.312 1.00 88.06 669 LYS A N 1
ATOM 5114 C CA . LYS A 1 669 ? 18.233 7.257 14.397 1.00 88.06 669 LYS A CA 1
ATOM 5115 C C . LYS A 1 669 ? 17.678 6.186 15.356 1.00 88.06 669 LYS A C 1
ATOM 5117 O O . LYS A 1 669 ? 16.453 6.065 15.463 1.00 88.06 669 LYS A O 1
ATOM 5122 N N . PRO A 1 670 ? 18.532 5.452 16.089 1.00 87.44 670 PRO A N 1
ATOM 5123 C CA . PRO A 1 670 ? 18.107 4.724 17.280 1.00 87.44 670 PRO A CA 1
ATOM 5124 C C . PRO A 1 670 ? 17.469 5.672 18.310 1.00 87.44 670 PRO A C 1
ATOM 5126 O O . PRO A 1 670 ? 17.984 6.760 18.575 1.00 87.44 670 PRO A O 1
ATOM 5129 N N . ASP A 1 671 ? 16.352 5.262 18.908 1.00 79.50 671 ASP A N 1
ATOM 5130 C CA . ASP A 1 671 ? 15.815 5.916 20.107 1.00 79.50 671 ASP A CA 1
ATOM 5131 C C . ASP A 1 671 ? 16.701 5.572 21.324 1.00 79.50 671 ASP A C 1
ATOM 5133 O O . ASP A 1 671 ? 17.466 4.611 21.287 1.00 79.50 671 ASP A O 1
ATOM 5137 N N . TRP A 1 672 ? 16.623 6.352 22.402 1.00 82.06 672 TRP A N 1
ATOM 5138 C CA . TRP A 1 672 ? 17.394 6.216 23.652 1.00 82.06 672 TRP A CA 1
ATOM 5139 C C . TRP A 1 672 ? 18.924 6.420 23.550 1.00 82.06 672 TRP A C 1
ATOM 5141 O O . TRP A 1 672 ? 19.566 6.595 24.582 1.00 82.06 672 TRP A O 1
ATOM 5151 N N . GLY A 1 673 ? 19.499 6.479 22.342 1.00 80.06 673 GLY A N 1
ATOM 5152 C CA . GLY A 1 673 ? 20.951 6.570 22.116 1.00 80.06 673 GLY A CA 1
ATOM 5153 C C . GLY A 1 673 ? 21.656 5.216 22.271 1.00 80.06 673 GLY A C 1
ATOM 5154 O O . GLY A 1 673 ? 21.085 4.276 22.815 1.00 80.06 673 GLY A O 1
ATOM 5155 N N . ILE A 1 674 ? 22.889 5.078 21.769 1.00 81.69 674 ILE A N 1
ATOM 5156 C CA . ILE A 1 674 ? 23.544 3.758 21.642 1.00 81.69 674 ILE A CA 1
ATOM 5157 C C . ILE A 1 674 ? 23.854 3.108 23.003 1.00 81.69 674 ILE A C 1
ATOM 5159 O O . ILE A 1 674 ? 23.614 1.914 23.180 1.00 81.69 674 ILE A O 1
ATOM 5163 N N . ASP A 1 675 ? 24.362 3.863 23.980 1.00 83.19 675 ASP A N 1
ATOM 5164 C CA . ASP A 1 675 ? 24.893 3.274 25.218 1.00 83.19 675 ASP A CA 1
ATOM 5165 C C . ASP A 1 675 ? 23.837 2.596 26.123 1.00 83.19 675 ASP A C 1
ATOM 5167 O O . ASP A 1 675 ? 24.130 1.519 26.652 1.00 83.19 675 ASP A O 1
ATOM 5171 N N . PRO A 1 676 ? 22.593 3.103 26.271 1.00 84.38 676 PRO A N 1
ATOM 5172 C CA . PRO A 1 676 ? 21.518 2.371 26.950 1.00 84.38 676 PRO A CA 1
ATOM 5173 C C . PRO A 1 676 ? 21.136 1.033 26.300 1.00 84.38 676 PRO A C 1
ATOM 5175 O O . PRO A 1 676 ? 20.684 0.132 27.011 1.00 84.38 676 PRO A O 1
ATOM 5178 N N . TRP A 1 677 ? 21.364 0.865 24.990 1.00 85.56 677 TRP A N 1
ATOM 5179 C CA . TRP A 1 677 ? 21.176 -0.417 24.299 1.00 85.56 677 TRP A CA 1
ATOM 5180 C C . TRP A 1 677 ? 22.313 -1.414 24.524 1.00 85.56 677 TRP A C 1
ATOM 5182 O O . TRP A 1 677 ? 22.161 -2.573 24.129 1.00 85.56 677 TRP A O 1
ATOM 5192 N N . ARG A 1 678 ? 23.421 -1.021 25.168 1.00 79.94 678 ARG A N 1
ATOM 5193 C CA . ARG A 1 678 ? 24.493 -1.958 25.523 1.00 79.94 678 ARG A CA 1
ATOM 5194 C C . ARG A 1 678 ? 24.028 -2.937 26.591 1.00 79.94 678 ARG A C 1
ATOM 5196 O O . ARG A 1 678 ? 23.564 -2.522 27.660 1.00 79.94 678 ARG A O 1
ATOM 5203 N N . TYR A 1 679 ? 24.212 -4.226 26.328 1.00 71.00 679 TYR A N 1
ATOM 5204 C CA . TYR A 1 679 ? 24.094 -5.259 27.355 1.00 71.00 679 TYR A CA 1
ATOM 5205 C C . TYR A 1 679 ? 25.414 -5.380 28.125 1.00 71.00 679 TYR A C 1
ATOM 5207 O O . TYR A 1 679 ? 26.489 -5.279 27.538 1.00 71.00 679 TYR A O 1
ATOM 5215 N N . ASP A 1 680 ? 25.333 -5.641 29.430 1.00 64.62 680 ASP A N 1
ATOM 5216 C CA . ASP A 1 680 ? 26.490 -5.762 30.327 1.00 64.62 680 ASP A CA 1
ATOM 5217 C C . ASP A 1 680 ? 27.132 -7.167 30.186 1.00 64.62 680 ASP A C 1
ATOM 5219 O O . ASP A 1 680 ? 27.203 -7.958 31.129 1.00 64.62 680 ASP A O 1
ATOM 5223 N N . GLY A 1 681 ? 27.503 -7.516 28.949 1.00 63.69 681 GLY A N 1
ATOM 5224 C CA . GLY A 1 681 ? 28.084 -8.800 28.560 1.00 63.69 681 GLY A CA 1
ATOM 5225 C C . GLY A 1 681 ? 29.587 -8.896 28.827 1.00 63.69 681 GLY A C 1
ATOM 5226 O O . GLY A 1 681 ? 30.194 -8.022 29.439 1.00 63.69 681 GLY A O 1
ATOM 5227 N N . LYS A 1 682 ? 30.214 -9.975 28.344 1.00 64.06 682 LYS A N 1
ATOM 5228 C CA . LYS A 1 682 ? 31.681 -10.077 28.338 1.00 64.06 682 LYS A CA 1
ATOM 5229 C C . LYS A 1 682 ? 32.252 -9.219 27.211 1.00 64.06 682 LYS A C 1
ATOM 5231 O O . LYS A 1 682 ? 31.756 -9.291 26.085 1.00 64.06 682 LYS A O 1
ATOM 5236 N N . ASP A 1 683 ? 33.325 -8.486 27.499 1.00 57.66 683 ASP A N 1
ATOM 5237 C CA . ASP A 1 683 ? 34.070 -7.738 26.486 1.00 57.66 683 ASP A CA 1
ATOM 5238 C C . ASP A 1 683 ? 34.456 -8.644 25.307 1.00 57.66 683 ASP A C 1
ATOM 5240 O O . ASP A 1 683 ? 34.966 -9.753 25.486 1.00 57.66 683 ASP A O 1
ATOM 5244 N N . GLY A 1 684 ? 34.186 -8.171 24.089 1.00 61.66 684 GLY A N 1
ATOM 5245 C CA . GLY A 1 684 ? 34.440 -8.922 22.858 1.00 61.66 684 GLY A CA 1
ATOM 5246 C C . GLY A 1 684 ? 33.342 -9.904 22.425 1.00 61.66 684 GLY A C 1
ATOM 5247 O O . GLY A 1 684 ? 33.576 -10.652 21.474 1.00 61.66 684 GLY A O 1
ATOM 5248 N N . ASP A 1 685 ? 32.150 -9.915 23.042 1.00 74.00 685 ASP A N 1
ATOM 5249 C CA . ASP A 1 685 ? 31.010 -10.683 22.510 1.00 74.00 685 ASP A CA 1
ATOM 5250 C C . ASP A 1 685 ? 30.672 -10.233 21.073 1.00 74.00 685 ASP A C 1
ATOM 5252 O O . ASP A 1 685 ? 30.295 -9.086 20.818 1.00 74.00 685 ASP A O 1
ATOM 5256 N N . ILE A 1 686 ? 30.783 -11.174 20.131 1.00 74.00 686 ILE A N 1
ATOM 5257 C CA . ILE A 1 686 ? 30.429 -11.036 18.710 1.00 74.00 686 ILE A CA 1
ATOM 5258 C C . ILE A 1 686 ? 29.064 -10.363 18.503 1.00 74.00 686 ILE A C 1
ATOM 5260 O O . ILE A 1 686 ? 28.924 -9.497 17.635 1.00 74.00 686 ILE A O 1
ATOM 5264 N N . ARG A 1 687 ? 28.064 -10.735 19.308 1.00 73.62 687 ARG A N 1
ATOM 5265 C CA . ARG A 1 687 ? 26.689 -10.228 19.203 1.00 73.62 687 ARG A CA 1
ATOM 5266 C C . ARG A 1 687 ? 26.594 -8.765 19.614 1.00 73.62 687 ARG A C 1
ATOM 5268 O O . ARG A 1 687 ? 25.732 -8.058 19.096 1.00 73.62 687 ARG A O 1
ATOM 5275 N N . GLU A 1 688 ? 27.455 -8.323 20.527 1.00 77.88 688 GLU A N 1
ATOM 5276 C CA . GLU A 1 688 ? 27.481 -6.949 21.020 1.00 77.88 688 GLU A CA 1
ATOM 5277 C C . GLU A 1 688 ? 28.221 -6.032 20.049 1.00 77.88 688 GLU A C 1
ATOM 5279 O O . GLU A 1 688 ? 27.678 -5.000 19.664 1.00 77.88 688 GLU A O 1
ATOM 5284 N N . VAL A 1 689 ? 29.396 -6.447 19.560 1.00 81.00 689 VAL A N 1
ATOM 5285 C CA . VAL A 1 689 ? 30.186 -5.645 18.609 1.00 81.00 689 VAL A CA 1
ATOM 5286 C C . VAL A 1 689 ? 29.421 -5.411 17.302 1.00 81.00 689 VAL A C 1
ATOM 5288 O O . VAL A 1 689 ? 29.340 -4.276 16.834 1.00 81.00 689 VAL A O 1
ATOM 5291 N N . VAL A 1 690 ? 28.794 -6.447 16.729 1.00 82.06 690 VAL A N 1
ATOM 5292 C CA . VAL A 1 690 ? 28.016 -6.286 15.486 1.00 82.06 690 VAL A CA 1
ATOM 5293 C C . VAL A 1 690 ? 26.737 -5.467 15.715 1.00 82.06 690 VAL A C 1
ATOM 5295 O O . VAL A 1 690 ? 26.356 -4.698 14.834 1.00 82.06 690 VAL A O 1
ATOM 5298 N N . ASN A 1 691 ? 26.106 -5.549 16.895 1.00 83.19 691 ASN A N 1
ATOM 5299 C CA . ASN A 1 691 ? 24.980 -4.671 17.241 1.00 83.19 691 ASN A CA 1
ATOM 5300 C C . ASN A 1 691 ? 25.415 -3.209 17.403 1.00 83.19 691 ASN A C 1
ATOM 5302 O O . ASN A 1 691 ? 24.776 -2.333 16.827 1.00 83.19 691 ASN A O 1
ATOM 5306 N N . GLN A 1 692 ? 26.505 -2.936 18.128 1.00 86.75 692 GLN A N 1
ATOM 5307 C CA . GLN A 1 692 ? 27.041 -1.580 18.275 1.00 86.75 692 GLN A CA 1
ATOM 5308 C C . GLN A 1 692 ? 27.334 -0.967 16.903 1.00 86.75 692 GLN A C 1
ATOM 5310 O O . GLN A 1 692 ? 26.886 0.139 16.624 1.00 86.75 692 GLN A O 1
ATOM 5315 N N . LEU A 1 693 ? 28.024 -1.694 16.021 1.00 89.06 693 LEU A N 1
ATOM 5316 C CA . LEU A 1 693 ? 28.373 -1.190 14.691 1.00 89.06 693 LEU A CA 1
ATOM 5317 C C . LEU A 1 693 ? 27.147 -1.059 13.762 1.00 89.06 693 LEU A C 1
ATOM 5319 O O . LEU A 1 693 ? 27.133 -0.196 12.889 1.00 89.06 693 LEU A O 1
ATOM 5323 N N . ALA A 1 694 ? 26.082 -1.844 13.960 1.00 90.69 694 ALA A N 1
ATOM 5324 C CA . ALA A 1 694 ? 24.804 -1.628 13.275 1.00 90.69 694 ALA A CA 1
ATOM 5325 C C . ALA A 1 694 ? 24.078 -0.358 13.769 1.00 90.69 694 ALA A C 1
ATOM 5327 O O . ALA A 1 694 ? 23.509 0.373 12.956 1.00 90.69 694 ALA A O 1
ATOM 5328 N N . LEU A 1 695 ? 24.130 -0.067 15.075 1.00 91.94 695 LEU A N 1
ATOM 5329 C CA . LEU A 1 695 ? 23.550 1.142 15.675 1.00 91.94 695 LEU A CA 1
ATOM 5330 C C . LEU A 1 695 ? 24.340 2.408 15.303 1.00 91.94 695 LEU A C 1
ATOM 5332 O O . LEU A 1 695 ? 23.728 3.389 14.884 1.00 91.94 695 LEU A O 1
ATOM 5336 N N . GLU A 1 696 ? 25.677 2.361 15.357 1.00 92.88 696 GLU A N 1
ATOM 5337 C CA . GLU A 1 696 ? 26.565 3.432 14.870 1.00 92.88 696 GLU A CA 1
ATOM 5338 C C . GLU A 1 696 ? 26.267 3.756 13.394 1.00 92.88 696 GLU A C 1
ATOM 5340 O O . GLU A 1 696 ? 26.179 4.924 13.020 1.00 92.88 696 GLU A O 1
ATOM 5345 N N . MET A 1 697 ? 26.022 2.739 12.555 1.00 94.31 697 MET A N 1
ATOM 5346 C CA . MET A 1 697 ? 25.720 2.948 11.134 1.00 94.31 697 MET A CA 1
ATOM 5347 C C . MET A 1 697 ? 24.307 3.504 10.920 1.00 94.31 697 MET A C 1
ATOM 5349 O O . MET A 1 697 ? 24.087 4.291 9.999 1.00 94.31 697 MET A O 1
ATOM 5353 N N . ALA A 1 698 ? 23.337 3.131 11.758 1.00 93.75 698 ALA A N 1
ATOM 5354 C CA . ALA A 1 698 ? 21.994 3.704 11.714 1.00 93.75 698 ALA A CA 1
ATOM 5355 C C . ALA A 1 698 ? 21.994 5.193 12.105 1.00 93.75 698 ALA A C 1
ATOM 5357 O O . ALA A 1 698 ? 21.349 6.003 11.436 1.00 93.75 698 ALA A O 1
ATOM 5358 N N . GLU A 1 699 ? 22.759 5.565 13.134 1.00 94.12 699 GLU A N 1
ATOM 5359 C CA . GLU A 1 699 ? 22.943 6.959 13.550 1.00 94.12 699 GLU A CA 1
ATOM 5360 C C . GLU A 1 699 ? 23.704 7.773 12.490 1.00 94.12 699 GLU A C 1
ATOM 5362 O O . GLU A 1 699 ? 23.216 8.821 12.065 1.00 94.12 699 GLU A O 1
ATOM 5367 N N . LEU A 1 700 ? 24.806 7.243 11.947 1.00 94.94 700 LEU A N 1
ATOM 5368 C CA . LEU A 1 700 ? 25.539 7.866 10.838 1.00 94.94 700 LEU A CA 1
ATOM 5369 C C . LEU A 1 700 ? 24.671 8.016 9.574 1.00 94.94 700 LEU A C 1
ATOM 5371 O O . LEU A 1 700 ? 24.742 9.033 8.884 1.00 94.94 700 LEU A O 1
ATOM 5375 N N . ARG A 1 701 ? 23.801 7.042 9.266 1.00 93.56 701 ARG A N 1
ATOM 5376 C CA . ARG A 1 701 ? 22.854 7.138 8.138 1.00 93.56 701 ARG A CA 1
ATOM 5377 C C . ARG A 1 701 ? 21.798 8.224 8.369 1.00 93.56 701 ARG A C 1
ATOM 5379 O O . ARG A 1 701 ? 21.426 8.900 7.407 1.00 93.56 701 ARG A O 1
ATOM 5386 N N . TYR A 1 702 ? 21.330 8.396 9.605 1.00 94.31 702 TYR A N 1
ATOM 5387 C CA . TYR A 1 702 ? 20.424 9.481 9.993 1.00 94.31 702 TYR A CA 1
ATOM 5388 C C . TYR A 1 702 ? 21.110 10.854 9.900 1.00 94.31 702 TYR A C 1
ATOM 5390 O O . TYR A 1 702 ? 20.556 11.767 9.290 1.00 94.31 702 TYR A O 1
ATOM 5398 N N . GLU A 1 703 ? 22.337 10.988 10.409 1.00 94.69 703 GLU A N 1
ATOM 5399 C CA . GLU A 1 703 ? 23.131 12.218 10.292 1.00 94.69 703 GLU A CA 1
ATOM 5400 C C . GLU A 1 703 ? 23.355 12.592 8.821 1.00 94.69 703 GLU A C 1
ATOM 5402 O O . GLU A 1 703 ? 23.044 13.710 8.407 1.00 94.69 703 GLU A O 1
ATOM 5407 N N . ILE A 1 704 ? 23.799 11.634 7.999 1.00 94.56 704 ILE A N 1
ATOM 5408 C CA . ILE A 1 704 ? 23.994 11.836 6.559 1.00 94.56 704 ILE A CA 1
ATOM 5409 C C . ILE A 1 704 ? 22.684 12.253 5.879 1.00 94.56 704 ILE A C 1
ATOM 5411 O O . ILE A 1 704 ? 22.721 13.118 5.011 1.00 94.56 704 ILE A O 1
ATOM 5415 N N . ASN A 1 705 ? 21.517 11.731 6.280 1.00 92.69 705 ASN A N 1
ATOM 5416 C CA . ASN A 1 705 ? 20.237 12.210 5.740 1.00 92.69 705 ASN A CA 1
ATOM 5417 C C . ASN A 1 705 ? 20.011 13.715 5.983 1.00 92.69 705 ASN A C 1
ATOM 5419 O O . ASN A 1 705 ? 19.504 14.375 5.080 1.00 92.69 705 ASN A O 1
ATOM 5423 N N . GLY A 1 706 ? 20.421 14.255 7.136 1.00 90.81 706 GLY A N 1
ATOM 5424 C CA . GLY A 1 706 ? 20.375 15.697 7.418 1.00 90.81 706 GLY A CA 1
ATOM 5425 C C . GLY A 1 706 ? 21.480 16.496 6.716 1.00 90.81 706 GLY A C 1
ATOM 5426 O O . GLY A 1 706 ? 21.229 17.579 6.192 1.00 90.81 706 GLY A O 1
ATOM 5427 N N . LEU A 1 707 ? 22.700 15.957 6.616 1.00 91.81 707 LEU A N 1
ATOM 5428 C CA . LEU A 1 707 ? 23.781 16.604 5.858 1.00 91.81 707 LEU A CA 1
ATOM 5429 C C . LEU A 1 707 ? 23.448 16.712 4.359 1.00 91.81 707 LEU A C 1
ATOM 5431 O O . LEU A 1 707 ? 23.797 17.698 3.707 1.00 91.81 707 LEU A O 1
ATOM 5435 N N . MET A 1 708 ? 22.720 15.735 3.812 1.00 89.75 708 MET A N 1
ATOM 5436 C CA . MET A 1 708 ? 22.264 15.761 2.421 1.00 89.75 708 MET A CA 1
ATOM 5437 C C . MET A 1 708 ? 21.203 16.841 2.138 1.00 89.75 708 MET A C 1
ATOM 5439 O O . MET A 1 708 ? 21.024 17.174 0.971 1.00 89.75 708 MET A O 1
ATOM 5443 N N . THR A 1 709 ? 20.549 17.444 3.141 1.00 85.38 709 THR A N 1
ATOM 5444 C CA . THR A 1 709 ? 19.631 18.587 2.929 1.00 85.38 709 THR A CA 1
ATOM 5445 C C . THR A 1 709 ? 20.311 19.956 3.049 1.00 85.38 709 THR A C 1
ATOM 5447 O O . THR A 1 709 ? 19.646 20.979 2.919 1.00 85.38 709 THR A O 1
ATOM 5450 N N . LEU A 1 710 ? 21.629 20.021 3.275 1.00 84.12 710 LEU A N 1
ATOM 5451 C CA . LEU A 1 710 ? 22.361 21.293 3.332 1.00 84.12 710 LEU A CA 1
ATOM 5452 C C . LEU A 1 710 ? 22.431 21.945 1.942 1.00 84.12 710 LEU A C 1
ATOM 5454 O O . LEU A 1 710 ? 23.096 21.427 1.042 1.00 84.12 710 LEU A O 1
ATOM 5458 N N . ALA A 1 711 ? 21.767 23.090 1.768 1.00 71.31 711 ALA A N 1
ATOM 5459 C CA . ALA A 1 711 ? 21.768 23.854 0.520 1.00 71.31 711 ALA A CA 1
ATOM 5460 C C . ALA A 1 711 ? 23.193 24.316 0.148 1.00 71.31 711 ALA A C 1
ATOM 5462 O O . ALA A 1 711 ? 23.795 23.824 -0.815 1.00 71.31 711 ALA A O 1
ATOM 5463 N N . GLU A 1 712 ? 23.759 25.202 0.968 1.00 79.06 712 GLU A N 1
ATOM 5464 C CA . GLU A 1 712 ? 25.040 25.868 0.737 1.00 79.06 712 GLU A CA 1
ATOM 5465 C C . GLU A 1 712 ? 26.262 24.980 1.026 1.00 79.06 712 GLU A C 1
ATOM 5467 O O . GLU A 1 712 ? 26.387 24.359 2.089 1.00 79.06 712 GLU A O 1
ATOM 5472 N N . ARG A 1 713 ? 27.229 24.994 0.099 1.00 84.12 713 ARG A N 1
ATOM 5473 C CA . ARG A 1 713 ? 28.547 24.354 0.252 1.00 84.12 713 ARG A CA 1
ATOM 5474 C C . ARG A 1 713 ? 29.574 25.294 0.887 1.00 84.12 713 ARG A C 1
ATOM 5476 O O . ARG A 1 713 ? 30.610 25.579 0.291 1.00 84.12 713 ARG A O 1
ATOM 5483 N N . THR A 1 714 ? 29.288 25.774 2.092 1.00 89.88 714 THR A N 1
ATOM 5484 C CA . THR A 1 714 ? 30.295 26.487 2.891 1.00 89.88 714 THR A CA 1
ATOM 5485 C C . THR A 1 714 ? 31.445 25.533 3.275 1.00 89.88 714 THR A C 1
ATOM 5487 O O . THR A 1 714 ? 31.223 24.314 3.314 1.00 89.88 714 THR A O 1
ATOM 5490 N N . PRO A 1 715 ? 32.662 26.027 3.581 1.00 91.94 715 PRO A N 1
ATOM 5491 C CA . PRO A 1 715 ? 33.778 25.178 4.016 1.00 91.94 715 PRO A CA 1
ATOM 5492 C C . PRO A 1 715 ? 33.436 24.292 5.225 1.00 91.94 715 PRO A C 1
ATOM 5494 O O . PRO A 1 715 ? 33.859 23.139 5.301 1.00 91.94 715 PRO A O 1
ATOM 5497 N N . GLU A 1 716 ? 32.604 24.793 6.138 1.00 92.56 716 GLU A N 1
ATOM 5498 C CA . GLU A 1 716 ? 32.142 24.085 7.335 1.00 92.56 716 GLU A CA 1
ATOM 5499 C C . GLU A 1 716 ? 31.187 22.943 6.967 1.00 92.56 716 GLU A C 1
ATOM 5501 O O . GLU A 1 716 ? 31.278 21.853 7.528 1.00 92.56 716 GLU A O 1
ATOM 5506 N N . ASN A 1 717 ? 30.285 23.158 6.003 1.00 92.19 717 ASN A N 1
ATOM 5507 C CA . ASN A 1 717 ? 29.373 22.120 5.518 1.00 92.19 717 ASN A CA 1
ATOM 5508 C C . ASN A 1 717 ? 30.106 21.052 4.691 1.00 92.19 717 ASN A C 1
ATOM 5510 O O . ASN A 1 717 ? 29.821 19.864 4.843 1.00 92.19 717 ASN A O 1
ATOM 5514 N N . VAL A 1 718 ? 31.098 21.450 3.887 1.00 94.00 718 VAL A N 1
ATOM 5515 C CA . VAL A 1 718 ? 32.013 20.520 3.202 1.00 94.00 718 VAL A CA 1
ATOM 5516 C C . VAL A 1 718 ? 32.780 19.671 4.221 1.00 94.00 718 VAL A C 1
ATOM 5518 O O . VAL A 1 718 ? 32.815 18.448 4.082 1.00 94.00 718 VAL A O 1
ATOM 5521 N N . SER A 1 719 ? 33.311 20.290 5.280 1.00 95.12 719 SER A N 1
ATOM 5522 C CA . SER A 1 719 ? 34.018 19.599 6.366 1.00 95.12 719 SER A CA 1
ATOM 5523 C C . SER A 1 719 ? 33.136 18.555 7.070 1.00 95.12 719 SER A C 1
ATOM 5525 O O . SER A 1 719 ? 33.554 17.408 7.214 1.00 95.12 719 SER A O 1
ATOM 5527 N N . LYS A 1 720 ? 31.875 18.886 7.405 1.00 95.69 720 LYS A N 1
ATOM 5528 C CA . LYS A 1 720 ? 30.910 17.927 7.994 1.00 95.69 720 LYS A CA 1
ATOM 5529 C C . LYS A 1 720 ? 30.672 16.701 7.103 1.00 95.69 720 LYS A C 1
ATOM 5531 O O . LYS A 1 720 ? 30.656 15.577 7.594 1.00 95.69 720 LYS A O 1
ATOM 5536 N N . VAL A 1 721 ? 30.505 16.894 5.790 1.00 95.81 721 VAL A N 1
ATOM 5537 C CA . VAL A 1 721 ? 30.266 15.779 4.851 1.00 95.81 721 VAL A CA 1
ATOM 5538 C C . VAL A 1 721 ? 31.531 14.937 4.641 1.00 95.81 721 VAL A C 1
ATOM 5540 O O . VAL A 1 721 ? 31.441 13.711 4.552 1.00 95.81 721 VAL A O 1
ATOM 5543 N N . GLN A 1 722 ? 32.714 15.561 4.624 1.00 96.00 722 GLN A N 1
ATOM 5544 C CA . GLN A 1 722 ? 33.996 14.847 4.623 1.00 96.00 722 GLN A CA 1
ATOM 5545 C C . GLN A 1 722 ? 34.208 14.039 5.912 1.00 96.00 722 GLN A C 1
ATOM 5547 O O . GLN A 1 722 ? 34.707 12.918 5.848 1.00 96.00 722 GLN A O 1
ATOM 5552 N N . ASP A 1 723 ? 33.804 14.569 7.066 1.00 97.19 723 ASP A N 1
ATOM 5553 C CA . ASP A 1 723 ? 33.883 13.877 8.352 1.00 97.19 723 ASP A CA 1
ATOM 5554 C C . ASP A 1 723 ? 32.929 12.674 8.439 1.00 97.19 723 ASP A C 1
ATOM 5556 O O . ASP A 1 723 ? 33.363 11.568 8.757 1.00 97.19 723 ASP A O 1
ATOM 5560 N N . ALA A 1 724 ? 31.662 12.835 8.047 1.00 97.38 724 ALA A N 1
ATOM 5561 C CA . ALA A 1 724 ? 30.718 11.717 7.979 1.00 97.38 724 ALA A CA 1
ATOM 5562 C C . ALA A 1 724 ? 31.188 10.615 7.002 1.00 97.38 724 ALA A C 1
ATOM 5564 O O . ALA A 1 724 ? 31.031 9.423 7.273 1.00 97.38 724 ALA A O 1
ATOM 5565 N N . MET A 1 725 ? 31.828 10.995 5.888 1.00 97.38 725 MET A N 1
ATOM 5566 C CA . MET A 1 725 ? 32.458 10.047 4.958 1.00 97.38 725 MET A CA 1
ATOM 5567 C C . MET A 1 725 ? 33.693 9.353 5.558 1.00 97.38 725 MET A C 1
ATOM 5569 O O . MET A 1 725 ? 33.903 8.166 5.311 1.00 97.38 725 MET A O 1
ATOM 5573 N N . ARG A 1 726 ? 34.492 10.063 6.366 1.00 97.62 726 ARG A N 1
ATOM 5574 C CA . ARG A 1 726 ? 35.637 9.501 7.100 1.00 97.62 726 ARG A CA 1
ATOM 5575 C C . ARG A 1 726 ? 35.172 8.466 8.121 1.00 97.62 726 ARG A C 1
ATOM 5577 O O . ARG A 1 726 ? 35.656 7.337 8.089 1.00 97.62 726 ARG A O 1
ATOM 5584 N N . ARG A 1 727 ? 34.176 8.807 8.945 1.00 97.25 727 ARG A N 1
ATOM 5585 C CA . ARG A 1 727 ? 33.586 7.894 9.938 1.00 97.25 727 ARG A CA 1
ATOM 5586 C C . ARG A 1 727 ? 32.988 6.642 9.294 1.00 97.25 727 ARG A C 1
ATOM 5588 O O . ARG A 1 727 ? 33.167 5.552 9.828 1.00 97.25 727 ARG A O 1
ATOM 5595 N N . ALA A 1 728 ? 32.377 6.753 8.111 1.00 96.94 728 ALA A N 1
ATOM 5596 C CA . ALA A 1 728 ? 31.917 5.584 7.354 1.00 96.94 728 ALA A CA 1
ATOM 5597 C C . ALA A 1 728 ? 33.070 4.613 7.004 1.00 96.94 728 ALA A C 1
ATOM 5599 O O . ALA A 1 728 ? 32.926 3.401 7.165 1.00 96.94 728 ALA A O 1
ATOM 5600 N N . TRP A 1 729 ? 34.234 5.129 6.591 1.00 96.75 729 TRP A N 1
ATOM 5601 C CA . TRP A 1 729 ? 35.425 4.307 6.334 1.00 96.75 729 TRP A CA 1
ATOM 5602 C C . TRP A 1 729 ? 36.076 3.763 7.611 1.00 96.75 729 TRP A C 1
ATOM 5604 O O . TRP A 1 729 ? 36.481 2.601 7.643 1.00 96.75 729 TRP A O 1
ATOM 5614 N N . GLU A 1 730 ? 36.123 4.550 8.687 1.00 95.69 730 GLU A N 1
ATOM 5615 C CA . GLU A 1 730 ? 36.582 4.087 10.004 1.00 95.69 730 GLU A CA 1
ATOM 5616 C C . GLU A 1 730 ? 35.742 2.904 10.507 1.00 95.69 730 GLU A C 1
ATOM 5618 O O . GLU A 1 730 ? 36.290 1.965 11.082 1.00 95.69 730 GLU A O 1
ATOM 5623 N N . MET A 1 731 ? 34.432 2.889 10.241 1.00 93.50 731 MET A N 1
ATOM 5624 C CA . MET A 1 731 ? 33.563 1.755 10.568 1.00 93.50 731 MET A CA 1
ATOM 5625 C C . MET A 1 731 ? 33.859 0.492 9.747 1.00 93.50 731 MET A C 1
ATOM 5627 O O . MET A 1 731 ? 33.847 -0.603 10.310 1.00 93.50 731 MET A O 1
ATOM 5631 N N . GLU A 1 732 ? 34.173 0.608 8.453 1.00 94.06 732 GLU A N 1
ATOM 5632 C CA . GLU A 1 732 ? 34.630 -0.546 7.661 1.00 94.06 732 GLU A CA 1
ATOM 5633 C C . GLU A 1 732 ? 35.979 -1.067 8.180 1.00 94.06 732 GLU A C 1
ATOM 5635 O O . GLU A 1 732 ? 36.154 -2.278 8.315 1.00 94.06 732 GLU A O 1
ATOM 5640 N N . HIS A 1 733 ? 36.899 -0.181 8.578 1.00 92.31 733 HIS A N 1
ATOM 5641 C CA . HIS A 1 733 ? 38.131 -0.603 9.245 1.00 92.31 733 HIS A CA 1
ATOM 5642 C C . HIS A 1 733 ? 37.848 -1.322 10.573 1.00 92.31 733 HIS A C 1
ATOM 5644 O O . HIS A 1 733 ? 38.377 -2.415 10.763 1.00 92.31 733 HIS A O 1
ATOM 5650 N N . LYS A 1 734 ? 36.954 -0.813 11.444 1.00 90.44 734 LYS A N 1
ATOM 5651 C CA . LYS A 1 734 ? 36.505 -1.533 12.661 1.00 90.44 734 LYS A CA 1
ATOM 5652 C C . LYS A 1 734 ? 35.984 -2.941 12.325 1.00 90.44 734 LYS A C 1
ATOM 5654 O O . LYS A 1 734 ? 36.329 -3.898 13.022 1.00 90.44 734 LYS A O 1
ATOM 5659 N N . PHE A 1 735 ? 35.182 -3.085 11.264 1.00 88.94 735 PHE A N 1
ATOM 5660 C CA . PHE A 1 735 ? 34.654 -4.382 10.823 1.00 88.94 735 PHE A CA 1
ATOM 5661 C C . PHE A 1 735 ? 35.745 -5.341 10.328 1.00 88.94 735 PHE A C 1
ATOM 5663 O O . PHE A 1 735 ? 35.709 -6.525 10.679 1.00 88.94 735 PHE A O 1
ATOM 5670 N N . GLN A 1 736 ? 36.717 -4.858 9.550 1.00 89.81 736 GLN A N 1
ATOM 5671 C CA . GLN A 1 736 ? 37.855 -5.656 9.078 1.00 89.81 736 GLN A CA 1
ATOM 5672 C C . GLN A 1 736 ? 38.733 -6.119 10.249 1.00 89.81 736 GLN A C 1
ATOM 5674 O O . GLN A 1 736 ? 39.011 -7.314 10.378 1.00 89.81 736 GLN A O 1
ATOM 5679 N N . ASP A 1 737 ? 39.087 -5.199 11.150 1.00 88.00 737 ASP A N 1
ATOM 5680 C CA . ASP A 1 737 ? 39.917 -5.456 12.332 1.00 88.00 737 ASP A CA 1
ATOM 5681 C C . ASP A 1 737 ? 39.285 -6.497 13.264 1.00 88.00 737 ASP A C 1
ATOM 5683 O O . ASP A 1 737 ? 39.958 -7.401 13.766 1.00 88.00 737 ASP A O 1
ATOM 5687 N N . TRP A 1 738 ? 37.973 -6.389 13.487 1.00 84.75 738 TRP A N 1
ATOM 5688 C CA . TRP A 1 738 ? 37.204 -7.348 14.277 1.00 84.75 738 TRP A CA 1
ATOM 5689 C C . TRP A 1 738 ? 37.092 -8.711 13.575 1.00 84.75 738 TRP A C 1
ATOM 5691 O O . TRP A 1 738 ? 37.317 -9.748 14.201 1.00 84.75 738 TRP A O 1
ATOM 5701 N N . THR A 1 739 ? 36.837 -8.720 12.262 1.00 86.25 739 THR A N 1
ATOM 5702 C CA . THR A 1 739 ? 36.753 -9.949 11.451 1.00 86.25 739 THR A CA 1
ATOM 5703 C C . THR A 1 739 ? 38.073 -10.723 11.460 1.00 86.25 739 THR A C 1
ATOM 5705 O O . THR A 1 739 ? 38.078 -11.948 11.606 1.00 86.25 739 THR A O 1
ATOM 5708 N N . ALA A 1 740 ? 39.207 -10.020 11.367 1.00 87.19 740 ALA A N 1
ATOM 5709 C CA . ALA A 1 740 ? 40.535 -10.619 11.452 1.00 87.19 740 ALA A CA 1
ATOM 5710 C C . ALA A 1 740 ? 40.762 -11.327 12.801 1.00 87.19 740 ALA A C 1
ATOM 5712 O O . ALA A 1 740 ? 41.289 -12.441 12.826 1.00 87.19 740 ALA A O 1
ATOM 5713 N N . LYS A 1 741 ? 40.291 -10.723 13.901 1.00 84.81 741 LYS A N 1
ATOM 5714 C CA . LYS A 1 741 ? 40.443 -11.207 15.286 1.00 84.81 741 LYS A CA 1
ATOM 5715 C C . LYS A 1 741 ? 39.438 -12.303 15.683 1.00 84.81 741 LYS A C 1
ATOM 5717 O O . LYS A 1 741 ? 39.548 -12.853 16.777 1.00 84.81 741 LYS A O 1
ATOM 5722 N N . LEU A 1 742 ? 38.471 -12.650 14.827 1.00 83.75 742 LEU A N 1
ATOM 5723 C CA . LEU A 1 742 ? 37.378 -13.554 15.199 1.00 83.75 742 LEU A CA 1
ATOM 5724 C C . LEU A 1 742 ? 37.832 -15.026 15.370 1.00 83.75 742 LEU A C 1
ATOM 5726 O O . LEU A 1 742 ? 38.455 -15.573 14.454 1.00 83.75 742 LEU A O 1
ATOM 5730 N N . PRO A 1 743 ? 37.475 -15.721 16.470 1.00 83.81 743 PRO A N 1
ATOM 5731 C CA . PRO A 1 743 ? 37.744 -17.150 16.649 1.00 83.81 743 PRO A CA 1
ATOM 5732 C C . PRO A 1 743 ? 37.132 -18.039 15.555 1.00 83.81 743 PRO A C 1
ATOM 5734 O O . PRO A 1 743 ? 35.999 -17.821 15.127 1.00 83.81 743 PRO A O 1
ATOM 5737 N N . ASN A 1 744 ? 37.840 -19.102 15.157 1.00 80.88 744 ASN A N 1
ATOM 5738 C CA . ASN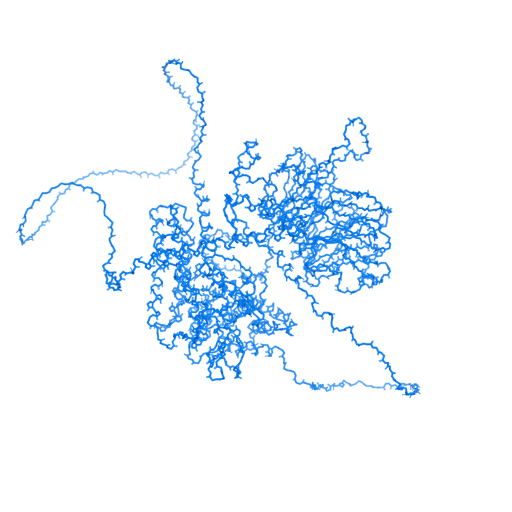 A 1 744 ? 37.411 -20.007 14.076 1.00 80.88 744 ASN A CA 1
ATOM 5739 C C . ASN A 1 744 ? 36.022 -20.629 14.298 1.00 80.88 744 ASN A C 1
ATOM 5741 O O . ASN A 1 744 ? 35.272 -20.778 13.341 1.00 80.88 744 ASN A O 1
ATOM 5745 N N . ALA A 1 745 ? 35.643 -20.921 15.548 1.00 77.88 745 ALA A N 1
ATOM 5746 C CA . ALA A 1 745 ? 34.329 -21.471 15.898 1.00 77.88 745 ALA A CA 1
ATOM 5747 C C . ALA A 1 745 ? 33.140 -20.521 15.620 1.00 77.88 745 ALA A C 1
ATOM 5749 O O . ALA A 1 745 ? 31.994 -20.949 15.697 1.00 77.88 745 ALA A O 1
ATOM 5750 N N . LEU A 1 746 ? 33.405 -19.247 15.309 1.00 79.00 746 LEU A N 1
ATOM 5751 C CA . LEU A 1 746 ? 32.403 -18.230 14.967 1.00 79.00 746 LEU A CA 1
ATOM 5752 C C . LEU A 1 746 ? 32.475 -17.798 13.491 1.00 79.00 746 LEU A C 1
ATOM 5754 O O . LEU A 1 746 ? 31.681 -16.962 13.056 1.00 79.00 746 LEU A O 1
ATOM 5758 N N . ARG A 1 747 ? 33.423 -18.333 12.708 1.00 86.12 747 ARG A N 1
ATOM 5759 C CA . ARG A 1 747 ? 33.572 -18.016 11.280 1.00 86.12 747 ARG A CA 1
ATOM 5760 C C . ARG A 1 747 ? 32.599 -18.838 10.434 1.00 86.12 747 ARG A C 1
ATOM 5762 O O . ARG A 1 747 ? 32.254 -19.968 10.770 1.00 86.12 747 ARG A O 1
ATOM 5769 N N . PHE A 1 748 ? 32.187 -18.269 9.306 1.00 89.44 748 PHE A N 1
ATOM 5770 C CA . PHE A 1 748 ? 31.553 -19.034 8.236 1.00 89.44 748 PHE A CA 1
ATOM 5771 C C . PHE A 1 748 ? 32.602 -19.865 7.485 1.00 89.44 748 PHE A C 1
ATOM 5773 O O . PHE A 1 748 ? 33.790 -19.541 7.499 1.00 89.44 748 PHE A O 1
ATOM 5780 N N . THR A 1 749 ? 32.171 -20.934 6.821 1.00 89.31 749 THR A N 1
ATOM 5781 C CA . THR A 1 749 ? 33.035 -21.782 5.986 1.00 89.31 749 THR A CA 1
ATOM 5782 C C . THR A 1 749 ? 32.434 -21.905 4.595 1.00 89.31 749 THR A C 1
ATOM 5784 O O . THR A 1 749 ? 31.275 -22.279 4.452 1.00 89.31 749 THR A O 1
ATOM 5787 N N . THR A 1 750 ? 33.212 -21.619 3.555 1.00 90.88 750 THR A N 1
ATOM 5788 C CA . THR A 1 750 ? 32.790 -21.871 2.173 1.00 90.88 750 THR A CA 1
ATOM 5789 C C . THR A 1 750 ? 32.776 -23.374 1.894 1.00 90.88 750 THR A C 1
ATOM 5791 O O . THR A 1 750 ? 33.785 -24.053 2.073 1.00 90.88 750 THR A O 1
ATOM 5794 N N . VAL A 1 751 ? 31.630 -23.892 1.450 1.00 86.31 751 VAL A N 1
ATOM 5795 C CA . VAL A 1 751 ? 31.377 -25.334 1.259 1.00 86.31 751 VAL A CA 1
ATOM 5796 C C . VAL A 1 751 ? 31.257 -25.752 -0.206 1.00 86.31 751 VAL A C 1
ATOM 5798 O O . VAL A 1 751 ? 31.500 -26.910 -0.550 1.00 86.31 751 VAL A O 1
ATOM 5801 N N . ALA A 1 752 ? 30.900 -24.820 -1.090 1.00 86.31 752 ALA A N 1
ATOM 5802 C CA . ALA A 1 752 ? 30.759 -25.085 -2.515 1.00 86.31 752 ALA A CA 1
ATOM 5803 C C . ALA A 1 752 ? 31.048 -23.839 -3.361 1.00 86.31 752 ALA A C 1
ATOM 5805 O O . ALA A 1 752 ? 31.019 -22.707 -2.874 1.00 86.31 752 ALA A O 1
ATOM 5806 N N . TRP A 1 753 ? 31.299 -24.077 -4.649 1.00 90.06 753 TRP A N 1
ATOM 5807 C CA . TRP A 1 753 ? 31.387 -23.046 -5.675 1.00 90.06 753 TRP A CA 1
ATOM 5808 C C . TRP A 1 753 ? 30.576 -23.479 -6.899 1.00 90.06 753 TRP A C 1
ATOM 5810 O O . TRP A 1 753 ? 30.817 -24.552 -7.459 1.00 90.06 753 TRP A O 1
ATOM 5820 N N . VAL A 1 754 ? 29.614 -22.659 -7.308 1.00 87.94 754 VAL A N 1
ATOM 5821 C CA . VAL A 1 754 ? 28.756 -22.885 -8.479 1.00 87.94 754 VAL A CA 1
ATOM 5822 C C . VAL A 1 754 ? 29.391 -22.183 -9.675 1.00 87.94 754 VAL A C 1
ATOM 5824 O O . VAL A 1 754 ? 29.656 -20.986 -9.615 1.00 87.94 754 VAL A O 1
ATOM 5827 N N . LYS A 1 755 ? 29.675 -22.916 -10.758 1.00 86.12 755 LYS A N 1
ATOM 5828 C CA . LYS A 1 755 ? 30.385 -22.357 -11.924 1.00 86.12 755 LYS A CA 1
ATOM 5829 C C . LYS A 1 755 ? 29.515 -21.405 -12.748 1.00 86.12 755 LYS A C 1
ATOM 5831 O O . LYS A 1 755 ? 29.960 -20.321 -13.100 1.00 86.12 755 LYS A O 1
ATOM 5836 N N . SER A 1 756 ? 28.301 -21.837 -13.066 1.00 85.94 756 SER A N 1
ATOM 5837 C CA . SER A 1 756 ? 27.341 -21.141 -13.922 1.00 85.94 756 SER A CA 1
ATOM 5838 C C . SER A 1 756 ? 25.956 -21.769 -13.754 1.00 85.94 756 SER A C 1
ATOM 5840 O O . SER A 1 756 ? 25.843 -22.916 -13.320 1.00 85.94 756 SER A O 1
ATOM 5842 N N . ILE A 1 757 ? 24.921 -20.999 -14.088 1.00 86.38 757 ILE A N 1
ATOM 5843 C CA . ILE A 1 757 ? 23.503 -21.380 -14.175 1.00 86.38 757 ILE A CA 1
ATOM 5844 C C . ILE A 1 757 ? 22.964 -20.662 -15.422 1.00 86.38 757 ILE A C 1
ATOM 5846 O O . ILE A 1 757 ? 23.473 -19.582 -15.743 1.00 86.38 757 ILE A O 1
ATOM 5850 N N . SER A 1 758 ? 22.008 -21.239 -16.159 1.00 82.38 758 SER A N 1
ATOM 5851 C CA . SER A 1 758 ? 21.438 -20.538 -17.318 1.00 82.38 758 SER A CA 1
ATOM 5852 C C . SER A 1 758 ? 20.586 -19.342 -16.879 1.00 82.38 758 SER A C 1
ATOM 5854 O O . SER A 1 758 ? 20.002 -19.347 -15.795 1.00 82.38 758 SER A O 1
ATOM 5856 N N . SER A 1 759 ? 20.509 -18.302 -17.714 1.00 80.62 759 SER A N 1
ATOM 5857 C CA . SER A 1 759 ? 19.748 -17.083 -17.401 1.00 80.62 759 SER A CA 1
ATOM 5858 C C . SER A 1 759 ? 18.274 -17.363 -17.095 1.00 80.62 759 SER A C 1
ATOM 5860 O O . SER A 1 759 ? 17.695 -16.698 -16.239 1.00 80.62 759 SER A O 1
ATOM 5862 N N . ASP A 1 760 ? 17.697 -18.363 -17.761 1.00 79.62 760 ASP A N 1
ATOM 5863 C CA . ASP A 1 760 ? 16.283 -18.726 -17.654 1.00 79.62 760 ASP A CA 1
ATOM 5864 C C . ASP A 1 760 ? 15.980 -19.491 -16.349 1.00 79.62 760 ASP A C 1
ATOM 5866 O O . ASP A 1 760 ? 14.893 -19.370 -15.789 1.00 79.62 760 ASP A O 1
ATOM 5870 N N . GLU A 1 761 ? 16.966 -20.212 -15.801 1.00 85.38 761 GLU A N 1
ATOM 5871 C CA . GLU A 1 761 ? 16.876 -20.921 -14.513 1.00 85.38 761 GLU A CA 1
ATOM 5872 C C . GLU A 1 761 ? 17.157 -20.017 -13.293 1.00 85.38 761 GLU A C 1
ATOM 5874 O O . GLU A 1 761 ? 16.913 -20.424 -12.152 1.00 85.38 761 GLU A O 1
ATOM 5879 N N . LEU A 1 762 ? 17.674 -18.792 -13.488 1.00 87.75 762 LEU A N 1
ATOM 5880 C CA . LEU A 1 762 ? 18.104 -17.913 -12.386 1.00 87.75 762 LEU A CA 1
ATOM 5881 C C . LEU A 1 762 ? 16.982 -17.512 -11.421 1.00 87.75 762 LEU A C 1
ATOM 5883 O O . LEU A 1 762 ? 17.283 -17.164 -10.282 1.00 87.75 762 LEU A O 1
ATOM 5887 N N . LEU A 1 763 ? 15.714 -17.528 -11.836 1.00 87.88 763 LEU A N 1
ATOM 5888 C CA . LEU A 1 763 ? 14.608 -17.208 -10.930 1.00 87.88 763 LEU A CA 1
ATOM 5889 C C . LEU A 1 763 ? 14.375 -18.350 -9.925 1.00 87.88 763 LEU A C 1
ATOM 5891 O O . LEU A 1 763 ? 14.318 -18.120 -8.714 1.00 87.88 763 LEU A O 1
ATOM 5895 N N . ASP A 1 764 ? 14.302 -19.587 -10.415 1.00 86.88 764 ASP A N 1
ATOM 5896 C CA . ASP A 1 764 ? 13.894 -20.754 -9.627 1.00 86.88 764 ASP A CA 1
ATOM 5897 C C . ASP A 1 764 ? 15.059 -21.475 -8.927 1.00 86.88 764 ASP A C 1
ATOM 5899 O O . ASP A 1 764 ? 14.841 -22.109 -7.889 1.00 86.88 764 ASP A O 1
ATOM 5903 N N . SER A 1 765 ? 16.299 -21.300 -9.399 1.00 90.50 765 SER A N 1
ATOM 5904 C CA . SER A 1 765 ? 17.504 -21.909 -8.814 1.00 90.50 765 SER A CA 1
ATOM 5905 C C . SER A 1 765 ? 17.690 -21.621 -7.316 1.00 90.50 765 SER A C 1
ATOM 5907 O O . SER A 1 765 ? 17.701 -20.473 -6.872 1.00 90.50 765 SER A O 1
ATOM 5909 N N . GLU A 1 766 ? 17.950 -22.667 -6.526 1.00 89.00 766 GLU A N 1
ATOM 5910 C CA . GLU A 1 766 ? 18.237 -22.569 -5.084 1.00 89.00 766 GLU A CA 1
ATOM 5911 C C . GLU A 1 766 ? 19.541 -21.815 -4.754 1.00 89.00 766 GLU A C 1
ATOM 5913 O O . GLU A 1 766 ? 19.726 -21.369 -3.621 1.00 89.00 766 GLU A O 1
ATOM 5918 N N . VAL A 1 767 ? 20.436 -21.656 -5.734 1.00 91.56 767 VAL A N 1
ATOM 5919 C CA . VAL A 1 767 ? 21.782 -21.075 -5.586 1.00 91.56 767 VAL A CA 1
ATOM 5920 C C . VAL A 1 767 ? 22.107 -20.108 -6.728 1.00 91.56 767 VAL A C 1
ATOM 5922 O O . VAL A 1 767 ? 21.504 -20.184 -7.796 1.00 91.56 767 VAL A O 1
ATOM 5925 N N . TYR A 1 768 ? 23.076 -19.217 -6.518 1.00 94.12 768 TYR A N 1
ATOM 5926 C CA . TYR A 1 768 ? 23.602 -18.299 -7.536 1.00 94.12 768 TYR A CA 1
ATOM 5927 C C . TYR A 1 768 ? 25.030 -18.720 -7.953 1.00 94.12 768 TYR A C 1
ATOM 5929 O O . TYR A 1 768 ? 25.719 -19.344 -7.140 1.00 94.12 768 TYR A O 1
ATOM 5937 N N . PRO A 1 769 ? 25.519 -18.406 -9.173 1.00 92.50 769 PRO A N 1
ATOM 5938 C CA . PRO A 1 769 ? 26.915 -18.643 -9.545 1.00 92.50 769 PRO A CA 1
ATOM 5939 C C . PRO A 1 769 ? 27.901 -17.935 -8.602 1.00 92.50 769 PRO A C 1
ATOM 5941 O O . PRO A 1 769 ? 27.748 -16.752 -8.305 1.00 92.50 769 PRO A O 1
ATOM 5944 N N . GLY A 1 770 ? 28.932 -18.650 -8.147 1.00 91.69 770 GLY A N 1
ATOM 5945 C CA . GLY A 1 770 ? 29.899 -18.167 -7.160 1.00 91.69 770 GLY A CA 1
ATOM 5946 C C . GLY A 1 770 ? 29.945 -19.000 -5.876 1.00 91.69 770 GLY A C 1
ATOM 5947 O O . GLY A 1 770 ? 29.700 -20.207 -5.882 1.00 91.69 770 GLY A O 1
ATOM 5948 N N . ARG A 1 771 ? 30.328 -18.344 -4.777 1.00 93.62 771 ARG A N 1
ATOM 5949 C CA . ARG A 1 771 ? 30.613 -18.937 -3.460 1.00 93.62 771 ARG A CA 1
ATOM 5950 C C . ARG A 1 771 ? 29.330 -19.333 -2.716 1.00 93.62 771 ARG A C 1
ATOM 5952 O O . ARG A 1 771 ? 28.353 -18.595 -2.765 1.00 93.62 771 ARG A O 1
ATOM 5959 N N . ILE A 1 772 ? 29.353 -20.440 -1.969 1.00 90.81 772 ILE A N 1
ATOM 5960 C CA . ILE A 1 772 ? 28.309 -20.798 -0.989 1.00 90.81 772 ILE A CA 1
ATOM 5961 C C . ILE A 1 772 ? 28.949 -21.027 0.381 1.00 90.81 772 ILE A C 1
ATOM 5963 O O . ILE A 1 772 ? 29.892 -21.815 0.503 1.00 90.81 772 ILE A O 1
ATOM 5967 N N . ASP A 1 773 ? 28.403 -20.378 1.408 1.00 91.69 773 ASP A N 1
ATOM 5968 C CA . ASP A 1 773 ? 28.858 -20.450 2.796 1.00 91.69 773 ASP A CA 1
ATOM 5969 C C . ASP A 1 773 ? 27.913 -21.288 3.675 1.00 91.69 773 ASP A C 1
ATOM 5971 O O . ASP A 1 773 ? 26.692 -21.231 3.535 1.00 91.69 773 ASP A O 1
ATOM 5975 N N . THR A 1 774 ? 28.485 -22.008 4.641 1.00 87.62 774 THR A N 1
ATOM 5976 C CA . THR A 1 774 ? 27.785 -22.566 5.806 1.00 87.62 774 THR A CA 1
ATOM 5977 C C . THR A 1 774 ? 28.198 -21.828 7.076 1.00 87.62 774 THR A C 1
ATOM 5979 O O . THR A 1 774 ? 29.313 -21.304 7.173 1.00 87.62 774 THR A O 1
ATOM 5982 N N . PHE A 1 775 ? 27.331 -21.855 8.084 1.00 85.69 775 PHE A N 1
ATOM 5983 C CA . PHE A 1 775 ? 27.582 -21.284 9.408 1.00 85.69 775 PHE A CA 1
ATOM 5984 C C . PHE A 1 775 ? 27.472 -22.370 10.494 1.00 85.69 775 PHE A C 1
ATOM 5986 O O . PHE A 1 775 ? 26.831 -23.395 10.243 1.00 85.69 775 PHE A O 1
ATOM 5993 N N . PRO A 1 776 ? 28.075 -22.176 11.685 1.00 81.00 776 PRO A N 1
ATOM 5994 C CA . PRO A 1 776 ? 27.982 -23.139 12.786 1.00 81.00 776 PRO A CA 1
ATOM 5995 C C . PRO A 1 776 ? 26.548 -23.307 13.311 1.00 81.00 776 PRO A C 1
ATOM 5997 O O . PRO A 1 776 ? 26.136 -24.423 13.611 1.00 81.00 776 PRO A O 1
ATOM 6000 N N . ASP A 1 777 ? 25.787 -22.210 13.377 1.00 79.06 777 ASP A N 1
ATOM 6001 C CA . ASP A 1 777 ? 24.357 -22.194 13.687 1.00 79.06 777 ASP A CA 1
ATOM 6002 C C . ASP A 1 777 ? 23.637 -21.001 13.019 1.00 79.06 777 ASP A C 1
ATOM 6004 O O . ASP A 1 777 ? 24.262 -20.095 12.450 1.00 79.06 777 ASP A O 1
ATOM 6008 N N . VAL A 1 778 ? 22.301 -21.005 13.087 1.00 80.81 778 VAL A N 1
ATOM 6009 C CA . VAL A 1 778 ? 21.421 -19.985 12.485 1.00 80.81 778 VAL A CA 1
ATOM 6010 C C . VAL A 1 778 ? 21.565 -18.597 13.129 1.00 80.81 778 VAL A C 1
ATOM 6012 O O . VAL A 1 778 ? 21.308 -17.576 12.484 1.00 80.81 778 VAL A O 1
ATOM 6015 N N . TRP A 1 779 ? 22.026 -18.523 14.377 1.00 80.94 779 TRP A N 1
ATOM 6016 C CA . TRP A 1 779 ? 22.236 -17.263 15.085 1.00 80.94 779 TRP A CA 1
ATOM 6017 C C . TRP A 1 779 ? 23.539 -16.597 14.640 1.00 80.94 779 TRP A C 1
ATOM 6019 O O . TRP A 1 779 ? 23.539 -15.413 14.299 1.00 80.94 779 TRP A O 1
ATOM 6029 N N . ILE A 1 780 ? 24.618 -17.371 14.516 1.00 83.19 780 ILE A N 1
ATOM 6030 C CA . ILE A 1 780 ? 25.886 -16.934 13.923 1.00 83.19 780 ILE A CA 1
ATOM 6031 C C . ILE A 1 780 ? 25.670 -16.548 12.452 1.00 83.19 780 ILE A C 1
ATOM 6033 O O . ILE A 1 780 ? 26.138 -15.487 12.033 1.00 83.19 780 ILE A O 1
ATOM 6037 N N . ALA A 1 781 ? 24.882 -17.319 11.690 1.00 86.81 781 ALA A N 1
ATOM 6038 C CA . ALA A 1 781 ? 24.469 -16.942 10.334 1.00 86.81 781 ALA A CA 1
ATOM 6039 C C . ALA A 1 781 ? 23.773 -15.572 10.298 1.00 86.81 781 ALA A C 1
ATOM 6041 O O . ALA A 1 781 ? 24.071 -14.741 9.439 1.00 86.81 781 ALA A O 1
ATOM 6042 N N . SER A 1 782 ? 22.882 -15.301 11.254 1.00 85.75 782 SER A N 1
ATOM 6043 C CA . SER A 1 782 ? 22.162 -14.024 11.354 1.00 85.75 782 SER A CA 1
ATOM 6044 C C . SER A 1 782 ? 23.088 -12.849 11.655 1.00 85.75 782 SER A C 1
ATOM 6046 O O . SER A 1 782 ? 22.986 -11.816 10.996 1.00 85.75 782 SER A O 1
ATOM 6048 N N . VAL A 1 783 ? 24.034 -13.015 12.587 1.00 85.62 783 VAL A N 1
ATOM 6049 C CA . VAL A 1 783 ? 25.031 -11.981 12.915 1.00 85.62 783 VAL A CA 1
ATOM 6050 C C . VAL A 1 783 ? 25.914 -11.667 11.704 1.00 85.62 783 VAL A C 1
ATOM 6052 O O . VAL A 1 783 ? 26.078 -10.497 11.355 1.00 85.62 783 VAL A O 1
ATOM 6055 N N . TRP A 1 784 ? 26.409 -12.691 11.001 1.00 89.94 784 TRP A N 1
ATOM 6056 C CA . TRP A 1 784 ? 27.149 -12.508 9.746 1.00 89.94 784 TRP A CA 1
ATOM 6057 C C . TRP A 1 784 ? 26.317 -11.828 8.659 1.00 89.94 784 TRP A C 1
ATOM 6059 O O . TRP A 1 784 ? 26.844 -11.017 7.900 1.00 89.94 784 TRP A O 1
ATOM 6069 N N . THR A 1 785 ? 25.022 -12.128 8.577 1.00 90.12 785 THR A N 1
ATOM 6070 C CA . THR A 1 785 ? 24.153 -11.542 7.550 1.00 90.12 785 THR A CA 1
ATOM 6071 C C . THR A 1 785 ? 23.844 -10.070 7.853 1.00 90.12 785 THR A C 1
ATOM 6073 O O . THR A 1 785 ? 23.932 -9.242 6.947 1.00 90.12 785 THR A O 1
ATOM 6076 N N . LEU A 1 786 ? 23.587 -9.711 9.119 1.00 89.62 786 LEU A N 1
ATOM 6077 C CA . LEU A 1 786 ? 23.462 -8.315 9.561 1.00 89.62 786 LEU A CA 1
ATOM 6078 C C . LEU A 1 786 ? 24.744 -7.524 9.259 1.00 89.62 786 LEU A C 1
ATOM 6080 O O . LEU A 1 786 ? 24.675 -6.470 8.637 1.00 89.62 786 LEU A O 1
ATOM 6084 N N . LEU A 1 787 ? 25.911 -8.070 9.614 1.00 90.88 787 LEU A N 1
ATOM 6085 C CA . LEU A 1 787 ? 27.225 -7.499 9.300 1.00 90.88 787 LEU A CA 1
ATOM 6086 C C . LEU A 1 787 ? 27.401 -7.213 7.797 1.00 90.88 787 LEU A C 1
ATOM 6088 O O . LEU A 1 787 ? 27.762 -6.097 7.418 1.00 90.88 787 LEU A O 1
ATOM 6092 N N . ARG A 1 788 ? 27.115 -8.199 6.936 1.00 94.06 788 ARG A N 1
ATOM 6093 C CA . ARG A 1 788 ? 27.221 -8.065 5.471 1.00 94.06 788 ARG A CA 1
ATOM 6094 C C . ARG A 1 788 ? 26.291 -6.962 4.932 1.00 94.06 788 ARG A C 1
ATOM 6096 O O . ARG A 1 788 ? 26.710 -6.168 4.092 1.00 94.06 788 ARG A O 1
ATOM 6103 N N . VAL A 1 789 ? 25.075 -6.834 5.472 1.00 95.38 789 VAL A N 1
ATOM 6104 C CA . VAL A 1 789 ? 24.142 -5.743 5.120 1.00 95.38 789 VAL A CA 1
ATOM 6105 C C . VAL A 1 789 ? 24.624 -4.376 5.633 1.00 95.38 789 VAL A C 1
ATOM 6107 O O . VAL A 1 789 ? 24.541 -3.392 4.899 1.00 95.38 789 VAL A O 1
ATOM 6110 N N . THR A 1 790 ? 25.187 -4.282 6.841 1.00 94.81 790 THR A N 1
ATOM 6111 C CA . THR A 1 790 ? 25.716 -3.010 7.374 1.00 94.81 790 THR A CA 1
ATOM 6112 C C . THR A 1 790 ? 26.899 -2.487 6.548 1.00 94.81 790 THR A C 1
ATOM 6114 O O . THR A 1 790 ? 26.956 -1.291 6.265 1.00 94.81 790 THR A O 1
ATOM 6117 N N . ARG A 1 791 ? 27.791 -3.364 6.061 1.00 95.75 791 ARG A N 1
ATOM 6118 C CA . ARG A 1 791 ? 28.892 -2.989 5.144 1.00 95.75 791 ARG A CA 1
ATOM 6119 C C . ARG A 1 791 ? 28.385 -2.476 3.788 1.00 95.75 791 ARG A C 1
ATOM 6121 O O . ARG A 1 791 ? 28.889 -1.478 3.270 1.00 95.75 791 ARG A O 1
ATOM 6128 N N . MET A 1 792 ? 27.309 -3.065 3.263 1.00 96.69 792 MET A N 1
ATOM 6129 C CA . MET A 1 792 ? 26.607 -2.542 2.083 1.00 96.69 792 MET A CA 1
ATOM 6130 C C . MET A 1 792 ? 26.010 -1.139 2.336 1.00 96.69 792 MET A C 1
ATOM 6132 O O . MET A 1 792 ? 26.058 -0.279 1.452 1.00 96.69 792 MET A O 1
ATOM 6136 N N . PHE A 1 793 ? 25.498 -0.865 3.545 1.00 95.94 793 PHE A N 1
ATOM 6137 C CA . PHE A 1 793 ? 25.029 0.475 3.930 1.00 95.94 793 PHE A CA 1
ATOM 6138 C C . PHE A 1 793 ? 26.167 1.494 4.122 1.00 95.94 793 PHE A C 1
ATOM 6140 O O . PHE A 1 793 ? 25.973 2.648 3.736 1.00 95.94 793 PHE A O 1
ATOM 6147 N N . ILE A 1 794 ? 27.345 1.093 4.625 1.00 96.62 794 ILE A N 1
ATOM 6148 C CA . ILE A 1 794 ? 28.558 1.941 4.642 1.00 96.62 794 ILE A CA 1
ATOM 6149 C C . ILE A 1 794 ? 28.901 2.390 3.220 1.00 96.62 794 ILE A C 1
ATOM 6151 O O . ILE A 1 794 ? 29.024 3.586 2.961 1.00 96.62 794 ILE A O 1
ATOM 6155 N N . SER A 1 795 ? 28.984 1.444 2.281 1.00 97.38 795 SER A N 1
ATOM 6156 C CA . SER A 1 795 ? 29.247 1.744 0.870 1.00 97.38 795 SER A CA 1
ATOM 6157 C C . SER A 1 795 ? 28.222 2.739 0.296 1.00 97.38 795 SER A C 1
ATOM 6159 O O . SER A 1 795 ? 28.593 3.779 -0.253 1.00 97.38 795 SER A O 1
ATOM 6161 N N . GLY A 1 796 ? 26.924 2.495 0.515 1.00 96.12 796 GLY A N 1
ATOM 6162 C CA . GLY A 1 796 ? 25.859 3.407 0.085 1.00 96.12 796 GLY A CA 1
ATOM 6163 C C . GLY A 1 796 ? 25.921 4.804 0.726 1.00 96.12 796 GLY A C 1
ATOM 6164 O O . GLY A 1 796 ? 25.493 5.778 0.105 1.00 96.12 796 GLY A O 1
ATOM 6165 N N . ALA A 1 797 ? 26.463 4.922 1.941 1.00 95.88 797 ALA A N 1
ATOM 6166 C CA . ALA A 1 797 ? 26.679 6.195 2.625 1.00 95.88 797 ALA A CA 1
ATOM 6167 C C . ALA A 1 797 ? 27.883 6.964 2.054 1.00 95.88 797 ALA A C 1
ATOM 6169 O O . ALA A 1 797 ? 27.739 8.142 1.723 1.00 95.88 797 ALA A O 1
ATOM 6170 N N . VAL A 1 798 ? 29.025 6.295 1.842 1.00 97.00 798 VAL A N 1
ATOM 6171 C CA . VAL A 1 798 ? 30.210 6.897 1.199 1.00 97.00 798 VAL A CA 1
ATOM 6172 C C . VAL A 1 798 ? 29.865 7.428 -0.191 1.00 97.00 798 VAL A C 1
ATOM 6174 O O . VAL A 1 798 ? 30.198 8.568 -0.504 1.00 97.00 798 VAL A O 1
ATOM 6177 N N . VAL A 1 799 ? 29.132 6.658 -1.005 1.00 96.50 799 VAL A N 1
ATOM 6178 C CA . VAL A 1 799 ? 28.723 7.089 -2.354 1.00 96.50 799 VAL A CA 1
ATOM 6179 C C . VAL A 1 799 ? 27.813 8.330 -2.316 1.00 96.50 799 VAL A C 1
ATOM 6181 O O . VAL A 1 799 ? 27.950 9.201 -3.174 1.00 96.50 799 VAL A O 1
ATOM 6184 N N . ARG A 1 800 ? 26.937 8.478 -1.308 1.00 94.50 800 ARG A N 1
ATOM 6185 C CA . ARG A 1 800 ? 26.134 9.707 -1.120 1.00 94.50 800 ARG A CA 1
ATOM 6186 C C . ARG A 1 800 ? 26.999 10.909 -0.745 1.00 94.50 800 ARG A C 1
ATOM 6188 O O . ARG A 1 800 ? 26.845 11.967 -1.350 1.00 94.50 800 ARG A O 1
ATOM 6195 N N . CYS A 1 801 ? 27.937 10.750 0.188 1.00 95.12 801 CYS A N 1
ATOM 6196 C CA . CYS A 1 801 ? 28.864 11.826 0.544 1.00 95.12 801 CYS A CA 1
ATOM 6197 C C . CYS A 1 801 ? 29.751 12.231 -0.645 1.00 95.12 801 CYS A C 1
ATOM 6199 O O . CYS A 1 801 ? 29.881 13.422 -0.924 1.00 95.12 801 CYS A O 1
ATOM 6201 N N . ALA A 1 802 ? 30.280 11.267 -1.406 1.00 93.81 802 ALA A N 1
ATOM 6202 C CA . ALA A 1 802 ? 31.056 11.525 -2.619 1.00 93.81 802 ALA A CA 1
ATOM 6203 C C . ALA A 1 802 ? 30.244 12.301 -3.674 1.00 93.81 802 ALA A C 1
ATOM 6205 O O . ALA A 1 802 ? 30.764 13.261 -4.245 1.00 93.81 802 ALA A O 1
ATOM 6206 N N . ALA A 1 803 ? 28.966 11.955 -3.876 1.00 92.31 803 ALA A N 1
ATOM 6207 C CA . ALA A 1 803 ? 28.049 12.667 -4.774 1.00 92.31 803 ALA A CA 1
ATOM 6208 C C . ALA A 1 803 ? 27.663 14.077 -4.286 1.00 92.31 803 ALA A C 1
ATOM 6210 O O . ALA A 1 803 ? 27.428 14.976 -5.092 1.00 92.31 803 ALA A O 1
ATOM 6211 N N . TRP A 1 804 ? 27.609 14.306 -2.971 1.00 92.12 804 TRP A N 1
ATOM 6212 C CA . TRP A 1 804 ? 27.376 15.643 -2.416 1.00 92.12 804 TRP A CA 1
ATOM 6213 C C . TRP A 1 804 ? 28.617 16.534 -2.542 1.00 92.12 804 TRP A C 1
ATOM 6215 O O . TRP A 1 804 ? 28.489 17.724 -2.848 1.00 92.12 804 TRP A O 1
ATOM 6225 N N . LEU A 1 805 ? 29.812 15.975 -2.332 1.00 90.88 805 LEU A N 1
ATOM 6226 C CA . LEU A 1 805 ? 31.086 16.693 -2.435 1.00 90.88 805 LEU A CA 1
ATOM 6227 C C . LEU A 1 805 ? 31.430 17.036 -3.893 1.00 90.88 805 LEU A C 1
ATOM 6229 O O . LEU A 1 805 ? 31.801 18.174 -4.178 1.00 90.88 805 LEU A O 1
ATOM 6233 N N . ASN A 1 806 ? 31.242 16.094 -4.820 1.00 86.12 806 ASN A N 1
ATOM 6234 C CA . ASN A 1 806 ? 31.632 16.228 -6.223 1.00 86.12 806 ASN A CA 1
ATOM 6235 C C . ASN A 1 806 ? 30.402 16.446 -7.121 1.00 86.12 806 ASN A C 1
ATOM 6237 O O . ASN A 1 806 ? 29.697 15.498 -7.457 1.00 86.12 806 ASN A O 1
ATOM 6241 N N . THR A 1 807 ? 30.148 17.700 -7.525 1.00 75.75 807 THR A N 1
ATOM 6242 C CA . THR A 1 807 ? 29.116 18.035 -8.539 1.00 75.75 807 THR A CA 1
ATOM 6243 C C . THR A 1 807 ? 29.617 18.825 -9.746 1.00 75.75 807 THR A C 1
ATOM 6245 O O . THR A 1 807 ? 28.859 19.015 -10.688 1.00 75.75 807 THR A O 1
ATOM 6248 N N . SER A 1 808 ? 30.867 19.292 -9.749 1.00 70.88 808 SER A N 1
ATOM 6249 C CA . SER A 1 808 ? 31.530 19.833 -10.950 1.00 70.88 808 SER A CA 1
ATOM 6250 C C . SER A 1 808 ? 32.129 18.737 -11.845 1.00 70.88 808 SER A C 1
ATOM 6252 O O . SER A 1 808 ? 32.534 19.014 -12.968 1.00 70.88 808 SER A O 1
ATOM 6254 N N . VAL A 1 809 ? 32.184 17.503 -11.340 1.00 78.00 809 VAL A N 1
ATOM 6255 C CA . VAL A 1 809 ? 32.706 16.287 -11.978 1.00 78.00 809 VAL A CA 1
ATOM 6256 C C . VAL A 1 809 ? 31.761 15.141 -11.598 1.00 78.00 809 VAL A C 1
ATOM 6258 O O . VAL A 1 809 ? 31.149 15.200 -10.528 1.00 78.00 809 VAL A O 1
ATOM 6261 N N . ASP A 1 810 ? 31.618 14.109 -12.436 1.00 85.00 810 ASP A N 1
ATOM 6262 C CA . ASP A 1 810 ? 30.860 12.913 -12.047 1.00 85.00 810 ASP A CA 1
ATOM 6263 C C . ASP A 1 810 ? 31.559 12.213 -10.872 1.00 85.00 810 ASP A C 1
ATOM 6265 O O . ASP A 1 810 ? 32.677 11.715 -10.999 1.00 85.00 810 ASP A O 1
ATOM 6269 N N . TYR A 1 811 ? 30.877 12.131 -9.728 1.00 89.19 811 TYR A N 1
ATOM 6270 C CA . TYR A 1 811 ? 31.375 11.454 -8.531 1.00 89.19 811 TYR A CA 1
ATOM 6271 C C . TYR A 1 811 ? 31.751 9.982 -8.770 1.00 89.19 811 TYR A C 1
ATOM 6273 O O . TYR A 1 811 ? 32.486 9.403 -7.974 1.00 89.19 811 TYR A O 1
ATOM 6281 N N . ARG A 1 812 ? 31.282 9.361 -9.861 1.00 89.81 812 ARG A N 1
ATOM 6282 C CA . ARG A 1 812 ? 31.665 7.993 -10.243 1.00 89.81 812 ARG A CA 1
ATOM 6283 C C . ARG A 1 812 ? 33.132 7.849 -10.647 1.00 89.81 812 ARG A C 1
ATOM 6285 O O . ARG A 1 812 ? 33.642 6.732 -10.637 1.00 89.81 812 ARG A O 1
ATOM 6292 N N . THR A 1 813 ? 33.823 8.942 -10.981 1.00 89.75 813 THR A N 1
ATOM 6293 C CA . THR A 1 813 ? 35.252 8.906 -11.338 1.00 89.75 813 THR A CA 1
ATOM 6294 C C . THR A 1 813 ? 36.185 9.099 -10.139 1.00 89.75 813 THR A C 1
ATOM 6296 O O . THR A 1 813 ? 37.398 9.164 -10.333 1.00 89.75 813 THR A O 1
ATOM 6299 N N . THR A 1 814 ? 35.670 9.227 -8.908 1.00 90.88 814 THR A N 1
ATOM 6300 C CA . THR A 1 814 ? 36.508 9.463 -7.718 1.00 90.88 814 THR A CA 1
ATOM 6301 C C . THR A 1 814 ? 36.969 8.148 -7.068 1.00 90.88 814 THR A C 1
ATOM 6303 O O . THR A 1 814 ? 36.271 7.126 -7.152 1.00 90.88 814 THR A O 1
ATOM 6306 N N . PRO A 1 815 ? 38.139 8.125 -6.397 1.00 91.75 815 PRO A N 1
ATOM 6307 C CA . PRO A 1 815 ? 38.642 6.912 -5.756 1.00 91.75 815 PRO A CA 1
ATOM 6308 C C . PRO A 1 815 ? 37.742 6.428 -4.609 1.00 91.75 815 PRO A C 1
ATOM 6310 O O . PRO A 1 815 ? 37.660 5.221 -4.380 1.00 91.75 815 PRO A O 1
ATOM 6313 N N . GLU A 1 816 ? 37.022 7.327 -3.928 1.00 92.06 816 GLU A N 1
ATOM 6314 C CA . GLU A 1 816 ? 36.063 6.981 -2.871 1.00 92.06 816 GLU A CA 1
ATOM 6315 C C . GLU A 1 816 ? 34.866 6.214 -3.439 1.00 92.06 816 GLU A C 1
ATOM 6317 O O . GLU A 1 816 ? 34.468 5.202 -2.859 1.00 92.06 816 GLU A O 1
ATOM 6322 N N . TYR A 1 817 ? 34.329 6.639 -4.592 1.00 93.44 817 TYR A N 1
ATOM 6323 C CA . TYR A 1 817 ? 33.287 5.884 -5.288 1.00 93.44 817 TYR A CA 1
ATOM 6324 C C . TYR A 1 817 ? 33.800 4.515 -5.730 1.00 93.44 817 TYR A C 1
ATOM 6326 O O . TYR A 1 817 ? 33.152 3.508 -5.458 1.00 93.44 817 TYR A O 1
ATOM 6334 N N . ALA A 1 818 ? 34.978 4.452 -6.359 1.00 93.12 818 ALA A N 1
ATOM 6335 C CA . ALA A 1 818 ? 35.542 3.189 -6.832 1.00 93.12 818 ALA A CA 1
ATOM 6336 C C . ALA A 1 818 ? 35.810 2.199 -5.679 1.00 93.12 818 ALA A C 1
ATOM 6338 O O . ALA A 1 818 ? 35.565 0.999 -5.821 1.00 93.12 818 ALA A O 1
ATOM 6339 N N . ALA A 1 819 ? 36.280 2.685 -4.525 1.00 95.50 819 ALA A N 1
ATOM 6340 C CA . ALA A 1 819 ? 36.463 1.874 -3.323 1.00 95.50 819 ALA A CA 1
ATOM 6341 C C . ALA A 1 819 ? 35.125 1.424 -2.715 1.00 95.50 819 ALA A C 1
ATOM 6343 O O . ALA A 1 819 ? 34.959 0.242 -2.405 1.00 95.50 819 ALA A O 1
ATOM 6344 N N . ALA A 1 820 ? 34.154 2.333 -2.588 1.00 96.06 820 ALA A N 1
ATOM 6345 C CA . ALA A 1 820 ? 32.839 2.012 -2.046 1.00 96.06 820 ALA A CA 1
ATOM 6346 C C . ALA A 1 820 ? 32.072 1.033 -2.949 1.00 96.06 820 ALA A C 1
ATOM 6348 O O . ALA A 1 820 ? 31.487 0.077 -2.444 1.00 96.06 820 ALA A O 1
ATOM 6349 N N . ALA A 1 821 ? 32.114 1.207 -4.271 1.00 95.12 821 ALA A N 1
ATOM 6350 C CA . ALA A 1 821 ? 31.460 0.319 -5.229 1.00 95.12 821 ALA A CA 1
ATOM 6351 C C . ALA A 1 821 ? 31.992 -1.122 -5.140 1.00 95.12 821 ALA A C 1
ATOM 6353 O O . ALA A 1 821 ? 31.190 -2.057 -5.163 1.00 95.12 821 ALA A O 1
ATOM 6354 N N . ARG A 1 822 ? 33.309 -1.314 -4.945 1.00 97.00 822 ARG A N 1
ATOM 6355 C CA . ARG A 1 822 ? 33.888 -2.640 -4.647 1.00 97.00 822 ARG A CA 1
ATOM 6356 C C . ARG A 1 822 ? 33.326 -3.210 -3.344 1.00 97.00 822 ARG A C 1
ATOM 6358 O O . ARG A 1 822 ? 32.676 -4.248 -3.386 1.00 97.00 822 ARG A O 1
ATOM 6365 N N . LEU A 1 823 ? 33.443 -2.477 -2.230 1.00 96.88 823 LEU A N 1
ATOM 6366 C CA . LEU A 1 823 ? 32.910 -2.889 -0.919 1.00 96.88 823 LEU A CA 1
ATOM 6367 C C . LEU A 1 823 ? 31.418 -3.268 -0.972 1.00 96.88 823 LEU A C 1
ATOM 6369 O O . LEU A 1 823 ? 30.998 -4.248 -0.357 1.00 96.88 823 LEU A O 1
ATOM 6373 N N . GLY A 1 824 ? 30.613 -2.499 -1.706 1.00 97.38 824 GLY A N 1
ATOM 6374 C CA . GLY A 1 824 ? 29.187 -2.751 -1.894 1.00 97.38 824 GLY A CA 1
ATOM 6375 C C . GLY A 1 824 ? 28.916 -4.013 -2.715 1.00 97.38 824 GLY A C 1
ATOM 6376 O O . GLY A 1 824 ? 28.067 -4.816 -2.331 1.00 97.38 824 GLY A O 1
ATOM 6377 N N . THR A 1 825 ? 29.675 -4.222 -3.795 1.00 97.81 825 THR A N 1
ATOM 6378 C CA . THR A 1 825 ? 29.573 -5.409 -4.662 1.00 97.81 825 THR A CA 1
ATOM 6379 C C . THR A 1 825 ? 29.981 -6.669 -3.899 1.00 97.81 825 THR A C 1
ATOM 6381 O O . THR A 1 825 ? 29.247 -7.656 -3.892 1.00 97.81 825 THR A O 1
ATOM 6384 N N . ASP A 1 826 ? 31.096 -6.613 -3.168 1.00 97.12 826 ASP A N 1
ATOM 6385 C CA . ASP A 1 826 ? 31.571 -7.702 -2.311 1.00 97.12 826 ASP A CA 1
ATOM 6386 C C . ASP A 1 826 ? 30.574 -8.011 -1.188 1.00 97.12 826 ASP A C 1
ATOM 6388 O O . ASP A 1 826 ? 30.300 -9.177 -0.911 1.00 97.12 826 ASP A O 1
ATOM 6392 N N . SER A 1 827 ? 29.948 -6.985 -0.599 1.00 97.69 827 SER A N 1
ATOM 6393 C CA . SER A 1 827 ? 28.892 -7.165 0.407 1.00 97.69 827 SER A CA 1
ATOM 6394 C C . SER A 1 827 ? 27.641 -7.841 -0.171 1.00 97.69 827 SER A C 1
ATOM 6396 O O . SER A 1 827 ? 27.065 -8.709 0.484 1.00 97.69 827 SER A O 1
ATOM 6398 N N . VAL A 1 828 ? 27.232 -7.511 -1.404 1.00 98.19 828 VAL A N 1
ATOM 6399 C CA . VAL A 1 828 ? 26.131 -8.206 -2.102 1.00 98.19 828 VAL A CA 1
ATOM 6400 C C . VAL A 1 828 ? 26.506 -9.659 -2.417 1.00 98.19 828 VAL A C 1
ATOM 6402 O O . VAL A 1 828 ? 25.707 -10.560 -2.154 1.00 98.19 828 VAL A O 1
ATOM 6405 N N . ASN A 1 829 ? 27.723 -9.906 -2.910 1.00 97.62 829 ASN A N 1
ATOM 6406 C CA . ASN A 1 829 ? 28.244 -11.254 -3.164 1.00 97.62 829 ASN A CA 1
ATOM 6407 C C . ASN A 1 829 ? 28.275 -12.101 -1.877 1.00 97.62 829 ASN A C 1
ATOM 6409 O O . ASN A 1 829 ? 27.853 -13.258 -1.880 1.00 97.62 829 ASN A O 1
ATOM 6413 N N . ASP A 1 830 ? 28.707 -11.512 -0.760 1.00 96.81 830 ASP A N 1
ATOM 6414 C CA . ASP A 1 830 ? 28.690 -12.138 0.560 1.00 96.81 830 ASP A CA 1
ATOM 6415 C C . ASP A 1 830 ? 27.256 -12.417 1.055 1.00 96.81 830 ASP A C 1
ATOM 6417 O O . ASP A 1 830 ? 27.006 -13.487 1.613 1.00 96.81 830 ASP A O 1
ATOM 6421 N N . ILE A 1 831 ? 26.288 -11.511 0.866 1.00 97.88 831 ILE A N 1
ATOM 6422 C CA . ILE A 1 831 ? 24.876 -11.782 1.215 1.00 97.88 831 ILE A CA 1
ATOM 6423 C C . ILE A 1 831 ? 24.363 -12.989 0.414 1.00 97.88 831 ILE A C 1
ATOM 6425 O O . ILE A 1 831 ? 23.815 -13.928 0.995 1.00 97.88 831 ILE A O 1
ATOM 6429 N N . ILE A 1 832 ? 24.613 -13.004 -0.898 1.00 97.50 832 ILE A N 1
ATOM 6430 C CA . ILE A 1 832 ? 24.232 -14.088 -1.817 1.00 97.50 832 ILE A CA 1
ATOM 6431 C C . ILE A 1 832 ? 24.834 -15.431 -1.393 1.00 97.50 832 ILE A C 1
ATOM 6433 O O . ILE A 1 832 ? 24.104 -16.420 -1.321 1.00 97.50 832 ILE A O 1
ATOM 6437 N N . ALA A 1 833 ? 26.115 -15.462 -1.019 1.00 96.06 833 ALA A N 1
ATOM 6438 C CA . ALA A 1 833 ? 26.788 -16.683 -0.574 1.00 96.06 833 ALA A CA 1
ATOM 6439 C C . ALA A 1 833 ? 26.187 -17.298 0.706 1.00 96.06 833 ALA A C 1
ATOM 6441 O O . ALA A 1 833 ? 26.281 -18.510 0.900 1.00 96.06 833 ALA A O 1
ATOM 6442 N N . GLY A 1 834 ? 25.568 -16.490 1.579 1.00 94.06 834 GLY A N 1
ATOM 6443 C CA . GLY A 1 834 ? 24.966 -16.952 2.838 1.00 94.06 834 GLY A CA 1
ATOM 6444 C C . GLY A 1 834 ? 23.498 -17.392 2.744 1.00 94.06 834 GLY A C 1
ATOM 6445 O O . GLY A 1 834 ? 23.021 -18.129 3.606 1.00 94.06 834 GLY A O 1
ATOM 6446 N N . ILE A 1 835 ? 22.764 -16.966 1.712 1.00 94.88 835 ILE A N 1
ATOM 6447 C CA . ILE A 1 835 ? 21.323 -17.245 1.564 1.00 94.88 835 ILE A CA 1
ATOM 6448 C C . ILE A 1 835 ? 20.984 -18.746 1.417 1.00 94.88 835 ILE A C 1
ATOM 6450 O O . ILE A 1 835 ? 20.023 -19.174 2.060 1.00 94.88 835 ILE A O 1
ATOM 6454 N N . PRO A 1 836 ? 21.741 -19.585 0.674 1.00 91.50 836 PRO A N 1
ATOM 6455 C CA . PRO A 1 836 ? 21.435 -21.014 0.550 1.00 91.50 836 PRO A CA 1
ATOM 6456 C C . PRO A 1 836 ? 21.361 -21.753 1.898 1.00 91.50 836 PRO A C 1
ATOM 6458 O O . PRO A 1 836 ? 20.471 -22.581 2.090 1.00 91.50 836 PRO A O 1
ATOM 6461 N N . TYR A 1 837 ? 22.220 -21.405 2.865 1.00 88.56 837 TYR A N 1
ATOM 6462 C CA . TYR A 1 837 ? 22.173 -21.955 4.228 1.00 88.56 837 TYR A CA 1
ATOM 6463 C C . TYR A 1 837 ? 20.851 -21.627 4.942 1.00 88.56 837 TYR A C 1
ATOM 6465 O O . TYR A 1 837 ? 20.227 -22.509 5.537 1.00 88.56 837 TYR A O 1
ATOM 6473 N N . HIS A 1 838 ? 20.404 -20.368 4.852 1.00 88.62 838 HIS A N 1
ATOM 6474 C CA . HIS A 1 838 ? 19.166 -19.871 5.473 1.00 88.62 838 HIS A CA 1
ATOM 6475 C C . HIS A 1 838 ? 17.889 -20.462 4.865 1.00 88.62 838 HIS A C 1
ATOM 6477 O O . HIS A 1 838 ? 16.865 -20.529 5.546 1.00 88.62 838 HIS A O 1
ATOM 6483 N N . LEU A 1 839 ? 17.941 -20.884 3.599 1.00 88.94 839 LEU A N 1
ATOM 6484 C CA . LEU A 1 839 ? 16.818 -21.506 2.884 1.00 88.94 839 LEU A CA 1
ATOM 6485 C C . LEU A 1 839 ? 16.886 -23.042 2.857 1.00 88.94 839 LEU A C 1
ATOM 6487 O O . LEU A 1 839 ? 15.988 -23.686 2.325 1.00 88.94 839 LEU A O 1
ATOM 6491 N N . GLY A 1 840 ? 17.909 -23.640 3.475 1.00 80.94 840 GLY A N 1
ATOM 6492 C CA . GLY A 1 840 ? 18.027 -25.088 3.641 1.00 80.94 840 GLY A CA 1
ATOM 6493 C C . GLY A 1 840 ? 18.534 -25.859 2.421 1.00 80.94 840 GLY A C 1
ATOM 6494 O O . GLY A 1 840 ? 18.240 -27.052 2.300 1.00 80.94 840 GLY A O 1
ATOM 6495 N N . TRP A 1 841 ? 19.300 -25.200 1.546 1.00 82.62 841 TRP A N 1
ATOM 6496 C CA . TRP A 1 841 ? 19.976 -25.834 0.412 1.00 82.62 841 TRP A CA 1
ATOM 6497 C C . TRP A 1 841 ? 20.897 -26.974 0.859 1.00 82.62 841 TRP A C 1
ATOM 6499 O O . TRP A 1 841 ? 21.626 -26.854 1.844 1.00 82.62 841 TRP A O 1
ATOM 6509 N N . LYS A 1 842 ? 20.926 -28.064 0.086 1.00 71.12 842 LYS A N 1
ATOM 6510 C CA . LYS A 1 842 ? 21.826 -29.202 0.314 1.00 71.12 842 LYS A CA 1
ATOM 6511 C C . LYS A 1 842 ? 22.601 -29.496 -0.962 1.00 71.12 842 LYS A C 1
ATOM 6513 O O . LYS A 1 842 ? 22.021 -29.603 -2.039 1.00 71.12 842 LYS A O 1
ATOM 6518 N N . ALA A 1 843 ? 23.911 -29.692 -0.845 1.00 64.50 843 ALA A N 1
ATOM 6519 C CA . ALA A 1 843 ? 24.715 -30.114 -1.984 1.00 64.50 843 ALA A CA 1
ATOM 6520 C C . ALA A 1 843 ? 24.352 -31.543 -2.417 1.00 64.50 843 ALA A C 1
ATOM 6522 O O . ALA A 1 843 ? 24.404 -32.475 -1.615 1.00 64.50 843 ALA A O 1
ATOM 6523 N N . ASN A 1 844 ? 24.089 -31.738 -3.712 1.00 55.75 844 ASN A N 1
ATOM 6524 C CA . ASN A 1 844 ? 23.889 -33.058 -4.322 1.00 55.75 844 ASN A CA 1
ATOM 6525 C C . ASN A 1 844 ? 25.222 -33.825 -4.480 1.00 55.75 844 ASN A C 1
ATOM 6527 O O . ASN A 1 844 ? 25.632 -34.171 -5.586 1.00 55.75 844 ASN A O 1
ATOM 6531 N N . LYS A 1 845 ? 25.920 -34.087 -3.365 1.00 51.56 845 LYS A N 1
ATOM 6532 C CA . LYS A 1 845 ? 27.184 -34.851 -3.298 1.00 51.56 845 LYS A CA 1
ATOM 6533 C C . LYS A 1 845 ? 27.034 -36.175 -2.535 1.00 51.56 845 LYS A C 1
ATOM 6535 O O . LYS A 1 845 ? 27.884 -36.571 -1.743 1.00 51.56 845 LYS A O 1
ATOM 6540 N N . GLY A 1 846 ? 25.944 -36.885 -2.823 1.00 51.28 846 GLY A N 1
ATOM 6541 C CA . GLY A 1 846 ? 25.654 -38.208 -2.265 1.00 51.28 846 GLY A CA 1
ATOM 6542 C C . GLY A 1 846 ? 25.248 -38.195 -0.781 1.00 51.28 846 GLY A C 1
ATOM 6543 O O . GLY A 1 846 ? 25.262 -37.151 -0.130 1.00 51.28 846 GLY A O 1
ATOM 6544 N N . PRO A 1 847 ? 24.886 -39.363 -0.220 1.00 49.78 847 PRO A N 1
ATOM 6545 C CA . PRO A 1 847 ? 24.305 -39.466 1.124 1.00 49.78 847 PRO A CA 1
ATOM 6546 C C . PRO A 1 847 ? 25.289 -39.186 2.275 1.00 49.78 847 PRO A C 1
ATOM 6548 O O . PRO A 1 847 ? 24.862 -39.103 3.421 1.00 49.78 847 PRO A O 1
ATOM 6551 N N . LEU A 1 848 ? 26.590 -39.051 1.992 1.00 41.50 848 LEU A N 1
ATOM 6552 C CA . LEU A 1 848 ? 27.654 -38.895 2.995 1.00 41.50 848 LEU A CA 1
ATOM 6553 C C . LEU A 1 848 ? 28.244 -37.476 3.081 1.00 41.50 848 LEU A C 1
ATOM 6555 O O . LEU A 1 848 ? 29.073 -37.229 3.952 1.00 41.50 848 LEU A O 1
ATOM 6559 N N . GLN A 1 849 ? 27.850 -36.540 2.207 1.00 48.62 849 GLN A N 1
ATOM 6560 C CA . GLN A 1 849 ? 28.438 -35.191 2.153 1.00 48.62 849 GLN A CA 1
ATOM 6561 C C . GLN A 1 849 ? 27.370 -34.087 2.247 1.00 48.62 849 GLN A C 1
ATOM 6563 O O . GLN A 1 849 ? 27.250 -33.217 1.385 1.00 48.62 849 GLN A O 1
ATOM 6568 N N . ARG A 1 850 ? 26.587 -34.138 3.333 1.00 53.72 850 ARG A N 1
ATOM 6569 C CA . ARG A 1 850 ? 25.660 -33.075 3.755 1.00 53.72 850 ARG A CA 1
ATOM 6570 C C . ARG A 1 850 ? 26.446 -31.892 4.332 1.00 53.72 850 ARG A C 1
ATOM 6572 O O . ARG A 1 850 ? 27.285 -32.083 5.207 1.00 53.72 850 ARG A O 1
ATOM 6579 N N . PHE A 1 851 ? 26.115 -30.676 3.904 1.00 62.53 851 PHE A N 1
ATOM 6580 C CA . PHE A 1 851 ? 26.504 -29.446 4.602 1.00 62.53 851 PHE A CA 1
ATOM 6581 C C . PHE A 1 851 ? 25.403 -29.019 5.577 1.00 62.53 851 PHE A C 1
ATOM 6583 O O . PHE A 1 851 ? 24.234 -29.338 5.356 1.00 62.53 851 PHE A O 1
ATOM 6590 N N . ALA A 1 852 ? 25.780 -28.327 6.653 1.00 58.34 852 ALA A N 1
ATOM 6591 C CA . ALA A 1 852 ? 24.825 -27.865 7.653 1.00 58.34 852 ALA A CA 1
ATOM 6592 C C . ALA A 1 852 ? 23.868 -26.818 7.061 1.00 58.34 852 ALA A C 1
ATOM 6594 O O . ALA A 1 852 ? 24.246 -26.039 6.186 1.00 58.34 852 ALA A O 1
ATOM 6595 N N . VAL A 1 853 ? 22.636 -26.789 7.565 1.00 61.03 853 VAL A N 1
ATOM 6596 C CA . VAL A 1 853 ? 21.597 -25.825 7.166 1.00 61.03 853 VAL A CA 1
ATOM 6597 C C . VAL A 1 853 ? 20.975 -25.127 8.372 1.00 61.03 853 VAL A C 1
ATOM 6599 O O . VAL A 1 853 ? 21.066 -25.626 9.495 1.00 61.03 853 VAL A O 1
ATOM 6602 N N . ALA A 1 854 ? 20.282 -24.004 8.144 1.00 54.25 854 ALA A N 1
ATOM 6603 C CA . ALA A 1 854 ? 19.453 -23.338 9.150 1.00 54.25 854 ALA A CA 1
ATOM 6604 C C . ALA A 1 854 ? 18.297 -24.256 9.610 1.00 54.25 854 ALA A C 1
ATOM 6606 O O . ALA A 1 854 ? 17.198 -24.257 9.053 1.00 54.25 854 ALA A O 1
ATOM 6607 N N . GLY A 1 855 ? 18.578 -25.085 10.615 1.00 52.00 855 GLY A N 1
ATOM 6608 C CA . GLY A 1 855 ? 17.728 -26.203 11.027 1.00 52.00 855 GLY A CA 1
ATOM 6609 C C . GLY A 1 855 ? 18.494 -27.298 11.770 1.00 52.00 855 GLY A C 1
ATOM 6610 O O . GLY A 1 855 ? 17.945 -27.900 12.691 1.00 52.00 855 GLY A O 1
ATOM 6611 N N . ASP A 1 856 ? 19.760 -27.523 11.413 1.00 59.31 856 ASP A N 1
ATOM 6612 C CA . ASP A 1 856 ? 20.606 -28.524 12.064 1.00 59.31 856 ASP A CA 1
ATOM 6613 C C . ASP A 1 856 ? 21.058 -28.031 13.458 1.00 59.31 856 ASP A C 1
ATOM 6615 O O . ASP A 1 856 ? 21.349 -26.851 13.649 1.00 59.31 856 ASP A O 1
ATOM 6619 N N . ASN A 1 857 ? 21.099 -28.936 14.444 1.00 55.97 857 ASN A N 1
ATOM 6620 C CA . ASN A 1 857 ? 21.628 -28.737 15.808 1.00 55.97 857 ASN A CA 1
ATOM 6621 C C . ASN A 1 857 ? 21.028 -27.594 16.667 1.00 55.97 857 ASN A C 1
ATOM 6623 O O . ASN A 1 857 ? 21.614 -27.247 17.690 1.00 55.97 857 ASN A O 1
ATOM 6627 N N . CYS A 1 858 ? 19.892 -26.989 16.293 1.00 60.09 858 CYS A N 1
ATOM 6628 C CA . CYS A 1 858 ? 19.342 -25.809 16.992 1.00 60.09 858 CYS A CA 1
ATOM 6629 C C . CYS A 1 858 ? 17.817 -25.816 17.218 1.00 60.09 858 CYS A C 1
ATOM 6631 O O . CYS A 1 858 ? 17.246 -24.774 17.517 1.00 60.09 858 CYS A O 1
ATOM 6633 N N . PHE A 1 859 ? 17.118 -26.946 17.078 1.00 63.12 859 PHE A N 1
ATOM 6634 C CA . PHE A 1 859 ? 15.659 -27.005 17.276 1.00 63.12 859 PHE A CA 1
ATOM 6635 C C . PHE A 1 859 ? 15.277 -28.081 18.294 1.00 63.12 859 PHE A C 1
ATOM 6637 O O . PHE A 1 859 ? 15.597 -29.253 18.119 1.00 63.12 859 PHE A O 1
ATOM 6644 N N . ALA A 1 860 ? 14.544 -27.684 19.337 1.00 50.16 860 ALA A N 1
ATOM 6645 C CA . ALA A 1 860 ? 14.243 -28.525 20.501 1.00 50.16 860 ALA A CA 1
ATOM 6646 C C . ALA A 1 860 ? 13.287 -29.710 20.238 1.00 50.16 860 ALA A C 1
ATOM 6648 O O . ALA A 1 860 ? 13.082 -30.534 21.127 1.00 50.16 860 ALA A O 1
ATOM 6649 N N . PHE A 1 861 ? 12.677 -29.804 19.048 1.00 51.25 861 PHE A N 1
ATOM 6650 C CA . PHE A 1 861 ? 11.644 -30.798 18.748 1.00 51.25 861 PHE A CA 1
ATOM 6651 C C . PHE A 1 861 ? 11.826 -31.473 17.381 1.00 51.25 861 PHE A C 1
ATOM 6653 O O . PHE A 1 861 ? 11.563 -30.875 16.336 1.00 51.25 861 PHE A O 1
ATOM 6660 N N . GLY A 1 862 ? 12.149 -32.769 17.430 1.00 44.03 862 GLY A N 1
ATOM 6661 C CA . GLY A 1 862 ? 12.037 -33.716 16.320 1.00 44.03 862 GLY A CA 1
ATOM 6662 C C . GLY A 1 862 ? 13.309 -33.894 15.491 1.00 44.03 862 GLY A C 1
ATOM 6663 O O . GLY A 1 862 ? 13.666 -33.024 14.698 1.00 44.03 862 GLY A O 1
ATOM 6664 N N . ASP A 1 863 ? 13.916 -35.081 15.588 1.00 49.28 863 ASP A N 1
ATOM 6665 C CA . ASP A 1 863 ? 14.870 -35.561 14.585 1.00 49.28 863 ASP A CA 1
ATOM 6666 C C . ASP A 1 863 ? 14.123 -35.772 13.258 1.00 49.28 863 ASP A C 1
ATOM 6668 O O . ASP A 1 863 ? 13.184 -36.567 13.170 1.00 49.28 863 ASP A O 1
ATOM 6672 N N . ASN A 1 864 ? 14.456 -34.966 12.249 1.00 47.72 864 ASN A N 1
ATOM 6673 C CA . ASN A 1 864 ? 13.875 -35.041 10.909 1.00 47.72 864 ASN A CA 1
ATOM 6674 C C . ASN A 1 864 ? 14.787 -34.326 9.906 1.00 47.72 864 ASN A C 1
ATOM 6676 O O . ASN A 1 864 ? 14.565 -33.181 9.503 1.00 47.72 864 ASN A O 1
ATOM 6680 N N . GLN A 1 865 ? 15.848 -35.026 9.510 1.00 51.84 865 GLN A N 1
ATOM 6681 C CA . GLN A 1 865 ? 16.976 -34.513 8.730 1.00 51.84 865 GLN A CA 1
ATOM 6682 C C . GLN A 1 865 ? 16.651 -34.161 7.258 1.00 51.84 865 GLN A C 1
ATOM 6684 O O . GLN A 1 865 ? 17.470 -34.445 6.385 1.00 51.84 865 GLN A O 1
ATOM 6689 N N . ASN A 1 866 ? 15.507 -33.550 6.913 1.00 49.50 866 ASN A N 1
ATOM 6690 C CA . ASN A 1 866 ? 15.227 -33.245 5.497 1.00 49.50 866 ASN A CA 1
ATOM 6691 C C . ASN A 1 866 ? 14.427 -31.986 5.117 1.00 49.50 866 ASN A C 1
ATOM 6693 O O . ASN A 1 866 ? 14.502 -31.612 3.947 1.00 49.50 866 ASN A O 1
ATOM 6697 N N . THR A 1 867 ? 13.729 -31.292 6.019 1.00 59.16 867 THR A N 1
ATOM 6698 C CA . THR A 1 867 ? 12.935 -30.090 5.659 1.00 59.16 867 THR A CA 1
ATOM 6699 C C . THR A 1 867 ? 13.597 -28.780 6.111 1.00 59.16 867 THR A C 1
ATOM 6701 O O . THR A 1 867 ? 14.028 -28.731 7.265 1.00 59.16 867 THR A O 1
ATOM 6704 N N . PRO A 1 868 ? 13.628 -27.711 5.285 1.00 66.81 868 PRO A N 1
ATOM 6705 C CA . PRO A 1 868 ? 14.065 -26.381 5.725 1.00 66.81 868 PRO A CA 1
ATOM 6706 C C . PRO A 1 868 ? 13.174 -25.842 6.858 1.00 66.81 868 PRO A C 1
ATOM 6708 O O . PRO A 1 868 ? 12.000 -26.208 6.958 1.00 66.81 868 PRO A O 1
ATOM 6711 N N . ARG A 1 869 ? 13.720 -24.971 7.720 1.00 79.62 869 ARG A N 1
ATOM 6712 C CA . ARG A 1 869 ? 12.982 -24.326 8.822 1.00 79.62 869 ARG A CA 1
ATOM 6713 C C . ARG A 1 869 ? 12.702 -22.858 8.506 1.00 79.62 869 ARG A C 1
ATOM 6715 O O . ARG A 1 869 ? 13.579 -22.135 8.043 1.00 79.62 869 ARG A O 1
ATOM 6722 N N . ALA A 1 870 ? 11.486 -22.405 8.804 1.00 85.94 870 ALA A N 1
ATOM 6723 C CA . ALA A 1 870 ? 11.026 -21.060 8.460 1.00 85.94 870 ALA A CA 1
ATOM 6724 C C . ALA A 1 870 ? 11.796 -19.928 9.173 1.00 85.94 870 ALA A C 1
ATOM 6726 O O . ALA A 1 870 ? 11.861 -18.819 8.649 1.00 85.94 870 ALA A O 1
ATOM 6727 N N . LEU A 1 871 ? 12.436 -20.196 10.318 1.00 86.62 871 LEU A N 1
ATOM 6728 C CA . LEU A 1 871 ? 13.267 -19.218 11.028 1.00 86.62 871 LEU A CA 1
ATOM 6729 C C . LEU A 1 871 ? 14.417 -18.663 10.165 1.00 86.62 871 LEU A C 1
ATOM 6731 O O . LEU A 1 871 ? 14.602 -17.450 10.124 1.00 86.62 871 LEU A O 1
ATOM 6735 N N . GLY A 1 872 ? 15.156 -19.509 9.435 1.00 86.94 872 GLY A N 1
ATOM 6736 C CA . GLY A 1 872 ? 16.238 -19.044 8.549 1.00 86.94 872 GLY A CA 1
ATOM 6737 C C . GLY A 1 872 ? 15.710 -18.147 7.424 1.00 86.94 872 GLY A C 1
ATOM 6738 O O . GLY A 1 872 ? 16.278 -17.100 7.112 1.00 86.94 872 GLY A O 1
ATOM 6739 N N . SER A 1 873 ? 14.544 -18.491 6.879 1.00 90.12 873 SER A N 1
ATOM 6740 C CA . SER A 1 873 ? 13.827 -17.692 5.879 1.00 90.12 873 SER A CA 1
ATOM 6741 C C . SER A 1 873 ? 13.344 -16.344 6.433 1.00 90.12 873 SER A C 1
ATOM 6743 O O . SER A 1 873 ? 13.503 -15.315 5.778 1.00 90.12 873 SER A O 1
ATOM 6745 N N . TYR A 1 874 ? 12.824 -16.319 7.664 1.00 89.31 874 TYR A N 1
ATOM 6746 C CA . TYR A 1 874 ? 12.441 -15.095 8.378 1.00 89.31 874 TYR A CA 1
ATOM 6747 C C . TYR A 1 874 ? 13.648 -14.158 8.557 1.00 89.31 874 TYR A C 1
ATOM 6749 O O . TYR A 1 874 ? 13.594 -12.986 8.187 1.00 89.31 874 TYR A O 1
ATOM 6757 N N . LEU A 1 875 ? 14.768 -14.701 9.042 1.00 88.56 875 LEU A N 1
ATOM 6758 C CA . LEU A 1 875 ? 16.016 -13.972 9.299 1.00 88.56 875 LEU A CA 1
ATOM 6759 C C . LEU A 1 875 ? 16.684 -13.439 8.018 1.00 88.56 875 LEU A C 1
ATOM 6761 O O . LEU A 1 875 ? 17.264 -12.354 8.029 1.00 88.56 875 LEU A O 1
ATOM 6765 N N . SER A 1 876 ? 16.580 -14.170 6.905 1.00 92.44 876 SER A N 1
ATOM 6766 C CA . SER A 1 876 ? 17.164 -13.785 5.610 1.00 92.44 876 SER A CA 1
ATOM 6767 C C . SER A 1 876 ? 16.265 -12.902 4.733 1.00 92.44 876 SER A C 1
ATOM 6769 O O . SER A 1 876 ? 16.774 -12.281 3.800 1.00 92.44 876 SER A O 1
ATOM 6771 N N . THR A 1 877 ? 14.973 -12.747 5.052 1.00 93.50 877 THR A N 1
ATOM 6772 C CA . THR A 1 877 ? 14.022 -11.934 4.262 1.00 93.50 877 THR A CA 1
ATOM 6773 C C . THR A 1 877 ? 14.483 -10.479 4.088 1.00 93.50 877 THR A C 1
ATOM 6775 O O . THR A 1 877 ? 14.563 -9.987 2.960 1.00 93.50 877 THR A O 1
ATOM 6778 N N . TRP A 1 878 ? 14.839 -9.786 5.179 1.00 93.00 878 TRP A N 1
ATOM 6779 C CA . TRP A 1 878 ? 15.319 -8.397 5.109 1.00 93.00 878 TRP A CA 1
ATOM 6780 C C . TRP A 1 878 ? 16.677 -8.248 4.390 1.00 93.00 878 TRP A C 1
ATOM 6782 O O . TRP A 1 878 ? 16.796 -7.356 3.544 1.00 93.00 878 TRP A O 1
ATOM 6792 N N . PRO A 1 879 ? 17.687 -9.106 4.636 1.00 95.75 879 PRO A N 1
ATOM 6793 C CA . PRO A 1 879 ? 18.933 -9.102 3.870 1.00 95.75 879 PRO A CA 1
ATOM 6794 C C . PRO A 1 879 ? 18.766 -9.330 2.363 1.00 95.75 879 PRO A C 1
ATOM 6796 O O . PRO A 1 879 ? 19.350 -8.583 1.577 1.00 95.75 879 PRO A O 1
ATOM 6799 N N . ILE A 1 880 ? 17.941 -10.304 1.952 1.00 97.31 880 ILE A N 1
ATOM 6800 C CA . ILE A 1 880 ? 17.642 -10.570 0.532 1.00 97.31 880 ILE A CA 1
ATOM 6801 C C . ILE A 1 880 ? 17.019 -9.326 -0.109 1.00 97.31 880 ILE A C 1
ATOM 6803 O O . ILE A 1 880 ? 17.471 -8.874 -1.163 1.00 97.31 880 ILE A O 1
ATOM 6807 N N . PHE A 1 881 ? 16.018 -8.734 0.551 1.00 96.00 881 PHE A N 1
ATOM 6808 C CA . PHE A 1 881 ? 15.380 -7.504 0.090 1.00 96.00 881 PHE A CA 1
ATOM 6809 C C . PHE A 1 881 ? 16.374 -6.339 -0.026 1.00 96.00 881 PHE A C 1
ATOM 6811 O O . PHE A 1 881 ? 16.413 -5.668 -1.060 1.00 96.00 881 PHE A O 1
ATOM 6818 N N . SER A 1 882 ? 17.214 -6.137 0.991 1.00 95.62 882 SER A N 1
ATOM 6819 C CA . SER A 1 882 ? 18.210 -5.060 1.031 1.00 95.62 882 SER A CA 1
ATOM 6820 C C . SER A 1 882 ? 19.216 -5.175 -0.117 1.00 95.62 882 SER A C 1
ATOM 6822 O O . SER A 1 882 ? 19.451 -4.191 -0.818 1.00 95.62 882 SER A O 1
ATOM 6824 N N . ALA A 1 883 ? 19.741 -6.379 -0.375 1.00 97.50 883 ALA A N 1
ATOM 6825 C CA . ALA A 1 883 ? 20.608 -6.638 -1.524 1.00 97.50 883 ALA A CA 1
ATOM 6826 C C . ALA A 1 883 ? 19.870 -6.449 -2.865 1.00 97.50 883 ALA A C 1
ATOM 6828 O O . ALA A 1 883 ? 20.423 -5.862 -3.792 1.00 97.50 883 ALA A O 1
ATOM 6829 N N . SER A 1 884 ? 18.600 -6.866 -2.967 1.00 96.50 884 SER A N 1
ATOM 6830 C CA . SER A 1 884 ? 17.805 -6.724 -4.202 1.00 96.50 884 SER A CA 1
ATOM 6831 C C . SER A 1 884 ? 17.500 -5.264 -4.575 1.00 96.50 884 SER A C 1
ATOM 6833 O O . SER A 1 884 ? 17.311 -4.952 -5.752 1.00 96.50 884 SER A O 1
ATOM 6835 N N . CYS A 1 885 ? 17.491 -4.374 -3.578 1.00 95.31 885 CYS A N 1
ATOM 6836 C CA . CYS A 1 885 ? 17.323 -2.927 -3.726 1.00 95.31 885 CYS A CA 1
ATOM 6837 C C . CYS A 1 885 ? 18.649 -2.176 -3.948 1.00 95.31 885 CYS A C 1
ATOM 6839 O O . CYS A 1 885 ? 18.628 -0.967 -4.184 1.00 95.31 885 CYS A O 1
ATOM 6841 N N . SER A 1 886 ? 19.795 -2.853 -3.835 1.00 96.06 886 SER A N 1
ATOM 6842 C CA . SER A 1 886 ? 21.114 -2.234 -3.962 1.00 96.06 886 SER A CA 1
ATOM 6843 C C . SER A 1 886 ? 21.518 -2.048 -5.421 1.00 96.06 886 SER A C 1
ATOM 6845 O O . SER A 1 886 ? 21.329 -2.942 -6.249 1.00 96.06 886 SER A O 1
ATOM 6847 N N . ASP A 1 887 ? 22.141 -0.911 -5.726 1.00 95.19 887 ASP A N 1
ATOM 6848 C CA . ASP A 1 887 ? 22.763 -0.642 -7.027 1.00 95.19 887 ASP A CA 1
ATOM 6849 C C . ASP A 1 887 ? 24.028 -1.473 -7.260 1.00 95.19 887 ASP A C 1
ATOM 6851 O O . ASP A 1 887 ? 24.380 -1.722 -8.409 1.00 95.19 887 ASP A O 1
ATOM 6855 N N . PHE A 1 888 ? 24.672 -1.951 -6.189 1.00 96.75 888 PHE A N 1
ATOM 6856 C CA . PHE A 1 888 ? 25.862 -2.808 -6.261 1.00 96.75 888 PHE A CA 1
ATOM 6857 C C . PHE A 1 888 ? 25.539 -4.260 -6.651 1.00 96.75 888 PHE A C 1
ATOM 6859 O O . PHE A 1 888 ? 26.444 -5.046 -6.916 1.00 96.75 888 PHE A O 1
ATOM 6866 N N . ALA A 1 889 ? 24.255 -4.625 -6.700 1.00 97.12 889 ALA A N 1
ATOM 6867 C CA . ALA A 1 889 ? 23.814 -5.865 -7.318 1.00 97.12 889 ALA A CA 1
ATOM 6868 C C . ALA A 1 889 ? 23.757 -5.722 -8.849 1.00 97.12 889 ALA A C 1
ATOM 6870 O O . ALA A 1 889 ? 23.371 -4.685 -9.388 1.00 97.12 889 ALA A O 1
ATOM 6871 N N . THR A 1 890 ? 24.064 -6.795 -9.568 1.00 95.81 890 THR A N 1
ATOM 6872 C CA . THR A 1 890 ? 23.733 -6.930 -10.997 1.00 95.81 890 THR A CA 1
ATOM 6873 C C . THR A 1 890 ? 22.259 -7.306 -11.176 1.00 95.81 890 THR A C 1
ATOM 6875 O O . THR A 1 890 ? 21.628 -7.832 -10.257 1.00 95.81 890 THR A O 1
ATOM 6878 N N . ASP A 1 891 ? 21.675 -7.093 -12.359 1.00 93.38 891 ASP A N 1
ATOM 6879 C CA . ASP A 1 891 ? 20.273 -7.483 -12.580 1.00 93.38 891 ASP A CA 1
ATOM 6880 C C . ASP A 1 891 ? 20.060 -9.006 -12.574 1.00 93.38 891 ASP A C 1
ATOM 6882 O O . ASP A 1 891 ? 19.019 -9.460 -12.108 1.00 93.38 891 ASP A O 1
ATOM 6886 N N . ALA A 1 892 ? 21.070 -9.808 -12.936 1.00 94.50 892 ALA A N 1
ATOM 6887 C CA . ALA A 1 892 ? 21.047 -11.262 -12.745 1.00 94.50 892 ALA A CA 1
ATOM 6888 C C . ALA A 1 892 ? 20.932 -11.649 -11.254 1.00 94.50 892 ALA A C 1
ATOM 6890 O O . ALA A 1 892 ? 20.096 -12.476 -10.883 1.00 94.50 892 ALA A O 1
ATOM 6891 N N . GLN A 1 893 ? 21.705 -10.990 -10.382 1.00 96.44 893 GLN A N 1
ATOM 6892 C CA . GLN A 1 893 ? 21.600 -11.160 -8.929 1.00 96.44 893 GLN A CA 1
ATOM 6893 C C . GLN A 1 893 ? 20.245 -10.681 -8.398 1.00 96.44 893 GLN A C 1
ATOM 6895 O O . GLN A 1 893 ? 19.644 -11.363 -7.571 1.00 96.44 893 GLN A O 1
ATOM 6900 N N . ARG A 1 894 ? 19.722 -9.546 -8.884 1.00 95.50 894 ARG A N 1
ATOM 6901 C CA . ARG A 1 894 ? 18.399 -9.036 -8.477 1.00 95.50 894 ARG A CA 1
ATOM 6902 C C . ARG A 1 894 ? 17.262 -9.975 -8.892 1.00 95.50 894 ARG A C 1
ATOM 6904 O O . ARG A 1 894 ? 16.347 -10.170 -8.093 1.00 95.50 894 ARG A O 1
ATOM 6911 N N . THR A 1 895 ? 17.336 -10.602 -10.067 1.00 94.12 895 THR A N 1
ATOM 6912 C CA . THR A 1 895 ? 16.392 -11.650 -10.498 1.00 94.12 895 THR A CA 1
ATOM 6913 C C . THR A 1 895 ? 16.429 -12.852 -9.556 1.00 94.12 895 THR A C 1
ATOM 6915 O O . THR A 1 895 ? 15.385 -13.238 -9.029 1.00 94.12 895 THR A O 1
ATOM 6918 N N . TRP A 1 896 ? 17.619 -13.383 -9.250 1.00 96.81 896 TRP A N 1
ATOM 6919 C CA . TRP A 1 896 ? 17.758 -14.508 -8.317 1.00 96.81 896 TRP A CA 1
ATOM 6920 C C . TRP A 1 896 ? 17.260 -14.170 -6.903 1.00 96.81 896 TRP A C 1
ATOM 6922 O O . TRP A 1 896 ? 16.476 -14.923 -6.323 1.00 96.81 896 TRP A O 1
ATOM 6932 N N . LEU A 1 897 ? 17.638 -13.004 -6.365 1.00 97.31 897 LEU A N 1
ATOM 6933 C CA . LEU A 1 897 ? 17.195 -12.528 -5.048 1.00 97.31 897 LEU A CA 1
ATOM 6934 C C . LEU A 1 897 ? 15.664 -12.386 -4.976 1.00 97.31 897 LEU A C 1
ATOM 6936 O O . LEU A 1 897 ? 15.063 -12.796 -3.982 1.00 97.31 897 LEU A O 1
ATOM 6940 N N . LYS A 1 898 ? 15.009 -11.886 -6.034 1.00 94.94 898 LYS A N 1
ATOM 6941 C CA . LYS A 1 898 ? 13.537 -11.866 -6.122 1.00 94.94 898 LYS A CA 1
ATOM 6942 C C . LYS A 1 898 ? 12.947 -13.275 -6.154 1.00 94.94 898 LYS A C 1
ATOM 6944 O O . LYS A 1 898 ? 12.006 -13.544 -5.410 1.00 94.94 898 LYS A O 1
ATOM 6949 N N . GLY A 1 899 ? 13.538 -14.192 -6.917 1.00 94.62 899 GLY A N 1
ATOM 6950 C CA . GLY A 1 899 ? 13.182 -15.613 -6.893 1.00 94.62 899 GLY A CA 1
ATOM 6951 C C . GLY A 1 899 ? 13.269 -16.234 -5.494 1.00 94.62 899 GLY A C 1
ATOM 6952 O O . GLY A 1 899 ? 12.375 -16.970 -5.076 1.00 94.62 899 GLY A O 1
ATOM 6953 N N . ARG A 1 900 ? 14.286 -15.865 -4.703 1.00 95.56 900 ARG A N 1
ATOM 6954 C CA . ARG A 1 900 ? 14.408 -16.307 -3.302 1.00 95.56 900 ARG A CA 1
ATOM 6955 C C . ARG A 1 900 ? 13.335 -15.698 -2.387 1.00 95.56 900 ARG A C 1
ATOM 6957 O O . ARG A 1 900 ? 12.835 -16.403 -1.515 1.00 95.56 900 ARG A O 1
ATOM 6964 N N . LEU A 1 901 ? 12.906 -14.450 -2.605 1.00 95.25 901 LEU A N 1
ATOM 6965 C CA . LEU A 1 901 ? 11.751 -13.870 -1.894 1.00 95.25 901 LEU A CA 1
ATOM 6966 C C . LEU A 1 901 ? 10.422 -14.570 -2.247 1.00 95.25 901 LEU A C 1
ATOM 6968 O O . LEU A 1 901 ? 9.574 -14.764 -1.370 1.00 95.25 901 LEU A O 1
ATOM 6972 N N . HIS A 1 902 ? 10.249 -14.997 -3.501 1.00 93.31 902 HIS A N 1
ATOM 6973 C CA . HIS A 1 902 ? 9.108 -15.824 -3.907 1.00 93.31 902 HIS A CA 1
ATOM 6974 C C . HIS A 1 902 ? 9.148 -17.204 -3.231 1.00 93.31 902 HIS A C 1
ATOM 6976 O O . HIS A 1 902 ? 8.173 -17.585 -2.591 1.00 93.31 902 HIS A O 1
ATOM 6982 N N . TYR A 1 903 ? 10.299 -17.888 -3.209 1.00 92.25 903 TYR A N 1
ATOM 6983 C CA . TYR A 1 903 ? 10.476 -19.145 -2.463 1.00 92.25 903 TYR A CA 1
ATOM 6984 C C . TYR A 1 903 ? 10.082 -19.026 -0.974 1.00 92.25 903 TYR A C 1
ATOM 6986 O O . TYR A 1 903 ? 9.347 -19.864 -0.446 1.00 92.25 903 TYR A O 1
ATOM 6994 N N . ILE A 1 904 ? 10.508 -17.954 -0.293 1.00 91.94 904 ILE A N 1
ATOM 6995 C CA . ILE A 1 904 ? 10.147 -17.690 1.114 1.00 91.94 904 ILE A CA 1
ATOM 6996 C C . ILE A 1 904 ? 8.625 -17.509 1.298 1.00 91.94 904 ILE A C 1
ATOM 6998 O O . ILE A 1 904 ? 8.068 -17.875 2.336 1.00 91.94 904 ILE A O 1
ATOM 7002 N N . THR A 1 905 ? 7.936 -16.996 0.281 1.00 89.75 905 THR A N 1
ATOM 7003 C CA . THR A 1 905 ? 6.475 -16.850 0.280 1.00 89.75 905 THR A CA 1
ATOM 7004 C C . THR A 1 905 ? 5.790 -18.191 0.044 1.00 89.75 905 THR A C 1
ATOM 7006 O O . THR A 1 905 ? 5.048 -18.671 0.899 1.00 89.75 905 THR A O 1
ATOM 7009 N N . ASP A 1 906 ? 6.067 -18.813 -1.101 1.00 86.88 906 ASP A N 1
ATOM 7010 C CA . ASP A 1 906 ? 5.276 -19.921 -1.636 1.00 86.88 906 ASP A CA 1
ATOM 7011 C C . ASP A 1 906 ? 5.628 -21.282 -1.010 1.00 86.88 906 ASP A C 1
ATOM 7013 O O . ASP A 1 906 ? 4.778 -22.174 -0.959 1.00 86.88 906 ASP A O 1
ATOM 7017 N N . VAL A 1 907 ? 6.856 -21.443 -0.494 1.00 85.44 907 VAL A N 1
ATOM 7018 C CA . VAL A 1 907 ? 7.324 -22.677 0.168 1.00 85.44 907 VAL A CA 1
ATOM 7019 C C . VAL A 1 907 ? 7.348 -22.525 1.689 1.00 85.44 907 VAL A C 1
ATOM 7021 O O . VAL A 1 907 ? 6.866 -23.406 2.402 1.00 85.44 907 VAL A O 1
ATOM 7024 N N . MET A 1 908 ? 7.881 -21.407 2.194 1.00 86.06 908 MET A N 1
ATOM 7025 C CA . MET A 1 908 ? 8.105 -21.209 3.637 1.00 86.06 908 MET A CA 1
ATOM 7026 C C . MET A 1 908 ? 6.946 -20.489 4.346 1.00 86.06 908 MET A C 1
ATOM 7028 O O . MET A 1 908 ? 6.891 -20.488 5.577 1.00 86.06 908 MET A O 1
ATOM 7032 N N . GLY A 1 909 ? 5.992 -19.927 3.593 1.00 85.25 909 GLY A N 1
ATOM 7033 C CA . GLY A 1 909 ? 4.764 -19.340 4.128 1.00 85.25 909 GLY A CA 1
ATOM 7034 C C . GLY A 1 909 ? 4.961 -18.013 4.862 1.00 85.25 909 GLY A C 1
ATOM 7035 O O . GLY A 1 909 ? 4.213 -17.742 5.803 1.00 85.25 909 GLY A O 1
ATOM 7036 N N . ILE A 1 910 ? 5.957 -17.206 4.477 1.00 89.81 910 ILE A N 1
ATOM 7037 C CA . ILE A 1 910 ? 6.210 -15.872 5.046 1.00 89.81 910 ILE A CA 1
ATOM 7038 C C . ILE A 1 910 ? 5.889 -14.816 3.982 1.00 89.81 910 ILE A C 1
ATOM 7040 O O . ILE A 1 910 ? 6.737 -14.418 3.180 1.00 89.81 910 ILE A O 1
ATOM 7044 N N . ASN A 1 911 ? 4.636 -14.359 3.965 1.00 89.19 911 ASN A N 1
ATOM 7045 C CA . ASN A 1 911 ? 4.076 -13.573 2.859 1.00 89.19 911 ASN A CA 1
ATOM 7046 C C . ASN A 1 911 ? 4.715 -12.178 2.691 1.00 89.19 911 ASN A C 1
ATOM 7048 O O . ASN A 1 911 ? 4.590 -11.560 1.628 1.00 89.19 911 ASN A O 1
ATOM 7052 N N . GLN A 1 912 ? 5.406 -11.659 3.716 1.00 88.19 912 GLN A N 1
ATOM 7053 C CA . GLN A 1 912 ? 6.097 -10.368 3.628 1.00 88.19 912 GLN A CA 1
ATOM 7054 C C . GLN A 1 912 ? 7.201 -10.382 2.566 1.00 88.19 912 GLN A C 1
ATOM 7056 O O . GLN A 1 912 ? 7.360 -9.388 1.861 1.00 88.19 912 GLN A O 1
ATOM 7061 N N . ALA A 1 913 ? 7.895 -11.507 2.365 1.00 90.69 913 ALA A N 1
ATOM 7062 C CA . ALA A 1 913 ? 8.918 -11.625 1.326 1.00 90.69 913 ALA A CA 1
ATOM 7063 C C . ALA A 1 913 ? 8.343 -11.361 -0.080 1.00 90.69 913 ALA A C 1
ATOM 7065 O O . ALA A 1 913 ? 8.910 -10.590 -0.852 1.00 90.69 913 ALA A O 1
ATOM 7066 N N . GLY A 1 914 ? 7.163 -11.902 -0.384 1.00 89.00 914 GLY A N 1
ATOM 7067 C CA . GLY A 1 914 ? 6.477 -11.704 -1.661 1.00 89.00 914 GLY A CA 1
ATOM 7068 C C . GLY A 1 914 ? 5.975 -10.275 -1.850 1.00 89.00 914 GLY A C 1
ATOM 7069 O O . GLY A 1 914 ? 5.992 -9.768 -2.967 1.00 89.00 914 GLY A O 1
ATOM 7070 N N . THR A 1 915 ? 5.609 -9.591 -0.759 1.00 86.94 915 THR A N 1
ATOM 7071 C CA . THR A 1 915 ? 5.312 -8.145 -0.778 1.00 86.94 915 THR A CA 1
ATOM 7072 C C . THR A 1 915 ? 6.579 -7.336 -1.087 1.00 86.94 915 THR A C 1
ATOM 7074 O O . THR A 1 915 ? 6.555 -6.446 -1.936 1.00 86.94 915 THR A O 1
ATOM 7077 N N . LEU A 1 916 ? 7.707 -7.686 -0.460 1.00 86.88 916 LEU A N 1
ATOM 7078 C CA . LEU A 1 916 ? 9.015 -7.057 -0.674 1.00 86.88 916 LEU A CA 1
ATOM 7079 C C . LEU A 1 916 ? 9.545 -7.264 -2.108 1.00 86.88 916 LEU A C 1
ATOM 7081 O O . LEU A 1 916 ? 10.120 -6.342 -2.686 1.00 86.88 916 LEU A O 1
ATOM 7085 N N . ALA A 1 917 ? 9.283 -8.420 -2.727 1.00 88.12 917 ALA A N 1
ATOM 7086 C CA . ALA A 1 917 ? 9.691 -8.728 -4.103 1.00 88.12 917 ALA A CA 1
ATOM 7087 C C . ALA A 1 917 ? 9.072 -7.796 -5.168 1.00 88.12 917 ALA A C 1
ATOM 7089 O O . ALA A 1 917 ? 9.645 -7.625 -6.252 1.00 88.12 917 ALA A O 1
ATOM 7090 N N . LEU A 1 918 ? 7.926 -7.167 -4.870 1.00 84.81 918 LEU A N 1
ATOM 7091 C CA . LEU A 1 918 ? 7.233 -6.256 -5.791 1.00 84.81 918 LEU A CA 1
ATOM 7092 C C . LEU A 1 918 ? 7.953 -4.912 -5.972 1.00 84.81 918 LEU A C 1
ATOM 7094 O O . LEU A 1 918 ? 7.787 -4.270 -7.009 1.00 84.81 918 LEU A O 1
ATOM 7098 N N . TYR A 1 919 ? 8.759 -4.487 -4.996 1.00 80.56 919 TYR A N 1
ATOM 7099 C CA . TYR A 1 919 ? 9.468 -3.210 -5.054 1.00 80.56 919 TYR A CA 1
ATOM 7100 C C . TYR A 1 919 ? 10.568 -3.214 -6.129 1.00 80.56 919 TYR A C 1
ATOM 7102 O O . TYR A 1 919 ? 11.150 -4.247 -6.479 1.00 80.56 919 TYR A O 1
ATOM 7110 N N . GLN A 1 920 ? 10.864 -2.029 -6.666 1.00 82.69 920 GLN A N 1
ATOM 7111 C CA . GLN A 1 920 ? 11.878 -1.814 -7.708 1.00 82.69 920 GLN A CA 1
ATOM 7112 C C . GLN A 1 920 ? 12.844 -0.685 -7.319 1.00 82.69 920 GLN A C 1
ATOM 7114 O O . GLN A 1 920 ? 13.145 0.201 -8.112 1.00 82.69 920 GLN A O 1
ATOM 7119 N N . LEU A 1 921 ? 13.304 -0.693 -6.065 1.00 86.88 921 LEU A N 1
ATOM 7120 C CA . LEU A 1 921 ? 14.225 0.324 -5.559 1.00 86.88 921 LEU A CA 1
ATOM 7121 C C . LEU A 1 921 ? 15.642 0.147 -6.137 1.00 86.88 921 LEU A C 1
ATOM 7123 O O . LEU A 1 921 ? 16.047 -0.947 -6.549 1.00 86.88 921 LEU A O 1
ATOM 7127 N N . ARG A 1 922 ? 16.381 1.257 -6.164 1.00 90.94 922 ARG A N 1
ATOM 7128 C CA . ARG A 1 922 ? 17.764 1.387 -6.635 1.00 90.94 922 ARG A CA 1
ATOM 7129 C C . ARG A 1 922 ? 18.509 2.341 -5.699 1.00 90.94 922 ARG A C 1
ATOM 7131 O O . ARG A 1 922 ? 18.288 3.553 -5.719 1.00 90.94 922 ARG A O 1
ATOM 7138 N N . LEU A 1 923 ? 19.276 1.779 -4.766 1.00 91.38 923 LEU A N 1
ATOM 7139 C CA . LEU A 1 923 ? 19.912 2.495 -3.659 1.00 91.38 923 LEU A CA 1
ATOM 7140 C C . LEU A 1 923 ? 21.440 2.301 -3.709 1.00 91.38 923 LEU A C 1
ATOM 7142 O O . LEU A 1 923 ? 21.892 1.154 -3.761 1.00 91.38 923 LEU A O 1
ATOM 7146 N N . PRO A 1 924 ? 22.247 3.377 -3.616 1.00 93.25 924 PRO A N 1
ATOM 7147 C CA . PRO A 1 924 ? 21.873 4.733 -3.202 1.00 93.25 924 PRO A CA 1
ATOM 7148 C C . PRO A 1 924 ? 21.356 5.680 -4.306 1.00 93.25 924 PRO A C 1
ATOM 7150 O O . PRO A 1 924 ? 20.968 6.795 -3.967 1.00 93.25 924 PRO A O 1
ATOM 7153 N N . SER A 1 925 ? 21.337 5.305 -5.587 1.00 90.19 925 SER A N 1
ATOM 7154 C CA . SER A 1 925 ? 21.118 6.227 -6.720 1.00 90.19 925 SER A CA 1
ATOM 7155 C C . SER A 1 925 ? 19.792 6.999 -6.691 1.00 90.19 925 SER A C 1
ATOM 7157 O O . SER A 1 925 ? 19.807 8.212 -6.908 1.00 90.19 925 SER A O 1
ATOM 7159 N N . MET A 1 926 ? 18.663 6.364 -6.351 1.00 89.75 926 MET A N 1
ATOM 7160 C CA . MET A 1 926 ? 17.382 7.070 -6.162 1.00 89.75 926 MET A CA 1
ATOM 7161 C C . MET A 1 926 ? 17.444 8.063 -4.997 1.00 89.75 926 MET A C 1
ATOM 7163 O O . MET A 1 926 ? 16.859 9.143 -5.075 1.00 89.75 926 MET A O 1
ATOM 7167 N N . THR A 1 927 ? 18.179 7.725 -3.934 1.00 88.00 927 THR A N 1
ATOM 7168 C CA . THR A 1 927 ? 18.402 8.620 -2.794 1.00 88.00 927 THR A CA 1
ATOM 7169 C C . THR A 1 927 ? 19.267 9.807 -3.205 1.00 88.00 927 THR A C 1
ATOM 7171 O O . THR A 1 927 ? 18.911 10.929 -2.891 1.00 88.00 927 THR A O 1
ATOM 7174 N N . ILE A 1 928 ? 20.340 9.591 -3.975 1.00 89.56 928 ILE A N 1
ATOM 7175 C CA . ILE A 1 928 ? 21.204 10.664 -4.500 1.00 89.56 928 ILE A CA 1
ATOM 7176 C C . ILE A 1 928 ? 20.412 11.594 -5.423 1.00 89.56 928 ILE A C 1
ATOM 7178 O O . ILE A 1 928 ? 20.538 12.810 -5.304 1.00 89.56 928 ILE A O 1
ATOM 7182 N N . LYS A 1 929 ? 19.561 11.043 -6.304 1.00 85.44 929 LYS A N 1
ATOM 7183 C CA . LYS A 1 929 ? 18.673 11.843 -7.162 1.00 85.44 929 LYS A CA 1
ATOM 7184 C C . LYS A 1 929 ? 17.766 12.743 -6.301 1.00 85.44 929 LYS A C 1
ATOM 7186 O O . LYS A 1 929 ? 17.804 13.957 -6.473 1.00 85.44 929 LYS A O 1
ATOM 7191 N N . ARG A 1 930 ? 17.062 12.174 -5.311 1.00 84.94 930 ARG A N 1
ATOM 7192 C CA . ARG A 1 930 ? 16.255 12.928 -4.328 1.00 84.94 930 ARG A CA 1
ATOM 7193 C C . ARG A 1 930 ? 17.068 14.004 -3.598 1.00 84.94 930 ARG A C 1
ATOM 7195 O O . ARG A 1 930 ? 16.636 15.147 -3.521 1.00 84.94 930 ARG A O 1
ATOM 7202 N N . ASP A 1 931 ? 18.230 13.638 -3.062 1.00 85.25 931 ASP A N 1
ATOM 7203 C CA . ASP A 1 931 ? 19.084 14.514 -2.254 1.00 85.25 931 ASP A CA 1
ATOM 7204 C C . ASP A 1 931 ? 19.564 15.735 -3.067 1.00 85.25 931 ASP A C 1
ATOM 7206 O O . ASP A 1 931 ? 19.608 16.850 -2.550 1.00 85.25 931 ASP A O 1
ATOM 7210 N N . LEU A 1 932 ? 19.867 15.560 -4.360 1.00 79.69 932 LEU A N 1
ATOM 7211 C CA . LEU A 1 932 ? 20.188 16.666 -5.271 1.00 79.69 932 LEU A CA 1
ATOM 7212 C C . LEU A 1 932 ? 18.975 17.577 -5.533 1.00 79.69 932 LEU A C 1
ATOM 7214 O O . LEU A 1 932 ? 19.121 18.799 -5.532 1.00 79.69 932 LEU A O 1
ATOM 7218 N N . MET A 1 933 ? 17.787 16.996 -5.716 1.00 76.44 933 MET A N 1
ATOM 7219 C CA . MET A 1 933 ? 16.542 17.723 -6.012 1.00 76.44 933 MET A CA 1
ATOM 7220 C C . MET A 1 933 ? 16.070 18.567 -4.820 1.00 76.44 933 MET A C 1
ATOM 7222 O O . MET A 1 933 ? 15.824 19.764 -4.970 1.00 76.44 933 MET A O 1
ATOM 7226 N N . SER A 1 934 ? 16.068 18.004 -3.605 1.00 74.94 934 SER A N 1
ATOM 7227 C CA . SER A 1 934 ? 15.740 18.752 -2.379 1.00 74.94 934 SER A CA 1
ATOM 7228 C C . SER A 1 934 ? 16.673 19.950 -2.151 1.00 74.94 934 SER A C 1
ATOM 7230 O O . SER A 1 934 ? 16.231 20.997 -1.682 1.00 74.94 934 SER A O 1
ATOM 7232 N N . ARG A 1 935 ? 17.958 19.836 -2.515 1.00 72.12 935 ARG A N 1
ATOM 7233 C CA . ARG A 1 935 ? 18.921 20.945 -2.410 1.00 72.12 935 ARG A CA 1
ATOM 7234 C C . ARG A 1 935 ? 18.728 22.017 -3.480 1.00 72.12 935 ARG A C 1
ATOM 7236 O O . ARG A 1 935 ? 18.932 23.191 -3.181 1.00 72.12 935 ARG A O 1
ATOM 7243 N N . ALA A 1 936 ? 18.333 21.636 -4.697 1.00 70.00 936 ALA A N 1
ATOM 7244 C CA . ALA A 1 936 ? 18.015 22.592 -5.756 1.00 70.00 936 ALA A CA 1
ATOM 7245 C C . ALA A 1 936 ? 16.847 23.503 -5.340 1.00 70.00 936 ALA A C 1
ATOM 7247 O O . ALA A 1 936 ? 16.978 24.723 -5.420 1.00 70.00 936 ALA A O 1
ATOM 7248 N N . ALA A 1 937 ? 15.772 22.916 -4.797 1.00 69.44 937 ALA A N 1
ATOM 7249 C CA . ALA A 1 937 ? 14.605 23.648 -4.299 1.00 69.44 937 ALA A CA 1
ATOM 7250 C C . ALA A 1 937 ? 14.953 24.657 -3.184 1.00 69.44 937 ALA A C 1
ATOM 7252 O O . ALA A 1 937 ? 14.468 25.791 -3.192 1.00 69.44 937 ALA A O 1
ATOM 7253 N N . LEU A 1 938 ? 15.833 24.280 -2.247 1.00 67.12 938 LEU A N 1
ATOM 7254 C CA . LEU A 1 938 ? 16.283 25.179 -1.178 1.00 67.12 938 LEU A CA 1
ATOM 7255 C C . LEU A 1 938 ? 17.083 26.372 -1.723 1.00 67.12 938 LEU A C 1
ATOM 7257 O O . LEU A 1 938 ? 16.810 27.508 -1.344 1.00 67.12 938 LEU A O 1
ATOM 7261 N N . LEU A 1 939 ? 18.017 26.137 -2.653 1.00 64.75 939 LEU A N 1
ATOM 7262 C CA . LEU A 1 939 ? 18.825 27.207 -3.254 1.00 64.75 939 LEU A CA 1
ATOM 7263 C C . LEU A 1 939 ? 17.976 28.192 -4.077 1.00 64.75 939 LEU A C 1
ATOM 7265 O O . LEU A 1 939 ? 18.247 29.393 -4.052 1.00 64.75 939 LEU A O 1
ATOM 7269 N N . THR A 1 940 ? 16.916 27.729 -4.752 1.00 58.28 940 THR A N 1
ATOM 7270 C CA . THR A 1 940 ? 15.991 28.625 -5.475 1.00 58.28 940 THR A CA 1
ATOM 7271 C C . THR A 1 940 ? 15.190 29.557 -4.563 1.00 58.28 940 THR A C 1
ATOM 7273 O O . THR A 1 940 ? 14.793 30.628 -5.012 1.00 58.28 940 THR A O 1
ATOM 7276 N N . HIS A 1 941 ? 14.998 29.214 -3.284 1.00 50.75 941 HIS A N 1
ATOM 7277 C CA . HIS A 1 941 ? 14.295 30.068 -2.317 1.00 50.75 941 HIS A CA 1
ATOM 7278 C C . HIS A 1 941 ? 15.183 31.129 -1.634 1.00 50.75 941 HIS A C 1
ATOM 7280 O O . HIS A 1 941 ? 14.658 31.966 -0.903 1.00 50.75 941 HIS A O 1
ATOM 7286 N N . GLN A 1 942 ? 16.504 31.129 -1.860 1.00 43.81 942 GLN A N 1
ATOM 7287 C CA . GLN A 1 942 ? 17.440 32.060 -1.203 1.00 43.81 942 GLN A CA 1
ATOM 7288 C C . GLN A 1 942 ? 17.802 33.306 -2.038 1.00 43.81 942 GLN A C 1
ATOM 7290 O O . GLN A 1 942 ? 18.542 34.164 -1.557 1.00 43.81 942 GLN A O 1
ATOM 7295 N N . LEU A 1 943 ? 17.307 33.436 -3.274 1.00 33.94 943 LEU A N 1
ATOM 7296 C CA . LEU A 1 943 ? 17.597 34.580 -4.148 1.00 33.94 943 LEU A CA 1
ATOM 7297 C C . LEU A 1 943 ? 16.612 35.745 -3.913 1.00 33.94 943 LEU A C 1
ATOM 7299 O O . LEU A 1 943 ? 15.410 35.564 -4.102 1.00 33.94 943 LEU A O 1
ATOM 7303 N N . PRO A 1 944 ? 17.081 36.962 -3.571 1.00 36.44 944 PRO A N 1
ATOM 7304 C CA . PRO A 1 944 ? 16.233 38.152 -3.563 1.00 36.44 944 PRO A CA 1
ATOM 7305 C C . PRO A 1 944 ? 15.826 38.558 -4.986 1.00 36.44 944 PRO A C 1
ATOM 7307 O O . PRO A 1 944 ? 16.630 38.457 -5.914 1.00 36.44 944 PRO A O 1
ATOM 7310 N N . ASN A 1 945 ? 14.621 39.115 -5.144 1.00 40.97 945 ASN A N 1
ATOM 7311 C CA . ASN A 1 945 ? 14.129 39.652 -6.418 1.00 40.97 945 ASN A CA 1
ATOM 7312 C C . ASN A 1 945 ? 14.963 40.853 -6.913 1.00 40.97 945 ASN A C 1
ATOM 7314 O O . ASN A 1 945 ? 14.614 42.012 -6.682 1.00 40.97 945 ASN A O 1
ATOM 7318 N N . GLN A 1 946 ? 16.042 40.585 -7.652 1.00 32.34 946 GLN A N 1
ATOM 7319 C CA . GLN A 1 946 ? 16.686 41.576 -8.514 1.00 32.34 946 GLN A CA 1
ATOM 7320 C C . GLN A 1 946 ? 15.970 41.608 -9.867 1.00 32.34 946 GLN A C 1
ATOM 7322 O O . GLN A 1 946 ? 16.133 40.722 -10.704 1.00 32.34 946 GLN A O 1
ATOM 7327 N N . ALA A 1 947 ? 15.152 42.640 -10.072 1.00 32.25 947 ALA A N 1
ATOM 7328 C CA . ALA A 1 947 ? 14.402 42.830 -11.305 1.00 32.25 947 ALA A CA 1
ATOM 7329 C C . ALA A 1 947 ? 15.343 43.127 -12.489 1.00 32.25 947 ALA A C 1
ATOM 7331 O O . ALA A 1 947 ? 15.846 44.242 -12.632 1.00 32.25 947 ALA A O 1
ATOM 7332 N N . PHE A 1 948 ? 15.542 42.141 -13.366 1.00 29.89 948 PHE A N 1
ATOM 7333 C CA . PHE A 1 948 ? 16.190 42.347 -14.661 1.00 29.89 948 PHE A CA 1
ATOM 7334 C C . PHE A 1 948 ? 15.268 43.150 -15.587 1.00 29.89 948 PHE A C 1
ATOM 7336 O O . PHE A 1 948 ? 14.327 42.617 -16.175 1.00 29.89 948 PHE A O 1
ATOM 7343 N N . THR A 1 949 ? 15.549 44.443 -15.739 1.00 28.28 949 THR A N 1
ATOM 7344 C CA . THR A 1 949 ? 14.939 45.270 -16.784 1.00 28.28 949 THR A CA 1
ATOM 7345 C C . THR A 1 949 ? 15.598 44.988 -18.145 1.00 28.28 949 THR A C 1
ATOM 7347 O O . THR A 1 949 ? 16.821 44.855 -18.224 1.00 28.28 949 THR A O 1
ATOM 7350 N N . PRO A 1 950 ? 14.820 44.871 -19.239 1.00 27.89 950 PRO A N 1
ATOM 7351 C CA . PRO A 1 950 ? 15.368 44.598 -20.566 1.00 27.89 950 PRO A CA 1
ATOM 7352 C C . PRO A 1 950 ? 16.058 45.839 -21.171 1.00 27.89 950 PRO A C 1
ATOM 7354 O O . PRO A 1 950 ? 15.685 46.971 -20.850 1.00 27.89 950 PRO A O 1
ATOM 7357 N N . PRO A 1 951 ? 17.039 45.658 -22.076 1.00 27.05 951 PRO A N 1
ATOM 7358 C CA . PRO A 1 951 ? 17.762 46.768 -22.693 1.00 27.05 951 PRO A CA 1
ATOM 7359 C C . PRO A 1 951 ? 16.873 47.562 -23.662 1.00 27.05 951 PRO A C 1
ATOM 7361 O O . PRO A 1 951 ? 16.269 47.000 -24.574 1.00 27.05 951 PRO A O 1
ATOM 7364 N N . SER A 1 952 ? 16.836 48.886 -23.494 1.00 27.30 952 SER A N 1
ATOM 7365 C CA . SER A 1 952 ? 16.139 49.806 -24.402 1.00 27.30 952 SER A CA 1
ATOM 7366 C C . SER A 1 952 ? 17.038 50.242 -25.562 1.00 27.30 952 SER A C 1
ATOM 7368 O O . SER A 1 952 ? 18.196 50.615 -25.357 1.00 27.30 952 SER A O 1
ATOM 7370 N N . THR A 1 953 ? 16.511 50.226 -26.787 1.00 27.19 953 THR A N 1
ATOM 7371 C CA . THR A 1 953 ? 17.247 50.601 -28.001 1.00 27.19 953 THR A CA 1
ATOM 7372 C C . THR A 1 953 ? 17.037 52.068 -28.390 1.00 27.19 953 THR A C 1
ATOM 7374 O O . THR A 1 953 ? 16.001 52.419 -28.944 1.00 27.19 953 THR A O 1
ATOM 7377 N N . ALA A 1 954 ? 18.084 52.869 -28.179 1.00 25.64 954 ALA A N 1
ATOM 7378 C CA . ALA A 1 954 ? 18.485 54.053 -28.952 1.00 25.64 954 ALA A CA 1
ATOM 7379 C C . ALA A 1 954 ? 17.464 55.180 -29.263 1.00 25.64 954 ALA A C 1
ATOM 7381 O O . ALA A 1 954 ? 16.706 55.101 -30.225 1.00 25.64 954 ALA A O 1
ATOM 7382 N N . SER A 1 955 ? 17.664 56.349 -28.632 1.00 24.81 955 SER A N 1
ATOM 7383 C CA . SER A 1 955 ? 17.523 57.651 -29.317 1.00 24.81 955 SER A CA 1
ATOM 7384 C C . SER A 1 955 ? 18.326 58.786 -28.644 1.00 24.81 955 SER A C 1
ATOM 7386 O O . SER A 1 955 ? 18.000 59.191 -27.537 1.00 24.81 955 SER A O 1
ATOM 7388 N N . VAL A 1 956 ? 19.349 59.279 -29.355 1.00 26.48 956 VAL A N 1
ATOM 7389 C CA . VAL A 1 956 ? 19.863 60.672 -29.465 1.00 26.48 956 VAL A CA 1
ATOM 7390 C C . VAL A 1 956 ? 19.900 61.607 -28.221 1.00 26.48 956 VAL A C 1
ATOM 7392 O O . VAL A 1 956 ? 18.889 61.941 -27.618 1.00 26.48 956 VAL A O 1
ATOM 7395 N N . SER A 1 957 ? 21.104 62.119 -27.930 1.00 21.52 957 SER A N 1
ATOM 7396 C CA . SER A 1 957 ? 21.511 63.143 -26.931 1.00 21.52 957 SER A CA 1
ATOM 7397 C C . SER A 1 957 ? 21.288 64.609 -27.410 1.00 21.52 957 SER A C 1
ATOM 7399 O O . SER A 1 957 ? 20.842 64.774 -28.544 1.00 21.52 957 SER A O 1
ATOM 7401 N N . PRO A 1 958 ? 21.746 65.697 -26.723 1.00 33.12 958 PRO A N 1
ATOM 7402 C CA . PRO A 1 958 ? 22.068 65.984 -25.300 1.00 33.12 958 PRO A CA 1
ATOM 7403 C C . PRO A 1 958 ? 21.441 67.367 -24.865 1.00 33.12 958 PRO A C 1
ATOM 7405 O O . PRO A 1 958 ? 20.387 67.707 -25.392 1.00 33.12 958 PRO A O 1
ATOM 7408 N N . PRO A 1 959 ? 22.100 68.275 -24.094 1.00 39.53 959 PRO A N 1
ATOM 7409 C CA . PRO A 1 959 ? 22.472 68.293 -22.662 1.00 39.53 959 PRO A CA 1
ATOM 7410 C C . PRO A 1 959 ? 21.716 69.397 -21.844 1.00 39.53 959 PRO A C 1
ATOM 7412 O O . PRO A 1 959 ? 20.705 69.917 -22.297 1.00 39.53 959 PRO A O 1
ATOM 7415 N N . HIS A 1 960 ? 22.278 69.812 -20.686 1.00 26.31 960 HIS A N 1
ATOM 7416 C CA . HIS A 1 960 ? 21.882 70.916 -19.767 1.00 26.31 960 HIS A CA 1
ATOM 7417 C C . HIS A 1 960 ? 20.738 70.615 -18.762 1.00 26.31 960 HIS A C 1
ATOM 7419 O O . HIS A 1 960 ? 19.843 69.841 -19.067 1.00 26.31 960 HIS A O 1
ATOM 7425 N N . SER A 1 961 ? 20.668 71.206 -17.552 1.00 24.64 961 SER A N 1
ATOM 7426 C CA . SER A 1 961 ? 21.714 71.727 -16.634 1.00 24.64 961 SER A CA 1
ATOM 7427 C C . SER A 1 961 ? 21.137 72.071 -15.238 1.00 24.64 961 SER A C 1
ATOM 7429 O O . SER A 1 961 ? 20.089 72.696 -15.166 1.00 24.64 961 SER A O 1
ATOM 7431 N N . THR A 1 962 ? 21.897 71.790 -14.165 1.00 24.36 962 THR A N 1
ATOM 7432 C CA . THR A 1 962 ? 21.959 72.517 -12.859 1.00 24.36 962 THR A CA 1
ATOM 7433 C C . THR A 1 962 ? 20.708 72.787 -11.981 1.00 24.36 962 THR A C 1
ATOM 7435 O O . THR A 1 962 ? 19.815 73.523 -12.377 1.00 24.36 962 THR A O 1
ATOM 7438 N N . SER A 1 963 ? 20.853 72.454 -10.678 1.00 25.55 963 SER A N 1
ATOM 7439 C CA . SER A 1 963 ? 20.526 73.292 -9.485 1.00 25.55 963 SER A CA 1
ATOM 7440 C C . SER A 1 963 ? 19.330 72.943 -8.561 1.00 25.55 963 SER A C 1
ATOM 7442 O O . SER A 1 963 ? 18.234 72.666 -9.022 1.00 25.55 963 SER A O 1
ATOM 7444 N N . THR A 1 964 ? 19.573 73.126 -7.243 1.00 25.77 964 THR A N 1
ATOM 7445 C CA . THR A 1 964 ? 18.654 73.471 -6.109 1.00 25.77 964 THR A CA 1
ATOM 7446 C C . THR A 1 964 ? 17.455 72.547 -5.769 1.00 25.77 964 THR A C 1
ATOM 7448 O O . THR A 1 964 ? 16.609 72.335 -6.621 1.00 25.77 964 THR A O 1
ATOM 7451 N N . VAL A 1 965 ? 17.256 71.934 -4.576 1.00 27.38 965 VAL A N 1
ATOM 7452 C CA . VAL A 1 965 ? 17.620 72.204 -3.143 1.00 27.38 965 VAL A CA 1
ATOM 7453 C C . VAL A 1 965 ? 16.820 73.374 -2.515 1.00 27.38 965 VAL A C 1
ATOM 7455 O O . VAL A 1 965 ? 16.922 74.461 -3.078 1.00 27.38 965 VAL A O 1
ATOM 7458 N N . PRO A 1 966 ? 16.180 73.272 -1.312 1.00 48.97 966 PRO A N 1
ATOM 7459 C CA . PRO A 1 966 ? 15.531 72.142 -0.597 1.00 48.97 966 PRO A CA 1
ATOM 7460 C C . PRO A 1 966 ? 14.214 72.584 0.151 1.00 48.97 966 PRO A C 1
ATOM 7462 O O . PRO A 1 966 ? 13.580 73.550 -0.255 1.00 48.97 966 PRO A O 1
ATOM 7465 N N . SER A 1 967 ? 13.896 71.975 1.319 1.00 27.61 967 SER A N 1
ATOM 7466 C CA . SER A 1 967 ? 13.053 72.482 2.453 1.00 27.61 967 SER A CA 1
ATOM 7467 C C . SER A 1 967 ? 11.521 72.631 2.256 1.00 27.61 967 SER A C 1
ATOM 7469 O O . SER A 1 967 ? 11.078 72.925 1.158 1.00 27.61 967 SER A O 1
ATOM 7471 N N . SER A 1 968 ? 10.638 72.487 3.267 1.00 28.41 968 SER A N 1
ATOM 7472 C CA . SER A 1 968 ? 10.711 71.906 4.638 1.00 28.41 968 SER A CA 1
ATOM 7473 C C . SER A 1 968 ? 9.305 71.832 5.300 1.00 28.41 968 SER A C 1
ATOM 7475 O O . SER A 1 968 ? 8.359 72.396 4.762 1.00 28.41 968 SER A O 1
ATOM 7477 N N . THR A 1 969 ? 9.234 71.299 6.543 1.00 28.38 969 THR A N 1
ATOM 7478 C CA . THR A 1 969 ? 8.258 71.626 7.637 1.00 28.38 969 THR A CA 1
ATOM 7479 C C . THR A 1 969 ? 6.765 71.220 7.481 1.00 28.38 969 THR A C 1
ATOM 7481 O O . THR A 1 969 ? 6.226 71.318 6.392 1.00 28.38 969 THR A O 1
ATOM 7484 N N . SER A 1 970 ? 5.982 70.830 8.515 1.00 28.92 970 SER A N 1
ATOM 7485 C CA . SER A 1 970 ? 6.239 70.322 9.898 1.00 28.92 970 SER A CA 1
ATOM 7486 C C . SER A 1 970 ? 4.918 70.005 10.663 1.00 28.92 970 SER A C 1
ATOM 7488 O O . SER A 1 970 ? 3.883 70.546 10.293 1.00 28.92 970 SER A O 1
ATOM 7490 N N . TYR A 1 971 ? 5.003 69.282 11.802 1.00 30.22 971 TYR A N 1
ATOM 7491 C CA . TYR A 1 971 ? 3.965 69.040 12.852 1.00 30.22 971 TYR A CA 1
ATOM 7492 C C . TYR A 1 971 ? 2.889 67.958 12.558 1.00 30.22 971 TYR A C 1
ATOM 7494 O O . TYR A 1 971 ? 2.604 67.682 11.401 1.00 30.22 971 TYR A O 1
ATOM 7502 N N . SER A 1 972 ? 2.310 67.257 13.558 1.00 27.64 972 SER A N 1
ATOM 7503 C CA . SER A 1 972 ? 2.187 67.585 15.001 1.00 27.64 972 SER A CA 1
ATOM 7504 C C . SER A 1 972 ? 2.493 66.487 16.052 1.00 27.64 972 SER A C 1
ATOM 7506 O O . SER A 1 972 ? 2.566 65.296 15.779 1.00 27.64 972 SER A O 1
ATOM 7508 N N . THR A 1 973 ? 2.623 66.990 17.285 1.00 29.86 973 THR A N 1
ATOM 7509 C CA . THR A 1 973 ? 2.564 66.443 18.667 1.00 29.86 973 THR A CA 1
ATOM 7510 C C . THR A 1 973 ? 1.349 65.528 18.998 1.00 29.86 973 THR A C 1
ATOM 7512 O O . THR A 1 973 ? 0.459 65.426 18.160 1.00 29.86 973 THR A O 1
ATOM 7515 N N . SER A 1 974 ? 1.183 64.864 20.172 1.00 30.44 974 SER A N 1
ATOM 7516 C CA . SER A 1 974 ? 1.891 64.849 21.497 1.00 30.44 974 SER A CA 1
ATOM 7517 C C . SER A 1 974 ? 1.463 63.682 22.437 1.00 30.44 974 SER A C 1
ATOM 7519 O O . SER A 1 974 ? 0.325 63.253 22.347 1.00 30.44 974 SER A O 1
ATOM 7521 N N . GLN A 1 975 ? 2.357 63.292 23.377 1.00 33.84 975 GLN A N 1
ATOM 7522 C CA . GLN A 1 975 ? 2.217 62.964 24.841 1.00 33.84 975 GLN A CA 1
ATOM 7523 C C . GLN A 1 975 ? 0.912 62.344 25.443 1.00 33.84 975 GLN A C 1
ATOM 7525 O O . GLN A 1 975 ? -0.184 62.659 25.012 1.00 33.84 975 GLN A O 1
ATOM 7530 N N . GLY A 1 976 ? 0.937 61.564 26.547 1.00 29.78 976 GLY A N 1
ATOM 7531 C CA . GLY A 1 976 ? 2.060 61.001 27.332 1.00 29.78 976 GLY A CA 1
ATOM 7532 C C . GLY A 1 976 ? 1.733 60.613 28.805 1.00 29.78 976 GLY A C 1
ATOM 7533 O O . GLY A 1 976 ? 0.647 60.898 29.294 1.00 29.78 976 GLY A O 1
ATOM 7534 N N . THR A 1 977 ? 2.745 60.074 29.518 1.00 32.38 977 THR A N 1
ATOM 7535 C CA . THR A 1 977 ? 3.010 60.135 30.998 1.00 32.38 977 THR A CA 1
ATOM 7536 C C . THR A 1 977 ? 2.107 59.406 32.026 1.00 32.38 977 THR A C 1
ATOM 7538 O O . THR A 1 977 ? 0.910 59.299 31.813 1.00 32.38 977 THR A O 1
ATOM 7541 N N . ALA A 1 978 ? 2.574 58.971 33.220 1.00 35.44 978 ALA A N 1
ATOM 7542 C CA . ALA A 1 978 ? 3.917 58.632 33.780 1.00 35.44 978 ALA A CA 1
ATOM 7543 C C . ALA A 1 978 ? 3.782 58.091 35.241 1.00 35.44 978 ALA A C 1
ATOM 7545 O O . ALA A 1 978 ? 2.714 58.267 35.813 1.00 35.44 978 ALA A O 1
ATOM 7546 N N . TYR A 1 979 ? 4.848 57.521 35.859 1.00 26.98 979 TYR A N 1
ATOM 7547 C CA . TYR A 1 979 ? 5.357 57.884 37.220 1.00 26.98 979 TYR A CA 1
ATOM 7548 C C . TYR A 1 979 ? 6.640 57.109 37.679 1.00 26.98 979 TYR A C 1
ATOM 7550 O O . TYR A 1 979 ? 6.555 56.042 38.269 1.00 26.98 979 TYR A O 1
ATOM 7558 N N . ASN A 1 980 ? 7.823 57.673 37.366 1.00 34.53 980 ASN A N 1
ATOM 7559 C CA . ASN A 1 980 ? 9.018 57.999 38.205 1.00 34.53 980 ASN A CA 1
ATOM 7560 C C . ASN A 1 980 ? 9.344 57.324 39.574 1.00 34.53 980 ASN A C 1
ATOM 7562 O O . ASN A 1 980 ? 8.409 56.943 40.274 1.00 34.53 980 ASN A O 1
ATOM 7566 N N . PRO A 1 981 ? 10.610 57.423 40.099 1.00 56.66 981 PRO A N 1
ATOM 7567 C CA . PRO A 1 981 ? 11.925 57.862 39.536 1.00 56.66 981 PRO A CA 1
ATOM 7568 C C . PRO A 1 981 ? 13.076 56.836 39.884 1.00 56.66 981 PRO A C 1
ATOM 7570 O O . PRO A 1 981 ? 12.774 55.652 39.843 1.00 56.66 981 PRO A O 1
ATOM 7573 N N . SER A 1 982 ? 14.379 57.069 40.201 1.00 31.02 982 SER A N 1
ATOM 7574 C CA . SER A 1 982 ? 15.326 58.222 40.344 1.00 31.02 982 SER A CA 1
ATOM 7575 C C . SER A 1 982 ? 16.827 57.791 40.350 1.00 31.02 982 SER A C 1
ATOM 7577 O O . SER A 1 982 ? 17.141 56.735 40.886 1.00 31.02 982 SER A O 1
ATOM 7579 N N . SER A 1 983 ? 17.734 58.701 39.931 1.00 32.56 983 SER A N 1
ATOM 7580 C CA . SER A 1 983 ? 19.197 58.861 40.249 1.00 32.56 983 SER A CA 1
ATOM 7581 C C . SER A 1 983 ? 20.235 57.753 39.899 1.00 32.56 983 SER A C 1
ATOM 7583 O O . SER A 1 983 ? 19.965 56.595 40.175 1.00 32.56 983 SER A O 1
ATOM 7585 N N . THR A 1 984 ? 21.437 57.931 39.287 1.00 32.88 984 THR A N 1
ATOM 7586 C CA . THR A 1 984 ? 22.504 58.993 39.131 1.00 32.88 984 THR A CA 1
ATOM 7587 C C . THR A 1 984 ? 23.562 59.076 40.267 1.00 32.88 984 THR A C 1
ATOM 7589 O O . THR A 1 984 ? 23.141 59.077 41.415 1.00 32.88 984 THR A O 1
ATOM 7592 N N . SER A 1 985 ? 24.900 59.256 40.092 1.00 33.34 985 SER A N 1
ATOM 7593 C CA . SER A 1 985 ? 25.828 59.279 38.912 1.00 33.34 985 SER A CA 1
ATOM 7594 C C . SER A 1 985 ? 27.331 59.595 39.266 1.00 33.34 985 SER A C 1
ATOM 7596 O O . SER A 1 985 ? 27.550 60.361 40.199 1.00 33.34 985 SER A O 1
ATOM 7598 N N . SER A 1 986 ? 28.316 59.208 38.415 1.00 27.58 986 SER A N 1
ATOM 7599 C CA . SER A 1 986 ? 29.644 59.893 38.157 1.00 27.58 986 SER A CA 1
ATOM 7600 C C . SER A 1 986 ? 30.895 59.588 39.092 1.00 27.58 986 SER A C 1
ATOM 7602 O O . SER A 1 986 ? 30.732 58.748 39.971 1.00 27.58 986 SER A O 1
ATOM 7604 N N . PRO A 1 987 ? 32.176 60.047 38.838 1.00 54.69 987 PRO A N 1
ATOM 7605 C CA . PRO A 1 987 ? 33.295 59.128 38.473 1.00 54.69 987 PRO A CA 1
ATOM 7606 C C . PRO A 1 987 ? 34.719 59.346 39.179 1.00 54.69 987 PRO A C 1
ATOM 7608 O O . PRO A 1 987 ? 34.718 59.246 40.400 1.00 54.69 987 PRO A O 1
ATOM 7611 N N . PRO A 1 988 ? 35.942 59.512 38.561 1.00 60.81 988 PRO A N 1
ATOM 7612 C CA . PRO A 1 988 ? 37.245 58.892 39.001 1.00 60.81 988 PRO A CA 1
ATOM 7613 C C . PRO A 1 988 ? 38.391 59.944 39.304 1.00 60.81 988 PRO A C 1
ATOM 7615 O O . PRO A 1 988 ? 37.980 61.053 39.649 1.00 60.81 988 PRO A O 1
ATOM 7618 N N . PRO A 1 989 ? 39.760 59.779 39.157 1.00 57.50 989 PRO A N 1
ATOM 7619 C CA . PRO A 1 989 ? 40.693 58.648 38.825 1.00 57.50 989 PRO A CA 1
ATOM 7620 C C . PRO A 1 989 ? 42.104 58.591 39.562 1.00 57.50 989 PRO A C 1
ATOM 7622 O O . PRO A 1 989 ? 42.392 59.399 40.434 1.00 57.50 989 PRO A O 1
ATOM 7625 N N . ASN A 1 990 ? 43.029 57.722 39.070 1.00 33.94 990 ASN A N 1
ATOM 7626 C CA . ASN A 1 990 ? 44.527 57.836 38.954 1.00 33.94 990 ASN A CA 1
ATOM 7627 C C . ASN A 1 990 ? 45.594 57.405 40.038 1.00 33.94 990 ASN A C 1
ATOM 7629 O O . ASN A 1 990 ? 45.678 57.982 41.114 1.00 33.94 990 ASN A O 1
ATOM 7633 N N . LEU A 1 991 ? 46.568 56.577 39.562 1.00 27.05 991 LEU A N 1
ATOM 7634 C CA . LEU A 1 991 ? 48.035 56.417 39.873 1.00 27.05 991 LEU A CA 1
ATOM 7635 C C . LEU A 1 991 ? 48.602 55.403 40.956 1.00 27.05 991 LEU A C 1
ATOM 7637 O O . LEU A 1 991 ? 47.879 55.047 41.880 1.00 27.05 991 LEU A O 1
ATOM 7641 N N . PRO A 1 992 ? 49.866 54.871 40.800 1.00 51.22 992 PRO A N 1
ATOM 7642 C CA . PRO A 1 992 ? 50.470 53.645 41.433 1.00 51.22 992 PRO A CA 1
ATOM 7643 C C . PRO A 1 992 ? 51.814 53.955 42.213 1.00 51.22 992 PRO A C 1
ATOM 7645 O O . PRO A 1 992 ? 51.846 55.082 42.708 1.00 51.22 992 PRO A O 1
ATOM 7648 N N . PRO A 1 993 ? 52.943 53.157 42.349 1.00 52.28 993 PRO A N 1
ATOM 7649 C CA . PRO A 1 993 ? 53.372 51.785 41.911 1.00 52.28 993 PRO A CA 1
ATOM 7650 C C . PRO A 1 993 ? 54.305 50.947 42.893 1.00 52.28 993 PRO A C 1
ATOM 7652 O O . PRO A 1 993 ? 54.331 51.185 44.096 1.00 52.28 993 PRO A O 1
ATOM 7655 N N . THR A 1 994 ? 55.156 50.032 42.350 1.00 31.56 994 THR A N 1
ATOM 7656 C CA . THR A 1 994 ? 56.285 49.229 42.962 1.00 31.56 994 THR A CA 1
ATOM 7657 C C . THR A 1 994 ? 55.888 47.942 43.744 1.00 31.56 994 THR A C 1
ATOM 7659 O O . THR A 1 994 ? 54.724 47.837 44.103 1.00 31.56 994 THR A O 1
ATOM 7662 N N . SER A 1 995 ? 56.716 46.916 44.074 1.00 30.75 995 SER A N 1
ATOM 7663 C CA . SER A 1 995 ? 58.091 46.384 43.744 1.00 30.75 995 SER A CA 1
ATOM 7664 C C . SER A 1 995 ? 58.222 44.916 44.312 1.00 30.75 995 SER A C 1
ATOM 7666 O O . SER A 1 995 ? 57.284 44.496 44.980 1.00 30.75 995 SER A O 1
ATOM 7668 N N . LEU A 1 996 ? 59.240 44.025 44.158 1.00 29.52 996 LEU A N 1
ATOM 7669 C CA . LEU A 1 996 ? 60.552 43.961 43.447 1.00 29.52 996 LEU A CA 1
ATOM 7670 C C . LEU A 1 996 ? 60.929 42.499 42.968 1.00 29.52 996 LEU A C 1
ATOM 7672 O O . LEU A 1 996 ? 60.129 41.888 42.266 1.00 29.52 996 LEU A O 1
ATOM 7676 N N . SER A 1 997 ? 62.136 41.938 43.234 1.00 28.97 997 SER A N 1
ATOM 7677 C CA . SER A 1 997 ? 62.674 40.602 42.782 1.00 28.97 997 SER A CA 1
ATOM 7678 C C . SER A 1 997 ? 63.804 40.074 43.740 1.00 28.97 997 SER A C 1
ATOM 7680 O O . SER A 1 997 ? 63.898 40.704 44.797 1.00 28.97 997 SER A O 1
ATOM 7682 N N . PRO A 1 998 ? 64.646 39.001 43.505 1.00 54.97 998 PRO A N 1
ATOM 7683 C CA . PRO A 1 998 ? 65.598 38.847 42.357 1.00 54.97 998 PRO A CA 1
ATOM 7684 C C . PRO A 1 998 ? 66.082 37.410 41.906 1.00 54.97 998 PRO A C 1
ATOM 7686 O O . PRO A 1 998 ? 65.753 36.398 42.517 1.00 54.97 998 PRO A O 1
ATOM 7689 N N . ASN A 1 999 ? 66.994 37.394 40.901 1.00 26.83 999 ASN A N 1
ATOM 7690 C CA . ASN A 1 999 ? 68.064 36.410 40.533 1.00 26.83 999 ASN A CA 1
ATOM 7691 C C . ASN A 1 999 ? 67.964 35.495 39.266 1.00 26.83 999 ASN A C 1
ATOM 7693 O O . ASN A 1 999 ? 66.892 35.160 38.779 1.00 26.83 999 ASN A O 1
ATOM 7697 N N . TYR A 1 1000 ? 69.156 35.187 38.708 1.00 26.80 1000 TYR A N 1
ATOM 7698 C CA . TYR A 1 1000 ? 69.559 34.646 37.368 1.00 26.80 1000 TYR A CA 1
ATOM 7699 C C . TYR A 1 1000 ? 70.766 33.641 37.575 1.00 26.80 1000 TYR A C 1
ATOM 7701 O O . TYR A 1 1000 ? 71.015 33.400 38.762 1.00 26.80 1000 TYR A O 1
ATOM 7709 N N . PRO A 1 1001 ? 71.554 33.058 36.600 1.00 44.91 1001 PRO A N 1
ATOM 7710 C CA . PRO A 1 1001 ? 71.901 33.542 35.234 1.00 44.91 1001 PRO A CA 1
ATOM 7711 C C . PRO A 1 1001 ? 72.216 32.543 34.056 1.00 44.91 1001 PRO A C 1
ATOM 7713 O O . PRO A 1 1001 ? 72.407 31.351 34.258 1.00 44.91 1001 PRO A O 1
ATOM 7716 N N . SER A 1 1002 ? 72.466 33.120 32.854 1.00 28.56 1002 SER A N 1
ATOM 7717 C CA . SER A 1 1002 ? 73.309 32.629 31.712 1.00 28.56 1002 SER A CA 1
ATOM 7718 C C . SER A 1 1002 ? 72.844 31.439 30.826 1.00 28.56 1002 SER A C 1
ATOM 7720 O O . SER A 1 1002 ? 72.172 30.544 31.313 1.00 28.56 1002 SER A O 1
ATOM 7722 N N . ALA A 1 1003 ? 73.178 31.329 29.516 1.00 26.62 1003 ALA A N 1
ATOM 7723 C CA . ALA A 1 1003 ? 73.959 32.181 28.579 1.00 26.62 1003 ALA A CA 1
ATOM 7724 C C . ALA A 1 1003 ? 73.526 32.033 27.075 1.00 26.62 1003 ALA A C 1
ATOM 7726 O O . ALA A 1 1003 ? 72.733 31.163 26.733 1.00 26.62 1003 ALA A O 1
ATOM 7727 N N . TYR A 1 1004 ? 74.072 32.896 26.197 1.00 25.48 1004 TYR A N 1
ATOM 7728 C CA . TYR A 1 1004 ? 73.869 33.066 24.722 1.00 25.48 1004 TYR A CA 1
ATOM 7729 C C . TYR A 1 1004 ? 75.050 32.457 23.890 1.00 25.48 1004 TYR A C 1
ATOM 7731 O O . TYR A 1 1004 ? 75.982 32.036 24.584 1.00 25.48 1004 TYR A O 1
ATOM 7739 N N . PRO A 1 1005 ? 75.115 32.368 22.510 1.00 40.91 1005 PRO A N 1
ATOM 7740 C CA . PRO A 1 1005 ? 74.810 33.393 21.445 1.00 40.91 1005 PRO A CA 1
ATOM 7741 C C . PRO A 1 1005 ? 74.181 32.900 20.071 1.00 40.91 1005 PRO A C 1
ATOM 7743 O O . PRO A 1 1005 ? 74.365 31.748 19.710 1.00 40.91 1005 PRO A O 1
ATOM 7746 N N . VAL A 1 1006 ? 73.275 33.612 19.338 1.00 28.61 1006 VAL A N 1
ATOM 7747 C CA . VAL A 1 1006 ? 73.394 34.782 18.373 1.00 28.61 1006 VAL A CA 1
ATOM 7748 C C . VAL A 1 1006 ? 73.937 34.388 16.952 1.00 28.61 1006 VAL A C 1
ATOM 7750 O O . VAL A 1 1006 ? 74.764 33.480 16.956 1.00 28.61 1006 VAL A O 1
ATOM 7753 N N . PRO A 1 1007 ? 73.583 34.984 15.753 1.00 44.97 1007 PRO A N 1
ATOM 7754 C CA . PRO A 1 1007 ? 72.762 36.185 15.395 1.00 44.97 1007 PRO A CA 1
ATOM 7755 C C . PRO A 1 1007 ? 71.730 36.126 14.193 1.00 44.97 1007 PRO A C 1
ATOM 7757 O O . PRO A 1 1007 ? 71.753 35.244 13.343 1.00 44.97 1007 PRO A O 1
ATOM 7760 N N . THR A 1 1008 ? 70.963 37.235 14.049 1.00 26.78 1008 THR A N 1
ATOM 7761 C CA . THR A 1 1008 ? 70.528 37.993 12.815 1.00 26.78 1008 THR A CA 1
ATOM 7762 C C . THR A 1 1008 ? 69.296 37.688 11.908 1.00 26.78 1008 THR A C 1
ATOM 7764 O O . THR A 1 1008 ? 69.270 36.752 11.124 1.00 26.78 1008 THR A O 1
ATOM 7767 N N . SER A 1 1009 ? 68.392 38.695 11.896 1.00 28.14 1009 SER A N 1
ATOM 7768 C CA . SER A 1 1009 ? 67.783 39.450 10.757 1.00 28.14 1009 SER A CA 1
ATOM 7769 C C . SER A 1 1009 ? 66.624 38.928 9.862 1.00 28.14 1009 SER A C 1
ATOM 7771 O O . SER A 1 1009 ? 66.853 38.399 8.783 1.00 28.14 1009 SER A O 1
ATOM 7773 N N . ALA A 1 1010 ? 65.408 39.387 10.218 1.00 27.12 1010 ALA A N 1
ATOM 7774 C CA . ALA A 1 1010 ? 64.556 40.341 9.458 1.00 27.12 1010 ALA A CA 1
ATOM 7775 C C . ALA A 1 1010 ? 63.543 39.922 8.340 1.00 27.12 1010 ALA A C 1
ATOM 7777 O O . ALA A 1 1010 ? 63.879 39.339 7.320 1.00 27.12 1010 ALA A O 1
ATOM 7778 N N . THR A 1 1011 ? 62.325 40.485 8.503 1.00 26.94 1011 THR A N 1
ATOM 7779 C CA . THR A 1 1011 ? 61.316 40.965 7.509 1.00 26.94 1011 THR A CA 1
ATOM 7780 C C . THR A 1 1011 ? 60.450 40.023 6.636 1.00 26.94 1011 THR A C 1
ATOM 7782 O O . THR A 1 1011 ? 60.928 39.416 5.695 1.00 26.94 1011 THR A O 1
ATOM 7785 N N . GLN A 1 1012 ? 59.124 40.118 6.882 1.00 29.31 1012 GLN A N 1
ATOM 7786 C CA . GLN A 1 1012 ? 57.951 40.098 5.964 1.00 29.31 1012 GLN A CA 1
ATOM 7787 C C . GLN A 1 1012 ? 57.731 38.955 4.935 1.00 29.31 1012 GLN A C 1
ATOM 7789 O O . GLN A 1 1012 ? 58.517 38.783 4.015 1.00 29.31 1012 GLN A O 1
ATOM 7794 N N . GLY A 1 1013 ? 56.528 38.338 4.952 1.00 26.39 1013 GLY A N 1
ATOM 7795 C CA . GLY A 1 1013 ? 55.932 37.725 3.742 1.00 26.39 1013 GLY A CA 1
ATOM 7796 C C . GLY A 1 1013 ? 54.969 36.530 3.910 1.00 26.39 1013 GLY A C 1
ATOM 7797 O O . GLY A 1 1013 ? 55.416 35.397 3.887 1.00 26.39 1013 GLY A O 1
ATOM 7798 N N . ASN A 1 1014 ? 53.658 36.805 3.995 1.00 30.55 1014 ASN A N 1
ATOM 7799 C CA . ASN A 1 1014 ? 52.477 36.046 3.508 1.00 30.55 1014 ASN A CA 1
ATOM 7800 C C . ASN A 1 1014 ? 52.375 34.488 3.418 1.00 30.55 1014 ASN A C 1
ATOM 7802 O O . ASN A 1 1014 ? 53.236 33.792 2.899 1.00 30.55 1014 ASN A O 1
ATOM 7806 N N . LEU A 1 1015 ? 51.117 34.051 3.635 1.00 25.92 1015 LEU A N 1
ATOM 7807 C CA . LEU A 1 1015 ? 50.396 32.880 3.078 1.00 25.92 1015 LEU A CA 1
ATOM 7808 C C . LEU A 1 1015 ? 50.466 31.495 3.767 1.00 25.92 1015 LEU A C 1
ATOM 7810 O O . LEU A 1 1015 ? 51.290 31.206 4.626 1.00 25.92 1015 LEU A O 1
ATOM 7814 N N . VAL A 1 1016 ? 49.437 30.697 3.443 1.00 31.73 1016 VAL A N 1
ATOM 7815 C CA . VAL A 1 1016 ? 48.906 29.537 4.187 1.00 31.73 1016 VAL A CA 1
ATOM 7816 C C . VAL A 1 1016 ? 49.491 28.210 3.687 1.00 31.73 1016 VAL A C 1
ATOM 7818 O O . VAL A 1 1016 ? 49.694 28.042 2.489 1.00 31.73 1016 VAL A O 1
ATOM 7821 N N . ASN A 1 1017 ? 49.662 27.237 4.590 1.00 28.30 1017 ASN A N 1
ATOM 7822 C CA . ASN A 1 1017 ? 49.966 25.837 4.268 1.00 28.30 1017 ASN A CA 1
ATOM 7823 C C . ASN A 1 1017 ? 48.923 24.882 4.875 1.00 28.30 1017 ASN A C 1
ATOM 7825 O O . ASN A 1 1017 ? 48.402 25.139 5.959 1.00 28.30 1017 ASN A O 1
ATOM 7829 N N . ALA A 1 1018 ? 48.645 23.770 4.187 1.00 24.98 1018 ALA A N 1
ATOM 7830 C CA . ALA A 1 1018 ? 47.711 22.730 4.629 1.00 24.98 1018 ALA A CA 1
ATOM 7831 C C . ALA A 1 1018 ? 48.436 21.537 5.306 1.00 24.98 1018 ALA A C 1
ATOM 7833 O O . ALA A 1 1018 ? 49.591 21.268 4.967 1.00 24.98 1018 ALA A O 1
ATOM 7834 N N . PRO A 1 1019 ? 47.794 20.792 6.234 1.00 33.50 1019 PRO A N 1
ATOM 7835 C CA . PRO A 1 1019 ? 48.418 19.644 6.903 1.00 33.50 1019 PRO A CA 1
ATOM 7836 C C . PRO A 1 1019 ? 48.589 18.415 5.993 1.00 33.50 1019 PRO A C 1
ATOM 7838 O O . PRO A 1 1019 ? 47.742 18.131 5.148 1.00 33.50 1019 PRO A O 1
ATOM 7841 N N . GLN A 1 1020 ? 49.664 17.651 6.208 1.00 31.66 1020 GLN A N 1
ATOM 7842 C CA . GLN A 1 1020 ? 49.984 16.424 5.463 1.00 31.66 1020 GLN A CA 1
ATOM 7843 C C . GLN A 1 1020 ? 49.445 15.146 6.136 1.00 31.66 1020 GLN A C 1
ATOM 7845 O O . GLN A 1 1020 ? 49.134 15.126 7.327 1.00 31.66 1020 GLN A O 1
ATOM 7850 N N . ILE A 1 1021 ? 49.370 14.056 5.364 1.00 31.33 1021 ILE A N 1
ATOM 7851 C CA . ILE A 1 1021 ? 48.932 12.724 5.817 1.00 31.33 1021 ILE A CA 1
ATOM 7852 C C . ILE A 1 1021 ? 50.057 12.033 6.628 1.00 31.33 1021 ILE A C 1
ATOM 7854 O O . ILE A 1 1021 ? 51.215 12.102 6.211 1.00 31.33 1021 ILE A O 1
ATOM 7858 N N . PRO A 1 1022 ? 49.768 11.345 7.757 1.00 34.50 1022 PRO A N 1
ATOM 7859 C CA . PRO A 1 1022 ? 50.802 10.720 8.591 1.00 34.50 1022 PRO A CA 1
ATOM 7860 C C . PRO A 1 1022 ? 51.593 9.573 7.916 1.00 34.50 1022 PRO A C 1
ATOM 7862 O O . PRO A 1 1022 ? 51.037 8.857 7.080 1.00 34.50 1022 PRO A O 1
ATOM 7865 N N . PRO A 1 1023 ? 52.850 9.290 8.332 1.00 31.39 1023 PRO A N 1
ATOM 7866 C CA . PRO A 1 1023 ? 53.787 8.438 7.572 1.00 31.39 1023 PRO A CA 1
ATOM 7867 C C . PRO A 1 1023 ? 53.470 6.932 7.502 1.00 31.39 1023 PRO A C 1
ATOM 7869 O O . PRO A 1 1023 ? 54.233 6.165 6.919 1.00 31.39 1023 PRO A O 1
ATOM 7872 N N . GLN A 1 1024 ? 52.375 6.478 8.113 1.00 33.16 1024 GLN A N 1
ATOM 7873 C CA . GLN A 1 1024 ? 52.103 5.055 8.358 1.00 33.16 1024 GLN A CA 1
ATOM 7874 C C . GLN A 1 1024 ? 51.666 4.287 7.093 1.00 33.16 1024 GLN A C 1
ATOM 7876 O O . GLN A 1 1024 ? 51.761 3.065 7.047 1.00 33.16 1024 GLN A O 1
ATOM 7881 N N . PHE A 1 1025 ? 51.264 4.997 6.032 1.00 32.78 1025 PHE A N 1
ATOM 7882 C CA . PHE A 1 1025 ? 50.880 4.414 4.738 1.00 32.78 1025 PHE A CA 1
ATOM 7883 C C . PHE A 1 1025 ? 52.062 4.021 3.827 1.00 32.78 1025 PHE A C 1
ATOM 7885 O O . PHE A 1 1025 ? 51.855 3.375 2.802 1.00 32.78 1025 PHE A O 1
ATOM 7892 N N . ALA A 1 1026 ? 53.304 4.381 4.169 1.00 31.58 1026 ALA A N 1
ATOM 7893 C CA . ALA A 1 1026 ? 54.438 4.284 3.241 1.00 31.58 1026 ALA A CA 1
ATOM 7894 C C . ALA A 1 1026 ? 54.965 2.855 2.969 1.00 31.58 1026 ALA A C 1
ATOM 7896 O O . ALA A 1 1026 ? 55.731 2.668 2.024 1.00 31.58 1026 ALA A O 1
ATOM 7897 N N . TYR A 1 1027 ? 54.603 1.853 3.782 1.00 29.69 1027 TYR A N 1
ATOM 7898 C CA . TYR A 1 1027 ? 55.263 0.535 3.754 1.00 29.69 1027 TYR A CA 1
ATOM 7899 C C . TYR A 1 1027 ? 54.583 -0.520 2.859 1.00 29.69 1027 TYR A C 1
ATOM 7901 O O . TYR A 1 1027 ? 55.253 -1.428 2.376 1.00 29.69 1027 TYR A O 1
ATOM 7909 N N . LEU A 1 1028 ? 53.278 -0.400 2.583 1.00 27.41 1028 LEU A N 1
ATOM 7910 C CA . LEU A 1 1028 ? 52.516 -1.409 1.822 1.00 27.41 1028 LEU A CA 1
ATOM 7911 C C . LEU A 1 1028 ? 52.580 -1.243 0.289 1.00 27.41 1028 LEU A C 1
ATOM 7913 O O . LEU A 1 1028 ? 52.023 -2.058 -0.436 1.00 27.41 1028 LEU A O 1
ATOM 7917 N N . LEU A 1 1029 ? 53.284 -0.228 -0.223 1.00 28.03 1029 LEU A N 1
ATOM 7918 C CA . LEU A 1 1029 ? 53.408 0.068 -1.662 1.00 28.03 1029 LEU A CA 1
ATOM 7919 C C . LEU A 1 1029 ? 54.725 -0.440 -2.290 1.00 28.03 1029 LEU A C 1
ATOM 7921 O O . LEU A 1 1029 ? 55.229 0.147 -3.247 1.00 28.03 1029 LEU A O 1
ATOM 7925 N N . ARG A 1 1030 ? 55.315 -1.521 -1.757 1.00 29.44 1030 ARG A N 1
ATOM 7926 C CA . ARG A 1 1030 ? 56.526 -2.154 -2.321 1.00 29.44 1030 ARG A CA 1
ATOM 7927 C C . ARG A 1 1030 ? 56.489 -3.685 -2.344 1.00 29.44 1030 ARG A C 1
ATOM 7929 O O . ARG A 1 1030 ? 57.374 -4.324 -1.782 1.00 29.44 1030 ARG A O 1
ATOM 7936 N N . GLN A 1 1031 ? 55.539 -4.256 -3.080 1.00 31.95 1031 GLN A N 1
ATOM 7937 C CA . GLN A 1 1031 ? 55.790 -5.466 -3.876 1.00 31.95 1031 GLN A CA 1
ATOM 7938 C C . GLN A 1 1031 ? 54.658 -5.708 -4.881 1.00 31.95 1031 GLN A C 1
ATOM 7940 O O . GLN A 1 1031 ? 53.608 -6.207 -4.512 1.00 31.95 1031 GLN A O 1
ATOM 7945 N N . GLU A 1 1032 ? 54.894 -5.341 -6.142 1.00 28.64 1032 GLU A N 1
ATOM 7946 C CA . GLU A 1 1032 ? 54.656 -6.171 -7.335 1.00 28.64 1032 GLU A CA 1
ATOM 7947 C C . GLU A 1 1032 ? 55.216 -5.437 -8.569 1.00 28.64 1032 GLU A C 1
ATOM 7949 O O . GLU A 1 1032 ? 55.420 -4.220 -8.546 1.00 28.64 1032 GLU A O 1
ATOM 7954 N N . SER A 1 1033 ? 55.587 -6.185 -9.609 1.00 31.36 1033 SER A N 1
ATOM 7955 C CA . SER A 1 1033 ? 56.170 -5.628 -10.839 1.00 31.36 1033 SER A CA 1
ATOM 7956 C C . SER A 1 1033 ? 55.100 -4.941 -11.701 1.00 31.36 1033 SER A C 1
ATOM 7958 O O . SER A 1 1033 ? 53.937 -5.340 -11.636 1.00 31.36 1033 SER A O 1
ATOM 7960 N N . PRO A 1 1034 ? 55.455 -3.938 -12.532 1.00 32.03 1034 PRO A N 1
ATOM 7961 C CA . PRO A 1 1034 ? 54.495 -3.350 -13.464 1.00 32.03 1034 PRO A CA 1
ATOM 7962 C C . PRO A 1 1034 ? 53.932 -4.428 -14.412 1.00 32.03 1034 PRO A C 1
ATOM 7964 O O . PRO A 1 1034 ? 54.700 -5.287 -14.858 1.00 32.03 1034 PRO A O 1
ATOM 7967 N N . PRO A 1 1035 ? 52.624 -4.400 -14.735 1.00 33.56 1035 PRO A N 1
ATOM 7968 C CA . PRO A 1 1035 ? 52.054 -5.269 -15.759 1.00 33.56 1035 PRO A CA 1
ATOM 7969 C C . PRO A 1 1035 ? 52.716 -5.031 -17.117 1.00 33.56 1035 PRO A C 1
ATOM 7971 O O . PRO A 1 1035 ? 53.114 -3.910 -17.428 1.00 33.56 1035 PRO A O 1
ATOM 7974 N N . ASP A 1 1036 ? 52.784 -6.078 -17.938 1.00 37.50 1036 ASP A N 1
ATOM 7975 C CA . ASP A 1 1036 ? 53.237 -5.969 -19.324 1.00 37.50 1036 ASP A CA 1
ATOM 7976 C C . ASP A 1 1036 ? 52.353 -4.962 -20.085 1.00 37.50 1036 ASP A C 1
ATOM 7978 O O . ASP A 1 1036 ? 51.121 -5.062 -20.086 1.00 37.50 1036 ASP A O 1
ATOM 7982 N N . GLU A 1 1037 ? 52.979 -3.978 -20.726 1.00 36.97 1037 GLU A N 1
ATOM 7983 C CA . GLU A 1 1037 ? 52.302 -2.895 -21.443 1.00 36.97 1037 GLU A CA 1
ATOM 7984 C C . GLU A 1 1037 ? 51.488 -3.445 -22.634 1.00 36.97 1037 GLU A C 1
ATOM 7986 O O . GLU A 1 1037 ? 50.396 -2.950 -22.935 1.00 36.97 1037 GLU A O 1
ATOM 7991 N N . HIS A 1 1038 ? 51.926 -4.569 -23.222 1.00 35.62 1038 HIS A N 1
ATOM 7992 C CA . HIS A 1 1038 ? 51.139 -5.314 -24.207 1.00 35.62 1038 HIS A CA 1
ATOM 7993 C C . HIS A 1 1038 ? 49.880 -5.958 -23.613 1.00 35.62 1038 HIS A C 1
ATOM 7995 O O . HIS A 1 1038 ? 48.890 -6.104 -24.332 1.00 35.62 1038 HIS A O 1
ATOM 8001 N N . LEU A 1 1039 ? 49.876 -6.330 -22.328 1.00 33.25 1039 LEU A N 1
ATOM 8002 C CA . LEU A 1 1039 ? 48.698 -6.903 -21.671 1.00 33.25 1039 LEU A CA 1
ATOM 8003 C C . LEU A 1 1039 ? 47.639 -5.827 -21.402 1.00 33.25 1039 LEU A C 1
ATOM 8005 O O . LEU A 1 1039 ? 46.456 -6.077 -21.627 1.00 33.25 1039 LEU A O 1
ATOM 8009 N N . LEU A 1 1040 ? 48.050 -4.625 -20.987 1.00 34.22 1040 LEU A N 1
ATOM 8010 C CA . LEU A 1 1040 ? 47.138 -3.488 -20.816 1.00 34.22 1040 LEU A CA 1
ATOM 8011 C C . LEU A 1 1040 ? 46.529 -3.062 -22.160 1.00 34.22 1040 LEU A C 1
ATOM 8013 O O . LEU A 1 1040 ? 45.305 -3.015 -22.279 1.00 34.22 1040 LEU A O 1
ATOM 8017 N N . ALA A 1 1041 ? 47.348 -2.900 -23.205 1.00 37.47 1041 ALA A N 1
ATOM 8018 C CA . ALA A 1 1041 ? 46.857 -2.626 -24.558 1.00 37.47 1041 ALA A CA 1
ATOM 8019 C C . ALA A 1 1041 ? 45.950 -3.753 -25.104 1.00 37.47 1041 ALA A C 1
ATOM 8021 O O . ALA A 1 1041 ? 44.955 -3.491 -25.789 1.00 37.47 1041 ALA A O 1
ATOM 8022 N N . ALA A 1 1042 ? 46.238 -5.020 -24.779 1.00 32.50 1042 ALA A N 1
ATOM 8023 C CA . ALA A 1 1042 ? 45.368 -6.141 -25.130 1.00 32.50 1042 ALA A CA 1
ATOM 8024 C C . ALA A 1 1042 ? 44.015 -6.068 -24.403 1.00 32.50 1042 ALA A C 1
ATOM 8026 O O . ALA A 1 1042 ? 42.986 -6.274 -25.052 1.00 32.50 1042 ALA A O 1
ATOM 8027 N N . ILE A 1 1043 ? 44.004 -5.736 -23.106 1.00 33.59 1043 ILE A N 1
ATOM 8028 C CA . ILE A 1 1043 ? 42.796 -5.574 -22.282 1.00 33.59 1043 ILE A CA 1
ATOM 8029 C C . ILE A 1 1043 ? 41.941 -4.406 -22.783 1.00 33.59 1043 ILE A C 1
ATOM 8031 O O . ILE A 1 1043 ? 40.743 -4.601 -22.982 1.00 33.59 1043 ILE A O 1
ATOM 8035 N N . GLU A 1 1044 ? 42.526 -3.243 -23.075 1.00 37.44 1044 GLU A N 1
ATOM 8036 C CA . GLU A 1 1044 ? 41.793 -2.105 -23.650 1.00 37.44 1044 GLU A CA 1
ATOM 8037 C C . GLU A 1 1044 ? 41.228 -2.444 -25.037 1.00 37.44 1044 GLU A C 1
ATOM 8039 O O . GLU A 1 1044 ? 40.041 -2.231 -25.294 1.00 37.44 1044 GLU A O 1
ATOM 8044 N N . SER A 1 1045 ? 42.020 -3.089 -25.908 1.00 36.81 1045 SER A N 1
ATOM 8045 C CA . SER A 1 1045 ? 41.514 -3.539 -27.213 1.00 36.81 1045 SER A CA 1
ATOM 8046 C C . SER A 1 1045 ? 40.415 -4.602 -27.087 1.00 36.81 1045 SER A C 1
ATOM 8048 O O . SER A 1 1045 ? 39.543 -4.676 -27.949 1.00 36.81 1045 SER A O 1
ATOM 8050 N N . SER A 1 1046 ? 40.449 -5.430 -26.038 1.00 37.72 1046 SER A N 1
ATOM 8051 C CA . SER A 1 1046 ? 39.440 -6.456 -25.756 1.00 37.72 1046 SER A CA 1
ATOM 8052 C C . SER A 1 1046 ? 38.152 -5.824 -25.230 1.00 37.72 1046 SER A C 1
ATOM 8054 O O . SER A 1 1046 ? 37.078 -6.124 -25.745 1.00 37.72 1046 SER A O 1
ATOM 8056 N N . GLY A 1 1047 ? 38.260 -4.885 -24.285 1.00 35.66 1047 GLY A N 1
ATOM 8057 C CA . GLY A 1 1047 ? 37.136 -4.113 -23.757 1.00 35.66 1047 GLY A CA 1
ATOM 8058 C C . GLY A 1 1047 ? 36.418 -3.326 -24.851 1.00 35.66 1047 GLY A C 1
ATOM 8059 O O . GLY A 1 1047 ? 35.198 -3.432 -24.968 1.00 35.66 1047 GLY A O 1
ATOM 8060 N N . GLN A 1 1048 ? 37.161 -2.633 -25.723 1.00 40.12 1048 GLN A N 1
ATOM 8061 C CA . GLN A 1 1048 ? 36.560 -1.929 -26.858 1.00 40.12 1048 GLN A CA 1
ATOM 8062 C C . GLN A 1 1048 ? 35.918 -2.905 -27.857 1.00 40.12 1048 GLN A C 1
ATOM 8064 O O . GLN A 1 1048 ? 34.772 -2.702 -28.240 1.00 40.12 1048 GLN A O 1
ATOM 8069 N N . LYS A 1 1049 ? 36.576 -4.021 -28.216 1.00 42.94 1049 LYS A N 1
ATOM 8070 C CA . LYS A 1 1049 ? 35.980 -5.044 -29.104 1.00 42.94 1049 LYS A CA 1
ATOM 8071 C C . LYS A 1 1049 ? 34.711 -5.668 -28.517 1.00 42.94 1049 LYS A C 1
ATOM 8073 O O . LYS A 1 1049 ? 33.772 -5.920 -29.272 1.00 42.94 1049 LYS A O 1
ATOM 8078 N N . GLN A 1 1050 ? 34.666 -5.903 -27.203 1.00 40.88 1050 GLN A N 1
ATOM 8079 C CA . GLN A 1 1050 ? 33.478 -6.392 -26.496 1.00 40.88 1050 GLN A CA 1
ATOM 8080 C C . GLN A 1 1050 ? 32.367 -5.340 -26.457 1.00 40.88 1050 GLN A C 1
ATOM 8082 O O . GLN A 1 1050 ? 31.211 -5.689 -26.681 1.00 40.88 1050 GLN A O 1
ATOM 8087 N N . TRP A 1 1051 ? 32.698 -4.063 -26.246 1.00 39.38 1051 TRP A N 1
ATOM 8088 C CA . TRP A 1 1051 ? 31.729 -2.967 -26.301 1.00 39.38 1051 TRP A CA 1
ATOM 8089 C C . TRP A 1 1051 ? 31.162 -2.794 -27.716 1.00 39.38 1051 TRP A C 1
ATOM 8091 O O . TRP A 1 1051 ? 29.948 -2.798 -27.897 1.00 39.38 1051 TRP A O 1
ATOM 8101 N N . ASP A 1 1052 ? 32.020 -2.785 -28.738 1.00 50.72 1052 ASP A N 1
ATOM 8102 C CA . ASP A 1 1052 ? 31.619 -2.736 -30.146 1.00 50.72 1052 ASP A CA 1
ATOM 8103 C C . ASP A 1 1052 ? 30.797 -3.973 -30.545 1.00 50.72 1052 ASP A C 1
ATOM 8105 O O . ASP A 1 1052 ? 29.898 -3.884 -31.381 1.00 50.72 1052 ASP A O 1
ATOM 8109 N N . GLN A 1 1053 ? 31.103 -5.161 -30.006 1.00 48.88 1053 GLN A N 1
ATOM 8110 C CA . GLN A 1 1053 ? 30.298 -6.372 -30.215 1.00 48.88 1053 GLN A CA 1
ATOM 8111 C C . GLN A 1 1053 ? 28.927 -6.251 -29.539 1.00 48.88 1053 GLN A C 1
ATOM 8113 O O . GLN A 1 1053 ? 27.916 -6.519 -30.186 1.00 48.88 1053 GLN A O 1
ATOM 8118 N N . TRP A 1 1054 ? 28.877 -5.810 -28.282 1.00 45.94 1054 TRP A N 1
ATOM 8119 C CA . TRP A 1 1054 ? 27.635 -5.595 -27.539 1.00 45.94 1054 TRP A CA 1
ATOM 8120 C C . TRP A 1 1054 ? 26.744 -4.552 -28.221 1.00 45.94 1054 TRP A C 1
ATOM 8122 O O . TRP A 1 1054 ? 25.553 -4.785 -28.397 1.00 45.94 1054 TRP A O 1
ATOM 8132 N N . GLU A 1 1055 ? 27.322 -3.447 -28.693 1.00 47.38 1055 GLU A N 1
ATOM 8133 C CA . GLU A 1 1055 ? 26.610 -2.384 -29.405 1.00 47.38 1055 GLU A CA 1
ATOM 8134 C C . GLU A 1 1055 ? 26.101 -2.865 -30.780 1.00 47.38 1055 GLU A C 1
ATOM 8136 O O . GLU A 1 1055 ? 24.979 -2.540 -31.180 1.00 47.38 1055 GLU A O 1
ATOM 8141 N N . ARG A 1 1056 ? 26.862 -3.724 -31.480 1.00 53.22 1056 ARG A N 1
ATOM 8142 C CA . ARG A 1 1056 ? 26.398 -4.418 -32.699 1.00 53.22 1056 ARG A CA 1
ATOM 8143 C C . ARG A 1 1056 ? 25.264 -5.405 -32.412 1.00 53.22 1056 ARG A C 1
ATOM 8145 O O . ARG A 1 1056 ? 24.273 -5.393 -33.138 1.00 53.22 1056 ARG A O 1
ATOM 8152 N N . GLU A 1 1057 ? 25.351 -6.213 -31.356 1.00 50.75 1057 GLU A N 1
ATOM 8153 C CA . GLU A 1 1057 ? 24.270 -7.125 -30.955 1.00 50.75 1057 GLU A CA 1
ATOM 8154 C C . GLU A 1 1057 ? 23.012 -6.373 -30.505 1.00 50.75 1057 GLU A C 1
ATOM 8156 O O . GLU A 1 1057 ? 21.905 -6.744 -30.895 1.00 50.75 1057 GLU A O 1
ATOM 8161 N N . ARG A 1 1058 ? 23.165 -5.288 -29.737 1.00 58.75 1058 ARG A N 1
ATOM 8162 C CA . ARG A 1 1058 ? 22.077 -4.398 -29.311 1.00 58.75 1058 ARG A CA 1
ATOM 8163 C C . ARG A 1 1058 ? 21.327 -3.852 -30.528 1.00 58.75 1058 ARG A C 1
ATOM 8165 O O . ARG A 1 1058 ? 20.105 -3.975 -30.598 1.00 58.75 1058 ARG A O 1
ATOM 8172 N N . ARG A 1 1059 ? 22.058 -3.312 -31.511 1.00 52.16 1059 ARG A N 1
ATOM 8173 C CA . ARG A 1 1059 ? 21.489 -2.796 -32.769 1.00 52.16 1059 ARG A CA 1
ATOM 8174 C C . ARG A 1 1059 ? 20.883 -3.904 -33.632 1.00 52.16 1059 ARG A C 1
ATOM 8176 O O . ARG A 1 1059 ? 19.821 -3.686 -34.205 1.00 52.16 1059 ARG A O 1
ATOM 8183 N N . LYS A 1 1060 ? 21.484 -5.101 -33.671 1.00 56.34 1060 LYS A N 1
ATOM 8184 C CA . LYS A 1 1060 ? 20.910 -6.268 -34.360 1.00 56.34 1060 LYS A CA 1
ATOM 8185 C C . LYS A 1 1060 ? 19.547 -6.651 -33.771 1.00 56.34 1060 LYS A C 1
ATOM 8187 O O . LYS A 1 1060 ? 18.590 -6.771 -34.526 1.00 56.34 1060 LYS A O 1
ATOM 8192 N N . ARG A 1 1061 ? 19.438 -6.770 -32.442 1.00 52.34 1061 ARG A N 1
ATOM 8193 C CA . ARG A 1 1061 ? 18.175 -7.099 -31.748 1.00 52.34 1061 ARG A CA 1
ATOM 8194 C C . ARG A 1 1061 ? 17.115 -6.003 -31.923 1.00 52.34 1061 ARG A C 1
ATOM 8196 O O . ARG A 1 1061 ? 15.929 -6.302 -32.006 1.00 52.34 1061 ARG A O 1
ATOM 8203 N N . GLU A 1 1062 ? 17.529 -4.738 -32.013 1.00 50.09 1062 GLU A N 1
ATOM 8204 C CA . GLU A 1 1062 ? 16.628 -3.626 -32.347 1.00 50.09 1062 GLU A CA 1
ATOM 8205 C C . GLU A 1 1062 ? 16.115 -3.715 -33.798 1.00 50.09 1062 GLU A C 1
ATOM 8207 O O . GLU A 1 1062 ? 14.943 -3.436 -34.052 1.00 50.09 1062 GLU A O 1
ATOM 8212 N N . LEU A 1 1063 ? 16.962 -4.148 -34.740 1.00 50.81 1063 LEU A N 1
ATOM 8213 C CA . LEU A 1 1063 ? 16.577 -4.383 -36.135 1.00 50.81 1063 LEU A CA 1
ATOM 8214 C C . LEU A 1 1063 ? 15.674 -5.618 -36.287 1.00 50.81 1063 LEU A C 1
ATOM 8216 O O . LEU A 1 1063 ? 14.713 -5.568 -37.047 1.00 50.81 1063 LEU A O 1
ATOM 8220 N N . GLU A 1 1064 ? 15.944 -6.699 -35.547 1.00 52.38 1064 GLU A N 1
ATOM 8221 C CA . GLU A 1 1064 ? 15.100 -7.902 -35.517 1.00 52.38 1064 GLU A CA 1
ATOM 8222 C C . GLU A 1 1064 ? 13.709 -7.573 -34.947 1.00 52.38 1064 GLU A C 1
ATOM 8224 O O . GLU A 1 1064 ? 12.723 -7.861 -35.618 1.00 52.38 1064 GLU A O 1
ATOM 8229 N N . ARG A 1 1065 ? 13.599 -6.811 -33.844 1.00 55.59 1065 ARG A N 1
ATOM 8230 C CA . ARG A 1 1065 ? 12.294 -6.309 -33.356 1.00 55.59 1065 ARG A CA 1
ATOM 8231 C C . ARG A 1 1065 ? 11.554 -5.409 -34.351 1.00 55.59 1065 ARG A C 1
ATOM 8233 O O . ARG A 1 1065 ? 10.327 -5.431 -34.397 1.00 55.59 1065 ARG A O 1
ATOM 8240 N N . LYS A 1 1066 ? 12.273 -4.591 -35.127 1.00 53.59 1066 LYS A N 1
ATOM 8241 C CA . LYS A 1 1066 ? 11.674 -3.752 -36.184 1.00 53.59 1066 LYS A CA 1
ATOM 8242 C C . LYS A 1 1066 ? 11.221 -4.592 -37.383 1.00 53.59 1066 LYS A C 1
ATOM 8244 O O . LYS A 1 1066 ? 10.187 -4.291 -37.966 1.00 53.59 1066 LYS A O 1
ATOM 8249 N N . LYS A 1 1067 ? 11.946 -5.667 -37.711 1.00 49.38 1067 LYS A N 1
ATOM 8250 C CA . LYS A 1 1067 ? 11.537 -6.658 -38.714 1.00 49.38 1067 LYS A CA 1
ATOM 8251 C C . LYS A 1 1067 ? 10.297 -7.433 -38.264 1.00 49.38 1067 LYS A C 1
ATOM 8253 O O . LYS A 1 1067 ? 9.395 -7.610 -39.069 1.00 49.38 1067 LYS A O 1
ATOM 8258 N N . GLU A 1 1068 ? 10.240 -7.870 -37.007 1.00 53.47 1068 GLU A N 1
ATOM 8259 C CA . GLU A 1 1068 ? 9.076 -8.561 -36.433 1.00 53.47 1068 GLU A CA 1
ATOM 8260 C C . GLU A 1 1068 ? 7.820 -7.682 -36.518 1.00 53.47 1068 GLU A C 1
ATOM 8262 O O . GLU A 1 1068 ? 6.826 -8.116 -37.093 1.00 53.47 1068 GLU A O 1
ATOM 8267 N N . ALA A 1 1069 ? 7.900 -6.416 -36.086 1.00 53.06 1069 ALA A N 1
ATOM 8268 C CA . ALA A 1 1069 ? 6.789 -5.466 -36.195 1.00 53.06 1069 ALA A CA 1
ATOM 8269 C C . ALA A 1 1069 ? 6.314 -5.249 -37.650 1.00 53.06 1069 ALA A C 1
ATOM 8271 O O . ALA A 1 1069 ? 5.123 -5.344 -37.929 1.00 53.06 1069 ALA A O 1
ATOM 8272 N N . LEU A 1 1070 ? 7.236 -5.039 -38.599 1.00 49.66 1070 LEU A N 1
ATOM 8273 C CA . LEU A 1 1070 ? 6.892 -4.864 -40.021 1.00 49.66 1070 LEU A CA 1
ATOM 8274 C C . LEU A 1 1070 ? 6.326 -6.142 -40.676 1.00 49.66 1070 LEU A C 1
ATOM 8276 O O . LEU A 1 1070 ? 5.609 -6.060 -41.672 1.00 49.66 1070 LEU A O 1
ATOM 8280 N N . VAL A 1 1071 ? 6.631 -7.325 -40.131 1.00 52.34 1071 VAL A N 1
ATOM 8281 C CA . VAL A 1 1071 ? 6.037 -8.601 -40.564 1.00 52.34 1071 VAL A CA 1
ATOM 8282 C C . VAL A 1 1071 ? 4.634 -8.791 -39.975 1.00 52.34 1071 VAL A C 1
ATOM 8284 O O . VAL A 1 1071 ? 3.760 -9.291 -40.683 1.00 52.34 1071 VAL A O 1
ATOM 8287 N N . GLU A 1 1072 ? 4.380 -8.350 -38.739 1.00 52.22 1072 GLU A N 1
ATOM 8288 C CA . GLU A 1 1072 ? 3.027 -8.323 -38.152 1.00 52.22 1072 GLU A CA 1
ATOM 8289 C C . GLU A 1 1072 ? 2.100 -7.301 -38.846 1.00 52.22 1072 GLU A C 1
ATOM 8291 O O . GLU A 1 1072 ? 0.902 -7.552 -38.969 1.00 52.22 1072 GLU A O 1
ATOM 8296 N N . GLU A 1 1073 ? 2.641 -6.197 -39.374 1.00 48.72 1073 GLU A N 1
ATOM 8297 C CA . GLU A 1 1073 ? 1.891 -5.180 -40.141 1.00 48.72 1073 GLU A CA 1
ATOM 8298 C C . GLU A 1 1073 ? 1.578 -5.586 -41.601 1.00 48.72 1073 GLU A C 1
ATOM 8300 O O . GLU A 1 1073 ? 0.857 -4.877 -42.305 1.00 48.72 1073 GLU A O 1
ATOM 8305 N N . GLY A 1 1074 ? 2.075 -6.736 -42.075 1.00 47.34 1074 GLY A N 1
ATOM 8306 C CA . GLY A 1 1074 ? 1.619 -7.383 -43.315 1.00 47.34 1074 GLY A CA 1
ATOM 8307 C C . GLY A 1 1074 ? 1.997 -6.703 -44.642 1.00 47.34 1074 GLY A C 1
ATOM 8308 O O . GLY A 1 1074 ? 1.508 -7.118 -45.695 1.00 47.34 1074 GLY A O 1
ATOM 8309 N N . THR A 1 1075 ? 2.865 -5.687 -44.638 1.00 48.66 1075 THR A N 1
ATOM 8310 C CA . THR A 1 1075 ? 3.191 -4.873 -45.825 1.00 48.66 1075 THR A CA 1
ATOM 8311 C C . THR A 1 1075 ? 4.551 -5.214 -46.453 1.00 48.66 1075 THR A C 1
ATOM 8313 O O . THR A 1 1075 ? 5.559 -4.567 -46.195 1.00 48.66 1075 THR A O 1
ATOM 8316 N N . GLY A 1 1076 ? 4.579 -6.215 -47.346 1.00 54.59 1076 GLY A N 1
ATOM 8317 C CA . GLY A 1 1076 ? 5.606 -6.354 -48.404 1.00 54.59 1076 GLY A CA 1
ATOM 8318 C C . GLY A 1 1076 ? 7.080 -6.238 -47.972 1.00 54.59 1076 GLY A C 1
ATOM 8319 O O . GLY A 1 1076 ? 7.876 -5.619 -48.677 1.00 54.59 1076 GLY A O 1
ATOM 8320 N N . GLY A 1 1077 ? 7.437 -6.791 -46.808 1.00 49.41 1077 GLY A N 1
ATOM 8321 C CA . GLY A 1 1077 ? 8.602 -6.349 -46.029 1.00 49.41 1077 GLY A CA 1
ATOM 8322 C C . GLY A 1 1077 ? 9.980 -6.389 -46.707 1.00 49.41 1077 GLY A C 1
ATOM 8323 O O . GLY A 1 1077 ? 10.857 -5.628 -46.301 1.00 49.41 1077 GLY A O 1
ATOM 8324 N N . ASP A 1 1078 ? 10.197 -7.219 -47.731 1.00 54.25 1078 ASP A N 1
ATOM 8325 C CA . ASP A 1 1078 ? 11.527 -7.406 -48.331 1.00 54.25 1078 ASP A CA 1
ATOM 8326 C C . ASP A 1 1078 ? 12.015 -6.194 -49.153 1.00 54.25 1078 ASP A C 1
ATOM 8328 O O . ASP A 1 1078 ? 13.194 -5.843 -49.068 1.00 54.25 1078 ASP A O 1
ATOM 8332 N N . GLU A 1 1079 ? 11.141 -5.491 -49.890 1.00 54.50 1079 GLU A N 1
ATOM 8333 C CA . GLU A 1 1079 ? 11.549 -4.285 -50.640 1.00 54.50 1079 GLU A CA 1
ATOM 8334 C C . GLU A 1 1079 ? 11.844 -3.105 -49.703 1.00 54.50 1079 GLU A C 1
ATOM 8336 O O . GLU A 1 1079 ? 12.851 -2.407 -49.863 1.00 54.50 1079 GLU A O 1
ATOM 8341 N N . MET A 1 1080 ? 11.009 -2.906 -48.676 1.00 51.69 1080 MET A N 1
ATOM 8342 C CA . MET A 1 1080 ? 11.213 -1.833 -47.698 1.00 51.69 1080 MET A CA 1
ATOM 8343 C C . MET A 1 1080 ? 12.453 -2.088 -46.829 1.00 51.69 1080 MET A C 1
ATOM 8345 O O . MET A 1 1080 ? 13.195 -1.149 -46.529 1.00 51.69 1080 MET A O 1
ATOM 8349 N N . LEU A 1 1081 ? 12.728 -3.351 -46.480 1.00 51.16 1081 LEU A N 1
ATOM 8350 C CA . LEU A 1 1081 ? 13.953 -3.754 -45.789 1.00 51.16 1081 LEU A CA 1
ATOM 8351 C C . LEU A 1 1081 ? 15.195 -3.529 -46.667 1.00 51.16 1081 LEU A C 1
ATOM 8353 O O . LEU A 1 1081 ? 16.193 -3.002 -46.172 1.00 51.16 1081 LEU A O 1
ATOM 8357 N N . ALA A 1 1082 ? 15.136 -3.856 -47.962 1.00 52.47 1082 ALA A N 1
ATOM 8358 C CA . ALA A 1 1082 ? 16.234 -3.601 -48.895 1.00 52.47 1082 ALA A CA 1
ATOM 8359 C C . ALA A 1 1082 ? 16.561 -2.100 -49.012 1.00 52.47 1082 ALA A C 1
ATOM 8361 O O . ALA A 1 1082 ? 17.727 -1.714 -48.906 1.00 52.47 1082 ALA A O 1
ATOM 8362 N N . GLU A 1 1083 ? 15.552 -1.238 -49.164 1.00 52.91 1083 GLU A N 1
ATOM 8363 C CA . GLU A 1 1083 ? 15.755 0.214 -49.280 1.00 52.91 1083 GLU A CA 1
ATOM 8364 C C . GLU A 1 1083 ? 16.210 0.849 -47.943 1.00 52.91 1083 GLU A C 1
ATOM 8366 O O . GLU A 1 1083 ? 17.040 1.764 -47.940 1.00 52.91 1083 GLU A O 1
ATOM 8371 N N . LEU A 1 1084 ? 15.768 0.312 -46.794 1.00 53.34 1084 LEU A N 1
ATOM 8372 C CA . LEU A 1 1084 ? 16.291 0.675 -45.467 1.00 53.34 1084 LEU A CA 1
ATOM 8373 C C . LEU A 1 1084 ? 17.778 0.330 -45.315 1.00 53.34 1084 LEU A C 1
ATOM 8375 O O . LEU A 1 1084 ? 18.562 1.202 -44.938 1.00 53.34 1084 LEU A O 1
ATOM 8379 N N . LEU A 1 1085 ? 18.183 -0.903 -45.639 1.00 49.59 1085 LEU A N 1
ATOM 8380 C CA . LEU A 1 1085 ? 19.584 -1.346 -45.571 1.00 49.59 1085 LEU A CA 1
ATOM 8381 C C . LEU A 1 1085 ? 20.483 -0.488 -46.477 1.00 49.59 1085 LEU A C 1
ATOM 8383 O O . LEU A 1 1085 ? 21.536 -0.006 -46.053 1.00 49.59 1085 LEU A O 1
ATOM 8387 N N . LYS A 1 1086 ? 20.023 -0.221 -47.700 1.00 50.16 1086 LYS A N 1
ATOM 8388 C CA . LYS A 1 1086 ? 20.709 0.603 -48.706 1.00 50.16 1086 LYS A CA 1
ATOM 8389 C C . LYS A 1 1086 ? 20.906 2.056 -48.252 1.00 50.16 1086 LYS A C 1
ATOM 8391 O O . LYS A 1 1086 ? 21.958 2.634 -48.520 1.00 50.16 1086 LYS A O 1
ATOM 8396 N N . ARG A 1 1087 ? 19.948 2.631 -47.509 1.00 53.72 1087 ARG A N 1
ATOM 8397 C CA . ARG A 1 1087 ? 20.106 3.946 -46.854 1.00 53.72 1087 ARG A CA 1
ATOM 8398 C C . ARG A 1 1087 ? 21.032 3.909 -45.637 1.00 53.72 1087 ARG A C 1
ATOM 8400 O O . ARG A 1 1087 ? 21.764 4.872 -45.427 1.00 53.72 1087 ARG A O 1
ATOM 8407 N N . TYR A 1 1088 ? 21.000 2.843 -44.836 1.00 42.28 1088 TYR A N 1
ATOM 8408 C CA . TYR A 1 1088 ? 21.715 2.797 -43.553 1.00 42.28 1088 TYR A CA 1
ATOM 8409 C C . TYR A 1 1088 ? 23.221 2.537 -43.668 1.00 42.28 1088 TYR A C 1
ATOM 8411 O O . TYR A 1 1088 ? 23.972 2.982 -42.802 1.00 42.28 1088 TYR A O 1
ATOM 8419 N N . PHE A 1 1089 ? 23.667 1.814 -44.699 1.00 41.69 1089 PHE A N 1
ATOM 8420 C CA . PHE A 1 1089 ? 25.057 1.347 -44.775 1.00 41.69 1089 PHE A CA 1
ATOM 8421 C C . PHE A 1 1089 ? 26.011 2.232 -45.592 1.00 41.69 1089 PHE A C 1
ATOM 8423 O O . PHE A 1 1089 ? 27.216 2.124 -45.391 1.00 41.69 1089 PHE A O 1
ATOM 8430 N N . GLN A 1 1090 ? 25.518 3.081 -46.506 1.00 44.94 1090 GLN A N 1
ATOM 8431 C CA . GLN A 1 1090 ? 26.340 3.888 -47.441 1.00 44.94 1090 GLN A CA 1
ATOM 8432 C C . GLN A 1 1090 ? 27.437 3.108 -48.208 1.00 44.94 1090 GLN A C 1
ATOM 8434 O O . GLN A 1 1090 ? 28.368 3.703 -48.751 1.00 44.94 1090 GLN A O 1
ATOM 8439 N N . VAL A 1 1091 ? 27.325 1.779 -48.308 1.00 39.62 1091 VAL A N 1
ATOM 8440 C CA . VAL A 1 1091 ? 28.272 0.946 -49.057 1.00 39.62 1091 VAL A CA 1
ATOM 8441 C C . VAL A 1 1091 ? 28.073 1.190 -50.552 1.00 39.62 1091 VAL A C 1
ATOM 8443 O O . VAL A 1 1091 ? 27.147 0.667 -51.174 1.00 39.62 1091 VAL A O 1
ATOM 8446 N N . GLY A 1 1092 ? 28.964 1.994 -51.135 1.00 37.59 1092 GLY A N 1
ATOM 8447 C CA . GLY A 1 1092 ? 29.214 1.963 -52.572 1.00 37.59 1092 GLY A CA 1
ATOM 8448 C C . GLY A 1 1092 ? 29.664 0.556 -52.972 1.00 37.59 1092 GLY A C 1
ATOM 8449 O O . GLY A 1 1092 ? 30.403 -0.086 -52.230 1.00 37.59 1092 GLY A O 1
ATOM 8450 N N . MET A 1 1093 ? 29.181 0.062 -54.113 1.00 39.91 1093 MET A N 1
ATOM 8451 C CA . MET A 1 1093 ? 29.369 -1.331 -54.528 1.00 39.91 1093 MET A CA 1
ATOM 8452 C C . MET A 1 1093 ? 30.843 -1.761 -54.530 1.00 39.91 1093 MET A C 1
ATOM 8454 O O . MET A 1 1093 ? 31.595 -1.304 -55.388 1.00 39.91 1093 MET A O 1
ATOM 8458 N N . MET A 1 1094 ? 31.205 -2.732 -53.689 1.00 32.66 1094 MET A N 1
ATOM 8459 C CA . MET A 1 1094 ? 32.237 -3.718 -54.017 1.00 32.66 1094 MET A CA 1
ATOM 8460 C C . MET A 1 1094 ? 31.925 -5.078 -53.381 1.00 32.66 1094 MET A C 1
ATOM 8462 O O . MET A 1 1094 ? 31.645 -5.166 -52.190 1.00 32.66 1094 MET A O 1
ATOM 8466 N N . ASP A 1 1095 ? 32.002 -6.087 -54.249 1.00 34.56 1095 ASP A N 1
ATOM 8467 C CA . ASP A 1 1095 ? 32.024 -7.538 -54.049 1.00 34.56 1095 ASP A CA 1
ATOM 8468 C C . ASP A 1 1095 ? 30.866 -8.245 -53.318 1.00 34.56 1095 ASP A C 1
ATOM 8470 O O . ASP A 1 1095 ? 30.080 -7.676 -52.563 1.00 34.56 1095 ASP A O 1
ATOM 8474 N N . LYS A 1 1096 ? 30.696 -9.519 -53.696 1.00 35.66 1096 LYS A N 1
ATOM 8475 C CA . LYS A 1 1096 ? 29.580 -10.402 -53.341 1.00 35.66 1096 LYS A CA 1
ATOM 8476 C C . LYS A 1 1096 ? 30.131 -11.714 -52.782 1.00 35.66 1096 LYS A C 1
ATOM 8478 O O . LYS A 1 1096 ? 30.664 -12.496 -53.565 1.00 35.66 1096 LYS A O 1
ATOM 8483 N N . GLU A 1 1097 ? 29.898 -11.972 -51.502 1.00 31.30 1097 GLU A N 1
ATOM 8484 C CA . GLU A 1 1097 ? 29.847 -13.305 -50.878 1.00 31.30 1097 GLU A CA 1
ATOM 8485 C C . GLU A 1 1097 ? 28.869 -13.258 -49.693 1.00 31.30 1097 GLU A C 1
ATOM 8487 O O . GLU A 1 1097 ? 28.858 -12.221 -48.989 1.00 31.30 1097 GLU A O 1
#

pLDDT: mean 70.83, std 23.9, range [21.52, 98.19]